Protein 2DNU (pdb70)

Nearest PDB structures (foldseek):
  2dnu-assembly1_A  TM=8.421E-01  e=3.915E-11  Homo sapiens
  2cub-assembly1_A  TM=7.670E-01  e=5.411E-06  Homo sapiens
  2dil-assembly1_A  TM=7.521E-01  e=2.516E-06  Homo sapiens
  1neg-assembly1_A  TM=8.432E-01  e=5.379E-05  Gallus gallus
  2yuo-assembly1_A  TM=7.564E-01  e=3.358E-05  Mus musculus

Solvent-accessible surface area: 5427 Å² total; per-residue (Å²): 120,107,117,36,102,88,51,164,59,84,23,33,3,48,92,89,45,110,41,135,62,190,105,38,14,26,12,95,134,57,25,85,1,15,4,65,160,114,67,172,129,43,76,48,49,0,92,47,131,66,126,91,1,76,0,20,26,98,70,14,109,136,31,187,130,114,55,140,103,110,123

InterPro domains:
  IPR001452 SH3 domain [PF00018] (276-317)
  IPR001452 SH3 domain [PF00018] (464-499)
  IPR001452 SH3 domain [PF00018] (850-891)
  IPR001452 SH3 domain [PF07653] (171-221)
  IPR001452 SH3 domain [PS50002] (166-225)
  IPR001452 SH3 domain [PS50002] (266-325)
  IPR001452 SH3 domain [PS50002] (448-507)
  IPR001452 SH3 domain [PS50002] (840-899)
  IPR001452 SH3 domain [PS50002] (1072-1133)
  IPR001452 SH3 domain [SM00326] (169-224)
  IPR001452 SH3 domain [SM00326] (269-324)
  IPR001452 SH3 domain [SM00326] (451-506)
  IPR001452 SH3 domain [SM00326] (843-898)
  IPR001452 SH3 domain [SM00326] (1075-1133)
  IPR001683 Phox homology [PF00787] (31-123)
  IPR001683 Phox homology [PS50195] (4-128)
  IPR001683 Phox homology [SM00312] (3-124)
  IPR035449 SH3PXD2A, SH3 domain 3 [cd12079] (451-504)
  IPR035450 SH3PXD2A, SH3 domain 1 [cd12074] (170-222)
  IPR035452 SH3PXD2A, SH3 domain 2 [cd12077] (269-322)

Sequence (71 aa):
GSSGSSGEEKYVTVQPYTSQSKDEIGFEKGVTVEVIRKNLEGWWYIRYLGKEGWAPASYLKKAKDSGPSSGGSSGSSGEEKYVTVQPYTSQSKDEIGFEKGVTVEVIRKNLEGWWYIRYLGKEGWAPASYLKKAKDSGPSSGGSSGSSGEEKYVTVQPYTSQSKDEIGFEKGVTVEVIRKNLEGWWYIRYLGKEGWAPASYLKKAKDSGPSSGGSSGSSGEEKYVTVQPYTSQSKDEIGFEKGVTVEVIRKNLEGWWYIRYLGKEGWAPASYLKKAKDSGPSSGGSSGSSGEEKYVTVQPYTSQSKDEIGFEKGVTVEVIRKNLEGWWYIRYLGKEGWAPASYLKKAKDSGPSSGGSSGSSGEEKYVTVQPYTSQSKDEIGFEKGVTVEVIRKNLEGWWYIRYLGKEGWAPASYLKKAKDSGPSSGGSSGSSGEEKYVTVQPYTSQSKDEIGFEKGVTVEVIRKNLEGWWYIRYLGKEGWAPASYLKKAKDSGPSSGGSSGSSGEEKYVTVQPYTSQSKDEIGFEKGVTVEVIRKNLEGWWYIRYLGKEGWAPASYLKKAKDSGPSSGGSSGSSGEEKYVTVQPYTSQSKDEIGFEKGVTVEVIRKNLEGWWYIRYLGKEGWAPASYLKKAKDSGPSSGGSSGSSGEEKYVTVQPYTSQSKDEIGFEKGVTVEVIRKNLEGWWYIRYLGKEGWAPASYLKKAKDSGPSSGGSSGSSGEEKYVTVQPYTSQSKDEIGFEKGVTVEVIRKNLEGWWYIRYLGKEGWAPASYLKKAKDSGPSSGGSSGSSGEEKYVTVQPYTSQSKDEIGFEKGVTVEVIRKNLEGWWYIRYLGKEGWAPASYLKKAKDSGPSSGGSSGSSGEEKYVTVQPYTSQSKDEIGFEKGVTVEVIRKNLEGWWYIRYLGKEGWAPASYLKKAKDSGPSSGGSSGSSGEEKYVTVQPYTSQSKDEIGFEKGVTVEVIRKNLEGWWYIRYLGKEGWAPASYLKKAKDSGPSSGGSSGSSGEEKYVTVQPYTSQSKDEIGFEKGVTVEVIRKNLEGWWYIRYLGKEGWAPASYLKKAKDSGPSSGGSSGSSGEEKYVTVQPYTSQSKDEIGFEKGVTVEVIRKNLEGWWYIRYLGKEGWAPASYLKKAKDSGPSSGGSSGSSGEEKYVTVQPYTSQSKDEIGFEKGVTVEVIRKNLEGWWYIRYLGKEGWAPASYLKKAKDSGPSSGGSSGSSGEEKYVTVQPYTSQSKDEIGFEKGVTVEVIRKNLEGWWYIRYLGKEGWAPASYLKKAKDSGPSSGGSSGSSGEEKYVTVQPYTSQSKDEIGFEKGVTVEVIRKNLEGWWYIRYLGKEGWAPASYLKKAKDSGPSSGGSSGSSGEEKYVTVQPYTSQSKDEIGFEKGVTVEVIRKNLEGWWYIRYLGKEGWAPASYLKKAKDSGPSSG

GO terms:
  GO:0005515 protein binding (F, IPI)
  GO:0072675 osteoclast fusion (P, IMP)
  GO:0005829 cytosol (C, TAS)
  GO:0002102 podosome (C, IDA)
  GO:0006801 superoxide metabolic process (P, IDA)
  GO:0006801 superoxide metabolic process (P, IMP)

CATH classification: 2.30.30.40

Structure (mmCIF, N/CA/C/O backbone):
data_2DNU
#
_entry.id   2DNU
#
loop_
_atom_site.group_PDB
_atom_site.id
_atom_site.type_symbol
_atom_site.label_atom_id
_atom_site.label_alt_id
_atom_site.label_comp_id
_atom_site.label_asym_id
_atom_site.label_entity_id
_atom_site.label_seq_id
_atom_site.pdbx_PDB_ins_code
_atom_site.Cartn_x
_atom_site.Cartn_y
_atom_site.Cartn_z
_atom_site.occupancy
_atom_site.B_iso_or_equiv
_atom_site.auth_seq_id
_atom_site.auth_comp_id
_atom_site.auth_asym_id
_atom_site.auth_atom_id
_atom_site.pdbx_PDB_model_num
ATOM 1 N N . GLY A 1 1 ? -9.808 14.768 -11.904 1.00 0.00 1 GLY A N 1
ATOM 2 C CA . GLY A 1 1 ? -9.796 13.454 -11.288 1.00 0.00 1 GLY A CA 1
ATOM 3 C C . GLY A 1 1 ? -9.057 13.441 -9.966 1.00 0.00 1 GLY A C 1
ATOM 4 O O . GLY A 1 1 ? -9.218 14.347 -9.148 1.00 0.00 1 GLY A O 1
ATOM 8 N N . SER A 1 2 ? -8.245 12.411 -9.754 1.00 0.00 2 SER A N 1
ATOM 9 C CA . SER A 1 2 ? -7.483 12.280 -8.517 1.00 0.00 2 SER A CA 1
ATOM 10 C C . SER A 1 2 ? -6.613 13.511 -8.283 1.00 0.00 2 SER A C 1
ATOM 11 O O . SER A 1 2 ? -6.750 14.198 -7.271 1.00 0.00 2 SER A O 1
ATOM 19 N N . SER A 1 3 ? -5.717 13.783 -9.226 1.00 0.00 3 SER A N 1
ATOM 20 C CA . SER A 1 3 ? -4.820 14.929 -9.123 1.00 0.00 3 SER A CA 1
ATOM 21 C C . SER A 1 3 ? -4.251 15.046 -7.713 1.00 0.00 3 SER A C 1
ATOM 22 O O . SER A 1 3 ? -4.174 16.138 -7.151 1.00 0.00 3 SER A O 1
ATOM 30 N N . GLY A 1 4 ? -3.853 13.912 -7.144 1.00 0.00 4 GLY A N 1
ATOM 31 C CA . GLY A 1 4 ? -3.295 13.909 -5.804 1.00 0.00 4 GLY A CA 1
ATOM 32 C C . GLY A 1 4 ? -1.893 13.334 -5.761 1.00 0.00 4 GLY A C 1
ATOM 33 O O . GLY A 1 4 ? -0.922 14.064 -5.565 1.00 0.00 4 GLY A O 1
ATOM 37 N N . SER A 1 5 ? -1.787 12.022 -5.945 1.00 0.00 5 SER A N 1
ATOM 38 C CA . SER A 1 5 ? -0.493 11.349 -5.920 1.00 0.00 5 SER A CA 1
ATOM 39 C C . SER A 1 5 ? 0.388 11.904 -4.805 1.00 0.00 5 SER A C 1
ATOM 40 O O . SER A 1 5 ? 1.588 12.105 -4.988 1.00 0.00 5 SER A O 1
ATOM 48 N N . SER A 1 6 ? -0.219 12.152 -3.648 1.00 0.00 6 SER A N 1
ATOM 49 C CA . SER A 1 6 ? 0.508 12.689 -2.504 1.00 0.00 6 SER A CA 1
ATOM 50 C C . SER A 1 6 ? 0.298 11.816 -1.270 1.00 0.00 6 SER A C 1
ATOM 51 O O . SER A 1 6 ? -0.790 11.290 -1.045 1.00 0.00 6 SER A O 1
ATOM 59 N N . GLY A 1 7 ? 1.351 11.667 -0.472 1.00 0.00 7 GLY A N 1
ATOM 60 C CA . GLY A 1 7 ? 1.265 10.859 0.729 1.00 0.00 7 GLY A CA 1
ATOM 61 C C . GLY A 1 7 ? 2.488 10.997 1.613 1.00 0.00 7 GLY A C 1
ATOM 62 O O . GLY A 1 7 ? 3.294 11.908 1.427 1.00 0.00 7 GLY A O 1
ATOM 66 N N . GLU A 1 8 ? 2.627 10.092 2.576 1.00 0.00 8 GLU A N 1
ATOM 67 C CA . GLU A 1 8 ? 3.761 10.120 3.492 1.00 0.00 8 GLU A CA 1
ATOM 68 C C . GLU A 1 8 ? 4.832 9.121 3.064 1.00 0.00 8 GLU A C 1
ATOM 69 O O . GLU A 1 8 ? 5.972 9.496 2.793 1.00 0.00 8 GLU A O 1
ATOM 81 N N . GLU A 1 9 ? 4.455 7.847 3.007 1.00 0.00 9 GLU A N 1
ATOM 82 C CA . GLU A 1 9 ? 5.384 6.793 2.614 1.00 0.00 9 GLU A CA 1
ATOM 83 C C . GLU A 1 9 ? 4.792 5.937 1.497 1.00 0.00 9 GLU A C 1
ATOM 84 O O . GLU A 1 9 ? 3.854 5.173 1.716 1.00 0.00 9 GLU A O 1
ATOM 96 N N . LYS A 1 10 ? 5.351 6.071 0.299 1.00 0.00 10 LYS A N 1
ATOM 97 C CA . LYS A 1 10 ? 4.882 5.310 -0.853 1.00 0.00 10 LYS A CA 1
ATOM 98 C C . LYS A 1 10 ? 5.575 3.953 -0.928 1.00 0.00 10 LYS A C 1
ATOM 99 O O . LYS A 1 10 ? 6.798 3.876 -1.044 1.00 0.00 10 LYS A O 1
ATOM 118 N N . TYR A 1 11 ? 4.786 2.886 -0.863 1.00 0.00 11 TYR A N 1
ATOM 119 C CA . TYR A 1 11 ? 5.324 1.533 -0.923 1.00 0.00 11 TYR A CA 1
ATOM 120 C C . TYR A 1 11 ? 4.974 0.865 -2.249 1.00 0.00 11 TYR A C 1
ATOM 121 O O . TYR A 1 11 ? 4.222 1.415 -3.055 1.00 0.00 11 TYR A O 1
ATOM 139 N N . VAL A 1 12 ? 5.525 -0.325 -2.469 1.00 0.00 12 VAL A N 1
ATOM 140 C CA . VAL A 1 12 ? 5.270 -1.070 -3.696 1.00 0.00 12 VAL A CA 1
ATOM 141 C C . VAL A 1 12 ? 4.907 -2.519 -3.393 1.00 0.00 12 VAL A C 1
ATOM 142 O O . VAL A 1 12 ? 5.462 -3.134 -2.482 1.00 0.00 12 VAL A O 1
ATOM 155 N N . THR A 1 13 ? 3.969 -3.062 -4.164 1.00 0.00 13 THR A N 1
ATOM 156 C CA . THR A 1 13 ? 3.530 -4.439 -3.979 1.00 0.00 13 THR A CA 1
ATOM 157 C C . THR A 1 13 ? 4.410 -5.407 -4.761 1.00 0.00 13 THR A C 1
ATOM 158 O O . THR A 1 13 ? 4.778 -5.141 -5.906 1.00 0.00 13 THR A O 1
ATOM 169 N N . VAL A 1 14 ? 4.745 -6.532 -4.138 1.00 0.00 14 VAL A N 1
ATOM 170 C CA . VAL A 1 14 ? 5.581 -7.541 -4.776 1.00 0.00 14 VAL A CA 1
ATOM 171 C C . VAL A 1 14 ? 4.766 -8.775 -5.147 1.00 0.00 14 VAL A C 1
ATOM 172 O O . VAL A 1 14 ? 5.262 -9.679 -5.820 1.00 0.00 14 VAL A O 1
ATOM 185 N N . GLN A 1 15 ? 3.513 -8.805 -4.705 1.00 0.00 15 GLN A N 1
ATOM 186 C CA . GLN A 1 15 ? 2.629 -9.930 -4.990 1.00 0.00 15 GLN A CA 1
ATOM 187 C C . GLN A 1 15 ? 1.171 -9.484 -5.009 1.00 0.00 15 GLN A C 1
ATOM 188 O O . GLN A 1 15 ? 0.759 -8.592 -4.268 1.00 0.00 15 GLN A O 1
ATOM 202 N N . PRO A 1 16 ? 0.367 -10.121 -5.875 1.00 0.00 16 PRO A N 1
ATOM 203 C CA . PRO A 1 16 ? -1.058 -9.807 -6.009 1.00 0.00 16 PRO A CA 1
ATOM 204 C C . PRO A 1 16 ? -1.865 -10.242 -4.791 1.00 0.00 16 PRO A C 1
ATOM 205 O O . PRO A 1 16 ? -1.616 -11.301 -4.215 1.00 0.00 16 PRO A O 1
ATOM 216 N N . TYR A 1 17 ? -2.833 -9.419 -4.404 1.00 0.00 17 TYR A N 1
ATOM 217 C CA . TYR A 1 17 ? -3.675 -9.718 -3.251 1.00 0.00 17 TYR A CA 1
ATOM 218 C C . TYR A 1 17 ? -5.152 -9.581 -3.607 1.00 0.00 17 TYR A C 1
ATOM 219 O O . TYR A 1 17 ? -5.576 -8.573 -4.176 1.00 0.00 17 TYR A O 1
ATOM 237 N N . THR A 1 18 ? -5.934 -10.601 -3.267 1.00 0.00 18 THR A N 1
ATOM 238 C CA . THR A 1 18 ? -7.363 -10.597 -3.550 1.00 0.00 18 THR A CA 1
ATOM 239 C C . THR A 1 18 ? -8.169 -10.262 -2.300 1.00 0.00 18 THR A C 1
ATOM 240 O O . THR A 1 18 ? -8.152 -11.007 -1.321 1.00 0.00 18 THR A O 1
ATOM 251 N N . SER A 1 19 ? -8.876 -9.138 -2.341 1.00 0.00 19 SER A N 1
ATOM 252 C CA . SER A 1 19 ? -9.688 -8.702 -1.210 1.00 0.00 19 SER A CA 1
ATOM 253 C C . SER A 1 19 ? -10.993 -9.491 -1.143 1.00 0.00 19 SER A C 1
ATOM 254 O O . SER A 1 19 ? -11.699 -9.629 -2.141 1.00 0.00 19 SER A O 1
ATOM 262 N N . GLN A 1 20 ? -11.304 -10.007 0.042 1.00 0.00 20 GLN A N 1
ATOM 263 C CA . GLN A 1 20 ? -12.523 -10.781 0.241 1.00 0.00 20 GLN A CA 1
ATOM 264 C C . GLN A 1 20 ? -13.714 -9.866 0.505 1.00 0.00 20 GLN A C 1
ATOM 265 O O . GLN A 1 20 ? -14.830 -10.141 0.065 1.00 0.00 20 GLN A O 1
ATOM 279 N N . SER A 1 21 ? -13.468 -8.777 1.225 1.00 0.00 21 SER A N 1
ATOM 280 C CA . SER A 1 21 ? -14.521 -7.822 1.551 1.00 0.00 21 SER A CA 1
ATOM 281 C C . SER A 1 21 ? -14.038 -6.389 1.345 1.00 0.00 21 SER A C 1
ATOM 282 O O . SER A 1 21 ? -12.840 -6.137 1.223 1.00 0.00 21 SER A O 1
ATOM 290 N N . LYS A 1 22 ? -14.981 -5.454 1.306 1.00 0.00 22 LYS A N 1
ATOM 291 C CA . LYS A 1 22 ? -14.656 -4.046 1.116 1.00 0.00 22 LYS A CA 1
ATOM 292 C C . LYS A 1 22 ? -13.554 -3.607 2.074 1.00 0.00 22 LYS A C 1
ATOM 293 O O . LYS A 1 22 ? -12.567 -2.997 1.663 1.00 0.00 22 LYS A O 1
ATOM 312 N N . ASP A 1 23 ? -13.727 -3.925 3.353 1.00 0.00 23 ASP A N 1
ATOM 313 C CA . ASP A 1 23 ? -12.745 -3.566 4.369 1.00 0.00 23 ASP A CA 1
ATOM 314 C C . ASP A 1 23 ? -11.326 -3.711 3.829 1.00 0.00 23 ASP A C 1
ATOM 315 O O . ASP A 1 23 ? -10.446 -2.912 4.150 1.00 0.00 23 ASP A O 1
ATOM 324 N N . GLU A 1 24 ? -11.111 -4.734 3.009 1.00 0.00 24 GLU A N 1
ATOM 325 C CA . GLU A 1 24 ? -9.798 -4.983 2.426 1.00 0.00 24 GLU A CA 1
ATOM 326 C C . GLU A 1 24 ? -9.767 -4.573 0.957 1.00 0.00 24 GLU A C 1
ATOM 327 O O . GLU A 1 24 ? -10.783 -4.634 0.264 1.00 0.00 24 GLU A O 1
ATOM 339 N N . ILE A 1 25 ? -8.596 -4.154 0.490 1.00 0.00 25 ILE A N 1
ATOM 340 C CA . ILE A 1 25 ? -8.433 -3.734 -0.896 1.00 0.00 25 ILE A CA 1
ATOM 341 C C . ILE A 1 25 ? -7.495 -4.671 -1.648 1.00 0.00 25 ILE A C 1
ATOM 342 O O . ILE A 1 25 ? -6.424 -5.022 -1.154 1.00 0.00 25 ILE A O 1
ATOM 358 N N . GLY A 1 26 ? -7.903 -5.073 -2.848 1.00 0.00 26 GLY A N 1
ATOM 359 C CA . GLY A 1 26 ? -7.086 -5.964 -3.650 1.00 0.00 26 GLY A CA 1
ATOM 360 C C . GLY A 1 26 ? -6.345 -5.236 -4.754 1.00 0.00 26 GLY A C 1
ATOM 361 O O . GLY A 1 26 ? -6.931 -4.430 -5.477 1.00 0.00 26 GLY A O 1
ATOM 365 N N . PHE A 1 27 ? -5.053 -5.519 -4.885 1.00 0.00 27 PHE A N 1
ATOM 366 C CA . PHE A 1 27 ? -4.231 -4.883 -5.907 1.00 0.00 27 PHE A CA 1
ATOM 367 C C . PHE A 1 27 ? -3.421 -5.921 -6.677 1.00 0.00 27 PHE A C 1
ATOM 368 O O . PHE A 1 27 ? -3.537 -7.121 -6.431 1.00 0.00 27 PHE A O 1
ATOM 385 N N . GLU A 1 28 ? -2.601 -5.450 -7.611 1.00 0.00 28 GLU A N 1
ATOM 386 C CA . GLU A 1 28 ? -1.772 -6.338 -8.418 1.00 0.00 28 GLU A CA 1
ATOM 387 C C . GLU A 1 28 ? -0.302 -6.212 -8.030 1.00 0.00 28 GLU A C 1
ATOM 388 O O . GLU A 1 28 ? 0.072 -5.347 -7.238 1.00 0.00 28 GLU A O 1
ATOM 400 N N . LYS A 1 29 ? 0.530 -7.081 -8.595 1.00 0.00 29 LYS A N 1
ATOM 401 C CA . LYS A 1 29 ? 1.960 -7.069 -8.311 1.00 0.00 29 LYS A CA 1
ATOM 402 C C . LYS A 1 29 ? 2.702 -6.170 -9.296 1.00 0.00 29 LYS A C 1
ATOM 403 O O . LYS A 1 29 ? 2.683 -6.407 -10.503 1.00 0.00 29 LYS A O 1
ATOM 422 N N . GLY A 1 30 ? 3.358 -5.139 -8.772 1.00 0.00 30 GLY A N 1
ATOM 423 C CA . GLY A 1 30 ? 4.098 -4.223 -9.619 1.00 0.00 30 GLY A CA 1
ATOM 424 C C . GLY A 1 30 ? 3.441 -2.860 -9.711 1.00 0.00 30 GLY A C 1
ATOM 425 O O . GLY A 1 30 ? 3.556 -2.174 -10.728 1.00 0.00 30 GLY A O 1
ATOM 429 N N . VAL A 1 31 ? 2.751 -2.464 -8.647 1.00 0.00 31 VAL A N 1
ATOM 430 C CA . VAL A 1 31 ? 2.073 -1.174 -8.612 1.00 0.00 31 VAL A CA 1
ATOM 431 C C . VAL A 1 31 ? 2.539 -0.341 -7.423 1.00 0.00 31 VAL A C 1
ATOM 432 O O . VAL A 1 31 ? 3.190 -0.849 -6.510 1.00 0.00 31 VAL A O 1
ATOM 445 N N . THR A 1 32 ? 2.200 0.945 -7.440 1.00 0.00 32 THR A N 1
ATOM 446 C CA . THR A 1 32 ? 2.584 1.851 -6.365 1.00 0.00 32 THR A CA 1
ATOM 447 C C . THR A 1 32 ? 1.421 2.097 -5.411 1.00 0.00 32 THR A C 1
ATOM 448 O O . THR A 1 32 ? 0.293 2.334 -5.841 1.00 0.00 32 THR A O 1
ATOM 459 N N . VAL A 1 33 ? 1.702 2.040 -4.114 1.00 0.00 33 VAL A N 1
ATOM 460 C CA . VAL A 1 33 ? 0.679 2.258 -3.098 1.00 0.00 33 VAL A CA 1
ATOM 461 C C . VAL A 1 33 ? 1.109 3.332 -2.106 1.00 0.00 33 VAL A C 1
ATOM 462 O O . VAL A 1 33 ? 2.299 3.611 -1.955 1.00 0.00 33 VAL A O 1
ATOM 475 N N . GLU A 1 34 ? 0.133 3.934 -1.433 1.00 0.00 34 GLU A N 1
ATOM 476 C CA . GLU A 1 34 ? 0.412 4.980 -0.456 1.00 0.00 34 GLU A CA 1
ATOM 477 C C . GLU A 1 34 ? 0.076 4.509 0.956 1.00 0.00 34 GLU A C 1
ATOM 478 O O . GLU A 1 34 ? -1.093 4.346 1.306 1.00 0.00 34 GLU A O 1
ATOM 490 N N . VAL A 1 35 ? 1.110 4.289 1.762 1.00 0.00 35 VAL A N 1
ATOM 491 C CA . VAL A 1 35 ? 0.926 3.837 3.135 1.00 0.00 35 VAL A CA 1
ATOM 492 C C . VAL A 1 35 ? 0.445 4.975 4.029 1.00 0.00 35 VAL A C 1
ATOM 493 O O . VAL A 1 35 ? 1.170 5.941 4.266 1.00 0.00 35 VAL A O 1
ATOM 506 N N . ILE A 1 36 ? -0.783 4.853 4.524 1.00 0.00 36 ILE A N 1
ATOM 507 C CA . ILE A 1 36 ? -1.360 5.871 5.393 1.00 0.00 36 ILE A CA 1
ATOM 508 C C . ILE A 1 36 ? -1.144 5.525 6.863 1.00 0.00 36 ILE A C 1
ATOM 509 O O . ILE A 1 36 ? -0.518 6.283 7.603 1.00 0.00 36 ILE A O 1
ATOM 525 N N . ARG A 1 37 ? -1.664 4.375 7.277 1.00 0.00 37 ARG A N 1
ATOM 526 C CA . ARG A 1 37 ? -1.528 3.928 8.658 1.00 0.00 37 ARG A CA 1
ATOM 527 C C . ARG A 1 37 ? -0.692 2.654 8.738 1.00 0.00 37 ARG A C 1
ATOM 528 O O . ARG A 1 37 ? -0.582 1.908 7.764 1.00 0.00 37 ARG A O 1
ATOM 549 N N . LYS A 1 38 ? -0.101 2.412 9.903 1.00 0.00 38 LYS A N 1
ATOM 550 C CA . LYS A 1 38 ? 0.725 1.230 10.111 1.00 0.00 38 LYS A CA 1
ATOM 551 C C . LYS A 1 38 ? 0.410 0.574 11.452 1.00 0.00 38 LYS A C 1
ATOM 552 O O . LYS A 1 38 ? 0.753 1.103 12.508 1.00 0.00 38 LYS A O 1
ATOM 571 N N . ASN A 1 39 ? -0.246 -0.581 11.400 1.00 0.00 39 ASN A N 1
ATOM 572 C CA . ASN A 1 39 ? -0.608 -1.310 12.610 1.00 0.00 39 ASN A CA 1
ATOM 573 C C . ASN A 1 39 ? 0.436 -2.372 12.939 1.00 0.00 39 ASN A C 1
ATOM 574 O O . ASN A 1 39 ? 1.467 -2.473 12.272 1.00 0.00 39 ASN A O 1
ATOM 585 N N . LEU A 1 40 ? 0.164 -3.164 13.970 1.00 0.00 40 LEU A N 1
ATOM 586 C CA . LEU A 1 40 ? 1.078 -4.221 14.386 1.00 0.00 40 LEU A CA 1
ATOM 587 C C . LEU A 1 40 ? 0.619 -5.577 13.862 1.00 0.00 40 LEU A C 1
ATOM 588 O O . LEU A 1 40 ? 1.436 -6.455 13.585 1.00 0.00 40 LEU A O 1
ATOM 604 N N . GLU A 1 41 ? -0.694 -5.741 13.726 1.00 0.00 41 GLU A N 1
ATOM 605 C CA . GLU A 1 41 ? -1.260 -6.989 13.233 1.00 0.00 41 GLU A CA 1
ATOM 606 C C . GLU A 1 41 ? -1.105 -7.098 11.719 1.00 0.00 41 GLU A C 1
ATOM 607 O O . GLU A 1 41 ? -2.088 -7.225 10.990 1.00 0.00 41 GLU A O 1
ATOM 619 N N . GLY A 1 42 ? 0.140 -7.047 11.253 1.00 0.00 42 GLY A N 1
ATOM 620 C CA . GLY A 1 42 ? 0.402 -7.139 9.829 1.00 0.00 42 GLY A CA 1
ATOM 621 C C . GLY A 1 42 ? -0.660 -6.448 8.997 1.00 0.00 42 GLY A C 1
ATOM 622 O O . GLY A 1 42 ? -1.071 -6.960 7.955 1.00 0.00 42 GLY A O 1
ATOM 626 N N . TRP A 1 43 ? -1.105 -5.285 9.457 1.00 0.00 43 TRP A N 1
ATOM 627 C CA . TRP A 1 43 ? -2.128 -4.524 8.748 1.00 0.00 43 TRP A CA 1
ATOM 628 C C . TRP A 1 43 ? -1.648 -3.105 8.460 1.00 0.00 43 TRP A C 1
ATOM 629 O O . TRP A 1 43 ? -1.482 -2.298 9.375 1.00 0.00 43 TRP A O 1
ATOM 650 N N . TRP A 1 44 ? -1.427 -2.808 7.184 1.00 0.00 44 TRP A N 1
ATOM 651 C CA . TRP A 1 44 ? -0.966 -1.486 6.776 1.00 0.00 44 TRP A CA 1
ATOM 652 C C . TRP A 1 44 ? -1.982 -0.815 5.858 1.00 0.00 44 TRP A C 1
ATOM 653 O O . TRP A 1 44 ? -2.118 -1.185 4.691 1.00 0.00 44 TRP A O 1
ATOM 674 N N . TYR A 1 45 ? -2.693 0.172 6.391 1.00 0.00 45 TYR A N 1
ATOM 675 C CA . TYR A 1 45 ? -3.698 0.893 5.620 1.00 0.00 45 TYR A CA 1
ATOM 676 C C . TYR A 1 45 ? -3.055 1.661 4.469 1.00 0.00 45 TYR A C 1
ATOM 677 O O . TYR A 1 45 ? -2.271 2.585 4.687 1.00 0.00 45 TYR A O 1
ATOM 695 N N . ILE A 1 46 ? -3.392 1.271 3.244 1.00 0.00 46 ILE A N 1
ATOM 696 C CA . ILE A 1 46 ? -2.849 1.924 2.059 1.00 0.00 46 ILE A CA 1
ATOM 697 C C . ILE A 1 46 ? -3.963 2.483 1.180 1.00 0.00 46 ILE A C 1
ATOM 698 O O . ILE A 1 46 ? -5.145 2.254 1.437 1.00 0.00 46 ILE A O 1
ATOM 714 N N . ARG A 1 47 ? -3.577 3.218 0.142 1.00 0.00 47 ARG A N 1
ATOM 715 C CA . ARG A 1 47 ? -4.543 3.810 -0.775 1.00 0.00 47 ARG A CA 1
ATOM 716 C C . ARG A 1 47 ? -4.218 3.443 -2.220 1.00 0.00 47 ARG A C 1
ATOM 717 O O . ARG A 1 47 ? -3.132 3.742 -2.717 1.00 0.00 47 ARG A O 1
ATOM 738 N N . TYR A 1 48 ? -5.165 2.793 -2.888 1.00 0.00 48 TYR A N 1
ATOM 739 C CA . TYR A 1 48 ? -4.977 2.383 -4.274 1.00 0.00 48 TYR A CA 1
ATOM 740 C C . TYR A 1 48 ? -6.282 2.495 -5.057 1.00 0.00 48 TYR A C 1
ATOM 741 O O . TYR A 1 48 ? -7.364 2.255 -4.520 1.00 0.00 48 TYR A O 1
ATOM 759 N N . LEU A 1 49 ? -6.171 2.861 -6.329 1.00 0.00 49 LEU A N 1
ATOM 760 C CA . LEU A 1 49 ? -7.341 3.005 -7.188 1.00 0.00 49 LEU A CA 1
ATOM 761 C C . LEU A 1 49 ? -8.360 3.955 -6.566 1.00 0.00 49 LEU A C 1
ATOM 762 O O . LEU A 1 49 ? -9.568 3.769 -6.712 1.00 0.00 49 LEU A O 1
ATOM 778 N N . GLY A 1 50 ? -7.864 4.974 -5.872 1.00 0.00 50 GLY A N 1
ATOM 779 C CA . GLY A 1 50 ? -8.745 5.940 -5.240 1.00 0.00 50 GLY A CA 1
ATOM 780 C C . GLY A 1 50 ? -9.630 5.311 -4.182 1.00 0.00 50 GLY A C 1
ATOM 781 O O . GLY A 1 50 ? -10.788 5.696 -4.022 1.00 0.00 50 GLY A O 1
ATOM 785 N N . LYS A 1 51 ? -9.084 4.341 -3.458 1.00 0.00 51 LYS A N 1
ATOM 786 C CA . LYS A 1 51 ? -9.831 3.655 -2.409 1.00 0.00 51 LYS A CA 1
ATOM 787 C C . LYS A 1 51 ? -8.908 3.239 -1.268 1.00 0.00 51 LYS A C 1
ATOM 788 O O . LYS A 1 51 ? -7.812 2.731 -1.500 1.00 0.00 51 LYS A O 1
ATOM 807 N N . GLU A 1 52 ? -9.361 3.455 -0.037 1.00 0.00 52 GLU A N 1
ATOM 808 C CA . GLU A 1 52 ? -8.575 3.100 1.139 1.00 0.00 52 GLU A CA 1
ATOM 809 C C . GLU A 1 52 ? -9.080 1.800 1.758 1.00 0.00 52 GLU A C 1
ATOM 810 O O . GLU A 1 52 ? -10.263 1.664 2.065 1.00 0.00 52 GLU A O 1
ATOM 822 N N . GLY A 1 53 ? -8.172 0.845 1.939 1.00 0.00 53 GLY A N 1
ATOM 823 C CA . GLY A 1 53 ? -8.543 -0.431 2.519 1.00 0.00 53 GLY A CA 1
ATOM 824 C C . GLY A 1 53 ? -7.426 -1.041 3.342 1.00 0.00 53 GLY A C 1
ATOM 825 O O . GLY A 1 53 ? -6.347 -0.460 3.463 1.00 0.00 53 GLY A O 1
ATOM 829 N N . TRP A 1 54 ? -7.684 -2.213 3.912 1.00 0.00 54 TRP A N 1
ATOM 830 C CA . TRP A 1 54 ? -6.692 -2.901 4.730 1.00 0.00 54 TRP A CA 1
ATOM 831 C C . TRP A 1 54 ? -5.919 -3.924 3.904 1.00 0.00 54 TRP A C 1
ATOM 832 O O . TRP A 1 54 ? -6.513 -4.784 3.254 1.00 0.00 54 TRP A O 1
ATOM 853 N N . ALA A 1 55 ? -4.595 -3.824 3.933 1.00 0.00 55 ALA A N 1
ATOM 854 C CA . ALA A 1 55 ? -3.743 -4.744 3.190 1.00 0.00 55 ALA A CA 1
ATOM 855 C C . ALA A 1 55 ? -2.605 -5.265 4.060 1.00 0.00 55 ALA A C 1
ATOM 856 O O . ALA A 1 55 ? -2.078 -4.561 4.922 1.00 0.00 55 ALA A O 1
ATOM 863 N N . PRO A 1 56 ? -2.214 -6.528 3.833 1.00 0.00 56 PRO A N 1
ATOM 864 C CA . PRO A 1 56 ? -1.134 -7.170 4.587 1.00 0.00 56 PRO A CA 1
ATOM 865 C C . PRO A 1 56 ? 0.234 -6.584 4.255 1.00 0.00 56 PRO A C 1
ATOM 866 O O . PRO A 1 56 ? 0.660 -6.595 3.101 1.00 0.00 56 PRO A O 1
ATOM 877 N N . ALA A 1 57 ? 0.916 -6.074 5.274 1.00 0.00 57 ALA A N 1
ATOM 878 C CA . ALA A 1 57 ? 2.237 -5.485 5.090 1.00 0.00 57 ALA A CA 1
ATOM 879 C C . ALA A 1 57 ? 3.176 -6.455 4.381 1.00 0.00 57 ALA A C 1
ATOM 880 O O . ALA A 1 57 ? 4.148 -6.041 3.749 1.00 0.00 57 ALA A O 1
ATOM 887 N N . SER A 1 58 ? 2.879 -7.746 4.491 1.00 0.00 58 SER A N 1
ATOM 888 C CA . SER A 1 58 ? 3.701 -8.775 3.864 1.00 0.00 58 SER A CA 1
ATOM 889 C C . SER A 1 58 ? 3.760 -8.576 2.353 1.00 0.00 58 SER A C 1
ATOM 890 O O . SER A 1 58 ? 4.805 -8.768 1.731 1.00 0.00 58 SER A O 1
ATOM 898 N N . TYR A 1 59 ? 2.632 -8.189 1.769 1.00 0.00 59 TYR A N 1
ATOM 899 C CA . TYR A 1 59 ? 2.553 -7.966 0.330 1.00 0.00 59 TYR A CA 1
ATOM 900 C C . TYR A 1 59 ? 2.906 -6.523 -0.018 1.00 0.00 59 TYR A C 1
ATOM 901 O O . TYR A 1 59 ? 2.418 -5.974 -1.006 1.00 0.00 59 TYR A O 1
ATOM 919 N N . LEU A 1 60 ? 3.755 -5.914 0.802 1.00 0.00 60 LEU A N 1
ATOM 920 C CA . LEU A 1 60 ? 4.175 -4.535 0.583 1.00 0.00 60 LEU A CA 1
ATOM 921 C C . LEU A 1 60 ? 5.634 -4.339 0.984 1.00 0.00 60 LEU A C 1
ATOM 922 O O . LEU A 1 60 ? 6.151 -5.043 1.851 1.00 0.00 60 LEU A O 1
ATOM 938 N N . LYS A 1 61 ? 6.292 -3.377 0.347 1.00 0.00 61 LYS A N 1
ATOM 939 C CA . LYS A 1 61 ? 7.691 -3.085 0.638 1.00 0.00 61 LYS A CA 1
ATOM 940 C C . LYS A 1 61 ? 8.020 -1.628 0.322 1.00 0.00 61 LYS A C 1
ATOM 941 O O . LYS A 1 61 ? 7.498 -1.057 -0.636 1.00 0.00 61 LYS A O 1
ATOM 960 N N . LYS A 1 62 ? 8.888 -1.034 1.132 1.00 0.00 62 LYS A N 1
ATOM 961 C CA . LYS A 1 62 ? 9.290 0.354 0.938 1.00 0.00 62 LYS A CA 1
ATOM 962 C C . LYS A 1 62 ? 10.005 0.532 -0.397 1.00 0.00 62 LYS A C 1
ATOM 963 O O . LYS A 1 62 ? 10.982 -0.158 -0.685 1.00 0.00 62 LYS A O 1
ATOM 982 N N . ALA A 1 63 ? 9.512 1.464 -1.208 1.00 0.00 63 ALA A N 1
ATOM 983 C CA . ALA A 1 63 ? 10.106 1.734 -2.511 1.00 0.00 63 ALA A CA 1
ATOM 984 C C . ALA A 1 63 ? 11.354 2.600 -2.375 1.00 0.00 63 ALA A C 1
ATOM 985 O O . ALA A 1 63 ? 11.506 3.342 -1.405 1.00 0.00 63 ALA A O 1
ATOM 992 N N . LYS A 1 64 ? 12.247 2.501 -3.354 1.00 0.00 64 LYS A N 1
ATOM 993 C CA . LYS A 1 64 ? 13.483 3.274 -3.346 1.00 0.00 64 LYS A CA 1
ATOM 994 C C . LYS A 1 64 ? 13.598 4.129 -4.604 1.00 0.00 64 LYS A C 1
ATOM 995 O O . LYS A 1 64 ? 13.947 3.630 -5.675 1.00 0.00 64 LYS A O 1
ATOM 1014 N N . ASP A 1 65 ? 13.305 5.417 -4.468 1.00 0.00 65 ASP A N 1
ATOM 1015 C CA . ASP A 1 65 ? 13.378 6.341 -5.594 1.00 0.00 65 ASP A CA 1
ATOM 1016 C C . ASP A 1 65 ? 14.802 6.856 -5.782 1.00 0.00 65 ASP A C 1
ATOM 1017 O O . ASP A 1 65 ? 15.475 7.221 -4.818 1.00 0.00 65 ASP A O 1
ATOM 1026 N N . SER A 1 66 ? 15.256 6.879 -7.032 1.00 0.00 66 SER A N 1
ATOM 1027 C CA . SER A 1 66 ? 16.603 7.344 -7.347 1.00 0.00 66 SER A CA 1
ATOM 1028 C C . SER A 1 66 ? 16.586 8.811 -7.767 1.00 0.00 66 SER A C 1
ATOM 1029 O O . SER A 1 66 ? 15.835 9.205 -8.658 1.00 0.00 66 SER A O 1
ATOM 1037 N N . GLY A 1 67 ? 17.421 9.615 -7.116 1.00 0.00 67 GLY A N 1
ATOM 1038 C CA . GLY A 1 67 ? 17.489 11.029 -7.434 1.00 0.00 67 GLY A CA 1
ATOM 1039 C C . GLY A 1 67 ? 18.730 11.693 -6.870 1.00 0.00 67 GLY A C 1
ATOM 1040 O O . GLY A 1 67 ? 19.367 11.184 -5.948 1.00 0.00 67 GLY A O 1
ATOM 1044 N N . PRO A 1 68 ? 19.093 12.854 -7.435 1.00 0.00 68 PRO A N 1
ATOM 1045 C CA . PRO A 1 68 ? 20.270 13.612 -6.999 1.00 0.00 68 PRO A CA 1
ATOM 1046 C C . PRO A 1 68 ? 20.084 14.227 -5.617 1.00 0.00 68 PRO A C 1
ATOM 1047 O O . PRO A 1 68 ? 21.056 14.599 -4.957 1.00 0.00 68 PRO A O 1
ATOM 1058 N N . SER A 1 69 ? 18.832 14.332 -5.183 1.00 0.00 69 SER A N 1
ATOM 1059 C CA . SER A 1 69 ? 18.520 14.906 -3.880 1.00 0.00 69 SER A CA 1
ATOM 1060 C C . SER A 1 69 ? 19.555 14.488 -2.840 1.00 0.00 69 SER A C 1
ATOM 1061 O O . SER A 1 69 ? 19.869 13.306 -2.700 1.00 0.00 69 SER A O 1
ATOM 1069 N N . SER A 1 70 ? 20.083 15.469 -2.114 1.00 0.00 70 SER A N 1
ATOM 1070 C CA . SER A 1 70 ? 21.087 15.205 -1.089 1.00 0.00 70 SER A CA 1
ATOM 1071 C C . SER A 1 70 ? 20.490 15.355 0.308 1.00 0.00 70 SER A C 1
ATOM 1072 O O . SER A 1 70 ? 20.204 16.465 0.756 1.00 0.00 70 SER A O 1
ATOM 1080 N N . GLY A 1 71 ? 20.304 14.230 0.990 1.00 0.00 71 GLY A N 1
ATOM 1081 C CA . GLY A 1 71 ? 19.743 14.258 2.328 1.00 0.00 71 GLY A CA 1
ATOM 1082 C C . GLY A 1 71 ? 18.325 14.792 2.351 1.00 0.00 71 GLY A C 1
ATOM 1083 O O . GLY A 1 71 ? 18.018 15.786 1.692 1.00 0.00 71 GLY A O 1
ATOM 1087 N N . GLY A 1 1 ? -8.671 13.163 -12.686 1.00 0.00 1 GLY A N 2
ATOM 1088 C CA . GLY A 1 1 ? -8.268 12.040 -11.861 1.00 0.00 1 GLY A CA 2
ATOM 1089 C C . GLY A 1 1 ? -8.500 12.293 -10.385 1.00 0.00 1 GLY A C 2
ATOM 1090 O O . GLY A 1 1 ? -9.216 13.223 -10.012 1.00 0.00 1 GLY A O 2
ATOM 1094 N N . SER A 1 2 ? -7.895 11.463 -9.541 1.00 0.00 2 SER A N 2
ATOM 1095 C CA . SER A 1 2 ? -8.044 11.598 -8.097 1.00 0.00 2 SER A CA 2
ATOM 1096 C C . SER A 1 2 ? -7.593 12.978 -7.630 1.00 0.00 2 SER A C 2
ATOM 1097 O O . SER A 1 2 ? -7.008 13.744 -8.397 1.00 0.00 2 SER A O 2
ATOM 1105 N N . SER A 1 3 ? -7.871 13.290 -6.369 1.00 0.00 3 SER A N 2
ATOM 1106 C CA . SER A 1 3 ? -7.498 14.580 -5.800 1.00 0.00 3 SER A CA 2
ATOM 1107 C C . SER A 1 3 ? -7.640 14.566 -4.281 1.00 0.00 3 SER A C 2
ATOM 1108 O O . SER A 1 3 ? -8.268 13.674 -3.713 1.00 0.00 3 SER A O 2
ATOM 1116 N N . GLY A 1 4 ? -7.051 15.563 -3.628 1.00 0.00 4 GLY A N 2
ATOM 1117 C CA . GLY A 1 4 ? -7.121 15.647 -2.181 1.00 0.00 4 GLY A CA 2
ATOM 1118 C C . GLY A 1 4 ? -6.415 14.493 -1.498 1.00 0.00 4 GLY A C 2
ATOM 1119 O O . GLY A 1 4 ? -7.048 13.512 -1.106 1.00 0.00 4 GLY A O 2
ATOM 1123 N N . SER A 1 5 ? -5.099 14.608 -1.355 1.00 0.00 5 SER A N 2
ATOM 1124 C CA . SER A 1 5 ? -4.304 13.564 -0.719 1.00 0.00 5 SER A CA 2
ATOM 1125 C C . SER A 1 5 ? -3.062 14.153 -0.057 1.00 0.00 5 SER A C 2
ATOM 1126 O O . SER A 1 5 ? -2.573 15.209 -0.457 1.00 0.00 5 SER A O 2
ATOM 1134 N N . SER A 1 6 ? -2.557 13.460 0.960 1.00 0.00 6 SER A N 2
ATOM 1135 C CA . SER A 1 6 ? -1.375 13.916 1.681 1.00 0.00 6 SER A CA 2
ATOM 1136 C C . SER A 1 6 ? -0.137 13.141 1.241 1.00 0.00 6 SER A C 2
ATOM 1137 O O . SER A 1 6 ? 0.888 13.728 0.898 1.00 0.00 6 SER A O 2
ATOM 1145 N N . GLY A 1 7 ? -0.242 11.815 1.254 1.00 0.00 7 GLY A N 2
ATOM 1146 C CA . GLY A 1 7 ? 0.875 10.979 0.855 1.00 0.00 7 GLY A CA 2
ATOM 1147 C C . GLY A 1 7 ? 2.088 11.167 1.746 1.00 0.00 7 GLY A C 2
ATOM 1148 O O . GLY A 1 7 ? 2.772 12.186 1.666 1.00 0.00 7 GLY A O 2
ATOM 1152 N N . GLU A 1 8 ? 2.352 10.182 2.598 1.00 0.00 8 GLU A N 2
ATOM 1153 C CA . GLU A 1 8 ? 3.489 10.244 3.510 1.00 0.00 8 GLU A CA 2
ATOM 1154 C C . GLU A 1 8 ? 4.589 9.281 3.074 1.00 0.00 8 GLU A C 2
ATOM 1155 O O . GLU A 1 8 ? 5.747 9.670 2.930 1.00 0.00 8 GLU A O 2
ATOM 1167 N N . GLU A 1 9 ? 4.217 8.021 2.866 1.00 0.00 9 GLU A N 2
ATOM 1168 C CA . GLU A 1 9 ? 5.173 7.002 2.450 1.00 0.00 9 GLU A CA 2
ATOM 1169 C C . GLU A 1 9 ? 4.617 6.176 1.293 1.00 0.00 9 GLU A C 2
ATOM 1170 O O . GLU A 1 9 ? 3.540 5.588 1.396 1.00 0.00 9 GLU A O 2
ATOM 1182 N N . LYS A 1 10 ? 5.359 6.137 0.192 1.00 0.00 10 LYS A N 2
ATOM 1183 C CA . LYS A 1 10 ? 4.944 5.382 -0.984 1.00 0.00 10 LYS A CA 2
ATOM 1184 C C . LYS A 1 10 ? 5.617 4.014 -1.020 1.00 0.00 10 LYS A C 2
ATOM 1185 O O . LYS A 1 10 ? 6.843 3.916 -1.094 1.00 0.00 10 LYS A O 2
ATOM 1204 N N . TYR A 1 11 ? 4.809 2.961 -0.969 1.00 0.00 11 TYR A N 2
ATOM 1205 C CA . TYR A 1 11 ? 5.327 1.598 -0.995 1.00 0.00 11 TYR A CA 2
ATOM 1206 C C . TYR A 1 11 ? 4.977 0.906 -2.309 1.00 0.00 11 TYR A C 2
ATOM 1207 O O . TYR A 1 11 ? 4.195 1.423 -3.107 1.00 0.00 11 TYR A O 2
ATOM 1225 N N . VAL A 1 12 ? 5.563 -0.266 -2.527 1.00 0.00 12 VAL A N 2
ATOM 1226 C CA . VAL A 1 12 ? 5.312 -1.032 -3.743 1.00 0.00 12 VAL A CA 2
ATOM 1227 C C . VAL A 1 12 ? 4.896 -2.461 -3.417 1.00 0.00 12 VAL A C 2
ATOM 1228 O O . VAL A 1 12 ? 5.336 -3.036 -2.421 1.00 0.00 12 VAL A O 2
ATOM 1241 N N . THR A 1 13 ? 4.044 -3.031 -4.264 1.00 0.00 13 THR A N 2
ATOM 1242 C CA . THR A 1 13 ? 3.566 -4.394 -4.065 1.00 0.00 13 THR A CA 2
ATOM 1243 C C . THR A 1 13 ? 4.415 -5.392 -4.844 1.00 0.00 13 THR A C 2
ATOM 1244 O O . THR A 1 13 ? 4.727 -5.178 -6.016 1.00 0.00 13 THR A O 2
ATOM 1255 N N . VAL A 1 14 ? 4.786 -6.487 -4.187 1.00 0.00 14 VAL A N 2
ATOM 1256 C CA . VAL A 1 14 ? 5.597 -7.520 -4.818 1.00 0.00 14 VAL A CA 2
ATOM 1257 C C . VAL A 1 14 ? 4.751 -8.732 -5.192 1.00 0.00 14 VAL A C 2
ATOM 1258 O O . VAL A 1 14 ? 5.181 -9.585 -5.967 1.00 0.00 14 VAL A O 2
ATOM 1271 N N . GLN A 1 15 ? 3.545 -8.799 -4.636 1.00 0.00 15 GLN A N 2
ATOM 1272 C CA . GLN A 1 15 ? 2.639 -9.907 -4.912 1.00 0.00 15 GLN A CA 2
ATOM 1273 C C . GLN A 1 15 ? 1.188 -9.437 -4.904 1.00 0.00 15 GLN A C 2
ATOM 1274 O O . GLN A 1 15 ? 0.812 -8.517 -4.178 1.00 0.00 15 GLN A O 2
ATOM 1288 N N . PRO A 1 16 ? 0.352 -10.083 -5.730 1.00 0.00 16 PRO A N 2
ATOM 1289 C CA . PRO A 1 16 ? -1.071 -9.749 -5.836 1.00 0.00 16 PRO A CA 2
ATOM 1290 C C . PRO A 1 16 ? -1.852 -10.135 -4.585 1.00 0.00 16 PRO A C 2
ATOM 1291 O O . PRO A 1 16 ? -1.489 -11.077 -3.881 1.00 0.00 16 PRO A O 2
ATOM 1302 N N . TYR A 1 17 ? -2.928 -9.403 -4.315 1.00 0.00 17 TYR A N 2
ATOM 1303 C CA . TYR A 1 17 ? -3.759 -9.668 -3.147 1.00 0.00 17 TYR A CA 2
ATOM 1304 C C . TYR A 1 17 ? -5.235 -9.717 -3.529 1.00 0.00 17 TYR A C 2
ATOM 1305 O O . TYR A 1 17 ? -5.698 -8.945 -4.370 1.00 0.00 17 TYR A O 2
ATOM 1323 N N . THR A 1 18 ? -5.972 -10.630 -2.904 1.00 0.00 18 THR A N 2
ATOM 1324 C CA . THR A 1 18 ? -7.396 -10.782 -3.177 1.00 0.00 18 THR A CA 2
ATOM 1325 C C . THR A 1 18 ? -8.236 -10.304 -1.999 1.00 0.00 18 THR A C 2
ATOM 1326 O O . THR A 1 18 ? -8.312 -10.972 -0.968 1.00 0.00 18 THR A O 2
ATOM 1337 N N . SER A 1 19 ? -8.865 -9.145 -2.159 1.00 0.00 19 SER A N 2
ATOM 1338 C CA . SER A 1 19 ? -9.699 -8.575 -1.106 1.00 0.00 19 SER A CA 2
ATOM 1339 C C . SER A 1 19 ? -11.024 -9.324 -0.998 1.00 0.00 19 SER A C 2
ATOM 1340 O O . SER A 1 19 ? -11.820 -9.333 -1.936 1.00 0.00 19 SER A O 2
ATOM 1348 N N . GLN A 1 20 ? -11.252 -9.948 0.153 1.00 0.00 20 GLN A N 2
ATOM 1349 C CA . GLN A 1 20 ? -12.481 -10.698 0.384 1.00 0.00 20 GLN A CA 2
ATOM 1350 C C . GLN A 1 20 ? -13.661 -9.758 0.606 1.00 0.00 20 GLN A C 2
ATOM 1351 O O . GLN A 1 20 ? -14.727 -9.933 0.015 1.00 0.00 20 GLN A O 2
ATOM 1365 N N . SER A 1 21 ? -13.463 -8.760 1.461 1.00 0.00 21 SER A N 2
ATOM 1366 C CA . SER A 1 21 ? -14.511 -7.794 1.765 1.00 0.00 21 SER A CA 2
ATOM 1367 C C . SER A 1 21 ? -14.025 -6.368 1.521 1.00 0.00 21 SER A C 2
ATOM 1368 O O . SER A 1 21 ? -12.827 -6.125 1.374 1.00 0.00 21 SER A O 2
ATOM 1376 N N . LYS A 1 22 ? -14.963 -5.429 1.476 1.00 0.00 22 LYS A N 2
ATOM 1377 C CA . LYS A 1 22 ? -14.633 -4.027 1.250 1.00 0.00 22 LYS A CA 2
ATOM 1378 C C . LYS A 1 22 ? -13.480 -3.589 2.148 1.00 0.00 22 LYS A C 2
ATOM 1379 O O . LYS A 1 22 ? -12.471 -3.072 1.669 1.00 0.00 22 LYS A O 2
ATOM 1398 N N . ASP A 1 23 ? -13.636 -3.799 3.449 1.00 0.00 23 ASP A N 2
ATOM 1399 C CA . ASP A 1 23 ? -12.606 -3.428 4.413 1.00 0.00 23 ASP A CA 2
ATOM 1400 C C . ASP A 1 23 ? -11.214 -3.648 3.832 1.00 0.00 23 ASP A C 2
ATOM 1401 O O . ASP A 1 23 ? -10.287 -2.888 4.113 1.00 0.00 23 ASP A O 2
ATOM 1410 N N . GLU A 1 24 ? -11.074 -4.691 3.021 1.00 0.00 24 GLU A N 2
ATOM 1411 C CA . GLU A 1 24 ? -9.792 -5.011 2.401 1.00 0.00 24 GLU A CA 2
ATOM 1412 C C . GLU A 1 24 ? -9.775 -4.584 0.937 1.00 0.00 24 GLU A C 2
ATOM 1413 O O . GLU A 1 24 ? -10.798 -4.631 0.253 1.00 0.00 24 GLU A O 2
ATOM 1425 N N . ILE A 1 25 ? -8.606 -4.168 0.462 1.00 0.00 25 ILE A N 2
ATOM 1426 C CA . ILE A 1 25 ? -8.454 -3.732 -0.920 1.00 0.00 25 ILE A CA 2
ATOM 1427 C C . ILE A 1 25 ? -7.589 -4.708 -1.712 1.00 0.00 25 ILE A C 2
ATOM 1428 O O . ILE A 1 25 ? -6.564 -5.182 -1.223 1.00 0.00 25 ILE A O 2
ATOM 1444 N N . GLY A 1 26 ? -8.008 -5.001 -2.939 1.00 0.00 26 GLY A N 2
ATOM 1445 C CA . GLY A 1 26 ? -7.259 -5.917 -3.779 1.00 0.00 26 GLY A CA 2
ATOM 1446 C C . GLY A 1 26 ? -6.439 -5.199 -4.832 1.00 0.00 26 GLY A C 2
ATOM 1447 O O . GLY A 1 26 ? -6.944 -4.316 -5.527 1.00 0.00 26 GLY A O 2
ATOM 1451 N N . PHE A 1 27 ? -5.170 -5.576 -4.951 1.00 0.00 27 PHE A N 2
ATOM 1452 C CA . PHE A 1 27 ? -4.277 -4.959 -5.925 1.00 0.00 27 PHE A CA 2
ATOM 1453 C C . PHE A 1 27 ? -3.478 -6.019 -6.677 1.00 0.00 27 PHE A C 2
ATOM 1454 O O . PHE A 1 27 ? -3.618 -7.215 -6.421 1.00 0.00 27 PHE A O 2
ATOM 1471 N N . GLU A 1 28 ? -2.639 -5.571 -7.606 1.00 0.00 28 GLU A N 2
ATOM 1472 C CA . GLU A 1 28 ? -1.818 -6.481 -8.397 1.00 0.00 28 GLU A CA 2
ATOM 1473 C C . GLU A 1 28 ? -0.342 -6.323 -8.048 1.00 0.00 28 GLU A C 2
ATOM 1474 O O . GLU A 1 28 ? 0.037 -5.434 -7.284 1.00 0.00 28 GLU A O 2
ATOM 1486 N N . LYS A 1 29 ? 0.490 -7.192 -8.613 1.00 0.00 29 LYS A N 2
ATOM 1487 C CA . LYS A 1 29 ? 1.926 -7.150 -8.365 1.00 0.00 29 LYS A CA 2
ATOM 1488 C C . LYS A 1 29 ? 2.627 -6.245 -9.374 1.00 0.00 29 LYS A C 2
ATOM 1489 O O . LYS A 1 29 ? 2.647 -6.530 -10.570 1.00 0.00 29 LYS A O 2
ATOM 1508 N N . GLY A 1 30 ? 3.202 -5.152 -8.881 1.00 0.00 30 GLY A N 2
ATOM 1509 C CA . GLY A 1 30 ? 3.897 -4.222 -9.753 1.00 0.00 30 GLY A CA 2
ATOM 1510 C C . GLY A 1 30 ? 3.215 -2.870 -9.820 1.00 0.00 30 GLY A C 2
ATOM 1511 O O . GLY A 1 30 ? 3.218 -2.217 -10.864 1.00 0.00 30 GLY A O 2
ATOM 1515 N N . VAL A 1 31 ? 2.628 -2.449 -8.706 1.00 0.00 31 VAL A N 2
ATOM 1516 C CA . VAL A 1 31 ? 1.938 -1.167 -8.642 1.00 0.00 31 VAL A CA 2
ATOM 1517 C C . VAL A 1 31 ? 2.389 -0.358 -7.431 1.00 0.00 31 VAL A C 2
ATOM 1518 O O . VAL A 1 31 ? 2.960 -0.902 -6.485 1.00 0.00 31 VAL A O 2
ATOM 1531 N N . THR A 1 32 ? 2.130 0.945 -7.466 1.00 0.00 32 THR A N 2
ATOM 1532 C CA . THR A 1 32 ? 2.510 1.830 -6.373 1.00 0.00 32 THR A CA 2
ATOM 1533 C C . THR A 1 32 ? 1.354 2.030 -5.400 1.00 0.00 32 THR A C 2
ATOM 1534 O O . THR A 1 32 ? 0.215 2.252 -5.811 1.00 0.00 32 THR A O 2
ATOM 1545 N N . VAL A 1 33 ? 1.653 1.951 -4.107 1.00 0.00 33 VAL A N 2
ATOM 1546 C CA . VAL A 1 33 ? 0.639 2.125 -3.075 1.00 0.00 33 VAL A CA 2
ATOM 1547 C C . VAL A 1 33 ? 1.058 3.187 -2.065 1.00 0.00 33 VAL A C 2
ATOM 1548 O O . VAL A 1 33 ? 2.246 3.458 -1.892 1.00 0.00 33 VAL A O 2
ATOM 1561 N N . GLU A 1 34 ? 0.075 3.787 -1.402 1.00 0.00 34 GLU A N 2
ATOM 1562 C CA . GLU A 1 34 ? 0.343 4.820 -0.408 1.00 0.00 34 GLU A CA 2
ATOM 1563 C C . GLU A 1 3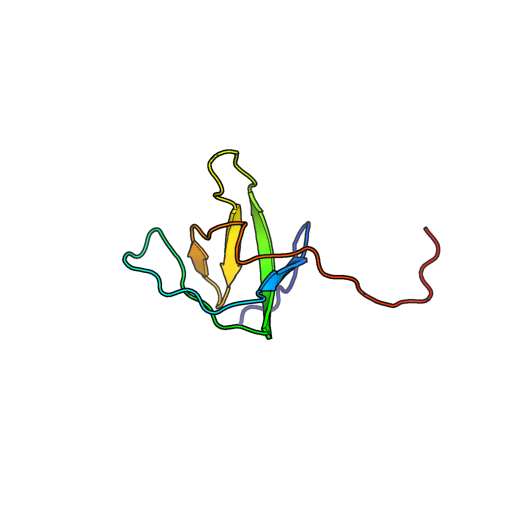4 ? -0.041 4.345 0.989 1.00 0.00 34 GLU A C 2
ATOM 1564 O O . GLU A 1 34 ? -1.224 4.242 1.320 1.00 0.00 34 GLU A O 2
ATOM 1576 N N . VAL A 1 35 ? 0.966 4.056 1.807 1.00 0.00 35 VAL A N 2
ATOM 1577 C CA . VAL A 1 35 ? 0.734 3.592 3.171 1.00 0.00 35 VAL A CA 2
ATOM 1578 C C . VAL A 1 35 ? 0.257 4.730 4.066 1.00 0.00 35 VAL A C 2
ATOM 1579 O O . VAL A 1 35 ? 1.037 5.607 4.439 1.00 0.00 35 VAL A O 2
ATOM 1592 N N . ILE A 1 36 ? -1.027 4.710 4.406 1.00 0.00 36 ILE A N 2
ATOM 1593 C CA . ILE A 1 36 ? -1.607 5.740 5.258 1.00 0.00 36 ILE A CA 2
ATOM 1594 C C . ILE A 1 36 ? -1.218 5.529 6.717 1.00 0.00 36 ILE A C 2
ATOM 1595 O O . ILE A 1 36 ? -0.562 6.377 7.324 1.00 0.00 36 ILE A O 2
ATOM 1611 N N . ARG A 1 37 ? -1.624 4.394 7.274 1.00 0.00 37 ARG A N 2
ATOM 1612 C CA . ARG A 1 37 ? -1.318 4.071 8.663 1.00 0.00 37 ARG A CA 2
ATOM 1613 C C . ARG A 1 37 ? -0.791 2.645 8.786 1.00 0.00 37 ARG A C 2
ATOM 1614 O O . ARG A 1 37 ? -0.968 1.826 7.884 1.00 0.00 37 ARG A O 2
ATOM 1635 N N . LYS A 1 38 ? -0.143 2.353 9.909 1.00 0.00 38 LYS A N 2
ATOM 1636 C CA . LYS A 1 38 ? 0.409 1.026 10.152 1.00 0.00 38 LYS A CA 2
ATOM 1637 C C . LYS A 1 38 ? -0.192 0.409 11.411 1.00 0.00 38 LYS A C 2
ATOM 1638 O O . LYS A 1 38 ? -0.458 1.106 12.389 1.00 0.00 38 LYS A O 2
ATOM 1657 N N . ASN A 1 39 ? -0.402 -0.903 11.378 1.00 0.00 39 ASN A N 2
ATOM 1658 C CA . ASN A 1 39 ? -0.970 -1.614 12.518 1.00 0.00 39 ASN A CA 2
ATOM 1659 C C . ASN A 1 39 ? -0.018 -2.699 13.014 1.00 0.00 39 ASN A C 2
ATOM 1660 O O . ASN A 1 39 ? 0.910 -3.095 12.307 1.00 0.00 39 ASN A O 2
ATOM 1671 N N . LEU A 1 40 ? -0.254 -3.175 14.230 1.00 0.00 40 LEU A N 2
ATOM 1672 C CA . LEU A 1 40 ? 0.581 -4.214 14.820 1.00 0.00 40 LEU A CA 2
ATOM 1673 C C . LEU A 1 40 ? 0.184 -5.592 14.302 1.00 0.00 40 LEU A C 2
ATOM 1674 O O . LEU A 1 40 ? 1.031 -6.467 14.122 1.00 0.00 40 LEU A O 2
ATOM 1690 N N . GLU A 1 41 ? -1.110 -5.779 14.061 1.00 0.00 41 GLU A N 2
ATOM 1691 C CA . GLU A 1 41 ? -1.619 -7.050 13.562 1.00 0.00 41 GLU A CA 2
ATOM 1692 C C . GLU A 1 41 ? -1.361 -7.189 12.064 1.00 0.00 41 GLU A C 2
ATOM 1693 O O . GLU A 1 41 ? -2.277 -7.458 11.288 1.00 0.00 41 GLU A O 2
ATOM 1705 N N . GLY A 1 42 ? -0.107 -7.001 11.665 1.00 0.00 42 GLY A N 2
ATOM 1706 C CA . GLY A 1 42 ? 0.249 -7.108 10.263 1.00 0.00 42 GLY A CA 2
ATOM 1707 C C . GLY A 1 42 ? -0.772 -6.454 9.353 1.00 0.00 42 GLY A C 2
ATOM 1708 O O . GLY A 1 42 ? -1.096 -6.983 8.290 1.00 0.00 42 GLY A O 2
ATOM 1712 N N . TRP A 1 43 ? -1.282 -5.302 9.772 1.00 0.00 43 TRP A N 2
ATOM 1713 C CA . TRP A 1 43 ? -2.276 -4.576 8.989 1.00 0.00 43 TRP A CA 2
ATOM 1714 C C . TRP A 1 43 ? -1.797 -3.161 8.678 1.00 0.00 43 TRP A C 2
ATOM 1715 O O . TRP A 1 43 ? -1.652 -2.335 9.579 1.00 0.00 43 TRP A O 2
ATOM 1736 N N . TRP A 1 44 ? -1.553 -2.891 7.401 1.00 0.00 44 TRP A N 2
ATOM 1737 C CA . TRP A 1 44 ? -1.091 -1.576 6.973 1.00 0.00 44 TRP A CA 2
ATOM 1738 C C . TRP A 1 44 ? -2.088 -0.933 6.017 1.00 0.00 44 TRP A C 2
ATOM 1739 O O . TRP A 1 44 ? -2.229 -1.362 4.872 1.00 0.00 44 TRP A O 2
ATOM 1760 N N . TYR A 1 45 ? -2.778 0.097 6.494 1.00 0.00 45 TYR A N 2
ATOM 1761 C CA . TYR A 1 45 ? -3.765 0.799 5.680 1.00 0.00 45 TYR A CA 2
ATOM 1762 C C . TYR A 1 45 ? -3.090 1.567 4.548 1.00 0.00 45 TYR A C 2
ATOM 1763 O O . TYR A 1 45 ? -2.319 2.496 4.788 1.00 0.00 45 TYR A O 2
ATOM 1781 N N . ILE A 1 46 ? -3.388 1.173 3.315 1.00 0.00 46 ILE A N 2
ATOM 1782 C CA . ILE A 1 46 ? -2.813 1.826 2.145 1.00 0.00 46 ILE A CA 2
ATOM 1783 C C . ILE A 1 46 ? -3.903 2.359 1.222 1.00 0.00 46 ILE A C 2
ATOM 1784 O O . ILE A 1 46 ? -5.088 2.088 1.421 1.00 0.00 46 ILE A O 2
ATOM 1800 N N . ARG A 1 47 ? -3.495 3.117 0.209 1.00 0.00 47 ARG A N 2
ATOM 1801 C CA . ARG A 1 47 ? -4.437 3.688 -0.747 1.00 0.00 47 ARG A CA 2
ATOM 1802 C C . ARG A 1 47 ? -4.090 3.263 -2.171 1.00 0.00 47 ARG A C 2
ATOM 1803 O O . ARG A 1 47 ? -2.959 3.436 -2.623 1.00 0.00 47 ARG A O 2
ATOM 1824 N N . TYR A 1 48 ? -5.071 2.706 -2.871 1.00 0.00 48 TYR A N 2
ATOM 1825 C CA . TYR A 1 48 ? -4.870 2.254 -4.243 1.00 0.00 48 TYR A CA 2
ATOM 1826 C C . TYR A 1 48 ? -6.145 2.420 -5.065 1.00 0.00 48 TYR A C 2
ATOM 1827 O O . TYR A 1 48 ? -7.238 2.072 -4.614 1.00 0.00 48 TYR A O 2
ATOM 1845 N N . LEU A 1 49 ? -5.997 2.954 -6.271 1.00 0.00 49 LEU A N 2
ATOM 1846 C CA . LEU A 1 49 ? -7.136 3.168 -7.159 1.00 0.00 49 LEU A CA 2
ATOM 1847 C C . LEU A 1 49 ? -8.144 4.125 -6.531 1.00 0.00 49 LEU A C 2
ATOM 1848 O O . LEU A 1 49 ? -9.353 3.933 -6.646 1.00 0.00 49 LEU A O 2
ATOM 1864 N N . GLY A 1 50 ? -7.636 5.159 -5.867 1.00 0.00 50 GLY A N 2
ATOM 1865 C CA . GLY A 1 50 ? -8.505 6.133 -5.233 1.00 0.00 50 GLY A CA 2
ATOM 1866 C C . GLY A 1 50 ? -9.403 5.511 -4.182 1.00 0.00 50 GLY A C 2
ATOM 1867 O O . GLY A 1 50 ? -10.551 5.920 -4.015 1.00 0.00 50 GLY A O 2
ATOM 1871 N N . LYS A 1 51 ? -8.880 4.517 -3.473 1.00 0.00 51 LYS A N 2
ATOM 1872 C CA . LYS A 1 51 ? -9.641 3.835 -2.432 1.00 0.00 51 LYS A CA 2
ATOM 1873 C C . LYS A 1 51 ? -8.730 3.398 -1.290 1.00 0.00 51 LYS A C 2
ATOM 1874 O O . LYS A 1 51 ? -7.648 2.859 -1.519 1.00 0.00 51 LYS A O 2
ATOM 1893 N N . GLU A 1 52 ? -9.178 3.631 -0.060 1.00 0.00 52 GLU A N 2
ATOM 1894 C CA . GLU A 1 52 ? -8.402 3.260 1.118 1.00 0.00 52 GLU A CA 2
ATOM 1895 C C . GLU A 1 52 ? -8.948 1.983 1.748 1.00 0.00 52 GLU A C 2
ATOM 1896 O O . GLU A 1 52 ? -10.125 1.905 2.098 1.00 0.00 52 GLU A O 2
ATOM 1908 N N . GLY A 1 53 ? -8.083 0.982 1.891 1.00 0.00 53 GLY A N 2
ATOM 1909 C CA . GLY A 1 53 ? -8.498 -0.279 2.478 1.00 0.00 53 GLY A CA 2
ATOM 1910 C C . GLY A 1 53 ? -7.391 -0.936 3.280 1.00 0.00 53 GLY A C 2
ATOM 1911 O O . GLY A 1 53 ? -6.291 -0.396 3.390 1.00 0.00 53 GLY A O 2
ATOM 1915 N N . TRP A 1 54 ? -7.683 -2.105 3.838 1.00 0.00 54 TRP A N 2
ATOM 1916 C CA . TRP A 1 54 ? -6.705 -2.836 4.635 1.00 0.00 54 TRP A CA 2
ATOM 1917 C C . TRP A 1 54 ? -5.907 -3.802 3.766 1.00 0.00 54 TRP A C 2
ATOM 1918 O O . TRP A 1 54 ? -6.465 -4.480 2.903 1.00 0.00 54 TRP A O 2
ATOM 1939 N N . ALA A 1 55 ? -4.600 -3.858 3.996 1.00 0.00 55 ALA A N 2
ATOM 1940 C CA . ALA A 1 55 ? -3.727 -4.742 3.235 1.00 0.00 55 ALA A CA 2
ATOM 1941 C C . ALA A 1 55 ? -2.574 -5.250 4.094 1.00 0.00 55 ALA A C 2
ATOM 1942 O O . ALA A 1 55 ? -2.045 -4.538 4.948 1.00 0.00 55 ALA A O 2
ATOM 1949 N N . PRO A 1 56 ? -2.174 -6.510 3.866 1.00 0.00 56 PRO A N 2
ATOM 1950 C CA . PRO A 1 56 ? -1.080 -7.140 4.611 1.00 0.00 56 PRO A CA 2
ATOM 1951 C C . PRO A 1 56 ? 0.278 -6.543 4.261 1.00 0.00 56 PRO A C 2
ATOM 1952 O O . PRO A 1 56 ? 0.653 -6.471 3.091 1.00 0.00 56 PRO A O 2
ATOM 1963 N N . ALA A 1 57 ? 1.012 -6.115 5.283 1.00 0.00 57 ALA A N 2
ATOM 1964 C CA . ALA A 1 57 ? 2.330 -5.526 5.084 1.00 0.00 57 ALA A CA 2
ATOM 1965 C C . ALA A 1 57 ? 3.254 -6.485 4.340 1.00 0.00 57 ALA A C 2
ATOM 1966 O O . ALA A 1 57 ? 4.244 -6.068 3.740 1.00 0.00 57 ALA A O 2
ATOM 1973 N N . SER A 1 58 ? 2.923 -7.772 4.386 1.00 0.00 58 SER A N 2
ATOM 1974 C CA . SER A 1 58 ? 3.726 -8.791 3.720 1.00 0.00 58 SER A CA 2
ATOM 1975 C C . SER A 1 58 ? 3.735 -8.574 2.210 1.00 0.00 58 SER A C 2
ATOM 1976 O O . SER A 1 58 ? 4.701 -8.919 1.528 1.00 0.00 58 SER A O 2
ATOM 1984 N N . TYR A 1 59 ? 2.654 -8.001 1.694 1.00 0.00 59 TYR A N 2
ATOM 1985 C CA . TYR A 1 59 ? 2.535 -7.740 0.264 1.00 0.00 59 TYR A CA 2
ATOM 1986 C C . TYR A 1 59 ? 2.955 -6.311 -0.066 1.00 0.00 59 TYR A C 2
ATOM 1987 O O . TYR A 1 59 ? 2.636 -5.788 -1.134 1.00 0.00 59 TYR A O 2
ATOM 2005 N N . LEU A 1 60 ? 3.672 -5.683 0.861 1.00 0.00 60 LEU A N 2
ATOM 2006 C C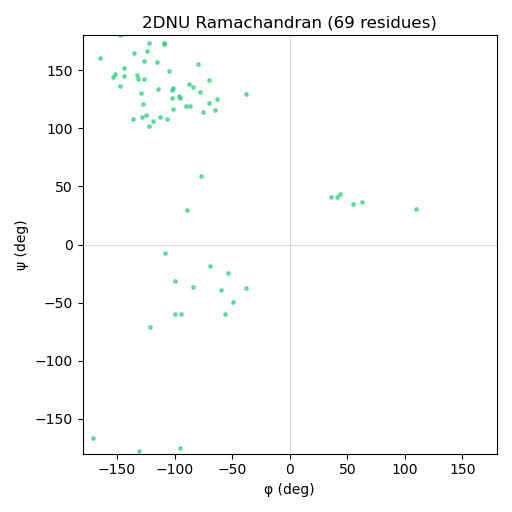A . LEU A 1 60 ? 4.137 -4.314 0.671 1.00 0.00 60 LEU A CA 2
ATOM 2007 C C . LEU A 1 60 ? 5.563 -4.147 1.184 1.00 0.00 60 LEU A C 2
ATOM 2008 O O . LEU A 1 60 ? 5.936 -4.714 2.211 1.00 0.00 60 LEU A O 2
ATOM 2024 N N . LYS A 1 61 ? 6.358 -3.363 0.462 1.00 0.00 61 LYS A N 2
ATOM 2025 C CA . LYS A 1 61 ? 7.744 -3.118 0.845 1.00 0.00 61 LYS A CA 2
ATOM 2026 C C . LYS A 1 61 ? 8.140 -1.674 0.554 1.00 0.00 61 LYS A C 2
ATOM 2027 O O . LYS A 1 61 ? 7.796 -1.123 -0.492 1.00 0.00 61 LYS A O 2
ATOM 2046 N N . LYS A 1 62 ? 8.868 -1.066 1.485 1.00 0.00 62 LYS A N 2
ATOM 2047 C CA . LYS A 1 62 ? 9.316 0.312 1.328 1.00 0.00 62 LYS A CA 2
ATOM 2048 C C . LYS A 1 62 ? 10.095 0.487 0.027 1.00 0.00 62 LYS A C 2
ATOM 2049 O O . LYS A 1 62 ? 11.073 -0.216 -0.220 1.00 0.00 62 LYS A O 2
ATOM 2068 N N . ALA A 1 63 ? 9.654 1.431 -0.798 1.00 0.00 63 ALA A N 2
ATOM 2069 C CA . ALA A 1 63 ? 10.313 1.700 -2.071 1.00 0.00 63 ALA A CA 2
ATOM 2070 C C . ALA A 1 63 ? 11.489 2.653 -1.889 1.00 0.00 63 ALA A C 2
ATOM 2071 O O . ALA A 1 63 ? 11.452 3.549 -1.045 1.00 0.00 63 ALA A O 2
ATOM 2078 N N . LYS A 1 64 ? 12.535 2.454 -2.686 1.00 0.00 64 LYS A N 2
ATOM 2079 C CA . LYS A 1 64 ? 13.724 3.295 -2.614 1.00 0.00 64 LYS A CA 2
ATOM 2080 C C . LYS A 1 64 ? 14.200 3.683 -4.010 1.00 0.00 64 LYS A C 2
ATOM 2081 O O . LYS A 1 64 ? 14.267 2.844 -4.909 1.00 0.00 64 LYS A O 2
ATOM 2100 N N . ASP A 1 65 ? 14.531 4.958 -4.184 1.00 0.00 65 ASP A N 2
ATOM 2101 C CA . ASP A 1 65 ? 15.004 5.457 -5.470 1.00 0.00 65 ASP A CA 2
ATOM 2102 C C . ASP A 1 65 ? 16.492 5.788 -5.410 1.00 0.00 65 ASP A C 2
ATOM 2103 O O . ASP A 1 65 ? 16.952 6.457 -4.485 1.00 0.00 65 ASP A O 2
ATOM 2112 N N . SER A 1 66 ? 17.238 5.315 -6.403 1.00 0.00 66 SER A N 2
ATOM 2113 C CA . SER A 1 66 ? 18.675 5.556 -6.460 1.00 0.00 66 SER A CA 2
ATOM 2114 C C . SER A 1 66 ? 18.969 7.031 -6.717 1.00 0.00 66 SER A C 2
ATOM 2115 O O . SER A 1 66 ? 19.712 7.668 -5.971 1.00 0.00 66 SER A O 2
ATOM 2123 N N . GLY A 1 67 ? 18.378 7.569 -7.779 1.00 0.00 67 GLY A N 2
ATOM 2124 C CA . GLY A 1 67 ? 18.587 8.965 -8.117 1.00 0.00 67 GLY A CA 2
ATOM 2125 C C . GLY A 1 67 ? 17.575 9.880 -7.456 1.00 0.00 67 GLY A C 2
ATOM 2126 O O . GLY A 1 67 ? 16.952 9.529 -6.454 1.00 0.00 67 GLY A O 2
ATOM 2130 N N . PRO A 1 68 ? 17.401 11.083 -8.021 1.00 0.00 68 PRO A N 2
ATOM 2131 C CA . PRO A 1 68 ? 16.460 12.076 -7.495 1.00 0.00 68 PRO A CA 2
ATOM 2132 C C . PRO A 1 68 ? 15.006 11.662 -7.699 1.00 0.00 68 PRO A C 2
ATOM 2133 O O . PRO A 1 68 ? 14.459 11.802 -8.793 1.00 0.00 68 PRO A O 2
ATOM 2144 N N . SER A 1 69 ? 14.387 11.153 -6.640 1.00 0.00 69 SER A N 2
ATOM 2145 C CA . SER A 1 69 ? 12.997 10.715 -6.704 1.00 0.00 69 SER A CA 2
ATOM 2146 C C . SER A 1 69 ? 12.091 11.851 -7.168 1.00 0.00 69 SER A C 2
ATOM 2147 O O . SER A 1 69 ? 12.462 13.023 -7.100 1.00 0.00 69 SER A O 2
ATOM 2155 N N . SER A 1 70 ? 10.900 11.495 -7.640 1.00 0.00 70 SER A N 2
ATOM 2156 C CA . SER A 1 70 ? 9.941 12.484 -8.119 1.00 0.00 70 SER A CA 2
ATOM 2157 C C . SER A 1 70 ? 8.933 12.835 -7.029 1.00 0.00 70 SER A C 2
ATOM 2158 O O . SER A 1 70 ? 8.365 11.953 -6.386 1.00 0.00 70 SER A O 2
ATOM 2166 N N . GLY A 1 71 ? 8.715 14.131 -6.829 1.00 0.00 71 GLY A N 2
ATOM 2167 C CA . GLY A 1 71 ? 7.776 14.577 -5.816 1.00 0.00 71 GLY A CA 2
ATOM 2168 C C . GLY A 1 71 ? 7.322 16.007 -6.036 1.00 0.00 71 GLY A C 2
ATOM 2169 O O . GLY A 1 71 ? 6.134 16.267 -6.223 1.00 0.00 71 GLY A O 2
ATOM 2173 N N . GLY A 1 1 ? 7.860 21.186 -7.595 1.00 0.00 1 GLY A N 3
ATOM 2174 C CA . GLY A 1 1 ? 8.461 20.003 -7.009 1.00 0.00 1 GLY A CA 3
ATOM 2175 C C . GLY A 1 1 ? 7.428 19.016 -6.504 1.00 0.00 1 GLY A C 3
ATOM 2176 O O . GLY A 1 1 ? 7.421 17.852 -6.906 1.00 0.00 1 GLY A O 3
ATOM 2180 N N . SER A 1 2 ? 6.551 19.480 -5.619 1.00 0.00 2 SER A N 3
ATOM 2181 C CA . SER A 1 2 ? 5.512 18.628 -5.053 1.00 0.00 2 SER A CA 3
ATOM 2182 C C . SER A 1 2 ? 4.125 19.162 -5.401 1.00 0.00 2 SER A C 3
ATOM 2183 O O . SER A 1 2 ? 3.980 20.299 -5.848 1.00 0.00 2 SER A O 3
ATOM 2191 N N . SER A 1 3 ? 3.109 18.331 -5.190 1.00 0.00 3 SER A N 3
ATOM 2192 C CA . SER A 1 3 ? 1.733 18.716 -5.483 1.00 0.00 3 SER A CA 3
ATOM 2193 C C . SER A 1 3 ? 1.003 19.135 -4.211 1.00 0.00 3 SER A C 3
ATOM 2194 O O . SER A 1 3 ? 0.410 20.210 -4.148 1.00 0.00 3 SER A O 3
ATOM 2202 N N . GLY A 1 4 ? 1.053 18.276 -3.197 1.00 0.00 4 GLY A N 3
ATOM 2203 C CA . GLY A 1 4 ? 0.392 18.573 -1.940 1.00 0.00 4 GLY A CA 3
ATOM 2204 C C . GLY A 1 4 ? 0.523 17.445 -0.936 1.00 0.00 4 GLY A C 3
ATOM 2205 O O . GLY A 1 4 ? 0.683 16.284 -1.313 1.00 0.00 4 GLY A O 3
ATOM 2209 N N . SER A 1 5 ? 0.456 17.786 0.347 1.00 0.00 5 SER A N 3
ATOM 2210 C CA . SER A 1 5 ? 0.573 16.794 1.410 1.00 0.00 5 SER A CA 3
ATOM 2211 C C . SER A 1 5 ? -0.331 15.595 1.135 1.00 0.00 5 SER A C 3
ATOM 2212 O O . SER A 1 5 ? -1.527 15.627 1.425 1.00 0.00 5 SER A O 3
ATOM 2220 N N . SER A 1 6 ? 0.250 14.540 0.574 1.00 0.00 6 SER A N 3
ATOM 2221 C CA . SER A 1 6 ? -0.502 13.332 0.255 1.00 0.00 6 SER A CA 3
ATOM 2222 C C . SER A 1 6 ? 0.421 12.120 0.185 1.00 0.00 6 SER A C 3
ATOM 2223 O O . SER A 1 6 ? 1.317 12.056 -0.656 1.00 0.00 6 SER A O 3
ATOM 2231 N N . GLY A 1 7 ? 0.195 11.159 1.075 1.00 0.00 7 GLY A N 3
ATOM 2232 C CA . GLY A 1 7 ? 1.014 9.961 1.097 1.00 0.00 7 GLY A CA 3
ATOM 2233 C C . GLY A 1 7 ? 2.390 10.210 1.683 1.00 0.00 7 GLY A C 3
ATOM 2234 O O . GLY A 1 7 ? 3.309 10.616 0.972 1.00 0.00 7 GLY A O 3
ATOM 2238 N N . GLU A 1 8 ? 2.532 9.968 2.982 1.00 0.00 8 GLU A N 3
ATOM 2239 C CA . GLU A 1 8 ? 3.805 10.172 3.662 1.00 0.00 8 GLU A CA 3
ATOM 2240 C C . GLU A 1 8 ? 4.858 9.192 3.151 1.00 0.00 8 GLU A C 3
ATOM 2241 O O . GLU A 1 8 ? 5.990 9.576 2.865 1.00 0.00 8 GLU A O 3
ATOM 2253 N N . GLU A 1 9 ? 4.473 7.924 3.042 1.00 0.00 9 GLU A N 3
ATOM 2254 C CA . GLU A 1 9 ? 5.384 6.889 2.567 1.00 0.00 9 GLU A CA 3
ATOM 2255 C C . GLU A 1 9 ? 4.750 6.083 1.437 1.00 0.00 9 GLU A C 3
ATOM 2256 O O . GLU A 1 9 ? 3.603 5.647 1.537 1.00 0.00 9 GLU A O 3
ATOM 2268 N N . LYS A 1 10 ? 5.505 5.887 0.362 1.00 0.00 10 LYS A N 3
ATOM 2269 C CA . LYS A 1 10 ? 5.020 5.134 -0.788 1.00 0.00 10 LYS A CA 3
ATOM 2270 C C . LYS A 1 10 ? 5.712 3.777 -0.881 1.00 0.00 10 LYS A C 3
ATOM 2271 O O . LYS A 1 10 ? 6.935 3.701 -1.004 1.00 0.00 10 LYS A O 3
ATOM 2290 N N . TYR A 1 11 ? 4.923 2.710 -0.824 1.00 0.00 11 TYR A N 3
ATOM 2291 C CA . TYR A 1 11 ? 5.461 1.357 -0.900 1.00 0.00 11 TYR A CA 3
ATOM 2292 C C . TYR A 1 11 ? 5.165 0.730 -2.260 1.00 0.00 11 TYR A C 3
ATOM 2293 O O . TYR A 1 11 ? 4.582 1.368 -3.137 1.00 0.00 11 TYR A O 3
ATOM 2311 N N . VAL A 1 12 ? 5.572 -0.525 -2.426 1.00 0.00 12 VAL A N 3
ATOM 2312 C CA . VAL A 1 12 ? 5.350 -1.240 -3.676 1.00 0.00 12 VAL A CA 3
ATOM 2313 C C . VAL A 1 12 ? 4.768 -2.626 -3.421 1.00 0.00 12 VAL A C 3
ATOM 2314 O O . VAL A 1 12 ? 5.075 -3.265 -2.413 1.00 0.00 12 VAL A O 3
ATOM 2327 N N . THR A 1 13 ? 3.925 -3.087 -4.340 1.00 0.00 13 THR A N 3
ATOM 2328 C CA . THR A 1 13 ? 3.299 -4.397 -4.214 1.00 0.00 13 THR A CA 3
ATOM 2329 C C . THR A 1 13 ? 4.091 -5.459 -4.968 1.00 0.00 13 THR A C 3
ATOM 2330 O O . THR A 1 13 ? 4.231 -5.393 -6.190 1.00 0.00 13 THR A O 3
ATOM 2341 N N . VAL A 1 14 ? 4.607 -6.439 -4.233 1.00 0.00 14 VAL A N 3
ATOM 2342 C CA . VAL A 1 14 ? 5.383 -7.517 -4.833 1.00 0.00 14 VAL A CA 3
ATOM 2343 C C . VAL A 1 14 ? 4.492 -8.700 -5.198 1.00 0.00 14 VAL A C 3
ATOM 2344 O O . VAL A 1 14 ? 4.945 -9.663 -5.817 1.00 0.00 14 VAL A O 3
ATOM 2357 N N . GLN A 1 15 ? 3.223 -8.619 -4.811 1.00 0.00 15 GLN A N 3
ATOM 2358 C CA . GLN A 1 15 ? 2.268 -9.683 -5.097 1.00 0.00 15 GLN A CA 3
ATOM 2359 C C . GLN A 1 15 ? 0.839 -9.152 -5.074 1.00 0.00 15 GLN A C 3
ATOM 2360 O O . GLN A 1 15 ? 0.487 -8.278 -4.281 1.00 0.00 15 GLN A O 3
ATOM 2374 N N . PRO A 1 16 ? -0.006 -9.690 -5.966 1.00 0.00 16 PRO A N 3
ATOM 2375 C CA . PRO A 1 16 ? -1.411 -9.286 -6.069 1.00 0.00 16 PRO A CA 3
ATOM 2376 C C . PRO A 1 16 ? -2.235 -9.738 -4.868 1.00 0.00 16 PRO A C 3
ATOM 2377 O O . PRO A 1 16 ? -1.969 -10.788 -4.281 1.00 0.00 16 PRO A O 3
ATOM 2388 N N . TYR A 1 17 ? -3.234 -8.942 -4.507 1.00 0.00 17 TYR A N 3
ATOM 2389 C CA . TYR A 1 17 ? -4.095 -9.260 -3.374 1.00 0.00 17 TYR A CA 3
ATOM 2390 C C . TYR A 1 17 ? -5.566 -9.210 -3.776 1.00 0.00 17 TYR A C 3
ATOM 2391 O O . TYR A 1 17 ? -6.000 -8.295 -4.477 1.00 0.00 17 TYR A O 3
ATOM 2409 N N . THR A 1 18 ? -6.330 -10.201 -3.328 1.00 0.00 18 THR A N 3
ATOM 2410 C CA . THR A 1 18 ? -7.751 -10.273 -3.640 1.00 0.00 18 THR A CA 3
ATOM 2411 C C . THR A 1 18 ? -8.601 -9.970 -2.411 1.00 0.00 18 THR A C 3
ATOM 2412 O O . THR A 1 18 ? -8.764 -10.818 -1.534 1.00 0.00 18 THR A O 3
ATOM 2423 N N . SER A 1 19 ? -9.140 -8.757 -2.353 1.00 0.00 19 SER A N 3
ATOM 2424 C CA . SER A 1 19 ? -9.970 -8.342 -1.229 1.00 0.00 19 SER A CA 3
ATOM 2425 C C . SER A 1 19 ? -11.353 -8.981 -1.310 1.00 0.00 19 SER A C 3
ATOM 2426 O O . SER A 1 19 ? -12.048 -8.855 -2.317 1.00 0.00 19 SER A O 3
ATOM 2434 N N . GLN A 1 20 ? -11.744 -9.668 -0.241 1.00 0.00 20 GLN A N 3
ATOM 2435 C CA . GLN A 1 20 ? -13.044 -10.329 -0.191 1.00 0.00 20 GLN A CA 3
ATOM 2436 C C . GLN A 1 20 ? -14.099 -9.408 0.413 1.00 0.00 20 GLN A C 3
ATOM 2437 O O . GLN A 1 20 ? -15.291 -9.550 0.138 1.00 0.00 20 GLN A O 3
ATOM 2451 N N . SER A 1 21 ? -13.653 -8.465 1.236 1.00 0.00 21 SER A N 3
ATOM 2452 C CA . SER A 1 21 ? -14.560 -7.523 1.882 1.00 0.00 21 SER A CA 3
ATOM 2453 C C . SER A 1 21 ? -14.223 -6.088 1.488 1.00 0.00 21 SER A C 3
ATOM 2454 O O . SER A 1 21 ? -13.124 -5.802 1.015 1.00 0.00 21 SER A O 3
ATOM 2462 N N . LYS A 1 22 ? -15.181 -5.188 1.686 1.00 0.00 22 LYS A N 3
ATOM 2463 C CA . LYS A 1 22 ? -14.988 -3.782 1.353 1.00 0.00 22 LYS A CA 3
ATOM 2464 C C . LYS A 1 22 ? -13.888 -3.164 2.211 1.00 0.00 22 LYS A C 3
ATOM 2465 O O . LYS A 1 22 ? -13.076 -2.378 1.724 1.00 0.00 22 LYS A O 3
ATOM 2484 N N . ASP A 1 23 ? -13.867 -3.527 3.489 1.00 0.00 23 ASP A N 3
ATOM 2485 C CA . ASP A 1 23 ? -12.864 -3.012 4.414 1.00 0.00 23 ASP A CA 3
ATOM 2486 C C . ASP A 1 23 ? -11.456 -3.238 3.870 1.00 0.00 23 ASP A C 3
ATOM 2487 O O . ASP A 1 23 ? -10.520 -2.526 4.232 1.00 0.00 23 ASP A O 3
ATOM 2496 N N . GLU A 1 24 ? -11.316 -4.234 3.001 1.00 0.00 24 GLU A N 3
ATOM 2497 C CA . GLU A 1 24 ? -10.022 -4.554 2.410 1.00 0.00 24 GLU A CA 3
ATOM 2498 C C . GLU A 1 24 ? -9.971 -4.125 0.946 1.00 0.00 24 GLU A C 3
ATOM 2499 O O . GLU A 1 24 ? -11.003 -4.024 0.282 1.00 0.00 24 GLU A O 3
ATOM 2511 N N . ILE A 1 25 ? -8.764 -3.872 0.452 1.00 0.00 25 ILE A N 3
ATOM 2512 C CA . ILE A 1 25 ? -8.578 -3.454 -0.932 1.00 0.00 25 ILE A CA 3
ATOM 2513 C C . ILE A 1 25 ? -7.666 -4.421 -1.681 1.00 0.00 25 ILE A C 3
ATOM 2514 O O . ILE A 1 25 ? -6.688 -4.922 -1.128 1.00 0.00 25 ILE A O 3
ATOM 2530 N N . GLY A 1 26 ? -7.993 -4.677 -2.944 1.00 0.00 26 GLY A N 3
ATOM 2531 C CA . GLY A 1 26 ? -7.192 -5.581 -3.748 1.00 0.00 26 GLY A CA 3
ATOM 2532 C C . GLY A 1 26 ? -6.376 -4.854 -4.799 1.00 0.00 26 GLY A C 3
ATOM 2533 O O . GLY A 1 26 ? -6.908 -4.037 -5.552 1.00 0.00 26 GLY A O 3
ATOM 2537 N N . PHE A 1 27 ? -5.083 -5.150 -4.852 1.00 0.00 27 PHE A N 3
ATOM 2538 C CA . PHE A 1 27 ? -4.191 -4.517 -5.817 1.00 0.00 27 PHE A CA 3
ATOM 2539 C C . PHE A 1 27 ? -3.403 -5.564 -6.598 1.00 0.00 27 PHE A C 3
ATOM 2540 O O . PHE A 1 27 ? -3.377 -6.738 -6.230 1.00 0.00 27 PHE A O 3
ATOM 2557 N N . GLU A 1 28 ? -2.763 -5.129 -7.679 1.00 0.00 28 GLU A N 3
ATOM 2558 C CA . GLU A 1 28 ? -1.975 -6.030 -8.513 1.00 0.00 28 GLU A CA 3
ATOM 2559 C C . GLU A 1 28 ? -0.492 -5.932 -8.169 1.00 0.00 28 GLU A C 3
ATOM 2560 O O . GLU A 1 28 ? -0.084 -5.101 -7.357 1.00 0.00 28 GLU A O 3
ATOM 2572 N N . LYS A 1 29 ? 0.312 -6.787 -8.793 1.00 0.00 29 LYS A N 3
ATOM 2573 C CA . LYS A 1 29 ? 1.750 -6.797 -8.555 1.00 0.00 29 LYS A CA 3
ATOM 2574 C C . LYS A 1 29 ? 2.478 -5.937 -9.584 1.00 0.00 29 LYS A C 3
ATOM 2575 O O . LYS A 1 29 ? 2.391 -6.182 -10.786 1.00 0.00 29 LYS A O 3
ATOM 2594 N N . GLY A 1 30 ? 3.199 -4.929 -9.101 1.00 0.00 30 GLY A N 3
ATOM 2595 C CA . GLY A 1 30 ? 3.932 -4.049 -9.992 1.00 0.00 30 GLY A CA 3
ATOM 2596 C C . GLY A 1 30 ? 3.350 -2.650 -10.035 1.00 0.00 30 GLY A C 3
ATOM 2597 O O . GLY A 1 30 ? 3.402 -1.979 -11.066 1.00 0.00 30 GLY A O 3
ATOM 2601 N N . VAL A 1 31 ? 2.792 -2.209 -8.913 1.00 0.00 31 VAL A N 3
ATOM 2602 C CA . VAL A 1 31 ? 2.196 -0.881 -8.826 1.00 0.00 31 VAL A CA 3
ATOM 2603 C C . VAL A 1 31 ? 2.704 -0.130 -7.600 1.00 0.00 31 VAL A C 3
ATOM 2604 O O . VAL A 1 31 ? 3.554 -0.628 -6.860 1.00 0.00 31 VAL A O 3
ATOM 2617 N N . THR A 1 32 ? 2.178 1.073 -7.389 1.00 0.00 32 THR A N 3
ATOM 2618 C CA . THR A 1 32 ? 2.578 1.894 -6.254 1.00 0.00 32 THR A CA 3
ATOM 2619 C C . THR A 1 32 ? 1.397 2.173 -5.333 1.00 0.00 32 THR A C 3
ATOM 2620 O O . THR A 1 32 ? 0.293 2.466 -5.794 1.00 0.00 32 THR A O 3
ATOM 2631 N N . VAL A 1 33 ? 1.634 2.080 -4.028 1.00 0.00 33 VAL A N 3
ATOM 2632 C CA . VAL A 1 33 ? 0.588 2.325 -3.042 1.00 0.00 33 VAL A CA 3
ATOM 2633 C C . VAL A 1 33 ? 1.026 3.374 -2.025 1.00 0.00 33 VAL A C 3
ATOM 2634 O O . VAL A 1 33 ? 2.216 3.532 -1.757 1.00 0.00 33 VAL A O 3
ATOM 2647 N N . GLU A 1 34 ? 0.055 4.086 -1.463 1.00 0.00 34 GLU A N 3
ATOM 2648 C CA . GLU A 1 34 ? 0.341 5.119 -0.474 1.00 0.00 34 GLU A CA 3
ATOM 2649 C C . GLU A 1 34 ? -0.070 4.665 0.923 1.00 0.00 34 GLU A C 3
ATOM 2650 O O . GLU A 1 34 ? -1.258 4.559 1.229 1.00 0.00 34 GLU A O 3
ATOM 2662 N N . VAL A 1 35 ? 0.921 4.398 1.768 1.00 0.00 35 VAL A N 3
ATOM 2663 C CA . VAL A 1 35 ? 0.664 3.956 3.133 1.00 0.00 35 VAL A CA 3
ATOM 2664 C C . VAL A 1 35 ? 0.142 5.101 3.993 1.00 0.00 35 VAL A C 3
ATOM 2665 O O . VAL A 1 35 ? 0.854 6.074 4.246 1.00 0.00 35 VAL A O 3
ATOM 2678 N N . ILE A 1 36 ? -1.103 4.980 4.439 1.00 0.00 36 ILE A N 3
ATOM 2679 C CA . ILE A 1 36 ? -1.719 6.006 5.272 1.00 0.00 36 ILE A CA 3
ATOM 2680 C C . ILE A 1 36 ? -1.429 5.761 6.749 1.00 0.00 36 ILE A C 3
ATOM 2681 O O . ILE A 1 36 ? -0.831 6.601 7.422 1.00 0.00 36 ILE A O 3
ATOM 2697 N N . ARG A 1 37 ? -1.854 4.605 7.247 1.00 0.00 37 ARG A N 3
ATOM 2698 C CA . ARG A 1 37 ? -1.640 4.250 8.644 1.00 0.00 37 ARG A CA 3
ATOM 2699 C C . ARG A 1 37 ? -0.813 2.972 8.759 1.00 0.00 37 ARG A C 3
ATOM 2700 O O . ARG A 1 37 ? -0.665 2.227 7.791 1.00 0.00 37 ARG A O 3
ATOM 2721 N N . LYS A 1 38 ? -0.278 2.726 9.950 1.00 0.00 38 LYS A N 3
ATOM 2722 C CA . LYS A 1 38 ? 0.533 1.538 10.193 1.00 0.00 38 LYS A CA 3
ATOM 2723 C C . LYS A 1 38 ? 0.202 0.922 11.549 1.00 0.00 38 LYS A C 3
ATOM 2724 O O . LYS A 1 38 ? 0.279 1.589 12.579 1.00 0.00 38 LYS A O 3
ATOM 2743 N N . ASN A 1 39 ? -0.166 -0.356 11.539 1.00 0.00 39 ASN A N 3
ATOM 2744 C CA . ASN A 1 39 ? -0.508 -1.062 12.769 1.00 0.00 39 ASN A CA 3
ATOM 2745 C C . ASN A 1 39 ? 0.530 -2.135 13.086 1.00 0.00 39 ASN A C 3
ATOM 2746 O O . ASN A 1 39 ? 1.533 -2.271 12.384 1.00 0.00 39 ASN A O 3
ATOM 2757 N N . LEU A 1 40 ? 0.281 -2.894 14.147 1.00 0.00 40 LEU A N 3
ATOM 2758 C CA . LEU A 1 40 ? 1.193 -3.956 14.558 1.00 0.00 40 LEU A CA 3
ATOM 2759 C C . LEU A 1 40 ? 0.689 -5.317 14.089 1.00 0.00 40 LEU A C 3
ATOM 2760 O O . LEU A 1 40 ? 1.478 -6.233 13.853 1.00 0.00 40 LEU A O 3
ATOM 2776 N N . GLU A 1 41 ? -0.627 -5.442 13.954 1.00 0.00 41 GLU A N 3
ATOM 2777 C CA . GLU A 1 41 ? -1.235 -6.691 13.511 1.00 0.00 41 GLU A CA 3
ATOM 2778 C C . GLU A 1 41 ? -1.086 -6.864 12.003 1.00 0.00 41 GLU A C 3
ATOM 2779 O O . GLU A 1 41 ? -2.070 -7.043 11.286 1.00 0.00 41 GLU A O 3
ATOM 2791 N N . GLY A 1 42 ? 0.155 -6.808 11.525 1.00 0.00 42 GLY A N 3
ATOM 2792 C CA . GLY A 1 42 ? 0.411 -6.959 10.106 1.00 0.00 42 GLY A CA 3
ATOM 2793 C C . GLY A 1 42 ? -0.657 -6.306 9.251 1.00 0.00 42 GLY A C 3
ATOM 2794 O O . GLY A 1 42 ? -1.106 -6.881 8.259 1.00 0.00 42 GLY A O 3
ATOM 2798 N N . TRP A 1 43 ? -1.068 -5.104 9.636 1.00 0.00 43 TRP A N 3
ATOM 2799 C CA . TRP A 1 43 ? -2.092 -4.372 8.899 1.00 0.00 43 TRP A CA 3
ATOM 2800 C C . TRP A 1 43 ? -1.624 -2.959 8.573 1.00 0.00 43 TRP A C 3
ATOM 2801 O O . TRP A 1 43 ? -1.387 -2.151 9.471 1.00 0.00 43 TRP A O 3
ATOM 2822 N N . TRP A 1 44 ? -1.492 -2.667 7.284 1.00 0.00 44 TRP A N 3
ATOM 2823 C CA . TRP A 1 44 ? -1.051 -1.349 6.841 1.00 0.00 44 TRP A CA 3
ATOM 2824 C C . TRP A 1 44 ? -2.091 -0.706 5.929 1.00 0.00 44 TRP A C 3
ATOM 2825 O O . TRP A 1 44 ? -2.230 -1.086 4.766 1.00 0.00 44 TRP A O 3
ATOM 2846 N N . TYR A 1 45 ? -2.818 0.269 6.463 1.00 0.00 45 TYR A N 3
ATOM 2847 C CA . TYR A 1 45 ? -3.846 0.963 5.698 1.00 0.00 45 TYR A CA 3
ATOM 2848 C C . TYR A 1 45 ? -3.235 1.705 4.513 1.00 0.00 45 TYR A C 3
ATOM 2849 O O . TYR A 1 45 ? -2.610 2.754 4.678 1.00 0.00 45 TYR A O 3
ATOM 2867 N N . ILE A 1 46 ? -3.421 1.154 3.318 1.00 0.00 46 ILE A N 3
ATOM 2868 C CA . ILE A 1 46 ? -2.891 1.763 2.105 1.00 0.00 46 ILE A CA 3
ATOM 2869 C C . ILE A 1 46 ? -4.016 2.223 1.183 1.00 0.00 46 ILE A C 3
ATOM 2870 O O . ILE A 1 46 ? -5.159 1.784 1.315 1.00 0.00 46 ILE A O 3
ATOM 2886 N N . ARG A 1 47 ? -3.684 3.108 0.249 1.00 0.00 47 ARG A N 3
ATOM 2887 C CA . ARG A 1 47 ? -4.667 3.626 -0.695 1.00 0.00 47 ARG A CA 3
ATOM 2888 C C . ARG A 1 47 ? -4.254 3.321 -2.132 1.00 0.00 47 ARG A C 3
ATOM 2889 O O . ARG A 1 47 ? -3.147 3.658 -2.555 1.00 0.00 47 ARG A O 3
ATOM 2910 N N . TYR A 1 48 ? -5.148 2.681 -2.876 1.00 0.00 48 TYR A N 3
ATOM 2911 C CA . TYR A 1 48 ? -4.876 2.328 -4.264 1.00 0.00 48 TYR A CA 3
ATOM 2912 C C . TYR A 1 48 ? -6.107 2.553 -5.135 1.00 0.00 48 TYR A C 3
ATOM 2913 O O . TYR A 1 48 ? -7.211 2.129 -4.793 1.00 0.00 48 TYR A O 3
ATOM 2931 N N . LEU A 1 49 ? -5.910 3.224 -6.265 1.00 0.00 49 LEU A N 3
ATOM 2932 C CA . LEU A 1 49 ? -7.004 3.507 -7.188 1.00 0.00 49 LEU A CA 3
ATOM 2933 C C . LEU A 1 49 ? -8.082 4.348 -6.513 1.00 0.00 49 LEU A C 3
ATOM 2934 O O . LEU A 1 49 ? -9.275 4.118 -6.706 1.00 0.00 49 LEU A O 3
ATOM 2950 N N . GLY A 1 50 ? -7.654 5.328 -5.722 1.00 0.00 50 GLY A N 3
ATOM 2951 C CA . GLY A 1 50 ? -8.595 6.190 -5.032 1.00 0.00 50 GLY A CA 3
ATOM 2952 C C . GLY A 1 50 ? -9.487 5.425 -4.074 1.00 0.00 50 GLY A C 3
ATOM 2953 O O . GLY A 1 50 ? -10.667 5.743 -3.924 1.00 0.00 50 GLY A O 3
ATOM 2957 N N . LYS A 1 51 ? -8.923 4.413 -3.424 1.00 0.00 51 LYS A N 3
ATOM 2958 C CA . LYS A 1 51 ? -9.674 3.600 -2.475 1.00 0.00 51 LYS A CA 3
ATOM 2959 C C . LYS A 1 51 ? -8.803 3.206 -1.287 1.00 0.00 51 LYS A C 3
ATOM 2960 O O . LYS A 1 51 ? -7.685 2.721 -1.459 1.00 0.00 51 LYS A O 3
ATOM 2979 N N . GLU A 1 52 ? -9.323 3.418 -0.081 1.00 0.00 52 GLU A N 3
ATOM 2980 C CA . GLU A 1 52 ? -8.591 3.085 1.135 1.00 0.00 52 GLU A CA 3
ATOM 2981 C C . GLU A 1 52 ? -9.063 1.751 1.706 1.00 0.00 52 GLU A C 3
ATOM 2982 O O . GLU A 1 52 ? -10.254 1.550 1.939 1.00 0.00 52 GLU A O 3
ATOM 2994 N N . GLY A 1 53 ? -8.119 0.841 1.929 1.00 0.00 53 GLY A N 3
ATOM 2995 C CA . GLY A 1 53 ? -8.458 -0.463 2.470 1.00 0.00 53 GLY A CA 3
ATOM 2996 C C . GLY A 1 53 ? -7.323 -1.072 3.267 1.00 0.00 53 GLY A C 3
ATOM 2997 O O . GLY A 1 53 ? -6.205 -0.557 3.261 1.00 0.00 53 GLY A O 3
ATOM 3001 N N . TRP A 1 54 ? -7.609 -2.171 3.956 1.00 0.00 54 TRP A N 3
ATOM 3002 C CA . TRP A 1 54 ? -6.603 -2.851 4.764 1.00 0.00 54 TRP A CA 3
ATOM 3003 C C . TRP A 1 54 ? -5.845 -3.881 3.935 1.00 0.00 54 TRP A C 3
ATOM 3004 O O . TRP A 1 54 ? -6.447 -4.750 3.305 1.00 0.00 54 TRP A O 3
ATOM 3025 N N . ALA A 1 55 ? -4.520 -3.779 3.939 1.00 0.00 55 ALA A N 3
ATOM 3026 C CA . ALA A 1 55 ? -3.679 -4.705 3.189 1.00 0.00 55 ALA A CA 3
ATOM 3027 C C . ALA A 1 55 ? -2.528 -5.219 4.046 1.00 0.00 55 ALA A C 3
ATOM 3028 O O . ALA A 1 55 ? -1.973 -4.501 4.878 1.00 0.00 55 ALA A O 3
ATOM 3035 N N . PRO A 1 56 ? -2.160 -6.492 3.842 1.00 0.00 56 PRO A N 3
ATOM 3036 C CA . PRO A 1 56 ? -1.071 -7.131 4.587 1.00 0.00 56 PRO A CA 3
ATOM 3037 C C . PRO A 1 56 ? 0.297 -6.571 4.209 1.00 0.00 56 PRO A C 3
ATOM 3038 O O . PRO A 1 56 ? 0.675 -6.569 3.038 1.00 0.00 56 PRO A O 3
ATOM 3049 N N . ALA A 1 57 ? 1.033 -6.099 5.208 1.00 0.00 57 ALA A N 3
ATOM 3050 C CA . ALA A 1 57 ? 2.360 -5.539 4.980 1.00 0.00 57 ALA A CA 3
ATOM 3051 C C . ALA A 1 57 ? 3.245 -6.517 4.214 1.00 0.00 57 ALA A C 3
ATOM 3052 O O . ALA A 1 57 ? 4.224 -6.119 3.584 1.00 0.00 57 ALA A O 3
ATOM 3059 N N . SER A 1 58 ? 2.893 -7.797 4.273 1.00 0.00 58 SER A N 3
ATOM 3060 C CA . SER A 1 58 ? 3.657 -8.833 3.588 1.00 0.00 58 SER A CA 3
ATOM 3061 C C . SER A 1 58 ? 3.619 -8.626 2.077 1.00 0.00 58 SER A C 3
ATOM 3062 O O . SER A 1 58 ? 4.554 -8.992 1.365 1.00 0.00 58 SER A O 3
ATOM 3070 N N . TYR A 1 59 ? 2.531 -8.037 1.594 1.00 0.00 59 TYR A N 3
ATOM 3071 C CA . TYR A 1 59 ? 2.368 -7.783 0.167 1.00 0.00 59 TYR A CA 3
ATOM 3072 C C . TYR A 1 59 ? 2.802 -6.364 -0.187 1.00 0.00 59 TYR A C 3
ATOM 3073 O O . TYR A 1 59 ? 2.484 -5.856 -1.263 1.00 0.00 59 TYR A O 3
ATOM 3091 N N . LEU A 1 60 ? 3.531 -5.731 0.725 1.00 0.00 60 LEU A N 3
ATOM 3092 C CA . LEU A 1 60 ? 4.011 -4.371 0.511 1.00 0.00 60 LEU A CA 3
ATOM 3093 C C . LEU A 1 60 ? 5.484 -4.247 0.888 1.00 0.00 60 LEU A C 3
ATOM 3094 O O . LEU A 1 60 ? 5.918 -4.765 1.916 1.00 0.00 60 LEU A O 3
ATOM 3110 N N . LYS A 1 61 ? 6.248 -3.555 0.048 1.00 0.00 61 LYS A N 3
ATOM 3111 C CA . LYS A 1 61 ? 7.671 -3.360 0.294 1.00 0.00 61 LYS A CA 3
ATOM 3112 C C . LYS A 1 61 ? 8.026 -1.877 0.289 1.00 0.00 61 LYS A C 3
ATOM 3113 O O . LYS A 1 61 ? 7.459 -1.094 -0.475 1.00 0.00 61 LYS A O 3
ATOM 3132 N N . LYS A 1 62 ? 8.968 -1.494 1.144 1.00 0.00 62 LYS A N 3
ATOM 3133 C CA . LYS A 1 62 ? 9.401 -0.104 1.237 1.00 0.00 62 LYS A CA 3
ATOM 3134 C C . LYS A 1 62 ? 10.167 0.311 -0.014 1.00 0.00 62 LYS A C 3
ATOM 3135 O O . LYS A 1 62 ? 11.312 -0.096 -0.216 1.00 0.00 62 LYS A O 3
ATOM 3154 N N . ALA A 1 63 ? 9.530 1.123 -0.851 1.00 0.00 63 ALA A N 3
ATOM 3155 C CA . ALA A 1 63 ? 10.155 1.597 -2.080 1.00 0.00 63 ALA A CA 3
ATOM 3156 C C . ALA A 1 63 ? 11.395 2.432 -1.780 1.00 0.00 63 ALA A C 3
ATOM 3157 O O . ALA A 1 63 ? 11.445 3.150 -0.780 1.00 0.00 63 ALA A O 3
ATOM 3164 N N . LYS A 1 64 ? 12.393 2.334 -2.650 1.00 0.00 64 LYS A N 3
ATOM 3165 C CA . LYS A 1 64 ? 13.633 3.082 -2.480 1.00 0.00 64 LYS A CA 3
ATOM 3166 C C . LYS A 1 64 ? 14.344 2.670 -1.194 1.00 0.00 64 LYS A C 3
ATOM 3167 O O . LYS A 1 64 ? 14.937 3.503 -0.508 1.00 0.00 64 LYS A O 3
ATOM 3186 N N . ASP A 1 65 ? 14.281 1.382 -0.875 1.00 0.00 65 ASP A N 3
ATOM 3187 C CA . ASP A 1 65 ? 14.921 0.861 0.327 1.00 0.00 65 ASP A CA 3
ATOM 3188 C C . ASP A 1 65 ? 16.262 1.546 0.571 1.00 0.00 65 ASP A C 3
ATOM 3189 O O . ASP A 1 65 ? 16.907 2.020 -0.364 1.00 0.00 65 ASP A O 3
ATOM 3198 N N . SER A 1 66 ? 16.674 1.596 1.833 1.00 0.00 66 SER A N 3
ATOM 3199 C CA . SER A 1 66 ? 17.936 2.228 2.201 1.00 0.00 66 SER A CA 3
ATOM 3200 C C . SER A 1 66 ? 18.731 1.341 3.154 1.00 0.00 66 SER A C 3
ATOM 3201 O O . SER A 1 66 ? 18.286 1.046 4.262 1.00 0.00 66 SER A O 3
ATOM 3209 N N . GLY A 1 67 ? 19.913 0.918 2.713 1.00 0.00 67 GLY A N 3
ATOM 3210 C CA . GLY A 1 67 ? 20.751 0.068 3.537 1.00 0.00 67 GLY A CA 3
ATOM 3211 C C . GLY A 1 67 ? 20.083 -1.247 3.882 1.00 0.00 67 GLY A C 3
ATOM 3212 O O . GLY A 1 67 ? 19.510 -1.415 4.960 1.00 0.00 67 GLY A O 3
ATOM 3216 N N . PRO A 1 68 ? 20.150 -2.211 2.952 1.00 0.00 68 PRO A N 3
ATOM 3217 C CA . PRO A 1 68 ? 19.550 -3.536 3.139 1.00 0.00 68 PRO A CA 3
ATOM 3218 C C . PRO A 1 68 ? 20.287 -4.362 4.188 1.00 0.00 68 PRO A C 3
ATOM 3219 O O . PRO A 1 68 ? 19.708 -5.255 4.807 1.00 0.00 68 PRO A O 3
ATOM 3230 N N . SER A 1 69 ? 21.565 -4.057 4.384 1.00 0.00 69 SER A N 3
ATOM 3231 C CA . SER A 1 69 ? 22.383 -4.775 5.355 1.00 0.00 69 SER A CA 3
ATOM 3232 C C . SER A 1 69 ? 22.577 -3.944 6.620 1.00 0.00 69 SER A C 3
ATOM 3233 O O . SER A 1 69 ? 23.043 -2.806 6.563 1.00 0.00 69 SER A O 3
ATOM 3241 N N . SER A 1 70 ? 22.217 -4.521 7.761 1.00 0.00 70 SER A N 3
ATOM 3242 C CA . SER A 1 70 ? 22.347 -3.834 9.041 1.00 0.00 70 SER A CA 3
ATOM 3243 C C . SER A 1 70 ? 23.635 -4.244 9.749 1.00 0.00 70 SER A C 3
ATOM 3244 O O . SER A 1 70 ? 23.627 -5.107 10.625 1.00 0.00 70 SER A O 3
ATOM 3252 N N . GLY A 1 71 ? 24.742 -3.617 9.362 1.00 0.00 71 GLY A N 3
ATOM 3253 C CA . GLY A 1 71 ? 26.023 -3.930 9.969 1.00 0.00 71 GLY A CA 3
ATOM 3254 C C . GLY A 1 71 ? 26.612 -2.752 10.717 1.00 0.00 71 GLY A C 3
ATOM 3255 O O . GLY A 1 71 ? 26.602 -2.722 11.948 1.00 0.00 71 GLY A O 3
ATOM 3259 N N . GLY A 1 1 ? -11.710 16.089 -3.578 1.00 0.00 1 GLY A N 4
ATOM 3260 C CA . GLY A 1 1 ? -10.768 16.786 -4.436 1.00 0.00 1 GLY A CA 4
ATOM 3261 C C . GLY A 1 1 ? -9.497 17.172 -3.707 1.00 0.00 1 GLY A C 4
ATOM 3262 O O . GLY A 1 1 ? -9.074 18.326 -3.750 1.00 0.00 1 GLY A O 4
ATOM 3266 N N . SER A 1 2 ? -8.885 16.203 -3.034 1.00 0.00 2 SER A N 4
ATOM 3267 C CA . SER A 1 2 ? -7.656 16.447 -2.288 1.00 0.00 2 SER A CA 4
ATOM 3268 C C . SER A 1 2 ? -6.489 15.674 -2.894 1.00 0.00 2 SER A C 4
ATOM 3269 O O . SER A 1 2 ? -6.121 14.604 -2.410 1.00 0.00 2 SER A O 4
ATOM 3277 N N . SER A 1 3 ? -5.911 16.226 -3.957 1.00 0.00 3 SER A N 4
ATOM 3278 C CA . SER A 1 3 ? -4.788 15.587 -4.633 1.00 0.00 3 SER A CA 4
ATOM 3279 C C . SER A 1 3 ? -3.596 15.445 -3.690 1.00 0.00 3 SER A C 4
ATOM 3280 O O . SER A 1 3 ? -2.851 16.397 -3.465 1.00 0.00 3 SER A O 4
ATOM 3288 N N . GLY A 1 4 ? -3.424 14.246 -3.141 1.00 0.00 4 GLY A N 4
ATOM 3289 C CA . GLY A 1 4 ? -2.322 13.999 -2.230 1.00 0.00 4 GLY A CA 4
ATOM 3290 C C . GLY A 1 4 ? -2.635 14.431 -0.811 1.00 0.00 4 GLY A C 4
ATOM 3291 O O . GLY A 1 4 ? -2.405 15.581 -0.439 1.00 0.00 4 GLY A O 4
ATOM 3295 N N . SER A 1 5 ? -3.165 13.506 -0.016 1.00 0.00 5 SER A N 4
ATOM 3296 C CA . SER A 1 5 ? -3.517 13.798 1.368 1.00 0.00 5 SER A CA 4
ATOM 3297 C C . SER A 1 5 ? -2.463 13.249 2.325 1.00 0.00 5 SER A C 4
ATOM 3298 O O . SER A 1 5 ? -1.868 13.993 3.104 1.00 0.00 5 SER A O 4
ATOM 3306 N N . SER A 1 6 ? -2.238 11.941 2.258 1.00 0.00 6 SER A N 4
ATOM 3307 C CA . SER A 1 6 ? -1.259 11.288 3.120 1.00 0.00 6 SER A CA 4
ATOM 3308 C C . SER A 1 6 ? -0.287 10.447 2.298 1.00 0.00 6 SER A C 4
ATOM 3309 O O . SER A 1 6 ? -0.457 9.236 2.166 1.00 0.00 6 SER A O 4
ATOM 3317 N N . GLY A 1 7 ? 0.732 11.099 1.748 1.00 0.00 7 GLY A N 4
ATOM 3318 C CA . GLY A 1 7 ? 1.717 10.397 0.946 1.00 0.00 7 GLY A CA 4
ATOM 3319 C C . GLY A 1 7 ? 3.128 10.581 1.467 1.00 0.00 7 GLY A C 4
ATOM 3320 O O . GLY A 1 7 ? 4.026 10.969 0.720 1.00 0.00 7 GLY A O 4
ATOM 3324 N N . GLU A 1 8 ? 3.324 10.305 2.752 1.00 0.00 8 GLU A N 4
ATOM 3325 C CA . GLU A 1 8 ? 4.636 10.445 3.372 1.00 0.00 8 GLU A CA 4
ATOM 3326 C C . GLU A 1 8 ? 5.552 9.291 2.975 1.00 0.00 8 GLU A C 4
ATOM 3327 O O . GLU A 1 8 ? 6.740 9.487 2.723 1.00 0.00 8 GLU A O 4
ATOM 3339 N N . GLU A 1 9 ? 4.990 8.087 2.923 1.00 0.00 9 GLU A N 4
ATOM 3340 C CA . GLU A 1 9 ? 5.755 6.902 2.558 1.00 0.00 9 GLU A CA 4
ATOM 3341 C C . GLU A 1 9 ? 5.059 6.126 1.445 1.00 0.00 9 GLU A C 4
ATOM 3342 O O . GLU A 1 9 ? 3.906 5.716 1.584 1.00 0.00 9 GLU A O 4
ATOM 3354 N N . LYS A 1 10 ? 5.767 5.926 0.339 1.00 0.00 10 LYS A N 4
ATOM 3355 C CA . LYS A 1 10 ? 5.220 5.198 -0.800 1.00 0.00 10 LYS A CA 4
ATOM 3356 C C . LYS A 1 10 ? 5.799 3.789 -0.874 1.00 0.00 10 LYS A C 4
ATOM 3357 O O . LYS A 1 10 ? 7.016 3.609 -0.926 1.00 0.00 10 LYS A O 4
ATOM 3376 N N . TYR A 1 11 ? 4.921 2.793 -0.883 1.00 0.00 11 TYR A N 4
ATOM 3377 C CA . TYR A 1 11 ? 5.345 1.400 -0.949 1.00 0.00 11 TYR A CA 4
ATOM 3378 C C . TYR A 1 11 ? 4.977 0.783 -2.296 1.00 0.00 11 TYR A C 4
ATOM 3379 O O . TYR A 1 11 ? 4.184 1.342 -3.053 1.00 0.00 11 TYR A O 4
ATOM 3397 N N . VAL A 1 12 ? 5.560 -0.375 -2.588 1.00 0.00 12 VAL A N 4
ATOM 3398 C CA . VAL A 1 12 ? 5.295 -1.071 -3.841 1.00 0.00 12 VAL A CA 4
ATOM 3399 C C . VAL A 1 12 ? 4.893 -2.521 -3.591 1.00 0.00 12 VAL A C 4
ATOM 3400 O O . VAL A 1 12 ? 5.395 -3.166 -2.669 1.00 0.00 12 VAL A O 4
ATOM 3413 N N . THR A 1 13 ? 3.985 -3.029 -4.417 1.00 0.00 13 THR A N 4
ATOM 3414 C CA . THR A 1 13 ? 3.516 -4.403 -4.285 1.00 0.00 13 THR A CA 4
ATOM 3415 C C . THR A 1 13 ? 4.433 -5.370 -5.025 1.00 0.00 13 THR A C 4
ATOM 3416 O O . THR A 1 13 ? 4.853 -5.104 -6.151 1.00 0.00 13 THR A O 4
ATOM 3427 N N . VAL A 1 14 ? 4.737 -6.495 -4.386 1.00 0.00 14 VAL A N 4
ATOM 3428 C CA . VAL A 1 14 ? 5.603 -7.504 -4.983 1.00 0.00 14 VAL A CA 4
ATOM 3429 C C . VAL A 1 14 ? 4.804 -8.729 -5.413 1.00 0.00 14 VAL A C 4
ATOM 3430 O O . VAL A 1 14 ? 5.289 -9.561 -6.180 1.00 0.00 14 VAL A O 4
ATOM 3443 N N . GLN A 1 15 ? 3.577 -8.833 -4.914 1.00 0.00 15 GLN A N 4
ATOM 3444 C CA . GLN A 1 15 ? 2.710 -9.958 -5.246 1.00 0.00 15 GLN A CA 4
ATOM 3445 C C . GLN A 1 15 ? 1.243 -9.538 -5.232 1.00 0.00 15 GLN A C 4
ATOM 3446 O O . GLN A 1 15 ? 0.828 -8.670 -4.465 1.00 0.00 15 GLN A O 4
ATOM 3460 N N . PRO A 1 16 ? 0.440 -10.168 -6.102 1.00 0.00 16 PRO A N 4
ATOM 3461 C CA . PRO A 1 16 ? -0.993 -9.876 -6.210 1.00 0.00 16 PRO A CA 4
ATOM 3462 C C . PRO A 1 16 ? -1.775 -10.353 -4.991 1.00 0.00 16 PRO A C 4
ATOM 3463 O O . PRO A 1 16 ? -1.500 -11.421 -4.445 1.00 0.00 16 PRO A O 4
ATOM 3474 N N . TYR A 1 17 ? -2.750 -9.555 -4.570 1.00 0.00 17 TYR A N 4
ATOM 3475 C CA . TYR A 1 17 ? -3.571 -9.896 -3.414 1.00 0.00 17 TYR A CA 4
ATOM 3476 C C . TYR A 1 17 ? -5.055 -9.761 -3.741 1.00 0.00 17 TYR A C 4
ATOM 3477 O O . TYR A 1 17 ? -5.455 -8.902 -4.527 1.00 0.00 17 TYR A O 4
ATOM 3495 N N . THR A 1 18 ? -5.869 -10.618 -3.131 1.00 0.00 18 THR A N 4
ATOM 3496 C CA . THR A 1 18 ? -7.309 -10.596 -3.356 1.00 0.00 18 THR A CA 4
ATOM 3497 C C . THR A 1 18 ? -8.066 -10.405 -2.047 1.00 0.00 18 THR A C 4
ATOM 3498 O O . THR A 1 18 ? -8.176 -11.330 -1.241 1.00 0.00 18 THR A O 4
ATOM 3509 N N . SER A 1 19 ? -8.590 -9.201 -1.842 1.00 0.00 19 SER A N 4
ATOM 3510 C CA . SER A 1 19 ? -9.336 -8.888 -0.629 1.00 0.00 19 SER A CA 4
ATOM 3511 C C . SER A 1 19 ? -10.599 -9.738 -0.533 1.00 0.00 19 SER A C 4
ATOM 3512 O O . SER A 1 19 ? -11.356 -9.853 -1.496 1.00 0.00 19 SER A O 4
ATOM 3520 N N . GLN A 1 20 ? -10.818 -10.333 0.635 1.00 0.00 20 GLN A N 4
ATOM 3521 C CA . GLN A 1 20 ? -11.990 -11.173 0.857 1.00 0.00 20 GLN A CA 4
ATOM 3522 C C . GLN A 1 20 ? -13.233 -10.323 1.094 1.00 0.00 20 GLN A C 4
ATOM 3523 O O . GLN A 1 20 ? -14.321 -10.653 0.625 1.00 0.00 20 GLN A O 4
ATOM 3537 N N . SER A 1 21 ? -13.063 -9.227 1.827 1.00 0.00 21 SER A N 4
ATOM 3538 C CA . SER A 1 21 ? -14.173 -8.332 2.132 1.00 0.00 21 SER A CA 4
ATOM 3539 C C . SER A 1 21 ? -13.801 -6.883 1.828 1.00 0.00 21 SER A C 4
ATOM 3540 O O . SER A 1 21 ? -12.673 -6.590 1.432 1.00 0.00 21 SER A O 4
ATOM 3548 N N . LYS A 1 22 ? -14.758 -5.981 2.017 1.00 0.00 22 LYS A N 4
ATOM 3549 C CA . LYS A 1 22 ? -14.533 -4.562 1.765 1.00 0.00 22 LYS A CA 4
ATOM 3550 C C . LYS A 1 22 ? -13.435 -4.016 2.670 1.00 0.00 22 LYS A C 4
ATOM 3551 O O . LYS A 1 22 ? -12.636 -3.176 2.256 1.00 0.00 22 LYS A O 4
ATOM 3570 N N . ASP A 1 23 ? -13.398 -4.500 3.907 1.00 0.00 23 ASP A N 4
ATOM 3571 C CA . ASP A 1 23 ? -12.395 -4.063 4.870 1.00 0.00 23 ASP A CA 4
ATOM 3572 C C . ASP A 1 23 ? -10.996 -4.127 4.265 1.00 0.00 23 ASP A C 4
ATOM 3573 O O . ASP A 1 23 ? -10.135 -3.307 4.582 1.00 0.00 23 ASP A O 4
ATOM 3582 N N . GLU A 1 24 ? -10.778 -5.108 3.394 1.00 0.00 24 GLU A N 4
ATOM 3583 C CA . GLU A 1 24 ? -9.483 -5.280 2.747 1.00 0.00 24 GLU A CA 4
ATOM 3584 C C . GLU A 1 24 ? -9.547 -4.860 1.281 1.00 0.00 24 GLU A C 4
ATOM 3585 O O . GLU A 1 24 ? -10.610 -4.892 0.662 1.00 0.00 24 GLU A O 4
ATOM 3597 N N . ILE A 1 25 ? -8.402 -4.466 0.735 1.00 0.00 25 ILE A N 4
ATOM 3598 C CA . ILE A 1 25 ? -8.328 -4.041 -0.658 1.00 0.00 25 ILE A CA 4
ATOM 3599 C C . ILE A 1 25 ? -7.407 -4.952 -1.462 1.00 0.00 25 ILE A C 4
ATOM 3600 O O . ILE A 1 25 ? -6.297 -5.265 -1.033 1.00 0.00 25 ILE A O 4
ATOM 3616 N N . GLY A 1 26 ? -7.874 -5.372 -2.634 1.00 0.00 26 GLY A N 4
ATOM 3617 C CA . GLY A 1 26 ? -7.079 -6.241 -3.482 1.00 0.00 26 GLY A CA 4
ATOM 3618 C C . GLY A 1 26 ? -6.444 -5.498 -4.640 1.00 0.00 26 GLY A C 4
ATOM 3619 O O . GLY A 1 26 ? -7.109 -4.728 -5.333 1.00 0.00 26 GLY A O 4
ATOM 3623 N N . PHE A 1 27 ? -5.152 -5.728 -4.851 1.00 0.00 27 PHE A N 4
ATOM 3624 C CA . PHE A 1 27 ? -4.425 -5.072 -5.932 1.00 0.00 27 PHE A CA 4
ATOM 3625 C C . PHE A 1 27 ? -3.575 -6.078 -6.704 1.00 0.00 27 PHE A C 4
ATOM 3626 O O . PHE A 1 27 ? -3.565 -7.267 -6.390 1.00 0.00 27 PHE A O 4
ATOM 3643 N N . GLU A 1 28 ? -2.865 -5.589 -7.716 1.00 0.00 28 GLU A N 4
ATOM 3644 C CA . GLU A 1 28 ? -2.013 -6.445 -8.534 1.00 0.00 28 GLU A CA 4
ATOM 3645 C C . GLU A 1 28 ? -0.549 -6.303 -8.127 1.00 0.00 28 GLU A C 4
ATOM 3646 O O . GLU A 1 28 ? -0.209 -5.503 -7.256 1.00 0.00 28 GLU A O 4
ATOM 3658 N N . LYS A 1 29 ? 0.314 -7.088 -8.763 1.00 0.00 29 LYS A N 4
ATOM 3659 C CA . LYS A 1 29 ? 1.742 -7.052 -8.470 1.00 0.00 29 LYS A CA 4
ATOM 3660 C C . LYS A 1 29 ? 2.477 -6.155 -9.460 1.00 0.00 29 LYS A C 4
ATOM 3661 O O . LYS A 1 29 ? 2.487 -6.416 -10.661 1.00 0.00 29 LYS A O 4
ATOM 3680 N N . GLY A 1 30 ? 3.096 -5.095 -8.946 1.00 0.00 30 GLY A N 4
ATOM 3681 C CA . GLY A 1 30 ? 3.827 -4.177 -9.798 1.00 0.00 30 GLY A CA 4
ATOM 3682 C C . GLY A 1 30 ? 3.208 -2.794 -9.826 1.00 0.00 30 GLY A C 4
ATOM 3683 O O . GLY A 1 30 ? 3.356 -2.059 -10.802 1.00 0.00 30 GLY A O 4
ATOM 3687 N N . VAL A 1 31 ? 2.511 -2.438 -8.752 1.00 0.00 31 VAL A N 4
ATOM 3688 C CA . VAL A 1 31 ? 1.865 -1.134 -8.657 1.00 0.00 31 VAL A CA 4
ATOM 3689 C C . VAL A 1 31 ? 2.341 -0.374 -7.425 1.00 0.00 31 VAL A C 4
ATOM 3690 O O . VAL A 1 31 ? 2.899 -0.960 -6.495 1.00 0.00 31 VAL A O 4
ATOM 3703 N N . THR A 1 32 ? 2.120 0.937 -7.421 1.00 0.00 32 THR A N 4
ATOM 3704 C CA . THR A 1 32 ? 2.526 1.779 -6.303 1.00 0.00 32 THR A CA 4
ATOM 3705 C C . THR A 1 32 ? 1.368 2.010 -5.339 1.00 0.00 32 THR A C 4
ATOM 3706 O O . THR A 1 32 ? 0.239 2.263 -5.757 1.00 0.00 32 THR A O 4
ATOM 3717 N N . VAL A 1 33 ? 1.656 1.918 -4.044 1.00 0.00 33 VAL A N 4
ATOM 3718 C CA . VAL A 1 33 ? 0.638 2.118 -3.019 1.00 0.00 33 VAL A CA 4
ATOM 3719 C C . VAL A 1 33 ? 1.112 3.110 -1.962 1.00 0.00 33 VAL A C 4
ATOM 3720 O O . VAL A 1 33 ? 2.311 3.291 -1.759 1.00 0.00 33 VAL A O 4
ATOM 3733 N N . GLU A 1 34 ? 0.159 3.749 -1.290 1.00 0.00 34 GLU A N 4
ATOM 3734 C CA . GLU A 1 34 ? 0.478 4.723 -0.253 1.00 0.00 34 GLU A CA 4
ATOM 3735 C C . GLU A 1 34 ? 0.068 4.207 1.123 1.00 0.00 34 GLU A C 4
ATOM 3736 O O . GLU A 1 34 ? -1.080 3.819 1.336 1.00 0.00 34 GLU A O 4
ATOM 3748 N N . VAL A 1 35 ? 1.017 4.205 2.055 1.00 0.00 35 VAL A N 4
ATOM 3749 C CA . VAL A 1 35 ? 0.754 3.736 3.411 1.00 0.00 35 VAL A CA 4
ATOM 3750 C C . VAL A 1 35 ? 0.270 4.875 4.301 1.00 0.00 35 VAL A C 4
ATOM 3751 O O . VAL A 1 35 ? 1.043 5.759 4.673 1.00 0.00 35 VAL A O 4
ATOM 3764 N N . ILE A 1 36 ? -1.015 4.848 4.640 1.00 0.00 36 ILE A N 4
ATOM 3765 C CA . ILE A 1 36 ? -1.603 5.877 5.488 1.00 0.00 36 ILE A CA 4
ATOM 3766 C C . ILE A 1 36 ? -1.233 5.662 6.952 1.00 0.00 36 ILE A C 4
ATOM 3767 O O . ILE A 1 36 ? -0.527 6.474 7.551 1.00 0.00 36 ILE A O 4
ATOM 3783 N N . ARG A 1 37 ? -1.713 4.561 7.522 1.00 0.00 37 ARG A N 4
ATOM 3784 C CA . ARG A 1 37 ? -1.432 4.238 8.916 1.00 0.00 37 ARG A CA 4
ATOM 3785 C C . ARG A 1 37 ? -0.892 2.816 9.045 1.00 0.00 37 ARG A C 4
ATOM 3786 O O . ARG A 1 37 ? -1.085 1.983 8.159 1.00 0.00 37 ARG A O 4
ATOM 3807 N N . LYS A 1 38 ? -0.214 2.546 10.155 1.00 0.00 38 LYS A N 4
ATOM 3808 C CA . LYS A 1 38 ? 0.354 1.226 10.403 1.00 0.00 38 LYS A CA 4
ATOM 3809 C C . LYS A 1 38 ? -0.097 0.684 11.755 1.00 0.00 38 LYS A C 4
ATOM 3810 O O . LYS A 1 38 ? -0.459 1.448 12.650 1.00 0.00 38 LYS A O 4
ATOM 3829 N N . ASN A 1 39 ? -0.069 -0.636 11.898 1.00 0.00 39 ASN A N 4
ATOM 3830 C CA . ASN A 1 39 ? -0.475 -1.280 13.142 1.00 0.00 39 ASN A CA 4
ATOM 3831 C C . ASN A 1 39 ? -0.037 -2.741 13.168 1.00 0.00 39 ASN A C 4
ATOM 3832 O O . ASN A 1 39 ? 0.121 -3.371 12.121 1.00 0.00 39 ASN A O 4
ATOM 3843 N N . LEU A 1 40 ? 0.156 -3.275 14.369 1.00 0.00 40 LEU A N 4
ATOM 3844 C CA . LEU A 1 40 ? 0.574 -4.662 14.532 1.00 0.00 40 LEU A CA 4
ATOM 3845 C C . LEU A 1 40 ? 1.659 -5.026 13.523 1.00 0.00 40 LEU A C 4
ATOM 3846 O O . LEU A 1 40 ? 1.814 -6.190 13.156 1.00 0.00 40 LEU A O 4
ATOM 3862 N N . GLU A 1 41 ? 2.409 -4.021 13.080 1.00 0.00 41 GLU A N 4
ATOM 3863 C CA . GLU A 1 41 ? 3.481 -4.236 12.116 1.00 0.00 41 GLU A CA 4
ATOM 3864 C C . GLU A 1 41 ? 3.059 -5.243 11.049 1.00 0.00 41 GLU A C 4
ATOM 3865 O O . GLU A 1 41 ? 3.884 -5.986 10.520 1.00 0.00 41 GLU A O 4
ATOM 3877 N N . GLY A 1 42 ? 1.765 -5.261 10.739 1.00 0.00 42 GLY A N 4
ATOM 3878 C CA . GLY A 1 42 ? 1.256 -6.180 9.739 1.00 0.00 42 GLY A CA 4
ATOM 3879 C C . GLY A 1 42 ? 0.153 -5.568 8.898 1.00 0.00 42 GLY A C 4
ATOM 3880 O O . GLY A 1 42 ? 0.133 -5.727 7.677 1.00 0.00 42 GLY A O 4
ATOM 3884 N N . TRP A 1 43 ? -0.768 -4.867 9.551 1.00 0.00 43 TRP A N 4
ATOM 3885 C CA . TRP A 1 43 ? -1.880 -4.230 8.854 1.00 0.00 43 TRP A CA 4
ATOM 3886 C C . TRP A 1 43 ? -1.651 -2.729 8.724 1.00 0.00 43 TRP A C 4
ATOM 3887 O O . TRP A 1 43 ? -1.787 -1.984 9.695 1.00 0.00 43 TRP A O 4
ATOM 3908 N N . TRP A 1 44 ? -1.306 -2.289 7.519 1.00 0.00 44 TRP A N 4
ATOM 3909 C CA . TRP A 1 44 ? -1.060 -0.875 7.263 1.00 0.00 44 TRP A CA 4
ATOM 3910 C C . TRP A 1 44 ? -2.072 -0.318 6.267 1.00 0.00 44 TRP A C 4
ATOM 3911 O O . TRP A 1 44 ? -1.981 -0.574 5.066 1.00 0.00 44 TRP A O 4
ATOM 3932 N N . TYR A 1 45 ? -3.035 0.445 6.772 1.00 0.00 45 TYR A N 4
ATOM 3933 C CA . TYR A 1 45 ? -4.065 1.036 5.926 1.00 0.00 45 TYR A CA 4
ATOM 3934 C C . TYR A 1 45 ? -3.442 1.782 4.750 1.00 0.00 45 TYR A C 4
ATOM 3935 O O . TYR A 1 45 ? -2.816 2.828 4.925 1.00 0.00 45 TYR A O 4
ATOM 3953 N N . ILE A 1 46 ? -3.619 1.237 3.551 1.00 0.00 46 ILE A N 4
ATOM 3954 C CA . ILE A 1 46 ? -3.076 1.850 2.346 1.00 0.00 46 ILE A CA 4
ATOM 3955 C C . ILE A 1 46 ? -4.191 2.282 1.400 1.00 0.00 46 ILE A C 4
ATOM 3956 O O . ILE A 1 46 ? -5.360 1.953 1.609 1.00 0.00 46 ILE A O 4
ATOM 3972 N N . ARG A 1 47 ? -3.823 3.022 0.359 1.00 0.00 47 ARG A N 4
ATOM 3973 C CA . ARG A 1 47 ? -4.792 3.501 -0.620 1.00 0.00 47 ARG A CA 4
ATOM 3974 C C . ARG A 1 47 ? -4.316 3.211 -2.041 1.00 0.00 47 ARG A C 4
ATOM 3975 O O . ARG A 1 47 ? -3.194 3.555 -2.413 1.00 0.00 47 ARG A O 4
ATOM 3996 N N . TYR A 1 48 ? -5.178 2.578 -2.829 1.00 0.00 48 TYR A N 4
ATOM 3997 C CA . TYR A 1 48 ? -4.845 2.240 -4.208 1.00 0.00 48 TYR A CA 4
ATOM 3998 C C . TYR A 1 48 ? -6.050 2.439 -5.123 1.00 0.00 48 TYR A C 4
ATOM 3999 O O . TYR A 1 48 ? -7.170 2.050 -4.789 1.00 0.00 48 TYR A O 4
ATOM 4017 N N . LEU A 1 49 ? -5.812 3.046 -6.281 1.00 0.00 49 LEU A N 4
ATOM 4018 C CA . LEU A 1 49 ? -6.876 3.297 -7.246 1.00 0.00 49 LEU A CA 4
ATOM 4019 C C . LEU A 1 49 ? -7.957 4.190 -6.647 1.00 0.00 49 LEU A C 4
ATOM 4020 O O . LEU A 1 49 ? -9.133 4.068 -6.982 1.00 0.00 49 LEU A O 4
ATOM 4036 N N . GLY A 1 50 ? -7.547 5.090 -5.758 1.00 0.00 50 GLY A N 4
ATOM 4037 C CA . GLY A 1 50 ? -8.492 5.993 -5.127 1.00 0.00 50 GLY A CA 4
ATOM 4038 C C . GLY A 1 50 ? -9.379 5.290 -4.117 1.00 0.00 50 GLY A C 4
ATOM 4039 O O . GLY A 1 50 ? -10.458 5.779 -3.782 1.00 0.00 50 GLY A O 4
ATOM 4043 N N . LYS A 1 51 ? -8.924 4.141 -3.632 1.00 0.00 51 LYS A N 4
ATOM 4044 C CA . LYS A 1 51 ? -9.683 3.369 -2.655 1.00 0.00 51 LYS A CA 4
ATOM 4045 C C . LYS A 1 51 ? -8.811 2.994 -1.461 1.00 0.00 51 LYS A C 4
ATOM 4046 O O . LYS A 1 51 ? -7.744 2.403 -1.622 1.00 0.00 51 LYS A O 4
ATOM 4065 N N . GLU A 1 52 ? -9.273 3.343 -0.264 1.00 0.00 52 GLU A N 4
ATOM 4066 C CA . GLU A 1 52 ? -8.535 3.042 0.956 1.00 0.00 52 GLU A CA 4
ATOM 4067 C C . GLU A 1 52 ? -9.069 1.776 1.618 1.00 0.00 52 GLU A C 4
ATOM 4068 O O . GLU A 1 52 ? -10.265 1.656 1.878 1.00 0.00 52 GLU A O 4
ATOM 4080 N N . GLY A 1 53 ? -8.172 0.832 1.889 1.00 0.00 53 GLY A N 4
ATOM 4081 C CA . GLY A 1 53 ? -8.571 -0.414 2.517 1.00 0.00 53 GLY A CA 4
ATOM 4082 C C . GLY A 1 53 ? -7.435 -1.071 3.274 1.00 0.00 53 GLY A C 4
ATOM 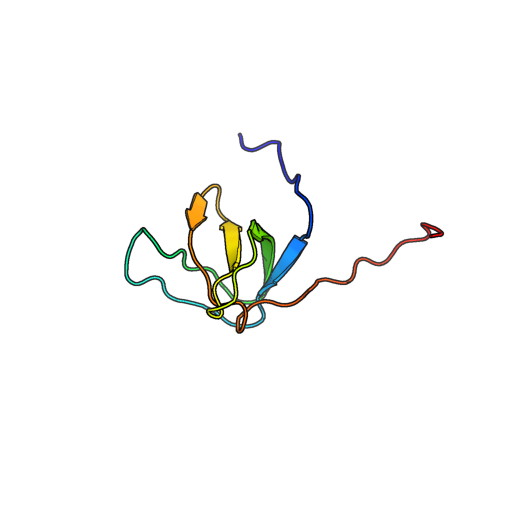4083 O O . GLY A 1 53 ? -6.303 -0.588 3.250 1.00 0.00 53 GLY A O 4
ATOM 4087 N N . TRP A 1 54 ? -7.737 -2.175 3.948 1.00 0.00 54 TRP A N 4
ATOM 4088 C CA . TRP A 1 54 ? -6.732 -2.898 4.718 1.00 0.00 54 TRP A CA 4
ATOM 4089 C C . TRP A 1 54 ? -5.964 -3.872 3.831 1.00 0.00 54 TRP A C 4
ATOM 4090 O O . TRP A 1 54 ? -6.558 -4.722 3.167 1.00 0.00 54 TRP A O 4
ATOM 4111 N N . ALA A 1 55 ? -4.641 -3.745 3.825 1.00 0.00 55 ALA A N 4
ATOM 4112 C CA . ALA A 1 55 ? -3.793 -4.615 3.021 1.00 0.00 55 ALA A CA 4
ATOM 4113 C C . ALA A 1 55 ? -2.651 -5.189 3.852 1.00 0.00 55 ALA A C 4
ATOM 4114 O O . ALA A 1 55 ? -2.135 -4.548 4.769 1.00 0.00 55 ALA A O 4
ATOM 4121 N N . PRO A 1 56 ? -2.245 -6.425 3.529 1.00 0.00 56 PRO A N 4
ATOM 4122 C CA . PRO A 1 56 ? -1.159 -7.112 4.234 1.00 0.00 56 PRO A CA 4
ATOM 4123 C C . PRO A 1 56 ? 0.202 -6.486 3.952 1.00 0.00 56 PRO A C 4
ATOM 4124 O O . PRO A 1 56 ? 0.615 -6.366 2.800 1.00 0.00 56 PRO A O 4
ATOM 4135 N N . ALA A 1 57 ? 0.896 -6.090 5.014 1.00 0.00 57 ALA A N 4
ATOM 4136 C CA . ALA A 1 57 ? 2.213 -5.478 4.882 1.00 0.00 57 ALA A CA 4
ATOM 4137 C C . ALA A 1 57 ? 3.171 -6.396 4.131 1.00 0.00 57 ALA A C 4
ATOM 4138 O O . ALA A 1 57 ? 4.144 -5.938 3.532 1.00 0.00 57 ALA A O 4
ATOM 4145 N N . SER A 1 58 ? 2.892 -7.695 4.169 1.00 0.00 58 SER A N 4
ATOM 4146 C CA . SER A 1 58 ? 3.732 -8.678 3.495 1.00 0.00 58 SER A CA 4
ATOM 4147 C C . SER A 1 58 ? 3.757 -8.432 1.990 1.00 0.00 58 SER A C 4
ATOM 4148 O O . SER A 1 58 ? 4.784 -8.615 1.337 1.00 0.00 58 SER A O 4
ATOM 4156 N N . TYR A 1 59 ? 2.618 -8.017 1.447 1.00 0.00 59 TYR A N 4
ATOM 4157 C CA . TYR A 1 59 ? 2.507 -7.747 0.018 1.00 0.00 59 TYR A CA 4
ATOM 4158 C C . TYR A 1 59 ? 2.859 -6.295 -0.292 1.00 0.00 59 TYR A C 4
ATOM 4159 O O . TYR A 1 59 ? 2.395 -5.729 -1.283 1.00 0.00 59 TYR A O 4
ATOM 4177 N N . LEU A 1 60 ? 3.680 -5.698 0.564 1.00 0.00 60 LEU A N 4
ATOM 4178 C CA . LEU A 1 60 ? 4.096 -4.312 0.382 1.00 0.00 60 LEU A CA 4
ATOM 4179 C C . LEU A 1 60 ? 5.525 -4.102 0.876 1.00 0.00 60 LEU A C 4
ATOM 4180 O O . LEU A 1 60 ? 5.917 -4.629 1.917 1.00 0.00 60 LEU A O 4
ATOM 4196 N N . LYS A 1 61 ? 6.298 -3.329 0.121 1.00 0.00 61 LYS A N 4
ATOM 4197 C CA . LYS A 1 61 ? 7.682 -3.047 0.481 1.00 0.00 61 LYS A CA 4
ATOM 4198 C C . LYS A 1 61 ? 8.035 -1.592 0.189 1.00 0.00 61 LYS A C 4
ATOM 4199 O O . LYS A 1 61 ? 7.659 -1.048 -0.850 1.00 0.00 61 LYS A O 4
ATOM 4218 N N . LYS A 1 62 ? 8.761 -0.967 1.110 1.00 0.00 62 LYS A N 4
ATOM 4219 C CA . LYS A 1 62 ? 9.166 0.425 0.950 1.00 0.00 62 LYS A CA 4
ATOM 4220 C C . LYS A 1 62 ? 9.892 0.630 -0.376 1.00 0.00 62 LYS A C 4
ATOM 4221 O O . LYS A 1 62 ? 11.007 0.149 -0.566 1.00 0.00 62 LYS A O 4
ATOM 4240 N N . ALA A 1 63 ? 9.249 1.351 -1.290 1.00 0.00 63 ALA A N 4
ATOM 4241 C CA . ALA A 1 63 ? 9.834 1.623 -2.597 1.00 0.00 63 ALA A CA 4
ATOM 4242 C C . ALA A 1 63 ? 10.725 2.860 -2.552 1.00 0.00 63 ALA A C 4
ATOM 4243 O O . ALA A 1 63 ? 10.429 3.827 -1.851 1.00 0.00 63 ALA A O 4
ATOM 4250 N N . LYS A 1 64 ? 11.820 2.823 -3.305 1.00 0.00 64 LYS A N 4
ATOM 4251 C CA . LYS A 1 64 ? 12.755 3.941 -3.352 1.00 0.00 64 LYS A CA 4
ATOM 4252 C C . LYS A 1 64 ? 12.303 4.985 -4.368 1.00 0.00 64 LYS A C 4
ATOM 4253 O O . LYS A 1 64 ? 11.381 4.747 -5.149 1.00 0.00 64 LYS A O 4
ATOM 4272 N N . ASP A 1 65 ? 12.957 6.141 -4.352 1.00 0.00 65 ASP A N 4
ATOM 4273 C CA . ASP A 1 65 ? 12.625 7.221 -5.274 1.00 0.00 65 ASP A CA 4
ATOM 4274 C C . ASP A 1 65 ? 13.849 8.084 -5.565 1.00 0.00 65 ASP A C 4
ATOM 4275 O O . ASP A 1 65 ? 14.818 8.081 -4.806 1.00 0.00 65 ASP A O 4
ATOM 4284 N N . SER A 1 66 ? 13.798 8.820 -6.670 1.00 0.00 66 SER A N 4
ATOM 4285 C CA . SER A 1 66 ? 14.904 9.684 -7.065 1.00 0.00 66 SER A CA 4
ATOM 4286 C C . SER A 1 66 ? 15.234 10.684 -5.960 1.00 0.00 66 SER A C 4
ATOM 4287 O O . SER A 1 66 ? 14.339 11.265 -5.348 1.00 0.00 66 SER A O 4
ATOM 4295 N N . GLY A 1 67 ? 16.525 10.879 -5.713 1.00 0.00 67 GLY A N 4
ATOM 4296 C CA . GLY A 1 67 ? 16.951 11.809 -4.683 1.00 0.00 67 GLY A CA 4
ATOM 4297 C C . GLY A 1 67 ? 18.106 11.274 -3.861 1.00 0.00 67 GLY A C 4
ATOM 4298 O O . GLY A 1 67 ? 18.219 10.072 -3.617 1.00 0.00 67 GLY A O 4
ATOM 4302 N N . PRO A 1 68 ? 18.991 12.178 -3.418 1.00 0.00 68 PRO A N 4
ATOM 4303 C CA . PRO A 1 68 ? 20.160 11.814 -2.612 1.00 0.00 68 PRO A CA 4
ATOM 4304 C C . PRO A 1 68 ? 19.777 11.358 -1.208 1.00 0.00 68 PRO A C 4
ATOM 4305 O O . PRO A 1 68 ? 20.376 10.432 -0.660 1.00 0.00 68 PRO A O 4
ATOM 4316 N N . SER A 1 69 ? 18.775 12.013 -0.631 1.00 0.00 69 SER A N 4
ATOM 4317 C CA . SER A 1 69 ? 18.314 11.676 0.711 1.00 0.00 69 SER A CA 4
ATOM 4318 C C . SER A 1 69 ? 18.421 10.176 0.962 1.00 0.00 69 SER A C 4
ATOM 4319 O O . SER A 1 69 ? 17.764 9.375 0.296 1.00 0.00 69 SER A O 4
ATOM 4327 N N . SER A 1 70 ? 19.254 9.802 1.927 1.00 0.00 70 SER A N 4
ATOM 4328 C CA . SER A 1 70 ? 19.451 8.396 2.265 1.00 0.00 70 SER A CA 4
ATOM 4329 C C . SER A 1 70 ? 19.126 8.139 3.734 1.00 0.00 70 SER A C 4
ATOM 4330 O O . SER A 1 70 ? 19.987 8.270 4.603 1.00 0.00 70 SER A O 4
ATOM 4338 N N . GLY A 1 71 ? 17.877 7.773 4.002 1.00 0.00 71 GLY A N 4
ATOM 4339 C CA . GLY A 1 71 ? 17.459 7.503 5.365 1.00 0.00 71 GLY A CA 4
ATOM 4340 C C . GLY A 1 71 ? 17.056 8.762 6.108 1.00 0.00 71 GLY A C 4
ATOM 4341 O O . GLY A 1 71 ? 17.854 9.334 6.851 1.00 0.00 71 GLY A O 4
ATOM 4345 N N . GLY A 1 1 ? -13.187 16.484 -4.170 1.00 0.00 1 GLY A N 5
ATOM 4346 C CA . GLY A 1 1 ? -12.679 17.044 -2.932 1.00 0.00 1 GLY A CA 5
ATOM 4347 C C . GLY A 1 1 ? -11.343 16.450 -2.531 1.00 0.00 1 GLY A C 5
ATOM 4348 O O . GLY A 1 1 ? -11.236 15.786 -1.501 1.00 0.00 1 GLY A O 5
ATOM 4352 N N . SER A 1 2 ? -10.323 16.688 -3.349 1.00 0.00 2 SER A N 5
ATOM 4353 C CA . SER A 1 2 ? -8.988 16.166 -3.077 1.00 0.00 2 SER A CA 5
ATOM 4354 C C . SER A 1 2 ? -8.381 16.840 -1.851 1.00 0.00 2 SER A C 5
ATOM 4355 O O . SER A 1 2 ? -8.195 18.056 -1.825 1.00 0.00 2 SER A O 5
ATOM 4363 N N . SER A 1 3 ? -8.075 16.040 -0.834 1.00 0.00 3 SER A N 5
ATOM 4364 C CA . SER A 1 3 ? -7.493 16.558 0.398 1.00 0.00 3 SER A CA 5
ATOM 4365 C C . SER A 1 3 ? -6.480 17.659 0.100 1.00 0.00 3 SER A C 5
ATOM 4366 O O . SER A 1 3 ? -6.604 18.782 0.588 1.00 0.00 3 SER A O 5
ATOM 4374 N N . GLY A 1 4 ? -5.476 17.329 -0.707 1.00 0.00 4 GLY A N 5
ATOM 4375 C CA . GLY A 1 4 ? -4.456 18.300 -1.058 1.00 0.00 4 GLY A CA 5
ATOM 4376 C C . GLY A 1 4 ? -3.058 17.817 -0.727 1.00 0.00 4 GLY A C 5
ATOM 4377 O O . GLY A 1 4 ? -2.175 17.816 -1.584 1.00 0.00 4 GLY A O 5
ATOM 4381 N N . SER A 1 5 ? -2.855 17.408 0.522 1.00 0.00 5 SER A N 5
ATOM 4382 C CA . SER A 1 5 ? -1.552 16.927 0.966 1.00 0.00 5 SER A CA 5
ATOM 4383 C C . SER A 1 5 ? -1.186 15.625 0.260 1.00 0.00 5 SER A C 5
ATOM 4384 O O . SER A 1 5 ? -2.050 14.930 -0.274 1.00 0.00 5 SER A O 5
ATOM 4392 N N . SER A 1 6 ? 0.104 15.300 0.263 1.00 0.00 6 SER A N 5
ATOM 4393 C CA . SER A 1 6 ? 0.587 14.084 -0.381 1.00 0.00 6 SER A CA 5
ATOM 4394 C C . SER A 1 6 ? 0.634 12.927 0.613 1.00 0.00 6 SER A C 5
ATOM 4395 O O . SER A 1 6 ? 0.490 13.123 1.818 1.00 0.00 6 SER A O 5
ATOM 4403 N N . GLY A 1 7 ? 0.838 11.719 0.094 1.00 0.00 7 GLY A N 5
ATOM 4404 C CA . GLY A 1 7 ? 0.900 10.548 0.948 1.00 0.00 7 GLY A CA 5
ATOM 4405 C C . GLY A 1 7 ? 2.025 10.626 1.961 1.00 0.00 7 GLY A C 5
ATOM 4406 O O . GLY A 1 7 ? 2.629 11.683 2.145 1.00 0.00 7 GLY A O 5
ATOM 4410 N N . GLU A 1 8 ? 2.306 9.507 2.620 1.00 0.00 8 GLU A N 5
ATOM 4411 C CA . GLU A 1 8 ? 3.365 9.455 3.621 1.00 0.00 8 GLU A CA 5
ATOM 4412 C C . GLU A 1 8 ? 4.548 8.631 3.122 1.00 0.00 8 GLU A C 5
ATOM 4413 O O . GLU A 1 8 ? 5.661 9.138 2.996 1.00 0.00 8 GLU A O 5
ATOM 4425 N N . GLU A 1 9 ? 4.295 7.356 2.838 1.00 0.00 9 GLU A N 5
ATOM 4426 C CA . GLU A 1 9 ? 5.339 6.461 2.354 1.00 0.00 9 GLU A CA 5
ATOM 4427 C C . GLU A 1 9 ? 4.814 5.568 1.234 1.00 0.00 9 GLU A C 5
ATOM 4428 O O . GLU A 1 9 ? 4.049 4.634 1.476 1.00 0.00 9 GLU A O 5
ATOM 4440 N N . LYS A 1 10 ? 5.228 5.864 0.006 1.00 0.00 10 LYS A N 5
ATOM 4441 C CA . LYS A 1 10 ? 4.801 5.089 -1.153 1.00 0.00 10 LYS A CA 5
ATOM 4442 C C . LYS A 1 10 ? 5.550 3.763 -1.227 1.00 0.00 10 LYS A C 5
ATOM 4443 O O . LYS A 1 10 ? 6.759 3.733 -1.456 1.00 0.00 10 LYS A O 5
ATOM 4462 N N . TYR A 1 11 ? 4.824 2.667 -1.033 1.00 0.00 11 TYR A N 5
ATOM 4463 C CA . TYR A 1 11 ? 5.420 1.337 -1.077 1.00 0.00 11 TYR A CA 5
ATOM 4464 C C . TYR A 1 11 ? 5.144 0.661 -2.417 1.00 0.00 11 TYR A C 5
ATOM 4465 O O . TYR A 1 11 ? 4.397 1.181 -3.246 1.00 0.00 11 TYR A O 5
ATOM 4483 N N . VAL A 1 12 ? 5.752 -0.504 -2.619 1.00 0.00 12 VAL A N 5
ATOM 4484 C CA . VAL A 1 12 ? 5.570 -1.255 -3.856 1.00 0.00 12 VAL A CA 5
ATOM 4485 C C . VAL A 1 12 ? 5.069 -2.666 -3.574 1.00 0.00 12 VAL A C 5
ATOM 4486 O O . VAL A 1 12 ? 5.547 -3.337 -2.659 1.00 0.00 12 VAL A O 5
ATOM 4499 N N . THR A 1 13 ? 4.099 -3.114 -4.366 1.00 0.00 13 THR A N 5
ATOM 4500 C CA . THR A 1 13 ? 3.531 -4.446 -4.201 1.00 0.00 13 THR A CA 5
ATOM 4501 C C . THR A 1 13 ? 4.287 -5.473 -5.036 1.00 0.00 13 THR A C 5
ATOM 4502 O O . THR A 1 13 ? 4.315 -5.393 -6.263 1.00 0.00 13 THR A O 5
ATOM 4513 N N . VAL A 1 14 ? 4.901 -6.440 -4.360 1.00 0.00 14 VAL A N 5
ATOM 4514 C CA . VAL A 1 14 ? 5.657 -7.486 -5.040 1.00 0.00 14 VAL A CA 5
ATOM 4515 C C . VAL A 1 14 ? 4.755 -8.651 -5.430 1.00 0.00 14 VAL A C 5
ATOM 4516 O O . VAL A 1 14 ? 5.170 -9.554 -6.156 1.00 0.00 14 VAL A O 5
ATOM 4529 N N . GLN A 1 15 ? 3.518 -8.623 -4.944 1.00 0.00 15 GLN A N 5
ATOM 4530 C CA . GLN A 1 15 ? 2.556 -9.678 -5.243 1.00 0.00 15 GLN A CA 5
ATOM 4531 C C . GLN A 1 15 ? 1.132 -9.134 -5.236 1.00 0.00 15 GLN A C 5
ATOM 4532 O O . GLN A 1 15 ? 0.780 -8.258 -4.444 1.00 0.00 15 GLN A O 5
ATOM 4546 N N . PRO A 1 16 ? 0.292 -9.663 -6.137 1.00 0.00 16 PRO A N 5
ATOM 4547 C CA . PRO A 1 16 ? -1.109 -9.245 -6.254 1.00 0.00 16 PRO A CA 5
ATOM 4548 C C . PRO A 1 16 ? -1.949 -9.693 -5.063 1.00 0.00 16 PRO A C 5
ATOM 4549 O O . PRO A 1 16 ? -1.660 -10.712 -4.436 1.00 0.00 16 PRO A O 5
ATOM 4560 N N . TYR A 1 17 ? -2.989 -8.926 -4.758 1.00 0.00 17 TYR A N 5
ATOM 4561 C CA . TYR A 1 17 ? -3.871 -9.243 -3.640 1.00 0.00 17 TYR A CA 5
ATOM 4562 C C . TYR A 1 17 ? -5.336 -9.139 -4.055 1.00 0.00 17 TYR A C 5
ATOM 4563 O O . TYR A 1 17 ? -5.728 -8.217 -4.771 1.00 0.00 17 TYR A O 5
ATOM 4581 N N . THR A 1 18 ? -6.142 -10.094 -3.601 1.00 0.00 18 THR A N 5
ATOM 4582 C CA . THR A 1 18 ? -7.563 -10.113 -3.924 1.00 0.00 18 THR A CA 5
ATOM 4583 C C . THR A 1 18 ? -8.405 -9.693 -2.724 1.00 0.00 18 THR A C 5
ATOM 4584 O O . THR A 1 18 ? -8.415 -10.370 -1.695 1.00 0.00 18 THR A O 5
ATOM 4595 N N . SER A 1 19 ? -9.110 -8.577 -2.863 1.00 0.00 19 SER A N 5
ATOM 4596 C CA . SER A 1 19 ? -9.953 -8.066 -1.788 1.00 0.00 19 SER A CA 5
ATOM 4597 C C . SER A 1 19 ? -11.247 -8.868 -1.686 1.00 0.00 19 SER A C 5
ATOM 4598 O O . SER A 1 19 ? -12.034 -8.919 -2.630 1.00 0.00 19 SER A O 5
ATOM 4606 N N . GLN A 1 20 ? -11.459 -9.492 -0.531 1.00 0.00 20 GLN A N 5
ATOM 4607 C CA . GLN A 1 20 ? -12.656 -10.293 -0.304 1.00 0.00 20 GLN A CA 5
ATOM 4608 C C . GLN A 1 20 ? -13.823 -9.414 0.135 1.00 0.00 20 GLN A C 5
ATOM 4609 O O . GLN A 1 20 ? -14.982 -9.712 -0.155 1.00 0.00 20 GLN A O 5
ATOM 4623 N N . SER A 1 21 ? -13.510 -8.330 0.836 1.00 0.00 21 SER A N 5
ATOM 4624 C CA . SER A 1 21 ? -14.533 -7.410 1.320 1.00 0.00 21 SER A CA 5
ATOM 4625 C C . SER A 1 21 ? -14.040 -5.966 1.255 1.00 0.00 21 SER A C 5
ATOM 4626 O O . SER A 1 21 ? -12.838 -5.711 1.192 1.00 0.00 21 SER A O 5
ATOM 4634 N N . LYS A 1 22 ? -14.979 -5.026 1.270 1.00 0.00 22 LYS A N 5
ATOM 4635 C CA . LYS A 1 22 ? -14.644 -3.609 1.214 1.00 0.00 22 LYS A CA 5
ATOM 4636 C C . LYS A 1 22 ? -13.521 -3.277 2.191 1.00 0.00 22 LYS A C 5
ATOM 4637 O O . LYS A 1 22 ? -12.609 -2.514 1.868 1.00 0.00 22 LYS A O 5
ATOM 4656 N N . ASP A 1 23 ? -13.592 -3.854 3.385 1.00 0.00 23 ASP A N 5
ATOM 4657 C CA . ASP A 1 23 ? -12.579 -3.620 4.408 1.00 0.00 23 ASP A CA 5
ATOM 4658 C C . ASP A 1 23 ? -11.177 -3.794 3.835 1.00 0.00 23 ASP A C 5
ATOM 4659 O O . ASP A 1 23 ? -10.247 -3.085 4.217 1.00 0.00 23 ASP A O 5
ATOM 4668 N N . GLU A 1 24 ? -11.032 -4.745 2.917 1.00 0.00 24 GLU A N 5
ATOM 4669 C CA . GLU A 1 24 ? -9.742 -5.013 2.292 1.00 0.00 24 GLU A CA 5
ATOM 4670 C C . GLU A 1 24 ? -9.720 -4.510 0.851 1.00 0.00 24 GLU A C 5
ATOM 4671 O O . GLU A 1 24 ? -10.731 -4.557 0.151 1.00 0.00 24 GLU A O 5
ATOM 4683 N N . ILE A 1 25 ? -8.560 -4.028 0.418 1.00 0.00 25 ILE A N 5
ATOM 4684 C CA . ILE A 1 25 ? -8.405 -3.515 -0.938 1.00 0.00 25 ILE A CA 5
ATOM 4685 C C . ILE A 1 25 ? -7.586 -4.473 -1.797 1.00 0.00 25 ILE A C 5
ATOM 4686 O O . ILE A 1 25 ? -6.652 -5.112 -1.315 1.00 0.00 25 ILE A O 5
ATOM 4702 N N . GLY A 1 26 ? -7.942 -4.565 -3.075 1.00 0.00 26 GLY A N 5
ATOM 4703 C CA . GLY A 1 26 ? -7.227 -5.446 -3.981 1.00 0.00 26 GLY A CA 5
ATOM 4704 C C . GLY A 1 26 ? -6.368 -4.684 -4.971 1.00 0.00 26 GLY A C 5
ATOM 4705 O O . GLY A 1 26 ? -6.830 -3.739 -5.609 1.00 0.00 26 GLY A O 5
ATOM 4709 N N . PHE A 1 27 ? -5.109 -5.096 -5.099 1.00 0.00 27 PHE A N 5
ATOM 4710 C CA . PHE A 1 27 ? -4.181 -4.444 -6.015 1.00 0.00 27 PHE A CA 5
ATOM 4711 C C . PHE A 1 27 ? -3.403 -5.477 -6.826 1.00 0.00 27 PHE A C 5
ATOM 4712 O O . PHE A 1 27 ? -3.468 -6.674 -6.549 1.00 0.00 27 PHE A O 5
ATOM 4729 N N . GLU A 1 28 ? -2.669 -5.003 -7.827 1.00 0.00 28 GLU A N 5
ATOM 4730 C CA . GLU A 1 28 ? -1.880 -5.885 -8.679 1.00 0.00 28 GLU A CA 5
ATOM 4731 C C . GLU A 1 28 ? -0.400 -5.809 -8.316 1.00 0.00 28 GLU A C 5
ATOM 4732 O O . GLU A 1 28 ? -0.003 -5.055 -7.427 1.00 0.00 28 GLU A O 5
ATOM 4744 N N . LYS A 1 29 ? 0.415 -6.597 -9.011 1.00 0.00 29 LYS A N 5
ATOM 4745 C CA . LYS A 1 29 ? 1.852 -6.620 -8.765 1.00 0.00 29 LYS A CA 5
ATOM 4746 C C . LYS A 1 29 ? 2.582 -5.677 -9.715 1.00 0.00 29 LYS A C 5
ATOM 4747 O O . LYS A 1 29 ? 2.473 -5.800 -10.934 1.00 0.00 29 LYS A O 5
ATOM 4766 N N . GLY A 1 30 ? 3.328 -4.734 -9.148 1.00 0.00 30 GLY A N 5
ATOM 4767 C CA . GLY A 1 30 ? 4.067 -3.784 -9.960 1.00 0.00 30 GLY A CA 5
ATOM 4768 C C . GLY A 1 30 ? 3.442 -2.403 -9.949 1.00 0.00 30 GLY A C 5
ATOM 4769 O O . GLY A 1 30 ? 3.458 -1.698 -10.958 1.00 0.00 30 GLY A O 5
ATOM 4773 N N . VAL A 1 31 ? 2.887 -2.015 -8.805 1.00 0.00 31 VAL A N 5
ATOM 4774 C CA . VAL A 1 31 ? 2.252 -0.709 -8.668 1.00 0.00 31 VAL A CA 5
ATOM 4775 C C . VAL A 1 31 ? 2.716 -0.004 -7.398 1.00 0.00 31 VAL A C 5
ATOM 4776 O O . VAL A 1 31 ? 3.437 -0.579 -6.583 1.00 0.00 31 VAL A O 5
ATOM 4789 N N . THR A 1 32 ? 2.297 1.248 -7.236 1.00 0.00 32 THR A N 5
ATOM 4790 C CA . THR A 1 32 ? 2.670 2.032 -6.066 1.00 0.00 32 THR A CA 5
ATOM 4791 C C . THR A 1 32 ? 1.474 2.252 -5.147 1.00 0.00 32 THR A C 5
ATOM 4792 O O . THR A 1 32 ? 0.384 2.602 -5.601 1.00 0.00 32 THR A O 5
ATOM 4803 N N . VAL A 1 33 ? 1.683 2.044 -3.851 1.00 0.00 33 VAL A N 5
ATOM 4804 C CA . VAL A 1 33 ? 0.622 2.220 -2.867 1.00 0.00 33 VAL A CA 5
ATOM 4805 C C . VAL A 1 33 ? 1.034 3.215 -1.788 1.00 0.00 33 VAL A C 5
ATOM 4806 O O . VAL A 1 33 ? 2.187 3.240 -1.361 1.00 0.00 33 VAL A O 5
ATOM 4819 N N . GLU A 1 34 ? 0.081 4.033 -1.351 1.00 0.00 34 GLU A N 5
ATOM 4820 C CA . GLU A 1 34 ? 0.345 5.031 -0.321 1.00 0.00 34 GLU A CA 5
ATOM 4821 C C . GLU A 1 34 ? -0.123 4.540 1.046 1.00 0.00 34 GLU A C 5
ATOM 4822 O O . GLU A 1 34 ? -1.320 4.369 1.279 1.00 0.00 34 GLU A O 5
ATOM 4834 N N . VAL A 1 35 ? 0.829 4.315 1.945 1.00 0.00 35 VAL A N 5
ATOM 4835 C CA . VAL A 1 35 ? 0.514 3.844 3.290 1.00 0.00 35 VAL A CA 5
ATOM 4836 C C . VAL A 1 35 ? 0.051 4.991 4.180 1.00 0.00 35 VAL A C 5
ATOM 4837 O O . VAL A 1 35 ? 0.820 5.904 4.484 1.00 0.00 35 VAL A O 5
ATOM 4850 N N . ILE A 1 36 ? -1.210 4.940 4.594 1.00 0.00 36 ILE A N 5
ATOM 4851 C CA . ILE A 1 36 ? -1.775 5.974 5.452 1.00 0.00 36 ILE A CA 5
ATOM 4852 C C . ILE A 1 36 ? -1.450 5.712 6.917 1.00 0.00 36 ILE A C 5
ATOM 4853 O O . ILE A 1 36 ? -0.793 6.521 7.573 1.00 0.00 36 ILE A O 5
ATOM 4869 N N . ARG A 1 37 ? -1.912 4.574 7.427 1.00 0.00 37 ARG A N 5
ATOM 4870 C CA . ARG A 1 37 ? -1.670 4.205 8.815 1.00 0.00 37 ARG A CA 5
ATOM 4871 C C . ARG A 1 37 ? -0.796 2.957 8.901 1.00 0.00 37 ARG A C 5
ATOM 4872 O O . ARG A 1 37 ? -0.561 2.280 7.901 1.00 0.00 37 ARG A O 5
ATOM 4893 N N . LYS A 1 38 ? -0.317 2.658 10.104 1.00 0.00 38 LYS A N 5
ATOM 4894 C CA . LYS A 1 38 ? 0.531 1.492 10.322 1.00 0.00 38 LYS A CA 5
ATOM 4895 C C . LYS A 1 38 ? 0.109 0.741 11.581 1.00 0.00 38 LYS A C 5
ATOM 4896 O O . LYS A 1 38 ? -0.436 1.331 12.514 1.00 0.00 38 LYS A O 5
ATOM 4915 N N . ASN A 1 39 ? 0.367 -0.563 11.602 1.00 0.00 39 ASN A N 5
ATOM 4916 C CA . ASN A 1 39 ? 0.014 -1.393 12.748 1.00 0.00 39 ASN A CA 5
ATOM 4917 C C . ASN A 1 39 ? 1.016 -2.530 12.924 1.00 0.00 39 ASN A C 5
ATOM 4918 O O . ASN A 1 39 ? 1.513 -3.092 11.947 1.00 0.00 39 ASN A O 5
ATOM 4929 N N . LEU A 1 40 ? 1.310 -2.864 14.176 1.00 0.00 40 LEU A N 5
ATOM 4930 C CA . LEU A 1 40 ? 2.253 -3.934 14.482 1.00 0.00 40 LEU A CA 5
ATOM 4931 C C . LEU A 1 40 ? 1.624 -5.302 14.234 1.00 0.00 40 LEU A C 5
ATOM 4932 O O . LEU A 1 40 ? 2.229 -6.167 13.603 1.00 0.00 40 LEU A O 5
ATOM 4948 N N . GLU A 1 41 ? 0.406 -5.486 14.733 1.00 0.00 41 GLU A N 5
ATOM 4949 C CA . GLU A 1 41 ? -0.305 -6.748 14.564 1.00 0.00 41 GLU A CA 5
ATOM 4950 C C . GLU A 1 41 ? -0.042 -7.339 13.182 1.00 0.00 41 GLU A C 5
ATOM 4951 O O . GLU A 1 41 ? 0.247 -8.527 13.048 1.00 0.00 41 GLU A O 5
ATOM 4963 N N . GLY A 1 42 ? -0.146 -6.500 12.155 1.00 0.00 42 GLY A N 5
ATOM 4964 C CA . GLY A 1 42 ? 0.084 -6.957 10.797 1.00 0.00 42 GLY A CA 5
ATOM 4965 C C . GLY A 1 42 ? -0.923 -6.389 9.817 1.00 0.00 42 GLY A C 5
ATOM 4966 O O . GLY A 1 42 ? -1.427 -7.103 8.950 1.00 0.00 42 GLY A O 5
ATOM 4970 N N . TRP A 1 43 ? -1.219 -5.102 9.954 1.00 0.00 43 TRP A N 5
ATOM 4971 C CA . TRP A 1 43 ? -2.173 -4.438 9.074 1.00 0.00 43 TRP A CA 5
ATOM 4972 C C . TRP A 1 43 ? -1.714 -3.023 8.740 1.00 0.00 43 TRP A C 5
ATOM 4973 O O . TRP A 1 43 ? -1.521 -2.197 9.631 1.00 0.00 43 TRP A O 5
ATOM 4994 N N . TRP A 1 44 ? -1.541 -2.751 7.452 1.00 0.00 44 TRP A N 5
ATOM 4995 C CA . TRP A 1 44 ? -1.105 -1.434 7.001 1.00 0.00 44 TRP A CA 5
ATOM 4996 C C . TRP A 1 44 ? -2.125 -0.818 6.050 1.00 0.00 44 TRP A C 5
ATOM 4997 O O . TRP A 1 44 ? -2.258 -1.247 4.903 1.00 0.00 44 TRP A O 5
ATOM 5018 N N . TYR A 1 45 ? -2.845 0.189 6.533 1.00 0.00 45 TYR A N 5
ATOM 5019 C CA . TYR A 1 45 ? -3.855 0.862 5.726 1.00 0.00 45 TYR A CA 5
ATOM 5020 C C . TYR A 1 45 ? -3.210 1.649 4.589 1.00 0.00 45 TYR A C 5
ATOM 5021 O O . TYR A 1 45 ? -2.471 2.606 4.824 1.00 0.00 45 TYR A O 5
ATOM 5039 N N . ILE A 1 46 ? -3.494 1.237 3.358 1.00 0.00 46 ILE A N 5
ATOM 5040 C CA . ILE A 1 46 ? -2.943 1.903 2.184 1.00 0.00 46 ILE A CA 5
ATOM 5041 C C . ILE A 1 46 ? -4.051 2.382 1.253 1.00 0.00 46 ILE A C 5
ATOM 5042 O O . ILE A 1 46 ? -5.213 2.009 1.412 1.00 0.00 46 ILE A O 5
ATOM 5058 N N . ARG A 1 47 ? -3.683 3.209 0.281 1.00 0.00 47 ARG A N 5
ATOM 5059 C CA . ARG A 1 47 ? -4.646 3.739 -0.677 1.00 0.00 47 ARG A CA 5
ATOM 5060 C C . ARG A 1 47 ? -4.224 3.416 -2.108 1.00 0.00 47 ARG A C 5
ATOM 5061 O O . ARG A 1 47 ? -3.120 3.757 -2.532 1.00 0.00 47 ARG A O 5
ATOM 5082 N N . TYR A 1 48 ? -5.110 2.757 -2.845 1.00 0.00 48 TYR A N 5
ATOM 5083 C CA . TYR A 1 48 ? -4.828 2.384 -4.227 1.00 0.00 48 TYR A CA 5
ATOM 5084 C C . TYR A 1 48 ? -6.044 2.630 -5.116 1.00 0.00 48 TYR A C 5
ATOM 5085 O O . TYR A 1 48 ? -7.157 2.209 -4.797 1.00 0.00 48 TYR A O 5
ATOM 5103 N N . LEU A 1 49 ? -5.823 3.314 -6.233 1.00 0.00 49 LEU A N 5
ATOM 5104 C CA . LEU A 1 49 ? -6.899 3.617 -7.170 1.00 0.00 49 LEU A CA 5
ATOM 5105 C C . LEU A 1 49 ? -7.987 4.449 -6.500 1.00 0.00 49 LEU A C 5
ATOM 5106 O O . LEU A 1 49 ? -9.177 4.212 -6.701 1.00 0.00 49 LEU A O 5
ATOM 5122 N N . GLY A 1 50 ? -7.568 5.428 -5.703 1.00 0.00 50 GLY A N 5
ATOM 5123 C CA . GLY A 1 50 ? -8.520 6.283 -5.018 1.00 0.00 50 GLY A CA 5
ATOM 5124 C C . GLY A 1 50 ? -9.384 5.518 -4.035 1.00 0.00 50 GLY A C 5
ATOM 5125 O O . GLY A 1 50 ? -10.519 5.908 -3.759 1.00 0.00 50 GLY A O 5
ATOM 5129 N N . LYS A 1 51 ? -8.848 4.424 -3.506 1.00 0.00 51 LYS A N 5
ATOM 5130 C CA . LYS A 1 51 ? -9.577 3.600 -2.548 1.00 0.00 51 LYS A CA 5
ATOM 5131 C C . LYS A 1 51 ? -8.700 3.254 -1.350 1.00 0.00 51 LYS A C 5
ATOM 5132 O O . LYS A 1 51 ? -7.564 2.808 -1.509 1.00 0.00 51 LYS A O 5
ATOM 5151 N N . GLU A 1 52 ? -9.236 3.461 -0.150 1.00 0.00 52 GLU A N 5
ATOM 5152 C CA . GLU A 1 52 ? -8.500 3.169 1.075 1.00 0.00 52 GLU A CA 5
ATOM 5153 C C . GLU A 1 52 ? -9.036 1.906 1.743 1.00 0.00 52 GLU A C 5
ATOM 5154 O O . GLU A 1 52 ? -10.210 1.832 2.105 1.00 0.00 52 GLU A O 5
ATOM 5166 N N . GLY A 1 53 ? -8.166 0.914 1.905 1.00 0.00 53 GLY A N 5
ATOM 5167 C CA . GLY A 1 53 ? -8.570 -0.333 2.529 1.00 0.00 53 GLY A CA 5
ATOM 5168 C C . GLY A 1 53 ? -7.457 -0.959 3.345 1.00 0.00 53 GLY A C 5
ATOM 5169 O O . GLY A 1 53 ? -6.386 -0.373 3.498 1.00 0.00 53 GLY A O 5
ATOM 5173 N N . TRP A 1 54 ? -7.712 -2.151 3.872 1.00 0.00 54 TRP A N 5
ATOM 5174 C CA . TRP A 1 54 ? -6.723 -2.857 4.679 1.00 0.00 54 TRP A CA 5
ATOM 5175 C C . TRP A 1 54 ? -5.963 -3.878 3.841 1.00 0.00 54 TRP A C 5
ATOM 5176 O O . TRP A 1 54 ? -6.563 -4.648 3.092 1.00 0.00 54 TRP A O 5
ATOM 5197 N N . ALA A 1 55 ? -4.641 -3.879 3.972 1.00 0.00 55 ALA A N 5
ATOM 5198 C CA . ALA A 1 55 ? -3.800 -4.809 3.226 1.00 0.00 55 ALA A CA 5
ATOM 5199 C C . ALA A 1 55 ? -2.606 -5.258 4.061 1.00 0.00 55 ALA A C 5
ATOM 5200 O O . ALA A 1 55 ? -2.073 -4.509 4.880 1.00 0.00 55 ALA A O 5
ATOM 5207 N N . PRO A 1 56 ? -2.174 -6.510 3.851 1.00 0.00 56 PRO A N 5
ATOM 5208 C CA . PRO A 1 56 ? -1.038 -7.088 4.574 1.00 0.00 56 PRO A CA 5
ATOM 5209 C C . PRO A 1 56 ? 0.290 -6.457 4.167 1.00 0.00 56 PRO A C 5
ATOM 5210 O O . PRO A 1 56 ? 0.627 -6.407 2.985 1.00 0.00 56 PRO A O 5
ATOM 5221 N N . ALA A 1 57 ? 1.040 -5.978 5.154 1.00 0.00 57 ALA A N 5
ATOM 5222 C CA . ALA A 1 57 ? 2.331 -5.353 4.899 1.00 0.00 57 ALA A CA 5
ATOM 5223 C C . ALA A 1 57 ? 3.292 -6.331 4.230 1.00 0.00 57 ALA A C 5
ATOM 5224 O O . ALA A 1 57 ? 4.343 -5.937 3.727 1.00 0.00 57 ALA A O 5
ATOM 5231 N N . SER A 1 58 ? 2.922 -7.608 4.228 1.00 0.00 58 SER A N 5
ATOM 5232 C CA . SER A 1 58 ? 3.753 -8.643 3.624 1.00 0.00 58 SER A CA 5
ATOM 5233 C C . SER A 1 58 ? 3.797 -8.488 2.107 1.00 0.00 58 SER A C 5
ATOM 5234 O O . SER A 1 58 ? 4.761 -8.896 1.459 1.00 0.00 58 SER A O 5
ATOM 5242 N N . TYR A 1 59 ? 2.748 -7.896 1.549 1.00 0.00 59 TYR A N 5
ATOM 5243 C CA . TYR A 1 59 ? 2.665 -7.689 0.108 1.00 0.00 59 TYR A CA 5
ATOM 5244 C C . TYR A 1 59 ? 3.106 -6.277 -0.266 1.00 0.00 59 TYR A C 5
ATOM 5245 O O . TYR A 1 59 ? 2.769 -5.772 -1.337 1.00 0.00 59 TYR A O 5
ATOM 5263 N N . LEU A 1 60 ? 3.862 -5.645 0.625 1.00 0.00 60 LEU A N 5
ATOM 5264 C CA . LEU A 1 60 ? 4.351 -4.291 0.391 1.00 0.00 60 LEU A CA 5
ATOM 5265 C C . LEU A 1 60 ? 5.818 -4.165 0.791 1.00 0.00 60 LEU A C 5
ATOM 5266 O O . LEU A 1 60 ? 6.240 -4.697 1.818 1.00 0.00 60 LEU A O 5
ATOM 5282 N N . LYS A 1 61 ? 6.590 -3.456 -0.026 1.00 0.00 61 LYS A N 5
ATOM 5283 C CA . LYS A 1 61 ? 8.009 -3.256 0.245 1.00 0.00 61 LYS A CA 5
ATOM 5284 C C . LYS A 1 61 ? 8.386 -1.784 0.108 1.00 0.00 61 LYS A C 5
ATOM 5285 O O . LYS A 1 61 ? 7.977 -1.113 -0.840 1.00 0.00 61 LYS A O 5
ATOM 5304 N N . LYS A 1 62 ? 9.170 -1.289 1.059 1.00 0.00 62 LYS A N 5
ATOM 5305 C CA . LYS A 1 62 ? 9.606 0.102 1.044 1.00 0.00 62 LYS A CA 5
ATOM 5306 C C . LYS A 1 62 ? 10.435 0.400 -0.201 1.00 0.00 62 LYS A C 5
ATOM 5307 O O . LYS A 1 62 ? 11.531 -0.134 -0.371 1.00 0.00 62 LYS A O 5
ATOM 5326 N N . ALA A 1 63 ? 9.905 1.256 -1.069 1.00 0.00 63 ALA A N 5
ATOM 5327 C CA . ALA A 1 63 ? 10.598 1.627 -2.296 1.00 0.00 63 ALA A CA 5
ATOM 5328 C C . ALA A 1 63 ? 11.994 2.165 -1.998 1.00 0.00 63 ALA A C 5
ATOM 5329 O O . ALA A 1 63 ? 12.995 1.601 -2.440 1.00 0.00 63 ALA A O 5
ATOM 5336 N N . LYS A 1 64 ? 12.053 3.258 -1.246 1.00 0.00 64 LYS A N 5
ATOM 5337 C CA . LYS A 1 64 ? 13.326 3.873 -0.887 1.00 0.00 64 LYS A CA 5
ATOM 5338 C C . LYS A 1 64 ? 13.947 3.174 0.319 1.00 0.00 64 LYS A C 5
ATOM 5339 O O . LYS A 1 64 ? 14.450 3.826 1.234 1.00 0.00 64 LYS A O 5
ATOM 5358 N N . ASP A 1 65 ? 13.908 1.847 0.311 1.00 0.00 65 ASP A N 5
ATOM 5359 C CA . ASP A 1 65 ? 14.470 1.060 1.404 1.00 0.00 65 ASP A CA 5
ATOM 5360 C C . ASP A 1 65 ? 15.824 1.616 1.833 1.00 0.00 65 ASP A C 5
ATOM 5361 O O . ASP A 1 65 ? 16.505 2.288 1.058 1.00 0.00 65 ASP A O 5
ATOM 5370 N N . SER A 1 66 ? 16.209 1.331 3.073 1.00 0.00 66 SER A N 5
ATOM 5371 C CA . SER A 1 66 ? 17.480 1.806 3.608 1.00 0.00 66 SER A CA 5
ATOM 5372 C C . SER A 1 66 ? 18.131 0.742 4.486 1.00 0.00 66 SER A C 5
ATOM 5373 O O . SER A 1 66 ? 17.451 -0.112 5.052 1.00 0.00 66 SER A O 5
ATOM 5381 N N . GLY A 1 67 ? 19.455 0.803 4.595 1.00 0.00 67 GLY A N 5
ATOM 5382 C CA . GLY A 1 67 ? 20.177 -0.159 5.405 1.00 0.00 67 GLY A CA 5
ATOM 5383 C C . GLY A 1 67 ? 20.864 0.483 6.594 1.00 0.00 67 GLY A C 5
ATOM 5384 O O . GLY A 1 67 ? 21.029 1.701 6.659 1.00 0.00 67 GLY A O 5
ATOM 5388 N N . PRO A 1 68 ? 21.277 -0.347 7.564 1.00 0.00 68 PRO A N 5
ATOM 5389 C CA . PRO A 1 68 ? 21.954 0.125 8.775 1.00 0.00 68 PRO A CA 5
ATOM 5390 C C . PRO A 1 68 ? 23.359 0.644 8.487 1.00 0.00 68 PRO A C 5
ATOM 5391 O O . PRO A 1 68 ? 23.991 1.261 9.345 1.00 0.00 68 PRO A O 5
ATOM 5402 N N . SER A 1 69 ? 23.841 0.392 7.274 1.00 0.00 69 SER A N 5
ATOM 5403 C CA . SER A 1 69 ? 25.174 0.832 6.875 1.00 0.00 69 SER A CA 5
ATOM 5404 C C . SER A 1 69 ? 25.355 2.324 7.140 1.00 0.00 69 SER A C 5
ATOM 5405 O O . SER A 1 69 ? 24.534 3.143 6.731 1.00 0.00 69 SER A O 5
ATOM 5413 N N . SER A 1 70 ? 26.439 2.668 7.828 1.00 0.00 70 SER A N 5
ATOM 5414 C CA . SER A 1 70 ? 26.730 4.059 8.153 1.00 0.00 70 SER A CA 5
ATOM 5415 C C . SER A 1 70 ? 27.941 4.558 7.370 1.00 0.00 70 SER A C 5
ATOM 5416 O O . SER A 1 70 ? 28.956 3.871 7.270 1.00 0.00 70 SER A O 5
ATOM 5424 N N . GLY A 1 71 ? 27.825 5.762 6.817 1.00 0.00 71 GLY A N 5
ATOM 5425 C CA . GLY A 1 71 ? 28.918 6.334 6.050 1.00 0.00 71 GLY A CA 5
ATOM 5426 C C . GLY A 1 71 ? 29.252 5.515 4.819 1.00 0.00 71 GLY A C 5
ATOM 5427 O O . GLY A 1 71 ? 29.894 6.011 3.892 1.00 0.00 71 GLY A O 5
ATOM 5431 N N . GLY A 1 1 ? -7.108 12.651 12.871 1.00 0.00 1 GLY A N 6
ATOM 5432 C CA . GLY A 1 1 ? -6.715 14.003 13.223 1.00 0.00 1 GLY A CA 6
ATOM 5433 C C . GLY A 1 1 ? -5.213 14.203 13.167 1.00 0.00 1 GLY A C 6
ATOM 5434 O O . GLY A 1 1 ? -4.622 14.774 14.083 1.00 0.00 1 GLY A O 6
ATOM 5438 N N . SER A 1 2 ? -4.595 13.733 12.088 1.00 0.00 2 SER A N 6
ATOM 5439 C CA . SER A 1 2 ? -3.151 13.858 11.920 1.00 0.00 2 SER A CA 6
ATOM 5440 C C . SER A 1 2 ? -2.780 13.892 10.440 1.00 0.00 2 SER A C 6
ATOM 5441 O O . SER A 1 2 ? -3.612 13.626 9.573 1.00 0.00 2 SER A O 6
ATOM 5449 N N . SER A 1 3 ? -1.523 14.223 10.160 1.00 0.00 3 SER A N 6
ATOM 5450 C CA . SER A 1 3 ? -1.039 14.297 8.786 1.00 0.00 3 SER A CA 6
ATOM 5451 C C . SER A 1 3 ? -1.578 13.133 7.958 1.00 0.00 3 SER A C 6
ATOM 5452 O O . SER A 1 3 ? -1.394 11.969 8.310 1.00 0.00 3 SER A O 6
ATOM 5460 N N . GLY A 1 4 ? -2.245 13.459 6.855 1.00 0.00 4 GLY A N 6
ATOM 5461 C CA . GLY A 1 4 ? -2.801 12.432 5.993 1.00 0.00 4 GLY A CA 6
ATOM 5462 C C . GLY A 1 4 ? -3.663 13.007 4.887 1.00 0.00 4 GLY A C 6
ATOM 5463 O O . GLY A 1 4 ? -4.890 12.964 4.962 1.00 0.00 4 GLY A O 6
ATOM 5467 N N . SER A 1 5 ? -3.020 13.548 3.858 1.00 0.00 5 SER A N 6
ATOM 5468 C CA . SER A 1 5 ? -3.736 14.139 2.734 1.00 0.00 5 SER A CA 6
ATOM 5469 C C . SER A 1 5 ? -3.413 13.404 1.437 1.00 0.00 5 SER A C 6
ATOM 5470 O O . SER A 1 5 ? -4.311 12.937 0.736 1.00 0.00 5 SER A O 6
ATOM 5478 N N . SER A 1 6 ? -2.125 13.305 1.124 1.00 0.00 6 SER A N 6
ATOM 5479 C CA . SER A 1 6 ? -1.683 12.630 -0.090 1.00 0.00 6 SER A CA 6
ATOM 5480 C C . SER A 1 6 ? -0.772 11.452 0.244 1.00 0.00 6 SER A C 6
ATOM 5481 O O . SER A 1 6 ? 0.227 11.215 -0.432 1.00 0.00 6 SER A O 6
ATOM 5489 N N . GLY A 1 7 ? -1.127 10.717 1.294 1.00 0.00 7 GLY A N 6
ATOM 5490 C CA . GLY A 1 7 ? -0.331 9.574 1.701 1.00 0.00 7 GLY A CA 6
ATOM 5491 C C . GLY A 1 7 ? 0.899 9.974 2.491 1.00 0.00 7 GLY A C 6
ATOM 5492 O O . GLY A 1 7 ? 1.284 11.142 2.502 1.00 0.00 7 GLY A O 6
ATOM 5496 N N . GLU A 1 8 ? 1.516 9.002 3.156 1.00 0.00 8 GLU A N 6
ATOM 5497 C CA . GLU A 1 8 ? 2.707 9.261 3.954 1.00 0.00 8 GLU A CA 6
ATOM 5498 C C . GLU A 1 8 ? 3.930 8.581 3.343 1.00 0.00 8 GLU A C 6
ATOM 5499 O O . GLU A 1 8 ? 4.890 9.244 2.951 1.00 0.00 8 GLU A O 6
ATOM 5511 N N . GLU A 1 9 ? 3.886 7.254 3.266 1.00 0.00 9 GLU A N 6
ATOM 5512 C CA . GLU A 1 9 ? 4.991 6.486 2.705 1.00 0.00 9 GLU A CA 6
ATOM 5513 C C . GLU A 1 9 ? 4.529 5.670 1.501 1.00 0.00 9 GLU A C 6
ATOM 5514 O O . GLU A 1 9 ? 3.578 4.892 1.592 1.00 0.00 9 GLU A O 6
ATOM 5526 N N . LYS A 1 10 ? 5.207 5.853 0.373 1.00 0.00 10 LYS A N 6
ATOM 5527 C CA . LYS A 1 10 ? 4.869 5.135 -0.849 1.00 0.00 10 LYS A CA 6
ATOM 5528 C C . LYS A 1 10 ? 5.556 3.774 -0.889 1.00 0.00 10 LYS A C 6
ATOM 5529 O O . LYS A 1 10 ? 6.781 3.689 -0.977 1.00 0.00 10 LYS A O 6
ATOM 5548 N N . TYR A 1 11 ? 4.761 2.712 -0.824 1.00 0.00 11 TYR A N 6
ATOM 5549 C CA . TYR A 1 11 ? 5.293 1.355 -0.853 1.00 0.00 11 TYR A CA 6
ATOM 5550 C C . TYR A 1 11 ? 4.988 0.677 -2.185 1.00 0.00 11 TYR A C 6
ATOM 5551 O O . TYR A 1 11 ? 4.134 1.132 -2.945 1.00 0.00 11 TYR A O 6
ATOM 5569 N N . VAL A 1 12 ? 5.694 -0.415 -2.461 1.00 0.00 12 VAL A N 6
ATOM 5570 C CA . VAL A 1 12 ? 5.499 -1.158 -3.700 1.00 0.00 12 VAL A CA 6
ATOM 5571 C C . VAL A 1 12 ? 5.061 -2.591 -3.418 1.00 0.00 12 VAL A C 6
ATOM 5572 O O . VAL A 1 12 ? 5.522 -3.217 -2.463 1.00 0.00 12 VAL A O 6
ATOM 5585 N N . THR A 1 13 ? 4.167 -3.107 -4.257 1.00 0.00 13 THR A N 6
ATOM 5586 C CA . THR A 1 13 ? 3.665 -4.465 -4.098 1.00 0.00 13 THR A CA 6
ATOM 5587 C C . THR A 1 13 ? 4.517 -5.461 -4.877 1.00 0.00 13 THR A C 6
ATOM 5588 O O . THR A 1 13 ? 5.027 -5.148 -5.954 1.00 0.00 13 THR A O 6
ATOM 5599 N N . VAL A 1 14 ? 4.668 -6.661 -4.328 1.00 0.00 14 VAL A N 6
ATOM 5600 C CA . VAL A 1 14 ? 5.458 -7.703 -4.972 1.00 0.00 14 VAL A CA 6
ATOM 5601 C C . VAL A 1 14 ? 4.589 -8.900 -5.345 1.00 0.00 14 VAL A C 6
ATOM 5602 O O . VAL A 1 14 ? 5.058 -9.845 -5.977 1.00 0.00 14 VAL A O 6
ATOM 5615 N N . GLN A 1 15 ? 3.322 -8.851 -4.947 1.00 0.00 15 GLN A N 6
ATOM 5616 C CA . GLN A 1 15 ? 2.387 -9.931 -5.240 1.00 0.00 15 GLN A CA 6
ATOM 5617 C C . GLN A 1 15 ? 0.950 -9.422 -5.244 1.00 0.00 15 GLN A C 6
ATOM 5618 O O . GLN A 1 15 ? 0.572 -8.547 -4.464 1.00 0.00 15 GLN A O 6
ATOM 5632 N N . PRO A 1 16 ? 0.127 -9.979 -6.145 1.00 0.00 16 PRO A N 6
ATOM 5633 C CA . PRO A 1 16 ? -1.282 -9.596 -6.274 1.00 0.00 16 PRO A CA 6
ATOM 5634 C C . PRO A 1 16 ? -2.117 -10.053 -5.082 1.00 0.00 16 PRO A C 6
ATOM 5635 O O . PRO A 1 16 ? -2.005 -11.194 -4.632 1.00 0.00 16 PRO A O 6
ATOM 5646 N N . TYR A 1 17 ? -2.956 -9.155 -4.575 1.00 0.00 17 TYR A N 6
ATOM 5647 C CA . TYR A 1 17 ? -3.809 -9.465 -3.434 1.00 0.00 17 TYR A CA 6
ATOM 5648 C C . TYR A 1 17 ? -5.283 -9.372 -3.815 1.00 0.00 17 TYR A C 6
ATOM 5649 O O . TYR A 1 17 ? -5.727 -8.378 -4.391 1.00 0.00 17 TYR A O 6
ATOM 5667 N N . THR A 1 18 ? -6.039 -10.416 -3.488 1.00 0.00 18 THR A N 6
ATOM 5668 C CA . THR A 1 18 ? -7.463 -10.454 -3.795 1.00 0.00 18 THR A CA 6
ATOM 5669 C C . THR A 1 18 ? -8.300 -10.101 -2.571 1.00 0.00 18 THR A C 6
ATOM 5670 O O . THR A 1 18 ? -8.472 -10.920 -1.668 1.00 0.00 18 THR A O 6
ATOM 5681 N N . SER A 1 19 ? -8.817 -8.877 -2.546 1.00 0.00 19 SER A N 6
ATOM 5682 C CA . SER A 1 19 ? -9.633 -8.414 -1.430 1.00 0.00 19 SER A CA 6
ATOM 5683 C C . SER A 1 19 ? -10.881 -9.279 -1.275 1.00 0.00 19 SER A C 6
ATOM 5684 O O . SER A 1 19 ? -11.498 -9.678 -2.262 1.00 0.00 19 SER A O 6
ATOM 5692 N N . GLN A 1 20 ? -11.246 -9.562 -0.028 1.00 0.00 20 GLN A N 6
ATOM 5693 C CA . GLN A 1 20 ? -12.419 -10.379 0.256 1.00 0.00 20 GLN A CA 6
ATOM 5694 C C . GLN A 1 20 ? -13.600 -9.509 0.675 1.00 0.00 20 GLN A C 6
ATOM 5695 O O . GLN A 1 20 ? -14.754 -9.842 0.408 1.00 0.00 20 GLN A O 6
ATOM 5709 N N . SER A 1 21 ? -13.303 -8.394 1.332 1.00 0.00 21 SER A N 6
ATOM 5710 C CA . SER A 1 21 ? -14.340 -7.477 1.792 1.00 0.00 21 SER A CA 6
ATOM 5711 C C . SER A 1 21 ? -13.915 -6.027 1.582 1.00 0.00 21 SER A C 6
ATOM 5712 O O . SER A 1 21 ? -12.730 -5.727 1.445 1.00 0.00 21 SER A O 6
ATOM 5720 N N . LYS A 1 22 ? -14.894 -5.129 1.559 1.00 0.00 22 LYS A N 6
ATOM 5721 C CA . LYS A 1 22 ? -14.625 -3.708 1.368 1.00 0.00 22 LYS A CA 6
ATOM 5722 C C . LYS A 1 22 ? -13.513 -3.235 2.298 1.00 0.00 22 LYS A C 6
ATOM 5723 O O . LYS A 1 22 ? -12.653 -2.447 1.903 1.00 0.00 22 LYS A O 6
ATOM 5742 N N . ASP A 1 23 ? -13.534 -3.721 3.534 1.00 0.00 23 ASP A N 6
ATOM 5743 C CA . ASP A 1 23 ? -12.526 -3.350 4.519 1.00 0.00 23 ASP A CA 6
ATOM 5744 C C . ASP A 1 23 ? -11.121 -3.499 3.942 1.00 0.00 23 ASP A C 6
ATOM 5745 O O . ASP A 1 23 ? -10.263 -2.641 4.147 1.00 0.00 23 ASP A O 6
ATOM 5754 N N . GLU A 1 24 ? -10.896 -4.594 3.222 1.00 0.00 24 GLU A N 6
ATOM 5755 C CA . GLU A 1 24 ? -9.595 -4.856 2.618 1.00 0.00 24 GLU A CA 6
ATOM 5756 C C . GLU A 1 24 ? -9.595 -4.474 1.141 1.00 0.00 24 GLU A C 6
ATOM 5757 O O . GLU A 1 24 ? -10.617 -4.577 0.462 1.00 0.00 24 GLU A O 6
ATOM 5769 N N . ILE A 1 25 ? -8.442 -4.033 0.649 1.00 0.00 25 ILE A N 6
ATOM 5770 C CA . ILE A 1 25 ? -8.309 -3.637 -0.747 1.00 0.00 25 ILE A CA 6
ATOM 5771 C C . ILE A 1 25 ? -7.386 -4.589 -1.503 1.00 0.00 25 ILE A C 6
ATOM 5772 O O . ILE A 1 25 ? -6.361 -5.023 -0.980 1.00 0.00 25 ILE A O 6
ATOM 5788 N N . GLY A 1 26 ? -7.758 -4.907 -2.739 1.00 0.00 26 GLY A N 6
ATOM 5789 C CA . GLY A 1 26 ? -6.952 -5.803 -3.548 1.00 0.00 26 GLY A CA 6
ATOM 5790 C C . GLY A 1 26 ? -6.182 -5.073 -4.630 1.00 0.00 26 GLY A C 6
ATOM 5791 O O . GLY A 1 26 ? -6.752 -4.289 -5.388 1.00 0.00 26 GLY A O 6
ATOM 5795 N N . PHE A 1 27 ? -4.880 -5.330 -4.702 1.00 0.00 27 PHE A N 6
ATOM 5796 C CA . PHE A 1 27 ? -4.027 -4.688 -5.698 1.00 0.00 27 PHE A CA 6
ATOM 5797 C C . PHE A 1 27 ? -3.244 -5.728 -6.494 1.00 0.00 27 PHE A C 6
ATOM 5798 O O . PHE A 1 27 ? -3.223 -6.907 -6.142 1.00 0.00 27 PHE A O 6
ATOM 5815 N N . GLU A 1 28 ? -2.602 -5.281 -7.569 1.00 0.00 28 GLU A N 6
ATOM 5816 C CA . GLU A 1 28 ? -1.818 -6.173 -8.415 1.00 0.00 28 GLU A CA 6
ATOM 5817 C C . GLU A 1 28 ? -0.343 -6.134 -8.027 1.00 0.00 28 GLU A C 6
ATOM 5818 O O . GLU A 1 28 ? 0.053 -5.403 -7.118 1.00 0.00 28 GLU A O 6
ATOM 5830 N N . LYS A 1 29 ? 0.466 -6.927 -8.721 1.00 0.00 29 LYS A N 6
ATOM 5831 C CA . LYS A 1 29 ? 1.898 -6.984 -8.452 1.00 0.00 29 LYS A CA 6
ATOM 5832 C C . LYS A 1 29 ? 2.672 -6.107 -9.432 1.00 0.00 29 LYS A C 6
ATOM 5833 O O . LYS A 1 29 ? 2.602 -6.304 -10.644 1.00 0.00 29 LYS A O 6
ATOM 5852 N N . GLY A 1 30 ? 3.410 -5.140 -8.898 1.00 0.00 30 GLY A N 6
ATOM 5853 C CA . GLY A 1 30 ? 4.188 -4.249 -9.739 1.00 0.00 30 GLY A CA 6
ATOM 5854 C C . GLY A 1 30 ? 3.573 -2.867 -9.845 1.00 0.00 30 GLY A C 6
ATOM 5855 O O . GLY A 1 30 ? 3.775 -2.164 -10.835 1.00 0.00 30 GLY A O 6
ATOM 5859 N N . VAL A 1 31 ? 2.817 -2.478 -8.823 1.00 0.00 31 VAL A N 6
ATOM 5860 C CA . VAL A 1 31 ? 2.169 -1.172 -8.804 1.00 0.00 31 VAL A CA 6
ATOM 5861 C C . VAL A 1 31 ? 2.608 -0.357 -7.592 1.00 0.00 31 VAL A C 6
ATOM 5862 O O . VAL A 1 31 ? 3.352 -0.844 -6.739 1.00 0.00 31 VAL A O 6
ATOM 5875 N N . THR A 1 32 ? 2.143 0.886 -7.522 1.00 0.00 32 THR A N 6
ATOM 5876 C CA . THR A 1 32 ? 2.488 1.769 -6.415 1.00 0.00 32 THR A CA 6
ATOM 5877 C C . THR A 1 32 ? 1.298 1.971 -5.482 1.00 0.00 32 THR A C 6
ATOM 5878 O O . THR A 1 32 ? 0.162 2.118 -5.931 1.00 0.00 32 THR A O 6
ATOM 5889 N N . VAL A 1 33 ? 1.569 1.977 -4.181 1.00 0.00 33 VAL A N 6
ATOM 5890 C CA . VAL A 1 33 ? 0.521 2.162 -3.184 1.00 0.00 33 VAL A CA 6
ATOM 5891 C C . VAL A 1 33 ? 0.921 3.212 -2.153 1.00 0.00 33 VAL A C 6
ATOM 5892 O O . VAL A 1 33 ? 2.106 3.415 -1.889 1.00 0.00 33 VAL A O 6
ATOM 5905 N N . GLU A 1 34 ? -0.075 3.878 -1.576 1.00 0.00 34 GLU A N 6
ATOM 5906 C CA . GLU A 1 34 ? 0.175 4.907 -0.575 1.00 0.00 34 GLU A CA 6
ATOM 5907 C C . GLU A 1 34 ? -0.217 4.420 0.817 1.00 0.00 34 GLU A C 6
ATOM 5908 O O . GLU A 1 34 ? -1.386 4.139 1.082 1.00 0.00 34 GLU A O 6
ATOM 5920 N N . VAL A 1 35 ? 0.770 4.321 1.703 1.00 0.00 35 VAL A N 6
ATOM 5921 C CA . VAL A 1 35 ? 0.529 3.868 3.067 1.00 0.00 35 VAL A CA 6
ATOM 5922 C C . VAL A 1 35 ? 0.134 5.031 3.971 1.00 0.00 35 VAL A C 6
ATOM 5923 O O . VAL A 1 35 ? 0.912 5.963 4.176 1.00 0.00 35 VAL A O 6
ATOM 5936 N N . ILE A 1 36 ? -1.080 4.969 4.509 1.00 0.00 36 ILE A N 6
ATOM 5937 C CA . ILE A 1 36 ? -1.577 6.017 5.392 1.00 0.00 36 ILE A CA 6
ATOM 5938 C C . ILE A 1 36 ? -1.291 5.687 6.852 1.00 0.00 36 ILE A C 6
ATOM 5939 O O . ILE A 1 36 ? -0.683 6.481 7.571 1.00 0.00 36 ILE A O 6
ATOM 5955 N N . ARG A 1 37 ? -1.730 4.509 7.285 1.00 0.00 37 ARG A N 6
ATOM 5956 C CA . ARG A 1 37 ? -1.520 4.073 8.660 1.00 0.00 37 ARG A CA 6
ATOM 5957 C C . ARG A 1 37 ? -0.663 2.812 8.706 1.00 0.00 37 ARG A C 6
ATOM 5958 O O . ARG A 1 37 ? -0.546 2.091 7.714 1.00 0.00 37 ARG A O 6
ATOM 5979 N N . LYS A 1 38 ? -0.064 2.551 9.862 1.00 0.00 38 LYS A N 6
ATOM 5980 C CA . LYS A 1 38 ? 0.782 1.377 10.039 1.00 0.00 38 LYS A CA 6
ATOM 5981 C C . LYS A 1 38 ? 0.574 0.758 11.418 1.00 0.00 38 LYS A C 6
ATOM 5982 O O . LYS A 1 38 ? 0.641 1.449 12.434 1.00 0.00 38 LYS A O 6
ATOM 6001 N N . ASN A 1 39 ? 0.324 -0.546 11.445 1.00 0.00 39 ASN A N 6
ATOM 6002 C CA . ASN A 1 39 ? 0.108 -1.258 12.699 1.00 0.00 39 ASN A CA 6
ATOM 6003 C C . ASN A 1 39 ? 1.221 -2.270 12.949 1.00 0.00 39 ASN A C 6
ATOM 6004 O O . ASN A 1 39 ? 2.141 -2.410 12.143 1.00 0.00 39 ASN A O 6
ATOM 6015 N N . LEU A 1 40 ? 1.132 -2.974 14.073 1.00 0.00 40 LEU A N 6
ATOM 6016 C CA . LEU A 1 40 ? 2.130 -3.974 14.430 1.00 0.00 40 LEU A CA 6
ATOM 6017 C C . LEU A 1 40 ? 1.643 -5.378 14.086 1.00 0.00 40 LEU A C 6
ATOM 6018 O O . LEU A 1 40 ? 2.321 -6.125 13.381 1.00 0.00 40 LEU A O 6
ATOM 6034 N N . GLU A 1 41 ? 0.463 -5.729 14.586 1.00 0.00 41 GLU A N 6
ATOM 6035 C CA . GLU A 1 41 ? -0.116 -7.043 14.329 1.00 0.00 41 GLU A CA 6
ATOM 6036 C C . GLU A 1 41 ? 0.232 -7.524 12.924 1.00 0.00 41 GLU A C 6
ATOM 6037 O O . GLU A 1 41 ? 0.818 -8.592 12.748 1.00 0.00 41 GLU A O 6
ATOM 6049 N N . GLY A 1 42 ? -0.136 -6.728 11.925 1.00 0.00 42 GLY A N 6
ATOM 6050 C CA . GLY A 1 42 ? 0.144 -7.090 10.547 1.00 0.00 42 GLY A CA 6
ATOM 6051 C C . GLY A 1 42 ? -0.835 -6.464 9.574 1.00 0.00 42 GLY A C 6
ATOM 6052 O O . GLY A 1 42 ? -1.223 -7.088 8.586 1.00 0.00 42 GLY A O 6
ATOM 6056 N N . TRP A 1 43 ? -1.236 -5.229 9.852 1.00 0.00 43 TRP A N 6
ATOM 6057 C CA . TRP A 1 43 ? -2.178 -4.519 8.994 1.00 0.00 43 TRP A CA 6
ATOM 6058 C C . TRP A 1 43 ? -1.684 -3.109 8.694 1.00 0.00 43 TRP A C 6
ATOM 6059 O O . TRP A 1 43 ? -1.431 -2.323 9.606 1.00 0.00 43 TRP A O 6
ATOM 6080 N N . TRP A 1 44 ? -1.549 -2.795 7.410 1.00 0.00 44 TRP A N 6
ATOM 6081 C CA . TRP A 1 44 ? -1.085 -1.477 6.990 1.00 0.00 44 TRP A CA 6
ATOM 6082 C C . TRP A 1 44 ? -2.105 -0.806 6.078 1.00 0.00 44 TRP A C 6
ATOM 6083 O O . TRP A 1 44 ? -2.294 -1.218 4.933 1.00 0.00 44 TRP A O 6
ATOM 6104 N N . TYR A 1 45 ? -2.760 0.230 6.591 1.00 0.00 45 TYR A N 6
ATOM 6105 C CA . TYR A 1 45 ? -3.762 0.957 5.821 1.00 0.00 45 TYR A CA 6
ATOM 6106 C C . TYR A 1 45 ? -3.121 1.699 4.652 1.00 0.00 45 TYR A C 6
ATOM 6107 O O . TYR A 1 45 ? -2.322 2.615 4.848 1.00 0.00 45 TYR A O 6
ATOM 6125 N N . ILE A 1 46 ? -3.477 1.295 3.437 1.00 0.00 46 ILE A N 6
ATOM 6126 C CA . ILE A 1 46 ? -2.938 1.922 2.237 1.00 0.00 46 ILE A CA 6
ATOM 6127 C C . ILE A 1 46 ? -4.056 2.373 1.304 1.00 0.00 46 ILE A C 6
ATOM 6128 O O . ILE A 1 46 ? -5.221 2.029 1.502 1.00 0.00 46 ILE A O 6
ATOM 6144 N N . ARG A 1 47 ? -3.693 3.144 0.284 1.00 0.00 47 ARG A N 6
ATOM 6145 C CA . ARG A 1 47 ? -4.665 3.644 -0.681 1.00 0.00 47 ARG A CA 6
ATOM 6146 C C . ARG A 1 47 ? -4.224 3.330 -2.107 1.00 0.00 47 ARG A C 6
ATOM 6147 O O . ARG A 1 47 ? -3.114 3.672 -2.515 1.00 0.00 47 ARG A O 6
ATOM 6168 N N . TYR A 1 48 ? -5.102 2.679 -2.862 1.00 0.00 48 TYR A N 6
ATOM 6169 C CA . TYR A 1 48 ? -4.803 2.318 -4.243 1.00 0.00 48 TYR A CA 6
ATOM 6170 C C . TYR A 1 48 ? -5.993 2.609 -5.152 1.00 0.00 48 TYR A C 6
ATOM 6171 O O . TYR A 1 48 ? -7.128 2.245 -4.845 1.00 0.00 48 TYR A O 6
ATOM 6189 N N . LEU A 1 49 ? -5.724 3.266 -6.276 1.00 0.00 49 LEU A N 6
ATOM 6190 C CA . LEU A 1 49 ? -6.770 3.606 -7.233 1.00 0.00 49 LEU A CA 6
ATOM 6191 C C . LEU A 1 49 ? -7.827 4.498 -6.588 1.00 0.00 49 LEU A C 6
ATOM 6192 O O . LEU A 1 49 ? -9.014 4.393 -6.897 1.00 0.00 49 LEU A O 6
ATOM 6208 N N . GLY A 1 50 ? -7.388 5.377 -5.693 1.00 0.00 50 GLY A N 6
ATOM 6209 C CA . GLY A 1 50 ? -8.308 6.275 -5.022 1.00 0.00 50 GLY A CA 6
ATOM 6210 C C . GLY A 1 50 ? -9.225 5.551 -4.055 1.00 0.00 50 GLY A C 6
ATOM 6211 O O . GLY A 1 50 ? -10.388 5.922 -3.895 1.00 0.00 50 GLY A O 6
ATOM 6215 N N . LYS A 1 51 ? -8.701 4.513 -3.411 1.00 0.00 51 LYS A N 6
ATOM 6216 C CA . LYS A 1 51 ? -9.479 3.733 -2.456 1.00 0.00 51 LYS A CA 6
ATOM 6217 C C . LYS A 1 51 ? -8.620 3.317 -1.266 1.00 0.00 51 LYS A C 6
ATOM 6218 O O . LYS A 1 51 ? -7.572 2.696 -1.435 1.00 0.00 51 LYS A O 6
ATOM 6237 N N . GLU A 1 52 ? -9.073 3.662 -0.065 1.00 0.00 52 GLU A N 6
ATOM 6238 C CA . GLU A 1 52 ? -8.345 3.321 1.151 1.00 0.00 52 GLU A CA 6
ATOM 6239 C C . GLU A 1 52 ? -8.889 2.036 1.770 1.00 0.00 52 GLU A C 6
ATOM 6240 O O . GLU A 1 52 ? -10.070 1.945 2.100 1.00 0.00 52 GLU A O 6
ATOM 6252 N N . GLY A 1 53 ? -8.017 1.045 1.923 1.00 0.00 53 GLY A N 6
ATOM 6253 C CA . GLY A 1 53 ? -8.427 -0.223 2.500 1.00 0.00 53 GLY A CA 6
ATOM 6254 C C . GLY A 1 53 ? -7.320 -0.881 3.299 1.00 0.00 53 GLY A C 6
ATOM 6255 O O . GLY A 1 53 ? -6.230 -0.327 3.435 1.00 0.00 53 GLY A O 6
ATOM 6259 N N . TRP A 1 54 ? -7.601 -2.066 3.830 1.00 0.00 54 TRP A N 6
ATOM 6260 C CA . TRP A 1 54 ? -6.620 -2.800 4.621 1.00 0.00 54 TRP A CA 6
ATOM 6261 C C . TRP A 1 54 ? -5.824 -3.761 3.745 1.00 0.00 54 TRP A C 6
ATOM 6262 O O . TRP A 1 54 ? -6.391 -4.485 2.928 1.00 0.00 54 TRP A O 6
ATOM 6283 N N . ALA A 1 55 ? -4.506 -3.763 3.924 1.00 0.00 55 ALA A N 6
ATOM 6284 C CA . ALA A 1 55 ? -3.633 -4.638 3.151 1.00 0.00 55 ALA A CA 6
ATOM 6285 C C . ALA A 1 55 ? -2.479 -5.154 4.004 1.00 0.00 55 ALA A C 6
ATOM 6286 O O . ALA A 1 55 ? -1.950 -4.451 4.866 1.00 0.00 55 ALA A O 6
ATOM 6293 N N . PRO A 1 56 ? -2.078 -6.410 3.761 1.00 0.00 56 PRO A N 6
ATOM 6294 C CA . PRO A 1 56 ? -0.983 -7.048 4.497 1.00 0.00 56 PRO A CA 6
ATOM 6295 C C . PRO A 1 56 ? 0.374 -6.445 4.154 1.00 0.00 56 PRO A C 6
ATOM 6296 O O . PRO A 1 56 ? 0.750 -6.362 2.985 1.00 0.00 56 PRO A O 6
ATOM 6307 N N . ALA A 1 57 ? 1.107 -6.026 5.181 1.00 0.00 57 ALA A N 6
ATOM 6308 C CA . ALA A 1 57 ? 2.424 -5.433 4.989 1.00 0.00 57 ALA A CA 6
ATOM 6309 C C . ALA A 1 57 ? 3.382 -6.423 4.335 1.00 0.00 57 ALA A C 6
ATOM 6310 O O . ALA A 1 57 ? 4.484 -6.057 3.924 1.00 0.00 57 ALA A O 6
ATOM 6317 N N . SER A 1 58 ? 2.955 -7.678 4.241 1.00 0.00 58 SER A N 6
ATOM 6318 C CA . SER A 1 58 ? 3.778 -8.722 3.640 1.00 0.00 58 SER A CA 6
ATOM 6319 C C . SER A 1 58 ? 3.777 -8.608 2.119 1.00 0.00 58 SER A C 6
ATOM 6320 O O . SER A 1 58 ? 4.687 -9.093 1.448 1.00 0.00 58 SER A O 6
ATOM 6328 N N . TYR A 1 59 ? 2.747 -7.962 1.582 1.00 0.00 59 TYR A N 6
ATOM 6329 C CA . TYR A 1 59 ? 2.625 -7.784 0.140 1.00 0.00 59 TYR A CA 6
ATOM 6330 C C . TYR A 1 59 ? 3.104 -6.398 -0.281 1.00 0.00 59 TYR A C 6
ATOM 6331 O O . TYR A 1 59 ? 2.833 -5.947 -1.394 1.00 0.00 59 TYR A O 6
ATOM 6349 N N . LEU A 1 60 ? 3.819 -5.729 0.617 1.00 0.00 60 LEU A N 6
ATOM 6350 C CA . LEU A 1 60 ? 4.338 -4.394 0.340 1.00 0.00 60 LEU A CA 6
ATOM 6351 C C . LEU A 1 60 ? 5.803 -4.283 0.750 1.00 0.00 60 LEU A C 6
ATOM 6352 O O . LEU A 1 60 ? 6.234 -4.900 1.725 1.00 0.00 60 LEU A O 6
ATOM 6368 N N . LYS A 1 61 ? 6.563 -3.493 0.001 1.00 0.00 61 LYS A N 6
ATOM 6369 C CA . LYS A 1 61 ? 7.980 -3.298 0.287 1.00 0.00 61 LYS A CA 6
ATOM 6370 C C . LYS A 1 61 ? 8.351 -1.819 0.219 1.00 0.00 61 LYS A C 6
ATOM 6371 O O . LYS A 1 61 ? 7.960 -1.114 -0.712 1.00 0.00 61 LYS A O 6
ATOM 6390 N N . LYS A 1 62 ? 9.108 -1.357 1.208 1.00 0.00 62 LYS A N 6
ATOM 6391 C CA . LYS A 1 62 ? 9.534 0.036 1.258 1.00 0.00 62 LYS A CA 6
ATOM 6392 C C . LYS A 1 62 ? 10.359 0.398 0.027 1.00 0.00 62 LYS A C 6
ATOM 6393 O O . LYS A 1 62 ? 11.397 -0.208 -0.237 1.00 0.00 62 LYS A O 6
ATOM 6412 N N . ALA A 1 63 ? 9.890 1.391 -0.723 1.00 0.00 63 ALA A N 6
ATOM 6413 C CA . ALA A 1 63 ? 10.586 1.836 -1.923 1.00 0.00 63 ALA A CA 6
ATOM 6414 C C . ALA A 1 63 ? 11.858 2.598 -1.570 1.00 0.00 63 ALA A C 6
ATOM 6415 O O . ALA A 1 63 ? 11.818 3.588 -0.839 1.00 0.00 63 ALA A O 6
ATOM 6422 N N . LYS A 1 64 ? 12.987 2.132 -2.093 1.00 0.00 64 LYS A N 6
ATOM 6423 C CA . LYS A 1 64 ? 14.271 2.770 -1.833 1.00 0.00 64 LYS A CA 6
ATOM 6424 C C . LYS A 1 64 ? 14.501 3.938 -2.787 1.00 0.00 64 LYS A C 6
ATOM 6425 O O . LYS A 1 64 ? 14.119 3.882 -3.955 1.00 0.00 64 LYS A O 6
ATOM 6444 N N . ASP A 1 65 ? 15.127 4.995 -2.280 1.00 0.00 65 ASP A N 6
ATOM 6445 C CA . ASP A 1 65 ? 15.410 6.176 -3.087 1.00 0.00 65 ASP A CA 6
ATOM 6446 C C . ASP A 1 65 ? 16.537 6.999 -2.470 1.00 0.00 65 ASP A C 6
ATOM 6447 O O . ASP A 1 65 ? 16.954 6.749 -1.339 1.00 0.00 65 ASP A O 6
ATOM 6456 N N . SER A 1 66 ? 17.024 7.981 -3.221 1.00 0.00 66 SER A N 6
ATOM 6457 C CA . SER A 1 66 ? 18.106 8.838 -2.750 1.00 0.00 66 SER A CA 6
ATOM 6458 C C . SER A 1 66 ? 17.656 10.295 -2.685 1.00 0.00 66 SER A C 6
ATOM 6459 O O . SER A 1 66 ? 18.405 11.204 -3.038 1.00 0.00 66 SER A O 6
ATOM 6467 N N . GLY A 1 67 ? 16.425 10.507 -2.230 1.00 0.00 67 GLY A N 6
ATOM 6468 C CA . GLY A 1 67 ? 15.894 11.854 -2.127 1.00 0.00 67 GLY A CA 6
ATOM 6469 C C . GLY A 1 67 ? 15.816 12.339 -0.692 1.00 0.00 67 GLY A C 6
ATOM 6470 O O . GLY A 1 67 ? 16.510 11.838 0.193 1.00 0.00 67 GLY A O 6
ATOM 6474 N N . PRO A 1 68 ? 14.955 13.337 -0.446 1.00 0.00 68 PRO A N 6
ATOM 6475 C CA . PRO A 1 68 ? 14.770 13.911 0.889 1.00 0.00 68 PRO A CA 6
ATOM 6476 C C . PRO A 1 68 ? 14.076 12.946 1.844 1.00 0.00 68 PRO A C 6
ATOM 6477 O O . PRO A 1 68 ? 12.890 12.653 1.693 1.00 0.00 68 PRO A O 6
ATOM 6488 N N . SER A 1 69 ? 14.822 12.454 2.828 1.00 0.00 69 SER A N 6
ATOM 6489 C CA . SER A 1 69 ? 14.279 11.519 3.805 1.00 0.00 69 SER A CA 6
ATOM 6490 C C . SER A 1 69 ? 13.989 12.222 5.128 1.00 0.00 69 SER A C 6
ATOM 6491 O O . SER A 1 69 ? 12.860 12.207 5.618 1.00 0.00 69 SER A O 6
ATOM 6499 N N . SER A 1 70 ? 15.019 12.839 5.701 1.00 0.00 70 SER A N 6
ATOM 6500 C CA . SER A 1 70 ? 14.877 13.545 6.968 1.00 0.00 70 SER A CA 6
ATOM 6501 C C . SER A 1 70 ? 14.696 15.043 6.739 1.00 0.00 70 SER A C 6
ATOM 6502 O O . SER A 1 70 ? 15.637 15.744 6.368 1.00 0.00 70 SER A O 6
ATOM 6510 N N . GLY A 1 71 ? 13.477 15.526 6.961 1.00 0.00 71 GLY A N 6
ATOM 6511 C CA . GLY A 1 71 ? 13.194 16.937 6.774 1.00 0.00 71 GLY A CA 6
ATOM 6512 C C . GLY A 1 71 ? 13.762 17.796 7.886 1.00 0.00 71 GLY A C 6
ATOM 6513 O O . GLY A 1 71 ? 13.916 19.007 7.727 1.00 0.00 71 GLY A O 6
ATOM 6517 N N . GLY A 1 1 ? -9.644 22.537 -7.885 1.00 0.00 1 GLY A N 7
ATOM 6518 C CA . GLY A 1 1 ? -8.710 22.845 -6.818 1.00 0.00 1 GLY A CA 7
ATOM 6519 C C . GLY A 1 1 ? -7.703 21.735 -6.591 1.00 0.00 1 GLY A C 7
ATOM 6520 O O . GLY A 1 1 ? -7.099 21.233 -7.538 1.00 0.00 1 GLY A O 7
ATOM 6524 N N . SER A 1 2 ? -7.520 21.353 -5.331 1.00 0.00 2 SER A N 7
ATOM 6525 C CA . SER A 1 2 ? -6.575 20.299 -4.982 1.00 0.00 2 SER A CA 7
ATOM 6526 C C . SER A 1 2 ? -7.283 18.954 -4.853 1.00 0.00 2 SER A C 7
ATOM 6527 O O . SER A 1 2 ? -8.464 18.893 -4.510 1.00 0.00 2 SER A O 7
ATOM 6535 N N . SER A 1 3 ? -6.553 17.879 -5.131 1.00 0.00 3 SER A N 7
ATOM 6536 C CA . SER A 1 3 ? -7.112 16.534 -5.051 1.00 0.00 3 SER A CA 7
ATOM 6537 C C . SER A 1 3 ? -7.073 16.014 -3.617 1.00 0.00 3 SER A C 7
ATOM 6538 O O . SER A 1 3 ? -8.038 15.427 -3.131 1.00 0.00 3 SER A O 7
ATOM 6546 N N . GLY A 1 4 ? -5.946 16.235 -2.945 1.00 0.00 4 GLY A N 7
ATOM 6547 C CA . GLY A 1 4 ? -5.801 15.784 -1.573 1.00 0.00 4 GLY A CA 7
ATOM 6548 C C . GLY A 1 4 ? -5.139 14.423 -1.478 1.00 0.00 4 GLY A C 7
ATOM 6549 O O . GLY A 1 4 ? -5.720 13.413 -1.871 1.00 0.00 4 GLY A O 7
ATOM 6553 N N . SER A 1 5 ? -3.916 14.397 -0.956 1.00 0.00 5 SER A N 7
ATOM 6554 C CA . SER A 1 5 ? -3.171 13.152 -0.816 1.00 0.00 5 SER A CA 7
ATOM 6555 C C . SER A 1 5 ? -2.676 12.974 0.616 1.00 0.00 5 SER A C 7
ATOM 6556 O O . SER A 1 5 ? -1.908 13.789 1.126 1.00 0.00 5 SER A O 7
ATOM 6564 N N . SER A 1 6 ? -3.122 11.900 1.260 1.00 0.00 6 SER A N 7
ATOM 6565 C CA . SER A 1 6 ? -2.728 11.614 2.635 1.00 0.00 6 SER A CA 7
ATOM 6566 C C . SER A 1 6 ? -1.711 10.479 2.684 1.00 0.00 6 SER A C 7
ATOM 6567 O O . SER A 1 6 ? -1.773 9.612 3.555 1.00 0.00 6 SER A O 7
ATOM 6575 N N . GLY A 1 7 ? -0.774 10.489 1.741 1.00 0.00 7 GLY A N 7
ATOM 6576 C CA . GLY A 1 7 ? 0.243 9.456 1.693 1.00 0.00 7 GLY A CA 7
ATOM 6577 C C . GLY A 1 7 ? 1.558 9.907 2.298 1.00 0.00 7 GLY A C 7
ATOM 6578 O O . GLY A 1 7 ? 2.092 10.951 1.926 1.00 0.00 7 GLY A O 7
ATOM 6582 N N . GLU A 1 8 ? 2.078 9.119 3.234 1.00 0.00 8 GLU A N 7
ATOM 6583 C CA . GLU A 1 8 ? 3.338 9.447 3.893 1.00 0.00 8 GLU A CA 7
ATOM 6584 C C . GLU A 1 8 ? 4.498 8.689 3.256 1.00 0.00 8 GLU A C 7
ATOM 6585 O O . GLU A 1 8 ? 5.487 9.289 2.834 1.00 0.00 8 GLU A O 7
ATOM 6597 N N . GLU A 1 9 ? 4.369 7.368 3.190 1.00 0.00 9 GLU A N 7
ATOM 6598 C CA . GLU A 1 9 ? 5.408 6.528 2.606 1.00 0.00 9 GLU A CA 7
ATOM 6599 C C . GLU A 1 9 ? 4.847 5.681 1.466 1.00 0.00 9 GLU A C 7
ATOM 6600 O O . GLU A 1 9 ? 3.990 4.822 1.679 1.00 0.00 9 GLU A O 7
ATOM 6612 N N . LYS A 1 10 ? 5.335 5.930 0.255 1.00 0.00 10 LYS A N 7
ATOM 6613 C CA . LYS A 1 10 ? 4.885 5.192 -0.918 1.00 0.00 10 LYS A CA 7
ATOM 6614 C C . LYS A 1 10 ? 5.559 3.825 -0.993 1.00 0.00 10 LYS A C 7
ATOM 6615 O O . LYS A 1 10 ? 6.777 3.731 -1.149 1.00 0.00 10 LYS A O 7
ATOM 6634 N N . TYR A 1 11 ? 4.760 2.770 -0.885 1.00 0.00 11 TYR A N 7
ATOM 6635 C CA . TYR A 1 11 ? 5.281 1.409 -0.939 1.00 0.00 11 TYR A CA 7
ATOM 6636 C C . TYR A 1 11 ? 4.968 0.760 -2.285 1.00 0.00 11 TYR A C 7
ATOM 6637 O O . TYR A 1 11 ? 4.375 1.384 -3.165 1.00 0.00 11 TYR A O 7
ATOM 6655 N N . VAL A 1 12 ? 5.369 -0.498 -2.436 1.00 0.00 12 VAL A N 7
ATOM 6656 C CA . VAL A 1 12 ? 5.132 -1.233 -3.671 1.00 0.00 12 VAL A CA 7
ATOM 6657 C C . VAL A 1 12 ? 4.647 -2.650 -3.383 1.00 0.00 12 VAL A C 7
ATOM 6658 O O . VAL A 1 12 ? 5.142 -3.316 -2.473 1.00 0.00 12 VAL A O 7
ATOM 6671 N N . THR A 1 13 ? 3.674 -3.108 -4.165 1.00 0.00 13 THR A N 7
ATOM 6672 C CA . THR A 1 13 ? 3.120 -4.445 -3.994 1.00 0.00 13 THR A CA 7
ATOM 6673 C C . THR A 1 13 ? 3.888 -5.467 -4.823 1.00 0.00 13 THR A C 7
ATOM 6674 O O . THR A 1 13 ? 3.978 -5.351 -6.046 1.00 0.00 13 THR A O 7
ATOM 6685 N N . VAL A 1 14 ? 4.441 -6.472 -4.151 1.00 0.00 14 VAL A N 7
ATOM 6686 C CA . VAL A 1 14 ? 5.201 -7.517 -4.825 1.00 0.00 14 VAL A CA 7
ATOM 6687 C C . VAL A 1 14 ? 4.308 -8.698 -5.188 1.00 0.00 14 VAL A C 7
ATOM 6688 O O . VAL A 1 14 ? 4.714 -9.589 -5.934 1.00 0.00 14 VAL A O 7
ATOM 6701 N N . GLN A 1 15 ? 3.091 -8.698 -4.656 1.00 0.00 15 GLN A N 7
ATOM 6702 C CA . GLN A 1 15 ? 2.140 -9.771 -4.923 1.00 0.00 15 GLN A CA 7
ATOM 6703 C C . GLN A 1 15 ? 0.716 -9.229 -5.002 1.00 0.00 15 GLN A C 7
ATOM 6704 O O . GLN A 1 15 ? 0.349 -8.278 -4.311 1.00 0.00 15 GLN A O 7
ATOM 6718 N N . PRO A 1 16 ? -0.105 -9.846 -5.865 1.00 0.00 16 PRO A N 7
ATOM 6719 C CA . PRO A 1 16 ? -1.502 -9.442 -6.054 1.00 0.00 16 PRO A CA 7
ATOM 6720 C C . PRO A 1 16 ? -2.369 -9.768 -4.843 1.00 0.00 16 PRO A C 7
ATOM 6721 O O . PRO A 1 16 ? -2.068 -10.688 -4.081 1.00 0.00 16 PRO A O 7
ATOM 6732 N N . TYR A 1 17 ? -3.446 -9.009 -4.671 1.00 0.00 17 TYR A N 7
ATOM 6733 C CA . TYR A 1 17 ? -4.356 -9.217 -3.551 1.00 0.00 17 TYR A CA 7
ATOM 6734 C C . TYR A 1 17 ? -5.808 -9.201 -4.018 1.00 0.00 17 TYR A C 7
ATOM 6735 O O . TYR A 1 17 ? -6.262 -8.242 -4.644 1.00 0.00 17 TYR A O 7
ATOM 6753 N N . THR A 1 18 ? -6.534 -10.270 -3.710 1.00 0.00 18 THR A N 7
ATOM 6754 C CA . THR A 1 18 ? -7.934 -10.382 -4.097 1.00 0.00 18 THR A CA 7
ATOM 6755 C C . THR A 1 18 ? -8.853 -9.882 -2.988 1.00 0.00 18 THR A C 7
ATOM 6756 O O . THR A 1 18 ? -8.967 -10.507 -1.934 1.00 0.00 18 THR A O 7
ATOM 6767 N N . SER A 1 19 ? -9.508 -8.752 -3.233 1.00 0.00 19 SER A N 7
ATOM 6768 C CA . SER A 1 19 ? -10.415 -8.166 -2.254 1.00 0.00 19 SER A CA 7
ATOM 6769 C C . SER A 1 19 ? -11.805 -8.784 -2.363 1.00 0.00 19 SER A C 7
ATOM 6770 O O . SER A 1 19 ? -12.193 -9.282 -3.420 1.00 0.00 19 SER A O 7
ATOM 6778 N N . GLN A 1 20 ? -12.551 -8.748 -1.263 1.00 0.00 20 GLN A N 7
ATOM 6779 C CA . GLN A 1 20 ? -13.897 -9.305 -1.235 1.00 0.00 20 GLN A CA 7
ATOM 6780 C C . GLN A 1 20 ? -14.890 -8.301 -0.658 1.00 0.00 20 GLN A C 7
ATOM 6781 O O . GLN A 1 20 ? -16.052 -8.260 -1.063 1.00 0.00 20 GLN A O 7
ATOM 6795 N N . SER A 1 21 ? -14.424 -7.492 0.288 1.00 0.00 21 SER A N 7
ATOM 6796 C CA . SER A 1 21 ? -15.273 -6.490 0.922 1.00 0.00 21 SER A CA 7
ATOM 6797 C C . SER A 1 21 ? -14.588 -5.127 0.932 1.00 0.00 21 SER A C 7
ATOM 6798 O O . SER A 1 21 ? -13.362 -5.033 0.984 1.00 0.00 21 SER A O 7
ATOM 6806 N N . LYS A 1 22 ? -15.391 -4.068 0.880 1.00 0.00 22 LYS A N 7
ATOM 6807 C CA . LYS A 1 22 ? -14.866 -2.709 0.885 1.00 0.00 22 LYS A CA 7
ATOM 6808 C C . LYS A 1 22 ? -13.714 -2.573 1.875 1.00 0.00 22 LYS A C 7
ATOM 6809 O O . LYS A 1 22 ? -12.680 -1.984 1.561 1.00 0.00 22 LYS A O 7
ATOM 6828 N N . ASP A 1 23 ? -13.899 -3.122 3.070 1.00 0.00 23 ASP A N 7
ATOM 6829 C CA . ASP A 1 23 ? -12.874 -3.064 4.106 1.00 0.00 23 ASP A CA 7
ATOM 6830 C C . ASP A 1 23 ? -11.501 -3.397 3.530 1.00 0.00 23 ASP A C 7
ATOM 6831 O O . ASP A 1 23 ? -10.513 -2.728 3.830 1.00 0.00 23 ASP A O 7
ATOM 6840 N N . GLU A 1 24 ? -11.448 -4.435 2.702 1.00 0.00 24 GLU A N 7
ATOM 6841 C CA . GLU A 1 24 ? -10.196 -4.858 2.087 1.00 0.00 24 GLU A CA 7
ATOM 6842 C C . GLU A 1 24 ? -10.085 -4.329 0.660 1.00 0.00 24 GLU A C 7
ATOM 6843 O O . GLU A 1 24 ? -11.093 -4.131 -0.020 1.00 0.00 24 GLU A O 7
ATOM 6855 N N . ILE A 1 25 ? -8.855 -4.101 0.214 1.00 0.00 25 ILE A N 7
ATOM 6856 C CA . ILE A 1 25 ? -8.612 -3.596 -1.132 1.00 0.00 25 ILE A CA 7
ATOM 6857 C C . ILE A 1 25 ? -7.741 -4.559 -1.933 1.00 0.00 25 ILE A C 7
ATOM 6858 O O . ILE A 1 25 ? -6.801 -5.149 -1.404 1.00 0.00 25 ILE A O 7
ATOM 6874 N N . GLY A 1 26 ? -8.063 -4.712 -3.214 1.00 0.00 26 GLY A N 7
ATOM 6875 C CA . GLY A 1 26 ? -7.300 -5.603 -4.068 1.00 0.00 26 GLY A CA 7
ATOM 6876 C C . GLY A 1 26 ? -6.448 -4.854 -5.074 1.00 0.00 26 GLY A C 7
ATOM 6877 O O . GLY A 1 26 ? -6.938 -3.974 -5.781 1.00 0.00 26 GLY A O 7
ATOM 6881 N N . PHE A 1 27 ? -5.167 -5.202 -5.136 1.00 0.00 27 PHE A N 7
ATOM 6882 C CA . PHE A 1 27 ? -4.243 -4.555 -6.060 1.00 0.00 27 PHE A CA 7
ATOM 6883 C C . PHE A 1 27 ? -3.389 -5.588 -6.790 1.00 0.00 27 PHE A C 7
ATOM 6884 O O . PHE A 1 27 ? -3.219 -6.711 -6.318 1.00 0.00 27 PHE A O 7
ATOM 6901 N N . GLU A 1 28 ? -2.855 -5.198 -7.943 1.00 0.00 28 GLU A N 7
ATOM 6902 C CA . GLU A 1 28 ? -2.021 -6.090 -8.739 1.00 0.00 28 GLU A CA 7
ATOM 6903 C C . GLU A 1 28 ? -0.563 -6.011 -8.296 1.00 0.00 28 GLU A C 7
ATOM 6904 O O . GLU A 1 28 ? -0.183 -5.130 -7.524 1.00 0.00 28 GLU A O 7
ATOM 6916 N N . LYS A 1 29 ? 0.251 -6.939 -8.788 1.00 0.00 29 LYS A N 7
ATOM 6917 C CA . LYS A 1 29 ? 1.668 -6.975 -8.445 1.00 0.00 29 LYS A CA 7
ATOM 6918 C C . LYS A 1 29 ? 2.480 -6.103 -9.398 1.00 0.00 29 LYS A C 7
ATOM 6919 O O . LYS A 1 29 ? 2.515 -6.350 -10.603 1.00 0.00 29 LYS A O 7
ATOM 6938 N N . GLY A 1 30 ? 3.135 -5.085 -8.849 1.00 0.00 30 GLY A N 7
ATOM 6939 C CA . GLY A 1 30 ? 3.939 -4.194 -9.664 1.00 0.00 30 GLY A CA 7
ATOM 6940 C C . GLY A 1 30 ? 3.348 -2.802 -9.759 1.00 0.00 30 GLY A C 7
ATOM 6941 O O . GLY A 1 30 ? 3.538 -2.104 -10.756 1.00 0.00 30 GLY A O 7
ATOM 6945 N N . VAL A 1 31 ? 2.627 -2.395 -8.718 1.00 0.00 31 VAL A N 7
ATOM 6946 C CA . VAL A 1 31 ? 2.005 -1.077 -8.688 1.00 0.00 31 VAL A CA 7
ATOM 6947 C C . VAL A 1 31 ? 2.483 -0.271 -7.486 1.00 0.00 31 VAL A C 7
ATOM 6948 O O . VAL A 1 31 ? 3.199 -0.784 -6.625 1.00 0.00 31 VAL A O 7
ATOM 6961 N N . THR A 1 32 ? 2.083 0.996 -7.430 1.00 0.00 32 THR A N 7
ATOM 6962 C CA . THR A 1 32 ? 2.470 1.873 -6.334 1.00 0.00 32 THR A CA 7
ATOM 6963 C C . THR A 1 32 ? 1.299 2.126 -5.391 1.00 0.00 32 THR A C 7
ATOM 6964 O O . THR A 1 32 ? 0.166 2.324 -5.830 1.00 0.00 32 THR A O 7
ATOM 6975 N N . VAL A 1 33 ? 1.578 2.118 -4.091 1.00 0.00 33 VAL A N 7
ATOM 6976 C CA . VAL A 1 33 ? 0.548 2.347 -3.086 1.00 0.00 33 VAL A CA 7
ATOM 6977 C C . VAL A 1 33 ? 1.039 3.302 -2.003 1.00 0.00 33 VAL A C 7
ATOM 6978 O O . VAL A 1 33 ? 2.231 3.356 -1.706 1.00 0.00 33 VAL A O 7
ATOM 6991 N N . GLU A 1 34 ? 0.111 4.052 -1.418 1.00 0.00 34 GLU A N 7
ATOM 6992 C CA . GLU A 1 34 ? 0.451 5.005 -0.368 1.00 0.00 34 GLU A CA 7
ATOM 6993 C C . GLU A 1 34 ? 0.050 4.470 1.004 1.00 0.00 34 GLU A C 7
ATOM 6994 O O . GLU A 1 34 ? -1.132 4.271 1.283 1.00 0.00 34 GLU A O 7
ATOM 7006 N N . VAL A 1 35 ? 1.044 4.236 1.855 1.00 0.00 35 VAL A N 7
ATOM 7007 C CA . VAL A 1 35 ? 0.797 3.724 3.197 1.00 0.00 35 VAL A CA 7
ATOM 7008 C C . VAL A 1 35 ? 0.339 4.836 4.134 1.00 0.00 35 VAL A C 7
ATOM 7009 O O . VAL A 1 35 ? 1.150 5.619 4.628 1.00 0.00 35 VAL A O 7
ATOM 7022 N N . ILE A 1 36 ? -0.966 4.899 4.375 1.00 0.00 36 ILE A N 7
ATOM 7023 C CA . ILE A 1 36 ? -1.532 5.914 5.254 1.00 0.00 36 ILE A CA 7
ATOM 7024 C C . ILE A 1 36 ? -1.199 5.625 6.713 1.00 0.00 36 ILE A C 7
ATOM 7025 O O . ILE A 1 36 ? -0.688 6.488 7.427 1.00 0.00 36 ILE A O 7
ATOM 7041 N N . ARG A 1 37 ? -1.493 4.404 7.151 1.00 0.00 37 ARG A N 7
ATOM 7042 C CA . ARG A 1 37 ? -1.224 4.000 8.525 1.00 0.00 37 ARG A CA 7
ATOM 7043 C C . ARG A 1 37 ? -0.566 2.624 8.570 1.00 0.00 37 ARG A C 7
ATOM 7044 O O . ARG A 1 37 ? -0.756 1.805 7.670 1.00 0.00 37 ARG A O 7
ATOM 7065 N N . LYS A 1 38 ? 0.206 2.376 9.620 1.00 0.00 38 LYS A N 7
ATOM 7066 C CA . LYS A 1 38 ? 0.892 1.099 9.783 1.00 0.00 38 LYS A CA 7
ATOM 7067 C C . LYS A 1 38 ? 0.750 0.584 11.212 1.00 0.00 38 LYS A C 7
ATOM 7068 O O . LYS A 1 38 ? 1.117 1.266 12.167 1.00 0.00 38 LYS A O 7
ATOM 7087 N N . ASN A 1 39 ? 0.216 -0.625 11.350 1.00 0.00 39 ASN A N 7
ATOM 7088 C CA . ASN A 1 39 ? 0.027 -1.233 12.662 1.00 0.00 39 ASN A CA 7
ATOM 7089 C C . ASN A 1 39 ? 1.135 -2.237 12.962 1.00 0.00 39 ASN A C 7
ATOM 7090 O O . ASN A 1 39 ? 2.028 -2.456 12.142 1.00 0.00 39 ASN A O 7
ATOM 7101 N N . LEU A 1 40 ? 1.072 -2.846 14.141 1.00 0.00 40 LEU A N 7
ATOM 7102 C CA . LEU A 1 40 ? 2.069 -3.829 14.550 1.00 0.00 40 LEU A CA 7
ATOM 7103 C C . LEU A 1 40 ? 1.570 -5.248 14.301 1.00 0.00 40 LEU A C 7
ATOM 7104 O O . LEU A 1 40 ? 2.287 -6.080 13.747 1.00 0.00 40 LEU A O 7
ATOM 7120 N N . GLU A 1 41 ? 0.334 -5.515 14.711 1.00 0.00 41 GLU A N 7
ATOM 7121 C CA . GLU A 1 41 ? -0.262 -6.834 14.530 1.00 0.00 41 GLU A CA 7
ATOM 7122 C C . GLU A 1 41 ? 0.046 -7.385 13.140 1.00 0.00 41 GLU A C 7
ATOM 7123 O O . GLU A 1 41 ? 0.627 -8.461 13.003 1.00 0.00 41 GLU A O 7
ATOM 7135 N N . GLY A 1 42 ? -0.347 -6.638 12.113 1.00 0.00 42 GLY A N 7
ATOM 7136 C CA . GLY A 1 42 ? -0.105 -7.068 10.748 1.00 0.00 42 GLY A CA 7
ATOM 7137 C C . GLY A 1 42 ? -1.075 -6.446 9.764 1.00 0.00 42 GLY A C 7
ATOM 7138 O O . GLY A 1 42 ? -1.596 -7.128 8.881 1.00 0.00 42 GLY A O 7
ATOM 7142 N N . TRP A 1 43 ? -1.320 -5.150 9.915 1.00 0.00 43 TRP A N 7
ATOM 7143 C CA . TRP A 1 43 ? -2.237 -4.437 9.034 1.00 0.00 43 TRP A CA 7
ATOM 7144 C C . TRP A 1 43 ? -1.695 -3.054 8.689 1.00 0.00 43 TRP A C 7
ATOM 7145 O O . TRP A 1 43 ? -1.418 -2.247 9.576 1.00 0.00 43 TRP A O 7
ATOM 7166 N N . TRP A 1 44 ? -1.547 -2.786 7.396 1.00 0.00 44 TRP A N 7
ATOM 7167 C CA . TRP A 1 44 ? -1.038 -1.499 6.936 1.00 0.00 44 TRP A CA 7
ATOM 7168 C C . TRP A 1 44 ? -2.036 -0.822 6.003 1.00 0.00 44 TRP A C 7
ATOM 7169 O O . TRP A 1 44 ? -2.153 -1.188 4.833 1.00 0.00 44 TRP A O 7
ATOM 7190 N N . TYR A 1 45 ? -2.753 0.167 6.527 1.00 0.00 45 TYR A N 7
ATOM 7191 C CA . TYR A 1 45 ? -3.742 0.893 5.740 1.00 0.00 45 TYR A CA 7
ATOM 7192 C C . TYR A 1 45 ? -3.085 1.608 4.563 1.00 0.00 45 TYR A C 7
ATOM 7193 O O . TYR A 1 45 ? -2.232 2.476 4.748 1.00 0.00 45 TYR A O 7
ATOM 7211 N N . ILE A 1 46 ? -3.489 1.236 3.353 1.00 0.00 46 ILE A N 7
ATOM 7212 C CA . ILE A 1 46 ? -2.942 1.842 2.146 1.00 0.00 46 ILE A CA 7
ATOM 7213 C C . ILE A 1 46 ? -4.053 2.345 1.231 1.00 0.00 46 ILE A C 7
ATOM 7214 O O . ILE A 1 46 ? -5.228 2.040 1.438 1.00 0.00 46 ILE A O 7
ATOM 7230 N N . ARG A 1 47 ? -3.673 3.116 0.216 1.00 0.00 47 ARG A N 7
ATOM 7231 C CA . ARG A 1 47 ? -4.637 3.661 -0.732 1.00 0.00 47 ARG A CA 7
ATOM 7232 C C . ARG A 1 47 ? -4.214 3.366 -2.167 1.00 0.00 47 ARG A C 7
ATOM 7233 O O . ARG A 1 47 ? -3.142 3.782 -2.607 1.00 0.00 47 ARG A O 7
ATOM 7254 N N . TYR A 1 48 ? -5.063 2.647 -2.893 1.00 0.00 48 TYR A N 7
ATOM 7255 C CA . TYR A 1 48 ? -4.775 2.294 -4.278 1.00 0.00 48 TYR A CA 7
ATOM 7256 C C . TYR A 1 48 ? -5.982 2.566 -5.171 1.00 0.00 48 TYR A C 7
ATOM 7257 O O . TYR A 1 48 ? -7.108 2.190 -4.844 1.00 0.00 48 TYR A O 7
ATOM 7275 N N . LEU A 1 49 ? -5.737 3.223 -6.299 1.00 0.00 49 LEU A N 7
ATOM 7276 C CA . LEU A 1 49 ? -6.803 3.546 -7.242 1.00 0.00 49 LEU A CA 7
ATOM 7277 C C . LEU A 1 49 ? -7.877 4.402 -6.578 1.00 0.00 49 LEU A C 7
ATOM 7278 O O . LEU A 1 49 ? -9.071 4.192 -6.788 1.00 0.00 49 LEU A O 7
ATOM 7294 N N . GLY A 1 50 ? -7.442 5.370 -5.777 1.00 0.00 50 GLY A N 7
ATOM 7295 C CA . GLY A 1 50 ? -8.380 6.245 -5.095 1.00 0.00 50 GLY A CA 7
ATOM 7296 C C . GLY A 1 50 ? -9.299 5.491 -4.156 1.00 0.00 50 GLY A C 7
ATOM 7297 O O . GLY A 1 50 ? -10.486 5.802 -4.053 1.00 0.00 50 GLY A O 7
ATOM 7301 N N . LYS A 1 51 ? -8.752 4.494 -3.469 1.00 0.00 51 LYS A N 7
ATOM 7302 C CA . LYS A 1 51 ? -9.530 3.692 -2.532 1.00 0.00 51 LYS A CA 7
ATOM 7303 C C . LYS A 1 51 ? -8.669 3.237 -1.359 1.00 0.00 51 LYS A C 7
ATOM 7304 O O . LYS A 1 51 ? -7.586 2.683 -1.550 1.00 0.00 51 LYS A O 7
ATOM 7323 N N . GLU A 1 52 ? -9.158 3.473 -0.145 1.00 0.00 52 GLU A N 7
ATOM 7324 C CA . GLU A 1 52 ? -8.431 3.088 1.058 1.00 0.00 52 GLU A CA 7
ATOM 7325 C C . GLU A 1 52 ? -8.961 1.769 1.615 1.00 0.00 52 GLU A C 7
ATOM 7326 O O . GLU A 1 52 ? -10.164 1.608 1.819 1.00 0.00 52 GLU A O 7
ATOM 7338 N N . GLY A 1 53 ? -8.055 0.828 1.858 1.00 0.00 53 GLY A N 7
ATOM 7339 C CA . GLY A 1 53 ? -8.450 -0.465 2.387 1.00 0.00 53 GLY A CA 7
ATOM 7340 C C . GLY A 1 53 ? -7.362 -1.104 3.227 1.00 0.00 53 GLY A C 7
ATOM 7341 O O . GLY A 1 53 ? -6.254 -0.576 3.326 1.00 0.00 53 GLY A O 7
ATOM 7345 N N . TRP A 1 54 ? -7.679 -2.242 3.835 1.00 0.00 54 TRP A N 7
ATOM 7346 C CA . TRP A 1 54 ? -6.720 -2.953 4.672 1.00 0.00 54 TRP A CA 7
ATOM 7347 C C . TRP A 1 54 ? -5.918 -3.956 3.851 1.00 0.00 54 TRP A C 7
ATOM 7348 O O . TRP A 1 54 ? -6.486 -4.795 3.151 1.00 0.00 54 TRP A O 7
ATOM 7369 N N . ALA A 1 55 ? -4.595 -3.865 3.939 1.00 0.00 55 ALA A N 7
ATOM 7370 C CA . ALA A 1 55 ? -3.716 -4.765 3.205 1.00 0.00 55 ALA A CA 7
ATOM 7371 C C . ALA A 1 55 ? -2.544 -5.215 4.070 1.00 0.00 55 ALA A C 7
ATOM 7372 O O . ALA A 1 55 ? -2.024 -4.461 4.893 1.00 0.00 55 ALA A O 7
ATOM 7379 N N . PRO A 1 56 ? -2.117 -6.473 3.883 1.00 0.00 56 PRO A N 7
ATOM 7380 C CA . PRO A 1 56 ? -1.001 -7.050 4.638 1.00 0.00 56 PRO A CA 7
ATOM 7381 C C . PRO A 1 56 ? 0.340 -6.434 4.254 1.00 0.00 56 PRO A C 7
ATOM 7382 O O . PRO A 1 56 ? 0.709 -6.410 3.080 1.00 0.00 56 PRO A O 7
ATOM 7393 N N . ALA A 1 57 ? 1.064 -5.938 5.251 1.00 0.00 57 ALA A N 7
ATOM 7394 C CA . ALA A 1 57 ? 2.366 -5.323 5.017 1.00 0.00 57 ALA A CA 7
ATOM 7395 C C . ALA A 1 57 ? 3.265 -6.239 4.195 1.00 0.00 57 ALA A C 7
ATOM 7396 O O . ALA A 1 57 ? 4.157 -5.775 3.485 1.00 0.00 57 ALA A O 7
ATOM 7403 N N . SER A 1 58 ? 3.026 -7.543 4.296 1.00 0.00 58 SER A N 7
ATOM 7404 C CA . SER A 1 58 ? 3.819 -8.525 3.565 1.00 0.00 58 SER A CA 7
ATOM 7405 C C . SER A 1 58 ? 3.714 -8.295 2.060 1.00 0.00 58 SER A C 7
ATOM 7406 O O . SER A 1 58 ? 4.651 -8.572 1.312 1.00 0.00 58 SER A O 7
ATOM 7414 N N . TYR A 1 59 ? 2.567 -7.787 1.625 1.00 0.00 59 TYR A N 7
ATOM 7415 C CA . TYR A 1 59 ? 2.337 -7.522 0.209 1.00 0.00 59 TYR A CA 7
ATOM 7416 C C . TYR A 1 59 ? 2.681 -6.076 -0.138 1.00 0.00 59 TYR A C 7
ATOM 7417 O O . TYR A 1 59 ? 2.158 -5.514 -1.100 1.00 0.00 59 TYR A O 7
ATOM 7435 N N . LEU A 1 60 ? 3.565 -5.479 0.655 1.00 0.00 60 LEU A N 7
ATOM 7436 C CA . LEU A 1 60 ? 3.981 -4.099 0.434 1.00 0.00 60 LEU A CA 7
ATOM 7437 C C . LEU A 1 60 ? 5.431 -3.892 0.860 1.00 0.00 60 LEU A C 7
ATOM 7438 O O . LEU A 1 60 ? 5.876 -4.436 1.871 1.00 0.00 60 LEU A O 7
ATOM 7454 N N . LYS A 1 61 ? 6.164 -3.100 0.084 1.00 0.00 61 LYS A N 7
ATOM 7455 C CA . LYS A 1 61 ? 7.563 -2.817 0.382 1.00 0.00 61 LYS A CA 7
ATOM 7456 C C . LYS A 1 61 ? 7.906 -1.367 0.058 1.00 0.00 61 LYS A C 7
ATOM 7457 O O . LYS A 1 61 ? 7.603 -0.875 -1.030 1.00 0.00 61 LYS A O 7
ATOM 7476 N N . LYS A 1 62 ? 8.540 -0.688 1.007 1.00 0.00 62 LYS A N 7
ATOM 7477 C CA . LYS A 1 62 ? 8.927 0.706 0.823 1.00 0.00 62 LYS A CA 7
ATOM 7478 C C . LYS A 1 62 ? 9.697 0.889 -0.482 1.00 0.00 62 LYS A C 7
ATOM 7479 O O . LYS A 1 62 ? 10.810 0.387 -0.632 1.00 0.00 62 LYS A O 7
ATOM 7498 N N . ALA A 1 63 ? 9.096 1.612 -1.421 1.00 0.00 63 ALA A N 7
ATOM 7499 C CA . ALA A 1 63 ? 9.728 1.863 -2.711 1.00 0.00 63 ALA A CA 7
ATOM 7500 C C . ALA A 1 63 ? 11.185 2.274 -2.538 1.00 0.00 63 ALA A C 7
ATOM 7501 O O . ALA A 1 63 ? 12.098 1.521 -2.880 1.00 0.00 63 ALA A O 7
ATOM 7508 N N . LYS A 1 64 ? 11.398 3.473 -2.006 1.00 0.00 64 LYS A N 7
ATOM 7509 C CA . LYS A 1 64 ? 12.746 3.985 -1.787 1.00 0.00 64 LYS A CA 7
ATOM 7510 C C . LYS A 1 64 ? 13.360 3.378 -0.529 1.00 0.00 64 LYS A C 7
ATOM 7511 O O . LYS A 1 64 ? 12.672 2.730 0.260 1.00 0.00 64 LYS A O 7
ATOM 7530 N N . ASP A 1 65 ? 14.658 3.595 -0.346 1.00 0.00 65 ASP A N 7
ATOM 7531 C CA . ASP A 1 65 ? 15.364 3.072 0.817 1.00 0.00 65 ASP A CA 7
ATOM 7532 C C . ASP A 1 65 ? 15.892 4.208 1.688 1.00 0.00 65 ASP A C 7
ATOM 7533 O O . ASP A 1 65 ? 16.528 5.138 1.194 1.00 0.00 65 ASP A O 7
ATOM 7542 N N . SER A 1 66 ? 15.622 4.125 2.987 1.00 0.00 66 SER A N 7
ATOM 7543 C CA . SER A 1 66 ? 16.065 5.148 3.926 1.00 0.00 66 SER A CA 7
ATOM 7544 C C . SER A 1 66 ? 15.881 4.680 5.367 1.00 0.00 66 SER A C 7
ATOM 7545 O O . SER A 1 66 ? 14.878 4.053 5.704 1.00 0.00 66 SER A O 7
ATOM 7553 N N . GLY A 1 67 ? 16.859 4.989 6.213 1.00 0.00 67 GLY A N 7
ATOM 7554 C CA . GLY A 1 67 ? 16.786 4.593 7.607 1.00 0.00 67 GLY A CA 7
ATOM 7555 C C . GLY A 1 67 ? 16.485 3.118 7.775 1.00 0.00 67 GLY A C 7
ATOM 7556 O O . GLY A 1 67 ? 15.431 2.730 8.279 1.00 0.00 67 GLY A O 7
ATOM 7560 N N . PRO A 1 68 ? 17.427 2.265 7.345 1.00 0.00 68 PRO A N 7
ATOM 7561 C CA . PRO A 1 68 ? 17.279 0.809 7.439 1.00 0.00 68 PRO A CA 7
ATOM 7562 C C . PRO A 1 68 ? 17.347 0.311 8.878 1.00 0.00 68 PRO A C 7
ATOM 7563 O O . PRO A 1 68 ? 16.513 -0.484 9.310 1.00 0.00 68 PRO A O 7
ATOM 7574 N N . SER A 1 69 ? 18.346 0.785 9.617 1.00 0.00 69 SER A N 7
ATOM 7575 C CA . SER A 1 69 ? 18.524 0.385 11.008 1.00 0.00 69 SER A CA 7
ATOM 7576 C C . SER A 1 69 ? 17.330 0.815 11.854 1.00 0.00 69 SER A C 7
ATOM 7577 O O . SER A 1 69 ? 17.017 2.002 11.949 1.00 0.00 69 SER A O 7
ATOM 7585 N N . SER A 1 70 ? 16.667 -0.160 12.468 1.00 0.00 70 SER A N 7
ATOM 7586 C CA . SER A 1 70 ? 15.505 0.116 13.305 1.00 0.00 70 SER A CA 7
ATOM 7587 C C . SER A 1 70 ? 15.831 -0.105 14.779 1.00 0.00 70 SER A C 7
ATOM 7588 O O . SER A 1 70 ? 15.794 -1.231 15.272 1.00 0.00 70 SER A O 7
ATOM 7596 N N . GLY A 1 71 ? 16.152 0.981 15.476 1.00 0.00 71 GLY A N 7
ATOM 7597 C CA . GLY A 1 71 ? 16.481 0.886 16.886 1.00 0.00 71 GLY A CA 7
ATOM 7598 C C . GLY A 1 71 ? 17.976 0.911 17.137 1.00 0.00 71 GLY A C 7
ATOM 7599 O O . GLY A 1 71 ? 18.572 1.982 17.260 1.00 0.00 71 GLY A O 7
ATOM 7603 N N . GLY A 1 1 ? -5.961 25.597 -2.947 1.00 0.00 1 GLY A N 8
ATOM 7604 C CA . GLY A 1 1 ? -4.706 26.272 -3.226 1.00 0.00 1 GLY A CA 8
ATOM 7605 C C . GLY A 1 1 ? -3.505 25.485 -2.739 1.00 0.00 1 GLY A C 8
ATOM 7606 O O . GLY A 1 1 ? -2.656 26.015 -2.025 1.00 0.00 1 GLY A O 8
ATOM 7610 N N . SER A 1 2 ? -3.435 24.215 -3.126 1.00 0.00 2 SER A N 8
ATOM 7611 C CA . SER A 1 2 ? -2.333 23.351 -2.720 1.00 0.00 2 SER A CA 8
ATOM 7612 C C . SER A 1 2 ? -1.964 22.380 -3.837 1.00 0.00 2 SER A C 8
ATOM 7613 O O . SER A 1 2 ? -2.818 21.664 -4.359 1.00 0.00 2 SER A O 8
ATOM 7621 N N . SER A 1 3 ? -0.685 22.363 -4.199 1.00 0.00 3 SER A N 8
ATOM 7622 C CA . SER A 1 3 ? -0.202 21.483 -5.257 1.00 0.00 3 SER A CA 8
ATOM 7623 C C . SER A 1 3 ? 1.055 20.739 -4.813 1.00 0.00 3 SER A C 8
ATOM 7624 O O . SER A 1 3 ? 2.006 20.592 -5.580 1.00 0.00 3 SER A O 8
ATOM 7632 N N . GLY A 1 4 ? 1.051 20.272 -3.568 1.00 0.00 4 GLY A N 8
ATOM 7633 C CA . GLY A 1 4 ? 2.195 19.550 -3.043 1.00 0.00 4 GLY A CA 8
ATOM 7634 C C . GLY A 1 4 ? 2.123 18.063 -3.329 1.00 0.00 4 GLY A C 8
ATOM 7635 O O . GLY A 1 4 ? 1.665 17.650 -4.395 1.00 0.00 4 GLY A O 8
ATOM 7639 N N . SER A 1 5 ? 2.578 17.256 -2.376 1.00 0.00 5 SER A N 8
ATOM 7640 C CA . SER A 1 5 ? 2.569 15.806 -2.533 1.00 0.00 5 SER A CA 8
ATOM 7641 C C . SER A 1 5 ? 1.792 15.143 -1.401 1.00 0.00 5 SER A C 8
ATOM 7642 O O . SER A 1 5 ? 1.961 15.488 -0.231 1.00 0.00 5 SER A O 8
ATOM 7650 N N . SER A 1 6 ? 0.940 14.186 -1.757 1.00 0.00 6 SER A N 8
ATOM 7651 C CA . SER A 1 6 ? 0.133 13.475 -0.772 1.00 0.00 6 SER A CA 8
ATOM 7652 C C . SER A 1 6 ? 0.564 12.015 -0.670 1.00 0.00 6 SER A C 8
ATOM 7653 O O . SER A 1 6 ? 0.484 11.264 -1.640 1.00 0.00 6 SER A O 8
ATOM 7661 N N . GLY A 1 7 ? 1.020 11.620 0.515 1.00 0.00 7 GLY A N 8
ATOM 7662 C CA . GLY A 1 7 ? 1.456 10.252 0.724 1.00 0.00 7 GLY A CA 8
ATOM 7663 C C . GLY A 1 7 ? 2.659 10.162 1.642 1.00 0.00 7 GLY A C 8
ATOM 7664 O O . GLY A 1 7 ? 3.800 10.136 1.180 1.00 0.00 7 GLY A O 8
ATOM 7668 N N . GLU A 1 8 ? 2.404 10.112 2.946 1.00 0.00 8 GLU A N 8
ATOM 7669 C CA . GLU A 1 8 ? 3.476 10.026 3.931 1.00 0.00 8 GLU A CA 8
ATOM 7670 C C . GLU A 1 8 ? 4.595 9.114 3.438 1.00 0.00 8 GLU A C 8
ATOM 7671 O O . GLU A 1 8 ? 5.774 9.445 3.552 1.00 0.00 8 GLU A O 8
ATOM 7683 N N . GLU A 1 9 ? 4.215 7.963 2.891 1.00 0.00 9 GLU A N 8
ATOM 7684 C CA . GLU A 1 9 ? 5.186 7.002 2.383 1.00 0.00 9 GLU A CA 8
ATOM 7685 C C . GLU A 1 9 ? 4.574 6.140 1.283 1.00 0.00 9 GLU A C 8
ATOM 7686 O O . GLU A 1 9 ? 3.449 5.657 1.411 1.00 0.00 9 GLU A O 8
ATOM 7698 N N . LYS A 1 10 ? 5.322 5.951 0.202 1.00 0.00 10 LYS A N 8
ATOM 7699 C CA . LYS A 1 10 ? 4.857 5.147 -0.922 1.00 0.00 10 LYS A CA 8
ATOM 7700 C C . LYS A 1 10 ? 5.594 3.813 -0.980 1.00 0.00 10 LYS A C 8
ATOM 7701 O O . LYS A 1 10 ? 6.818 3.774 -1.104 1.00 0.00 10 LYS A O 8
ATOM 7720 N N . TYR A 1 11 ? 4.840 2.722 -0.889 1.00 0.00 11 TYR A N 8
ATOM 7721 C CA . TYR A 1 11 ? 5.423 1.386 -0.931 1.00 0.00 11 TYR A CA 8
ATOM 7722 C C . TYR A 1 11 ? 5.152 0.715 -2.273 1.00 0.00 11 TYR A C 8
ATOM 7723 O O . TYR A 1 11 ? 4.550 1.309 -3.168 1.00 0.00 11 TYR A O 8
ATOM 7741 N N . VAL A 1 12 ? 5.601 -0.530 -2.406 1.00 0.00 12 VAL A N 8
ATOM 7742 C CA . VAL A 1 12 ? 5.406 -1.285 -3.639 1.00 0.00 12 VAL A CA 8
ATOM 7743 C C . VAL A 1 12 ? 4.874 -2.684 -3.348 1.00 0.00 12 VAL A C 8
ATOM 7744 O O . VAL A 1 12 ? 5.261 -3.316 -2.364 1.00 0.00 12 VAL A O 8
ATOM 7757 N N . THR A 1 13 ? 3.984 -3.164 -4.210 1.00 0.00 13 THR A N 8
ATOM 7758 C CA . THR A 1 13 ? 3.398 -4.488 -4.046 1.00 0.00 13 THR A CA 8
ATOM 7759 C C . THR A 1 13 ? 4.161 -5.531 -4.856 1.00 0.00 13 THR A C 8
ATOM 7760 O O . THR A 1 13 ? 4.262 -5.431 -6.078 1.00 0.00 13 THR A O 8
ATOM 7771 N N . VAL A 1 14 ? 4.697 -6.533 -4.166 1.00 0.00 14 VAL A N 8
ATOM 7772 C CA . VAL A 1 14 ? 5.449 -7.596 -4.821 1.00 0.00 14 VAL A CA 8
ATOM 7773 C C . VAL A 1 14 ? 4.529 -8.729 -5.262 1.00 0.00 14 VAL A C 8
ATOM 7774 O O . VAL A 1 14 ? 4.916 -9.579 -6.064 1.00 0.00 14 VAL A O 8
ATOM 7787 N N . GLN A 1 15 ? 3.311 -8.735 -4.731 1.00 0.00 15 GLN A N 8
ATOM 7788 C CA . GLN A 1 15 ? 2.336 -9.765 -5.069 1.00 0.00 15 GLN A CA 8
ATOM 7789 C C . GLN A 1 15 ? 0.917 -9.209 -5.016 1.00 0.00 15 GLN A C 8
ATOM 7790 O O . GLN A 1 15 ? 0.596 -8.335 -4.211 1.00 0.00 15 GLN A O 8
ATOM 7804 N N . PRO A 1 16 ? 0.044 -9.728 -5.893 1.00 0.00 16 PRO A N 8
ATOM 7805 C CA . PRO A 1 16 ? -1.355 -9.299 -5.964 1.00 0.00 16 PRO A CA 8
ATOM 7806 C C . PRO A 1 16 ? -2.162 -9.744 -4.750 1.00 0.00 16 PRO A C 8
ATOM 7807 O O . PRO A 1 16 ? -1.845 -10.753 -4.117 1.00 0.00 16 PRO A O 8
ATOM 7818 N N . TYR A 1 17 ? -3.206 -8.989 -4.428 1.00 0.00 17 TYR A N 8
ATOM 7819 C CA . TYR A 1 17 ? -4.057 -9.306 -3.287 1.00 0.00 17 TYR A CA 8
ATOM 7820 C C . TYR A 1 17 ? -5.527 -9.325 -3.693 1.00 0.00 17 TYR A C 8
ATOM 7821 O O . TYR A 1 17 ? -5.944 -8.604 -4.600 1.00 0.00 17 TYR A O 8
ATOM 7839 N N . THR A 1 18 ? -6.311 -10.158 -3.014 1.00 0.00 18 THR A N 8
ATOM 7840 C CA . THR A 1 18 ? -7.735 -10.273 -3.302 1.00 0.00 18 THR A CA 8
ATOM 7841 C C . THR A 1 18 ? -8.574 -9.867 -2.096 1.00 0.00 18 THR A C 8
ATOM 7842 O O . THR A 1 18 ? -8.689 -10.617 -1.126 1.00 0.00 18 THR A O 8
ATOM 7853 N N . SER A 1 19 ? -9.162 -8.677 -2.163 1.00 0.00 19 SER A N 8
ATOM 7854 C CA . SER A 1 19 ? -9.989 -8.170 -1.074 1.00 0.00 19 SER A CA 8
ATOM 7855 C C . SER A 1 19 ? -11.359 -8.841 -1.076 1.00 0.00 19 SER A C 8
ATOM 7856 O O . SER A 1 19 ? -12.127 -8.705 -2.028 1.00 0.00 19 SER A O 8
ATOM 7864 N N . GLN A 1 20 ? -11.657 -9.566 -0.003 1.00 0.00 20 GLN A N 8
ATOM 7865 C CA . GLN A 1 20 ? -12.934 -10.259 0.120 1.00 0.00 20 GLN A CA 8
ATOM 7866 C C . GLN A 1 20 ? -14.060 -9.277 0.427 1.00 0.00 20 GLN A C 8
ATOM 7867 O O . GLN A 1 20 ? -15.155 -9.380 -0.125 1.00 0.00 20 GLN A O 8
ATOM 7881 N N . SER A 1 21 ? -13.782 -8.325 1.312 1.00 0.00 21 SER A N 8
ATOM 7882 C CA . SER A 1 21 ? -14.773 -7.325 1.695 1.00 0.00 21 SER A CA 8
ATOM 7883 C C . SER A 1 21 ? -14.269 -5.917 1.395 1.00 0.00 21 SER A C 8
ATOM 7884 O O . SER A 1 21 ? -13.081 -5.709 1.150 1.00 0.00 21 SER A O 8
ATOM 7892 N N . LYS A 1 22 ? -15.182 -4.952 1.417 1.00 0.00 22 LYS A N 8
ATOM 7893 C CA . LYS A 1 22 ? -14.833 -3.562 1.148 1.00 0.00 22 LYS A CA 8
ATOM 7894 C C . LYS A 1 22 ? -13.748 -3.079 2.106 1.00 0.00 22 LYS A C 8
ATOM 7895 O O . LYS A 1 22 ? -12.954 -2.201 1.766 1.00 0.00 22 LYS A O 8
ATOM 7914 N N . ASP A 1 23 ? -13.718 -3.659 3.300 1.00 0.00 23 ASP A N 8
ATOM 7915 C CA . ASP A 1 23 ? -12.728 -3.289 4.305 1.00 0.00 23 ASP A CA 8
ATOM 7916 C C . ASP A 1 23 ? -11.314 -3.421 3.749 1.00 0.00 23 ASP A C 8
ATOM 7917 O O . ASP A 1 23 ? -10.446 -2.595 4.031 1.00 0.00 23 ASP A O 8
ATOM 7926 N N . GLU A 1 24 ? -11.089 -4.468 2.960 1.00 0.00 24 GLU A N 8
ATOM 7927 C CA . GLU A 1 24 ? -9.779 -4.708 2.367 1.00 0.00 24 GLU A CA 8
ATOM 7928 C C . GLU A 1 24 ? -9.741 -4.228 0.918 1.00 0.00 24 GLU A C 8
ATOM 7929 O O . GLU A 1 24 ? -10.782 -3.990 0.305 1.00 0.00 24 GLU A O 8
ATOM 7941 N N . ILE A 1 25 ? -8.535 -4.089 0.379 1.00 0.00 25 ILE A N 8
ATOM 7942 C CA . ILE A 1 25 ? -8.361 -3.639 -0.996 1.00 0.00 25 ILE A CA 8
ATOM 7943 C C . ILE A 1 25 ? -7.525 -4.632 -1.798 1.00 0.00 25 ILE A C 8
ATOM 7944 O O . ILE A 1 25 ? -6.550 -5.187 -1.295 1.00 0.00 25 ILE A O 8
ATOM 7960 N N . GLY A 1 26 ? -7.913 -4.847 -3.052 1.00 0.00 26 GLY A N 8
ATOM 7961 C CA . GLY A 1 26 ? -7.188 -5.771 -3.904 1.00 0.00 26 GLY A CA 8
ATOM 7962 C C . GLY A 1 26 ? -6.384 -5.061 -4.976 1.00 0.00 26 GLY A C 8
ATOM 7963 O O . GLY A 1 26 ? -6.941 -4.340 -5.805 1.00 0.00 26 GLY A O 8
ATOM 7967 N N . PHE A 1 27 ? -5.071 -5.263 -4.959 1.00 0.00 27 PHE A N 8
ATOM 7968 C CA . PHE A 1 27 ? -4.189 -4.635 -5.936 1.00 0.00 27 PHE A CA 8
ATOM 7969 C C . PHE A 1 27 ? -3.366 -5.683 -6.680 1.00 0.00 27 PHE A C 8
ATOM 7970 O O . PHE A 1 27 ? -3.328 -6.849 -6.288 1.00 0.00 27 PHE A O 8
ATOM 7987 N N . GLU A 1 28 ? -2.710 -5.258 -7.754 1.00 0.00 28 GLU A N 8
ATOM 7988 C CA . GLU A 1 28 ? -1.889 -6.161 -8.554 1.00 0.00 28 GLU A CA 8
ATOM 7989 C C . GLU A 1 28 ? -0.412 -6.005 -8.207 1.00 0.00 28 GLU A C 8
ATOM 7990 O O . GLU A 1 28 ? -0.032 -5.117 -7.442 1.00 0.00 28 GLU A O 8
ATOM 8002 N N . LYS A 1 29 ? 0.418 -6.872 -8.775 1.00 0.00 29 LYS A N 8
ATOM 8003 C CA . LYS A 1 29 ? 1.854 -6.832 -8.528 1.00 0.00 29 LYS A CA 8
ATOM 8004 C C . LYS A 1 29 ? 2.554 -5.918 -9.529 1.00 0.00 29 LYS A C 8
ATOM 8005 O O . LYS A 1 29 ? 2.430 -6.099 -10.740 1.00 0.00 29 LYS A O 8
ATOM 8024 N N . GLY A 1 30 ? 3.290 -4.937 -9.015 1.00 0.00 30 GLY A N 8
ATOM 8025 C CA . GLY A 1 30 ? 3.998 -4.011 -9.879 1.00 0.00 30 GLY A CA 8
ATOM 8026 C C . GLY A 1 30 ? 3.339 -2.648 -9.931 1.00 0.00 30 GLY A C 8
ATOM 8027 O O . GLY A 1 30 ? 3.307 -2.005 -10.982 1.00 0.00 30 GLY A O 8
ATOM 8031 N N . VAL A 1 31 ? 2.810 -2.203 -8.796 1.00 0.00 31 VAL A N 8
ATOM 8032 C CA . VAL A 1 31 ? 2.148 -0.907 -8.717 1.00 0.00 31 VAL A CA 8
ATOM 8033 C C . VAL A 1 31 ? 2.611 -0.126 -7.492 1.00 0.00 31 VAL A C 8
ATOM 8034 O O . VAL A 1 31 ? 3.370 -0.636 -6.667 1.00 0.00 31 VAL A O 8
ATOM 8047 N N . THR A 1 32 ? 2.150 1.115 -7.378 1.00 0.00 32 THR A N 8
ATOM 8048 C CA . THR A 1 32 ? 2.518 1.968 -6.255 1.00 0.00 32 THR A CA 8
ATOM 8049 C C . THR A 1 32 ? 1.335 2.182 -5.317 1.00 0.00 32 THR A C 8
ATOM 8050 O O . THR A 1 32 ? 0.223 2.472 -5.760 1.00 0.00 32 THR A O 8
ATOM 8061 N N . VAL A 1 33 ? 1.582 2.036 -4.019 1.00 0.00 33 VAL A N 8
ATOM 8062 C CA . VAL A 1 33 ? 0.536 2.215 -3.017 1.00 0.00 33 VAL A CA 8
ATOM 8063 C C . VAL A 1 33 ? 0.973 3.197 -1.936 1.00 0.00 33 VAL A C 8
ATOM 8064 O O . VAL A 1 33 ? 2.134 3.207 -1.526 1.00 0.00 33 VAL A O 8
ATOM 8077 N N . GLU A 1 34 ? 0.036 4.022 -1.479 1.00 0.00 34 GLU A N 8
ATOM 8078 C CA . GLU A 1 34 ? 0.326 5.008 -0.445 1.00 0.00 34 GLU A CA 8
ATOM 8079 C C . GLU A 1 34 ? -0.098 4.497 0.928 1.00 0.00 34 GLU A C 8
ATOM 8080 O O . GLU A 1 34 ? -1.288 4.339 1.204 1.00 0.00 34 GLU A O 8
ATOM 8092 N N . VAL A 1 35 ? 0.884 4.240 1.787 1.00 0.00 35 VAL A N 8
ATOM 8093 C CA . VAL A 1 35 ? 0.613 3.747 3.132 1.00 0.00 35 VAL A CA 8
ATOM 8094 C C . VAL A 1 35 ? 0.164 4.877 4.051 1.00 0.00 35 VAL A C 8
ATOM 8095 O O . VAL A 1 35 ? 0.961 5.733 4.435 1.00 0.00 35 VAL A O 8
ATOM 8108 N N . ILE A 1 36 ? -1.117 4.872 4.402 1.00 0.00 36 ILE A N 8
ATOM 8109 C CA . ILE A 1 36 ? -1.673 5.897 5.278 1.00 0.00 36 ILE A CA 8
ATOM 8110 C C . ILE A 1 36 ? -1.268 5.658 6.728 1.00 0.00 36 ILE A C 8
ATOM 8111 O O . ILE A 1 36 ? -0.578 6.477 7.334 1.00 0.00 36 ILE A O 8
ATOM 8127 N N . ARG A 1 37 ? -1.702 4.529 7.279 1.00 0.00 37 ARG A N 8
ATOM 8128 C CA . ARG A 1 37 ? -1.384 4.180 8.659 1.00 0.00 37 ARG A CA 8
ATOM 8129 C C . ARG A 1 37 ? -0.566 2.894 8.721 1.00 0.00 37 ARG A C 8
ATOM 8130 O O . ARG A 1 37 ? -0.375 2.218 7.710 1.00 0.00 37 ARG A O 8
ATOM 8151 N N . LYS A 1 38 ? -0.086 2.562 9.914 1.00 0.00 38 LYS A N 8
ATOM 8152 C CA . LYS A 1 38 ? 0.711 1.357 10.110 1.00 0.00 38 LYS A CA 8
ATOM 8153 C C . LYS A 1 38 ? 0.386 0.700 11.448 1.00 0.00 38 LYS A C 8
ATOM 8154 O O . LYS A 1 38 ? 0.231 1.380 12.462 1.00 0.00 38 LYS A O 8
ATOM 8173 N N . ASN A 1 39 ? 0.285 -0.625 11.443 1.00 0.00 39 ASN A N 8
ATOM 8174 C CA . ASN A 1 39 ? -0.021 -1.373 12.657 1.00 0.00 39 ASN A CA 8
ATOM 8175 C C . ASN A 1 39 ? 1.070 -2.395 12.956 1.00 0.00 39 ASN A C 8
ATOM 8176 O O . ASN A 1 39 ? 1.912 -2.688 12.105 1.00 0.00 39 ASN A O 8
ATOM 8187 N N . LEU A 1 40 ? 1.051 -2.935 14.170 1.00 0.00 40 LEU A N 8
ATOM 8188 C CA . LEU A 1 40 ? 2.040 -3.926 14.582 1.00 0.00 40 LEU A CA 8
ATOM 8189 C C . LEU A 1 40 ? 1.505 -5.342 14.389 1.00 0.00 40 LEU A C 8
ATOM 8190 O O . LEU A 1 40 ? 2.198 -6.210 13.863 1.00 0.00 40 LEU A O 8
ATOM 8206 N N . GLU A 1 41 ? 0.266 -5.564 14.818 1.00 0.00 41 GLU A N 8
ATOM 8207 C CA . GLU A 1 41 ? -0.362 -6.874 14.691 1.00 0.00 41 GLU A CA 8
ATOM 8208 C C . GLU A 1 41 ? -0.083 -7.479 13.318 1.00 0.00 41 GLU A C 8
ATOM 8209 O O . GLU A 1 41 ? 0.290 -8.647 13.207 1.00 0.00 41 GLU A O 8
ATOM 8221 N N . GLY A 1 42 ? -0.268 -6.677 12.275 1.00 0.00 42 GLY A N 8
ATOM 8222 C CA . GLY A 1 42 ? -0.032 -7.151 10.923 1.00 0.00 42 GLY A CA 8
ATOM 8223 C C . GLY A 1 42 ? -1.002 -6.554 9.923 1.00 0.00 42 GLY A C 8
ATOM 8224 O O . GLY A 1 42 ? -1.542 -7.263 9.073 1.00 0.00 42 GLY A O 8
ATOM 8228 N N . TRP A 1 43 ? -1.224 -5.249 10.022 1.00 0.00 43 TRP A N 8
ATOM 8229 C CA . TRP A 1 43 ? -2.137 -4.557 9.119 1.00 0.00 43 TRP A CA 8
ATOM 8230 C C . TRP A 1 43 ? -1.605 -3.174 8.763 1.00 0.00 43 TRP A C 8
ATOM 8231 O O . TRP A 1 43 ? -1.283 -2.376 9.643 1.00 0.00 43 TRP A O 8
ATOM 8252 N N . TRP A 1 44 ? -1.516 -2.895 7.467 1.00 0.00 44 TRP A N 8
ATOM 8253 C CA . TRP A 1 44 ? -1.024 -1.606 6.994 1.00 0.00 44 TRP A CA 8
ATOM 8254 C C . TRP A 1 44 ? -2.027 -0.953 6.051 1.00 0.00 44 TRP A C 8
ATOM 8255 O O . TRP A 1 44 ? -2.228 -1.414 4.927 1.00 0.00 44 TRP A O 8
ATOM 8276 N N . TYR A 1 45 ? -2.653 0.124 6.513 1.00 0.00 45 TYR A N 8
ATOM 8277 C CA . TYR A 1 45 ? -3.638 0.839 5.711 1.00 0.00 45 TYR A CA 8
ATOM 8278 C C . TYR A 1 45 ? -2.969 1.557 4.541 1.00 0.00 45 TYR A C 8
ATOM 8279 O O . TYR A 1 45 ? -2.083 2.389 4.735 1.00 0.00 45 TYR A O 8
ATOM 8297 N N . ILE A 1 46 ? -3.402 1.228 3.329 1.00 0.00 46 ILE A N 8
ATOM 8298 C CA . ILE A 1 46 ? -2.848 1.842 2.129 1.00 0.00 46 ILE A CA 8
ATOM 8299 C C . ILE A 1 46 ? -3.954 2.314 1.192 1.00 0.00 46 ILE A C 8
ATOM 8300 O O . ILE A 1 46 ? -5.101 1.878 1.299 1.00 0.00 46 ILE A O 8
ATOM 8316 N N . ARG A 1 47 ? -3.603 3.207 0.272 1.00 0.00 47 ARG A N 8
ATOM 8317 C CA . ARG A 1 47 ? -4.566 3.738 -0.685 1.00 0.00 47 ARG A CA 8
ATOM 8318 C C . ARG A 1 47 ? -4.162 3.388 -2.114 1.00 0.00 47 ARG A C 8
ATOM 8319 O O . ARG A 1 47 ? -3.066 3.727 -2.561 1.00 0.00 47 ARG A O 8
ATOM 8340 N N . TYR A 1 48 ? -5.053 2.707 -2.826 1.00 0.00 48 TYR A N 8
ATOM 8341 C CA . TYR A 1 48 ? -4.789 2.309 -4.203 1.00 0.00 48 TYR A CA 8
ATOM 8342 C C . TYR A 1 48 ? -6.007 2.561 -5.086 1.00 0.00 48 TYR A C 8
ATOM 8343 O O . TYR A 1 48 ? -7.129 2.194 -4.736 1.00 0.00 48 TYR A O 8
ATOM 8361 N N . LEU A 1 49 ? -5.776 3.187 -6.235 1.00 0.00 49 LEU A N 8
ATOM 8362 C CA . LEU A 1 49 ? -6.854 3.489 -7.171 1.00 0.00 49 LEU A CA 8
ATOM 8363 C C . LEU A 1 49 ? -7.904 4.384 -6.522 1.00 0.00 49 LEU A C 8
ATOM 8364 O O . LEU A 1 49 ? -9.103 4.212 -6.743 1.00 0.00 49 LEU A O 8
ATOM 8380 N N . GLY A 1 50 ? -7.447 5.341 -5.721 1.00 0.00 50 GLY A N 8
ATOM 8381 C CA . GLY A 1 50 ? -8.361 6.251 -5.054 1.00 0.00 50 GLY A CA 8
ATOM 8382 C C . GLY A 1 50 ? -9.296 5.536 -4.099 1.00 0.00 50 GLY A C 8
ATOM 8383 O O . GLY A 1 50 ? -10.444 5.942 -3.923 1.00 0.00 50 GLY A O 8
ATOM 8387 N N . LYS A 1 51 ? -8.804 4.467 -3.481 1.00 0.00 51 LYS A N 8
ATOM 8388 C CA . LYS A 1 51 ? -9.602 3.692 -2.539 1.00 0.00 51 LYS A CA 8
ATOM 8389 C C . LYS A 1 51 ? -8.767 3.274 -1.334 1.00 0.00 51 LYS A C 8
ATOM 8390 O O . LYS A 1 51 ? -7.659 2.762 -1.484 1.00 0.00 51 LYS A O 8
ATOM 8409 N N . GLU A 1 52 ? -9.307 3.495 -0.139 1.00 0.00 52 GLU A N 8
ATOM 8410 C CA . GLU A 1 52 ? -8.610 3.139 1.092 1.00 0.00 52 GLU A CA 8
ATOM 8411 C C . GLU A 1 52 ? -9.076 1.781 1.608 1.00 0.00 52 GLU A C 8
ATOM 8412 O O . GLU A 1 52 ? -10.274 1.520 1.709 1.00 0.00 52 GLU A O 8
ATOM 8424 N N . GLY A 1 53 ? -8.119 0.917 1.933 1.00 0.00 53 GLY A N 8
ATOM 8425 C CA . GLY A 1 53 ? -8.450 -0.404 2.433 1.00 0.00 53 GLY A CA 8
ATOM 8426 C C . GLY A 1 53 ? -7.319 -1.022 3.231 1.00 0.00 53 GLY A C 8
ATOM 8427 O O . GLY A 1 53 ? -6.201 -0.506 3.237 1.00 0.00 53 GLY A O 8
ATOM 8431 N N . TRP A 1 54 ? -7.609 -2.128 3.907 1.00 0.00 54 TRP A N 8
ATOM 8432 C CA . TRP A 1 54 ? -6.608 -2.815 4.713 1.00 0.00 54 TRP A CA 8
ATOM 8433 C C . TRP A 1 54 ? -5.800 -3.791 3.864 1.00 0.00 54 TRP A C 8
ATOM 8434 O O . TRP A 1 54 ? -6.357 -4.692 3.238 1.00 0.00 54 TRP A O 8
ATOM 8455 N N . ALA A 1 55 ? -4.484 -3.603 3.845 1.00 0.00 55 ALA A N 8
ATOM 8456 C CA . ALA A 1 55 ? -3.600 -4.468 3.073 1.00 0.00 55 ALA A CA 8
ATOM 8457 C C . ALA A 1 55 ? -2.511 -5.067 3.956 1.00 0.00 55 ALA A C 8
ATOM 8458 O O . ALA A 1 55 ? -2.005 -4.428 4.878 1.00 0.00 55 ALA A O 8
ATOM 8465 N N . PRO A 1 56 ? -2.139 -6.324 3.668 1.00 0.00 56 PRO A N 8
ATOM 8466 C CA . PRO A 1 56 ? -1.106 -7.037 4.425 1.00 0.00 56 PRO A CA 8
ATOM 8467 C C . PRO A 1 56 ? 0.287 -6.466 4.183 1.00 0.00 56 PRO A C 8
ATOM 8468 O O . PRO A 1 56 ? 0.731 -6.351 3.040 1.00 0.00 56 PRO A O 8
ATOM 8479 N N . ALA A 1 57 ? 0.973 -6.111 5.264 1.00 0.00 57 ALA A N 8
ATOM 8480 C CA . ALA A 1 57 ? 2.316 -5.554 5.168 1.00 0.00 57 ALA A CA 8
ATOM 8481 C C . ALA A 1 57 ? 3.249 -6.498 4.417 1.00 0.00 57 ALA A C 8
ATOM 8482 O O . ALA A 1 57 ? 4.304 -6.088 3.934 1.00 0.00 57 ALA A O 8
ATOM 8489 N N . SER A 1 58 ? 2.852 -7.763 4.321 1.00 0.00 58 SER A N 8
ATOM 8490 C CA . SER A 1 58 ? 3.656 -8.767 3.632 1.00 0.00 58 SER A CA 8
ATOM 8491 C C . SER A 1 58 ? 3.664 -8.515 2.127 1.00 0.00 58 SER A C 8
ATOM 8492 O O . SER A 1 58 ? 4.670 -8.742 1.454 1.00 0.00 58 SER A O 8
ATOM 8500 N N . TYR A 1 59 ? 2.536 -8.045 1.607 1.00 0.00 59 TYR A N 8
ATOM 8501 C CA . TYR A 1 59 ? 2.411 -7.764 0.181 1.00 0.00 59 TYR A CA 8
ATOM 8502 C C . TYR A 1 59 ? 2.815 -6.325 -0.128 1.00 0.00 59 TYR A C 8
ATOM 8503 O O . TYR A 1 59 ? 2.428 -5.766 -1.156 1.00 0.00 59 TYR A O 8
ATOM 8521 N N . LEU A 1 60 ? 3.597 -5.732 0.766 1.00 0.00 60 LEU A N 8
ATOM 8522 C CA . LEU A 1 60 ? 4.056 -4.359 0.591 1.00 0.00 60 LEU A CA 8
ATOM 8523 C C . LEU A 1 60 ? 5.515 -4.214 1.010 1.00 0.00 60 LEU A C 8
ATOM 8524 O O . LEU A 1 60 ? 5.930 -4.734 2.046 1.00 0.00 60 LEU A O 8
ATOM 8540 N N . LYS A 1 61 ? 6.292 -3.503 0.199 1.00 0.00 61 LYS A N 8
ATOM 8541 C CA . LYS A 1 61 ? 7.704 -3.286 0.486 1.00 0.00 61 LYS A CA 8
ATOM 8542 C C . LYS A 1 61 ? 8.081 -1.822 0.287 1.00 0.00 61 LYS A C 8
ATOM 8543 O O . LYS A 1 61 ? 7.717 -1.207 -0.715 1.00 0.00 61 LYS A O 8
ATOM 8562 N N . LYS A 1 62 ? 8.814 -1.268 1.248 1.00 0.00 62 LYS A N 8
ATOM 8563 C CA . LYS A 1 62 ? 9.243 0.123 1.178 1.00 0.00 62 LYS A CA 8
ATOM 8564 C C . LYS A 1 62 ? 9.912 0.420 -0.161 1.00 0.00 62 LYS A C 8
ATOM 8565 O O . LYS A 1 62 ? 10.868 -0.249 -0.549 1.00 0.00 62 LYS A O 8
ATOM 8584 N N . ALA A 1 63 ? 9.403 1.428 -0.860 1.00 0.00 63 ALA A N 8
ATOM 8585 C CA . ALA A 1 63 ? 9.953 1.815 -2.153 1.00 0.00 63 ALA A CA 8
ATOM 8586 C C . ALA A 1 63 ? 11.237 2.620 -1.984 1.00 0.00 63 ALA A C 8
ATOM 8587 O O . ALA A 1 63 ? 11.284 3.581 -1.217 1.00 0.00 63 ALA A O 8
ATOM 8594 N N . LYS A 1 64 ? 12.279 2.222 -2.707 1.00 0.00 64 LYS A N 8
ATOM 8595 C CA . LYS A 1 64 ? 13.565 2.905 -2.638 1.00 0.00 64 LYS A CA 8
ATOM 8596 C C . LYS A 1 64 ? 13.801 3.748 -3.887 1.00 0.00 64 LYS A C 8
ATOM 8597 O O . LYS A 1 64 ? 14.378 3.276 -4.867 1.00 0.00 64 LYS A O 8
ATOM 8616 N N . ASP A 1 65 ? 13.350 4.998 -3.846 1.00 0.00 65 ASP A N 8
ATOM 8617 C CA . ASP A 1 65 ? 13.515 5.908 -4.973 1.00 0.00 65 ASP A CA 8
ATOM 8618 C C . ASP A 1 65 ? 14.177 7.208 -4.530 1.00 0.00 65 ASP A C 8
ATOM 8619 O O . ASP A 1 65 ? 13.588 7.997 -3.793 1.00 0.00 65 ASP A O 8
ATOM 8628 N N . SER A 1 66 ? 15.407 7.424 -4.985 1.00 0.00 66 SER A N 8
ATOM 8629 C CA . SER A 1 66 ? 16.153 8.626 -4.632 1.00 0.00 66 SER A CA 8
ATOM 8630 C C . SER A 1 66 ? 16.345 8.723 -3.121 1.00 0.00 66 SER A C 8
ATOM 8631 O O . SER A 1 66 ? 16.472 9.815 -2.569 1.00 0.00 66 SER A O 8
ATOM 8639 N N . GLY A 1 67 ? 16.363 7.570 -2.459 1.00 0.00 67 GLY A N 8
ATOM 8640 C CA . GLY A 1 67 ? 16.539 7.545 -1.018 1.00 0.00 67 GLY A CA 8
ATOM 8641 C C . GLY A 1 67 ? 17.987 7.729 -0.608 1.00 0.00 67 GLY A C 8
ATOM 8642 O O . GLY A 1 67 ? 18.440 8.840 -0.334 1.00 0.00 67 GLY A O 8
ATOM 8646 N N . PRO A 1 68 ? 18.738 6.619 -0.561 1.00 0.00 68 PRO A N 8
ATOM 8647 C CA . PRO A 1 68 ? 20.153 6.636 -0.180 1.00 0.00 68 PRO A CA 8
ATOM 8648 C C . PRO A 1 68 ? 21.029 7.301 -1.237 1.00 0.00 68 PRO A C 8
ATOM 8649 O O . PRO A 1 68 ? 22.249 7.374 -1.089 1.00 0.00 68 PRO A O 8
ATOM 8660 N N . SER A 1 69 ? 20.399 7.785 -2.302 1.00 0.00 69 SER A N 8
ATOM 8661 C CA . SER A 1 69 ? 21.122 8.442 -3.385 1.00 0.00 69 SER A CA 8
ATOM 8662 C C . SER A 1 69 ? 21.716 9.766 -2.917 1.00 0.00 69 SER A C 8
ATOM 8663 O O . SER A 1 69 ? 21.240 10.839 -3.287 1.00 0.00 69 SER A O 8
ATOM 8671 N N . SER A 1 70 ? 22.763 9.682 -2.100 1.00 0.00 70 SER A N 8
ATOM 8672 C CA . SER A 1 70 ? 23.421 10.874 -1.577 1.00 0.00 70 SER A CA 8
ATOM 8673 C C . SER A 1 70 ? 24.442 11.413 -2.575 1.00 0.00 70 SER A C 8
ATOM 8674 O O . SER A 1 70 ? 25.333 10.690 -3.020 1.00 0.00 70 SER A O 8
ATOM 8682 N N . GLY A 1 71 ? 24.304 12.689 -2.922 1.00 0.00 71 GLY A N 8
ATOM 8683 C CA . GLY A 1 71 ? 25.219 13.304 -3.865 1.00 0.00 71 GLY A CA 8
ATOM 8684 C C . GLY A 1 71 ? 26.665 13.199 -3.423 1.00 0.00 71 GLY A C 8
ATOM 8685 O O . GLY A 1 71 ? 26.945 13.001 -2.240 1.00 0.00 71 GLY A O 8
ATOM 8689 N N . GLY A 1 1 ? -7.422 13.700 -6.319 1.00 0.00 1 GLY A N 9
ATOM 8690 C CA . GLY A 1 1 ? -6.604 13.573 -7.511 1.00 0.00 1 GLY A CA 9
ATOM 8691 C C . GLY A 1 1 ? -5.450 14.555 -7.530 1.00 0.00 1 GLY A C 9
ATOM 8692 O O . GLY A 1 1 ? -5.189 15.199 -8.547 1.00 0.00 1 GLY A O 9
ATOM 8696 N N . SER A 1 2 ? -4.756 14.673 -6.402 1.00 0.00 2 SER A N 9
ATOM 8697 C CA . SER A 1 2 ? -3.626 15.588 -6.291 1.00 0.00 2 SER A CA 9
ATOM 8698 C C . SER A 1 2 ? -2.666 15.135 -5.195 1.00 0.00 2 SER A C 9
ATOM 8699 O O . SER A 1 2 ? -3.066 14.472 -4.238 1.00 0.00 2 SER A O 9
ATOM 8707 N N . SER A 1 3 ? -1.396 15.499 -5.343 1.00 0.00 3 SER A N 9
ATOM 8708 C CA . SER A 1 3 ? -0.376 15.128 -4.368 1.00 0.00 3 SER A CA 9
ATOM 8709 C C . SER A 1 3 ? -0.351 16.115 -3.205 1.00 0.00 3 SER A C 9
ATOM 8710 O O . SER A 1 3 ? -0.634 17.300 -3.376 1.00 0.00 3 SER A O 9
ATOM 8718 N N . GLY A 1 4 ? -0.010 15.617 -2.021 1.00 0.00 4 GLY A N 9
ATOM 8719 C CA . GLY A 1 4 ? 0.046 16.468 -0.846 1.00 0.00 4 GLY A CA 9
ATOM 8720 C C . GLY A 1 4 ? -0.199 15.701 0.437 1.00 0.00 4 GLY A C 9
ATOM 8721 O O . GLY A 1 4 ? 0.574 14.811 0.794 1.00 0.00 4 GLY A O 9
ATOM 8725 N N . SER A 1 5 ? -1.277 16.046 1.134 1.00 0.00 5 SER A N 9
ATOM 8726 C CA . SER A 1 5 ? -1.619 15.387 2.389 1.00 0.00 5 SER A CA 9
ATOM 8727 C C . SER A 1 5 ? -2.460 14.139 2.137 1.00 0.00 5 SER A C 9
ATOM 8728 O O . SER A 1 5 ? -3.474 13.916 2.797 1.00 0.00 5 SER A O 9
ATOM 8736 N N . SER A 1 6 ? -2.029 13.328 1.174 1.00 0.00 6 SER A N 9
ATOM 8737 C CA . SER A 1 6 ? -2.743 12.104 0.830 1.00 0.00 6 SER A CA 9
ATOM 8738 C C . SER A 1 6 ? -1.896 10.875 1.142 1.00 0.00 6 SER A C 9
ATOM 8739 O O . SER A 1 6 ? -2.386 9.892 1.696 1.00 0.00 6 SER A O 9
ATOM 8747 N N . GLY A 1 7 ? -0.617 10.938 0.781 1.00 0.00 7 GLY A N 9
ATOM 8748 C CA . GLY A 1 7 ? 0.279 9.825 1.029 1.00 0.00 7 GLY A CA 9
ATOM 8749 C C . GLY A 1 7 ? 1.636 10.273 1.535 1.00 0.00 7 GLY A C 9
ATOM 8750 O O . GLY A 1 7 ? 2.220 11.219 1.007 1.00 0.00 7 GLY A O 9
ATOM 8754 N N . GLU A 1 8 ? 2.137 9.596 2.563 1.00 0.00 8 GLU A N 9
ATOM 8755 C CA . GLU A 1 8 ? 3.431 9.932 3.142 1.00 0.00 8 GLU A CA 9
ATOM 8756 C C . GLU A 1 8 ? 4.514 8.975 2.650 1.00 0.00 8 GLU A C 9
ATOM 8757 O O . GLU A 1 8 ? 5.475 9.390 2.003 1.00 0.00 8 GLU A O 9
ATOM 8769 N N . GLU A 1 9 ? 4.349 7.694 2.963 1.00 0.00 9 GLU A N 9
ATOM 8770 C CA . GLU A 1 9 ? 5.312 6.679 2.554 1.00 0.00 9 GLU A CA 9
ATOM 8771 C C . GLU A 1 9 ? 4.787 5.878 1.366 1.00 0.00 9 GLU A C 9
ATOM 8772 O O . GLU A 1 9 ? 3.838 5.104 1.494 1.00 0.00 9 GLU A O 9
ATOM 8784 N N . LYS A 1 10 ? 5.412 6.069 0.209 1.00 0.00 10 LYS A N 9
ATOM 8785 C CA . LYS A 1 10 ? 5.009 5.366 -1.004 1.00 0.00 10 LYS A CA 9
ATOM 8786 C C . LYS A 1 10 ? 5.618 3.967 -1.048 1.00 0.00 10 LYS A C 9
ATOM 8787 O O . LYS A 1 10 ? 6.832 3.813 -1.180 1.00 0.00 10 LYS A O 9
ATOM 8806 N N . TYR A 1 11 ? 4.767 2.954 -0.939 1.00 0.00 11 TYR A N 9
ATOM 8807 C CA . TYR A 1 11 ? 5.220 1.569 -0.966 1.00 0.00 11 TYR A CA 9
ATOM 8808 C C . TYR A 1 11 ? 4.841 0.896 -2.282 1.00 0.00 11 TYR A C 9
ATOM 8809 O O . TYR A 1 11 ? 4.144 1.480 -3.112 1.00 0.00 11 TYR A O 9
ATOM 8827 N N . VAL A 1 12 ? 5.305 -0.336 -2.464 1.00 0.00 12 VAL A N 9
ATOM 8828 C CA . VAL A 1 12 ? 5.012 -1.090 -3.678 1.00 0.00 12 VAL A CA 9
ATOM 8829 C C . VAL A 1 12 ? 4.573 -2.512 -3.348 1.00 0.00 12 VAL A C 9
ATOM 8830 O O . VAL A 1 12 ? 4.954 -3.070 -2.318 1.00 0.00 12 VAL A O 9
ATOM 8843 N N . THR A 1 13 ? 3.770 -3.097 -4.231 1.00 0.00 13 THR A N 9
ATOM 8844 C CA . THR A 1 13 ? 3.276 -4.454 -4.034 1.00 0.00 13 THR A CA 9
ATOM 8845 C C . THR A 1 13 ? 4.108 -5.461 -4.822 1.00 0.00 13 THR A C 9
ATOM 8846 O O . THR A 1 13 ? 4.125 -5.438 -6.052 1.00 0.00 13 THR A O 9
ATOM 8857 N N . VAL A 1 14 ? 4.797 -6.343 -4.104 1.00 0.00 14 VAL A N 9
ATOM 8858 C CA . VAL A 1 14 ? 5.629 -7.359 -4.737 1.00 0.00 14 VAL A CA 9
ATOM 8859 C C . VAL A 1 14 ? 4.817 -8.605 -5.071 1.00 0.00 14 VAL A C 9
ATOM 8860 O O . VAL A 1 14 ? 5.310 -9.519 -5.731 1.00 0.00 14 VAL A O 9
ATOM 8873 N N . GLN A 1 15 ? 3.571 -8.634 -4.609 1.00 0.00 15 GLN A N 9
ATOM 8874 C CA . GLN A 1 15 ? 2.690 -9.769 -4.860 1.00 0.00 15 GLN A CA 9
ATOM 8875 C C . GLN A 1 15 ? 1.229 -9.331 -4.874 1.00 0.00 15 GLN A C 9
ATOM 8876 O O . GLN A 1 15 ? 0.819 -8.429 -4.143 1.00 0.00 15 GLN A O 9
ATOM 8890 N N . PRO A 1 16 ? 0.424 -9.985 -5.724 1.00 0.00 16 PRO A N 9
ATOM 8891 C CA . PRO A 1 16 ? -1.005 -9.680 -5.853 1.00 0.00 16 PRO A CA 9
ATOM 8892 C C . PRO A 1 16 ? -1.801 -10.101 -4.623 1.00 0.00 16 PRO A C 9
ATOM 8893 O O . PRO A 1 16 ? -1.436 -11.051 -3.930 1.00 0.00 16 PRO A O 9
ATOM 8904 N N . TYR A 1 17 ? -2.890 -9.387 -4.357 1.00 0.00 17 TYR A N 9
ATOM 8905 C CA . TYR A 1 17 ? -3.736 -9.686 -3.208 1.00 0.00 17 TYR A CA 9
ATOM 8906 C C . TYR A 1 17 ? -5.209 -9.703 -3.606 1.00 0.00 17 TYR A C 9
ATOM 8907 O O . TYR A 1 17 ? -5.628 -8.986 -4.516 1.00 0.00 17 TYR A O 9
ATOM 8925 N N . THR A 1 18 ? -5.992 -10.528 -2.918 1.00 0.00 18 THR A N 9
ATOM 8926 C CA . THR A 1 18 ? -7.418 -10.640 -3.199 1.00 0.00 18 THR A CA 9
ATOM 8927 C C . THR A 1 18 ? -8.250 -10.141 -2.024 1.00 0.00 18 THR A C 9
ATOM 8928 O O . THR A 1 18 ? -8.203 -10.708 -0.932 1.00 0.00 18 THR A O 9
ATOM 8939 N N . SER A 1 19 ? -9.014 -9.077 -2.254 1.00 0.00 19 SER A N 9
ATOM 8940 C CA . SER A 1 19 ? -9.856 -8.500 -1.213 1.00 0.00 19 SER A CA 9
ATOM 8941 C C . SER A 1 19 ? -11.135 -9.313 -1.036 1.00 0.00 19 SER A C 9
ATOM 8942 O O . SER A 1 19 ? -11.875 -9.540 -1.992 1.00 0.00 19 SER A O 9
ATOM 8950 N N . GLN A 1 20 ? -11.387 -9.747 0.195 1.00 0.00 20 GLN A N 9
ATOM 8951 C CA . GLN A 1 20 ? -12.577 -10.535 0.497 1.00 0.00 20 GLN A CA 9
ATOM 8952 C C . GLN A 1 20 ? -13.784 -9.632 0.726 1.00 0.00 20 GLN A C 9
ATOM 8953 O O . GLN A 1 20 ? -14.887 -9.927 0.267 1.00 0.00 20 GLN A O 9
ATOM 8967 N N . SER A 1 21 ? -13.567 -8.529 1.436 1.00 0.00 21 SER A N 9
ATOM 8968 C CA . SER A 1 21 ? -14.639 -7.585 1.729 1.00 0.00 21 SER A CA 9
ATOM 8969 C C . SER A 1 21 ? -14.173 -6.150 1.510 1.00 0.00 21 SER A C 9
ATOM 8970 O O . SER A 1 21 ? -12.980 -5.888 1.353 1.00 0.00 21 SER A O 9
ATOM 8978 N N . LYS A 1 22 ? -15.123 -5.221 1.499 1.00 0.00 22 LYS A N 9
ATOM 8979 C CA . LYS A 1 22 ? -14.812 -3.810 1.301 1.00 0.00 22 LYS A CA 9
ATOM 8980 C C . LYS A 1 22 ? -13.672 -3.370 2.214 1.00 0.00 22 LYS A C 9
ATOM 8981 O O . LYS A 1 22 ? -12.782 -2.628 1.798 1.00 0.00 22 LYS A O 9
ATOM 9000 N N . ASP A 1 23 ? -13.706 -3.832 3.459 1.00 0.00 23 ASP A N 9
ATOM 9001 C CA . ASP A 1 23 ? -12.674 -3.487 4.430 1.00 0.00 23 ASP A CA 9
ATOM 9002 C C . ASP A 1 23 ? -11.285 -3.607 3.813 1.00 0.00 23 ASP A C 9
ATOM 9003 O O . ASP A 1 23 ? -10.429 -2.747 4.018 1.00 0.00 23 ASP A O 9
ATOM 9012 N N . GLU A 1 24 ? -11.070 -4.679 3.056 1.00 0.00 24 GLU A N 9
ATOM 9013 C CA . GLU A 1 24 ? -9.783 -4.911 2.411 1.00 0.00 24 GLU A CA 9
ATOM 9014 C C . GLU A 1 24 ? -9.829 -4.499 0.942 1.00 0.00 24 GLU A C 9
ATOM 9015 O O . GLU A 1 24 ? -10.900 -4.431 0.338 1.00 0.00 24 GLU A O 9
ATOM 9027 N N . ILE A 1 25 ? -8.659 -4.224 0.374 1.00 0.00 25 ILE A N 9
ATOM 9028 C CA . ILE A 1 25 ? -8.566 -3.819 -1.024 1.00 0.00 25 ILE A CA 9
ATOM 9029 C C . ILE A 1 25 ? -7.645 -4.750 -1.805 1.00 0.00 25 ILE A C 9
ATOM 9030 O O . ILE A 1 25 ? -6.558 -5.095 -1.344 1.00 0.00 25 ILE A O 9
ATOM 9046 N N . GLY A 1 26 ? -8.088 -5.153 -2.992 1.00 0.00 26 GLY A N 9
ATOM 9047 C CA . GLY A 1 26 ? -7.290 -6.038 -3.820 1.00 0.00 26 GLY A CA 9
ATOM 9048 C C . GLY A 1 26 ? -6.517 -5.293 -4.889 1.00 0.00 26 GLY A C 9
ATOM 9049 O O . GLY A 1 26 ? -7.079 -4.472 -5.614 1.00 0.00 26 GLY A O 9
ATOM 9053 N N . PHE A 1 27 ? -5.222 -5.577 -4.986 1.00 0.00 27 PHE A N 9
ATOM 9054 C CA . PHE A 1 27 ? -4.368 -4.925 -5.972 1.00 0.00 27 PHE A CA 9
ATOM 9055 C C . PHE A 1 27 ? -3.552 -5.953 -6.750 1.00 0.00 27 PHE A C 9
ATOM 9056 O O . PHE A 1 27 ? -3.641 -7.153 -6.493 1.00 0.00 27 PHE A O 9
ATOM 9073 N N . GLU A 1 28 ? -2.757 -5.472 -7.700 1.00 0.00 28 GLU A N 9
ATOM 9074 C CA . GLU A 1 28 ? -1.926 -6.350 -8.516 1.00 0.00 28 GLU A CA 9
ATOM 9075 C C . GLU A 1 28 ? -0.449 -6.173 -8.174 1.00 0.00 28 GLU A C 9
ATOM 9076 O O . GLU A 1 28 ? -0.074 -5.256 -7.443 1.00 0.00 28 GLU A O 9
ATOM 9088 N N . LYS A 1 29 ? 0.386 -7.059 -8.709 1.00 0.00 29 LYS A N 9
ATOM 9089 C CA . LYS A 1 29 ? 1.821 -7.002 -8.463 1.00 0.00 29 LYS A CA 9
ATOM 9090 C C . LYS A 1 29 ? 2.510 -6.081 -9.465 1.00 0.00 29 LYS A C 9
ATOM 9091 O O . LYS A 1 29 ? 2.396 -6.269 -10.676 1.00 0.00 29 LYS A O 9
ATOM 9110 N N . GLY A 1 30 ? 3.224 -5.084 -8.951 1.00 0.00 30 GLY A N 9
ATOM 9111 C CA . GLY A 1 30 ? 3.921 -4.150 -9.816 1.00 0.00 30 GLY A CA 9
ATOM 9112 C C . GLY A 1 30 ? 3.228 -2.804 -9.893 1.00 0.00 30 GLY A C 9
ATOM 9113 O O . GLY A 1 30 ? 3.218 -2.162 -10.943 1.00 0.00 30 GLY A O 9
ATOM 9117 N N . VAL A 1 31 ? 2.646 -2.375 -8.777 1.00 0.00 31 VAL A N 9
ATOM 9118 C CA . VAL A 1 31 ? 1.946 -1.097 -8.723 1.00 0.00 31 VAL A CA 9
ATOM 9119 C C . VAL A 1 31 ? 2.369 -0.290 -7.501 1.00 0.00 31 VAL A C 9
ATOM 9120 O O . VAL A 1 31 ? 2.909 -0.838 -6.538 1.00 0.00 31 VAL A O 9
ATOM 9133 N N . THR A 1 32 ? 2.121 1.015 -7.544 1.00 0.00 32 THR A N 9
ATOM 9134 C CA . THR A 1 32 ? 2.476 1.897 -6.440 1.00 0.00 32 THR A CA 9
ATOM 9135 C C . THR A 1 32 ? 1.320 2.041 -5.457 1.00 0.00 32 THR A C 9
ATOM 9136 O O . THR A 1 32 ? 0.155 2.075 -5.854 1.00 0.00 32 THR A O 9
ATOM 9147 N N . VAL A 1 33 ? 1.650 2.127 -4.172 1.00 0.00 33 VAL A N 9
ATOM 9148 C CA . VAL A 1 33 ? 0.639 2.270 -3.131 1.00 0.00 33 VAL A CA 9
ATOM 9149 C C . VAL A 1 33 ? 1.043 3.328 -2.112 1.00 0.00 33 VAL A C 9
ATOM 9150 O O . VAL A 1 33 ? 2.230 3.581 -1.904 1.00 0.00 33 VAL A O 9
ATOM 9163 N N . GLU A 1 34 ? 0.050 3.944 -1.479 1.00 0.00 34 GLU A N 9
ATOM 9164 C CA . GLU A 1 34 ? 0.305 4.976 -0.481 1.00 0.00 34 GLU A CA 9
ATOM 9165 C C . GLU A 1 34 ? -0.039 4.475 0.919 1.00 0.00 34 GLU A C 9
ATOM 9166 O O . GLU A 1 34 ? -1.210 4.311 1.262 1.00 0.00 34 GLU A O 9
ATOM 9178 N N . VAL A 1 35 ? 0.992 4.234 1.724 1.00 0.00 35 VAL A N 9
ATOM 9179 C CA . VAL A 1 35 ? 0.800 3.752 3.087 1.00 0.00 35 VAL A CA 9
ATOM 9180 C C . VAL A 1 35 ? 0.321 4.872 4.003 1.00 0.00 35 VAL A C 9
ATOM 9181 O O . VAL A 1 35 ? 1.105 5.726 4.419 1.00 0.00 35 VAL A O 9
ATOM 9194 N N . ILE A 1 36 ? -0.971 4.864 4.314 1.00 0.00 36 ILE A N 9
ATOM 9195 C CA . ILE A 1 36 ? -1.554 5.878 5.183 1.00 0.00 36 ILE A CA 9
ATOM 9196 C C . ILE A 1 36 ? -1.158 5.650 6.638 1.00 0.00 36 ILE A C 9
ATOM 9197 O O . ILE A 1 36 ? -0.475 6.478 7.243 1.00 0.00 36 ILE A O 9
ATOM 9213 N N . ARG A 1 37 ? -1.589 4.523 7.193 1.00 0.00 37 ARG A N 9
ATOM 9214 C CA . ARG A 1 37 ? -1.278 4.186 8.577 1.00 0.00 37 ARG A CA 9
ATOM 9215 C C . ARG A 1 37 ? -0.500 2.875 8.656 1.00 0.00 37 ARG A C 9
ATOM 9216 O O . ARG A 1 37 ? -0.477 2.096 7.703 1.00 0.00 37 ARG A O 9
ATOM 9237 N N . LYS A 1 38 ? 0.137 2.639 9.798 1.00 0.00 38 LYS A N 9
ATOM 9238 C CA . LYS A 1 38 ? 0.916 1.423 10.003 1.00 0.00 38 LYS A CA 9
ATOM 9239 C C . LYS A 1 38 ? 0.576 0.780 11.343 1.00 0.00 38 LYS A C 9
ATOM 9240 O O . LYS A 1 38 ? 0.523 1.454 12.371 1.00 0.00 38 LYS A O 9
ATOM 9259 N N . ASN A 1 39 ? 0.348 -0.530 11.325 1.00 0.00 39 ASN A N 9
ATOM 9260 C CA . ASN A 1 39 ? 0.015 -1.265 12.539 1.00 0.00 39 ASN A CA 9
ATOM 9261 C C . ASN A 1 39 ? 1.086 -2.306 12.857 1.00 0.00 39 ASN A C 9
ATOM 9262 O O . ASN A 1 39 ? 1.858 -2.704 11.983 1.00 0.00 39 ASN A O 9
ATOM 9273 N N . LEU A 1 40 ? 1.126 -2.741 14.111 1.00 0.00 40 LEU A N 9
ATOM 9274 C CA . LEU A 1 40 ? 2.101 -3.736 14.544 1.00 0.00 40 LEU A CA 9
ATOM 9275 C C . LEU A 1 40 ? 1.589 -5.149 14.287 1.00 0.00 40 LEU A C 9
ATOM 9276 O O . LEU A 1 40 ? 2.295 -5.981 13.717 1.00 0.00 40 LEU A O 9
ATOM 9292 N N . GLU A 1 41 ? 0.355 -5.412 14.707 1.00 0.00 41 GLU A N 9
ATOM 9293 C CA . GLU A 1 41 ? -0.252 -6.724 14.519 1.00 0.00 41 GLU A CA 9
ATOM 9294 C C . GLU A 1 41 ? 0.074 -7.282 13.137 1.00 0.00 41 GLU A C 9
ATOM 9295 O O . GLU A 1 41 ? 0.557 -8.406 13.006 1.00 0.00 41 GLU A O 9
ATOM 9307 N N . GLY A 1 42 ? -0.197 -6.486 12.106 1.00 0.00 42 GLY A N 9
ATOM 9308 C CA . GLY A 1 42 ? 0.072 -6.917 10.747 1.00 0.00 42 GLY A CA 9
ATOM 9309 C C . GLY A 1 42 ? -0.910 -6.337 9.750 1.00 0.00 42 GLY A C 9
ATOM 9310 O O . GLY A 1 42 ? -1.291 -7.000 8.785 1.00 0.00 42 GLY A O 9
ATOM 9314 N N . TRP A 1 43 ? -1.323 -5.095 9.982 1.00 0.00 43 TRP A N 9
ATOM 9315 C CA . TRP A 1 43 ? -2.269 -4.427 9.097 1.00 0.00 43 TRP A CA 9
ATOM 9316 C C . TRP A 1 43 ? -1.784 -3.026 8.740 1.00 0.00 43 TRP A C 9
ATOM 9317 O O . TRP A 1 43 ? -1.646 -2.167 9.611 1.00 0.00 43 TRP A O 9
ATOM 9338 N N . TRP A 1 44 ? -1.529 -2.802 7.456 1.00 0.00 44 TRP A N 9
ATOM 9339 C CA . TRP A 1 44 ? -1.060 -1.504 6.986 1.00 0.00 44 TRP A CA 9
ATOM 9340 C C . TRP A 1 44 ? -2.075 -0.866 6.042 1.00 0.00 44 TRP A C 9
ATOM 9341 O O . TRP A 1 44 ? -2.242 -1.308 4.906 1.00 0.00 44 TRP A O 9
ATOM 9362 N N . TYR A 1 45 ? -2.749 0.173 6.522 1.00 0.00 45 TYR A N 9
ATOM 9363 C CA . TYR A 1 45 ? -3.749 0.869 5.721 1.00 0.00 45 TYR A CA 9
ATOM 9364 C C . TYR A 1 45 ? -3.099 1.599 4.550 1.00 0.00 45 TYR A C 9
ATOM 9365 O O . TYR A 1 45 ? -2.332 2.543 4.742 1.00 0.00 45 TYR A O 9
ATOM 9383 N N . ILE A 1 46 ? -3.411 1.156 3.337 1.00 0.00 46 ILE A N 9
ATOM 9384 C CA . ILE A 1 46 ? -2.859 1.768 2.135 1.00 0.00 46 ILE A CA 9
ATOM 9385 C C . ILE A 1 46 ? -3.967 2.299 1.231 1.00 0.00 46 ILE A C 9
ATOM 9386 O O . ILE A 1 46 ? -5.133 1.937 1.382 1.00 0.00 46 ILE A O 9
ATOM 9402 N N . ARG A 1 47 ? -3.592 3.159 0.290 1.00 0.00 47 ARG A N 9
ATOM 9403 C CA . ARG A 1 47 ? -4.553 3.741 -0.640 1.00 0.00 47 ARG A CA 9
ATOM 9404 C C . ARG A 1 47 ? -4.149 3.461 -2.085 1.00 0.00 47 ARG A C 9
ATOM 9405 O O . ARG A 1 47 ? -3.071 3.858 -2.527 1.00 0.00 47 ARG A O 9
ATOM 9426 N N . TYR A 1 48 ? -5.021 2.774 -2.814 1.00 0.00 48 TYR A N 9
ATOM 9427 C CA . TYR A 1 48 ? -4.755 2.437 -4.207 1.00 0.00 48 TYR A CA 9
ATOM 9428 C C . TYR A 1 48 ? -5.954 2.777 -5.088 1.00 0.00 48 TYR A C 9
ATOM 9429 O O . TYR A 1 48 ? -7.084 2.387 -4.796 1.00 0.00 48 TYR A O 9
ATOM 9447 N N . LEU A 1 49 ? -5.697 3.504 -6.170 1.00 0.00 49 LEU A N 9
ATOM 9448 C CA . LEU A 1 49 ? -6.754 3.897 -7.096 1.00 0.00 49 LEU A CA 9
ATOM 9449 C C . LEU A 1 49 ? -7.796 4.765 -6.398 1.00 0.00 49 LEU A C 9
ATOM 9450 O O . LEU A 1 49 ? -8.991 4.655 -6.665 1.00 0.00 49 LEU A O 9
ATOM 9466 N N . GLY A 1 50 ? -7.331 5.632 -5.503 1.00 0.00 50 GLY A N 9
ATOM 9467 C CA . GLY A 1 50 ? -8.236 6.509 -4.782 1.00 0.00 50 GLY A CA 9
ATOM 9468 C C . GLY A 1 50 ? -9.133 5.754 -3.821 1.00 0.00 50 GLY A C 9
ATOM 9469 O O . GLY A 1 50 ? -10.203 6.236 -3.449 1.00 0.00 50 GLY A O 9
ATOM 9473 N N . LYS A 1 51 ? -8.698 4.565 -3.419 1.00 0.00 51 LYS A N 9
ATOM 9474 C CA . LYS A 1 51 ? -9.469 3.740 -2.496 1.00 0.00 51 LYS A CA 9
ATOM 9475 C C . LYS A 1 51 ? -8.618 3.319 -1.303 1.00 0.00 51 LYS A C 9
ATOM 9476 O O . LYS A 1 51 ? -7.473 2.898 -1.463 1.00 0.00 51 LYS A O 9
ATOM 9495 N N . GLU A 1 52 ? -9.187 3.435 -0.106 1.00 0.00 52 GLU A N 9
ATOM 9496 C CA . GLU A 1 52 ? -8.479 3.066 1.114 1.00 0.00 52 GLU A CA 9
ATOM 9497 C C . GLU A 1 52 ? -8.979 1.726 1.649 1.00 0.00 52 GLU A C 9
ATOM 9498 O O . GLU A 1 52 ? -10.179 1.522 1.818 1.00 0.00 52 GLU A O 9
ATOM 9510 N N . GLY A 1 53 ? -8.046 0.816 1.912 1.00 0.00 53 GLY A N 9
ATOM 9511 C CA . GLY A 1 53 ? -8.410 -0.493 2.423 1.00 0.00 53 GLY A CA 9
ATOM 9512 C C . GLY A 1 53 ? -7.313 -1.112 3.265 1.00 0.00 53 GLY A C 9
ATOM 9513 O O . GLY A 1 53 ? -6.219 -0.559 3.375 1.00 0.00 53 GLY A O 9
ATOM 9517 N N . TRP A 1 54 ? -7.605 -2.261 3.862 1.00 0.00 54 TRP A N 9
ATOM 9518 C CA . TRP A 1 54 ? -6.635 -2.955 4.701 1.00 0.00 54 TRP A CA 9
ATOM 9519 C C . TRP A 1 54 ? -5.842 -3.974 3.889 1.00 0.00 54 TRP A C 9
ATOM 9520 O O . TRP A 1 54 ? -6.411 -4.903 3.317 1.00 0.00 54 TRP A O 9
ATOM 9541 N N . ALA A 1 55 ? -4.526 -3.792 3.844 1.00 0.00 55 ALA A N 9
ATOM 9542 C CA . ALA A 1 55 ? -3.656 -4.697 3.103 1.00 0.00 55 ALA A CA 9
ATOM 9543 C C . ALA A 1 55 ? -2.544 -5.241 3.994 1.00 0.00 55 ALA A C 9
ATOM 9544 O O . ALA A 1 55 ? -2.028 -4.553 4.874 1.00 0.00 55 ALA A O 9
ATOM 9551 N N . PRO A 1 56 ? -2.167 -6.507 3.762 1.00 0.00 56 PRO A N 9
ATOM 9552 C CA . PRO A 1 56 ? -1.112 -7.172 4.534 1.00 0.00 56 PRO A CA 9
ATOM 9553 C C . PRO A 1 56 ? 0.270 -6.602 4.237 1.00 0.00 56 PRO A C 9
ATOM 9554 O O . PRO A 1 56 ? 0.751 -6.671 3.106 1.00 0.00 56 PRO A O 9
ATOM 9565 N N . ALA A 1 57 ? 0.905 -6.039 5.260 1.00 0.00 57 ALA A N 9
ATOM 9566 C CA . ALA A 1 57 ? 2.234 -5.460 5.110 1.00 0.00 57 ALA A CA 9
ATOM 9567 C C . ALA A 1 57 ? 3.177 -6.426 4.400 1.00 0.00 57 ALA A C 9
ATOM 9568 O O . ALA A 1 57 ? 4.196 -6.017 3.844 1.00 0.00 57 ALA A O 9
ATOM 9575 N N . SER A 1 58 ? 2.831 -7.709 4.425 1.00 0.00 58 SER A N 9
ATOM 9576 C CA . SER A 1 58 ? 3.650 -8.733 3.788 1.00 0.00 58 SER A CA 9
ATOM 9577 C C . SER A 1 58 ? 3.762 -8.484 2.287 1.00 0.00 58 SER A C 9
ATOM 9578 O O . SER A 1 58 ? 4.830 -8.644 1.698 1.00 0.00 58 SER A O 9
ATOM 9586 N N . TYR A 1 59 ? 2.650 -8.092 1.675 1.00 0.00 59 TYR A N 9
ATOM 9587 C CA . TYR A 1 59 ? 2.621 -7.822 0.242 1.00 0.00 59 TYR A CA 9
ATOM 9588 C C . TYR A 1 59 ? 2.929 -6.355 -0.043 1.00 0.00 59 TYR A C 9
ATOM 9589 O O . TYR A 1 59 ? 2.501 -5.804 -1.058 1.00 0.00 59 TYR A O 9
ATOM 9607 N N . LEU A 1 60 ? 3.674 -5.727 0.861 1.00 0.00 60 LEU A N 9
ATOM 9608 C CA . LEU A 1 60 ? 4.041 -4.323 0.708 1.00 0.00 60 LEU A CA 9
ATOM 9609 C C . LEU A 1 60 ? 5.485 -4.089 1.140 1.00 0.00 60 LEU A C 9
ATOM 9610 O O . LEU A 1 60 ? 5.973 -4.715 2.081 1.00 0.00 60 LEU A O 9
ATOM 9626 N N . LYS A 1 61 ? 6.164 -3.180 0.448 1.00 0.00 61 LYS A N 9
ATOM 9627 C CA . LYS A 1 61 ? 7.551 -2.858 0.762 1.00 0.00 61 LYS A CA 9
ATOM 9628 C C . LYS A 1 61 ? 7.885 -1.429 0.345 1.00 0.00 61 LYS A C 9
ATOM 9629 O O . LYS A 1 61 ? 7.523 -0.989 -0.747 1.00 0.00 61 LYS A O 9
ATOM 9648 N N . LYS A 1 62 ? 8.578 -0.709 1.221 1.00 0.00 62 LYS A N 9
ATOM 9649 C CA . LYS A 1 62 ? 8.963 0.669 0.943 1.00 0.00 62 LYS A CA 9
ATOM 9650 C C . LYS A 1 62 ? 9.689 0.772 -0.395 1.00 0.00 62 LYS A C 9
ATOM 9651 O O . LYS A 1 62 ? 10.737 0.159 -0.592 1.00 0.00 62 LYS A O 9
ATOM 9670 N N . ALA A 1 63 ? 9.124 1.552 -1.309 1.00 0.00 63 ALA A N 9
ATOM 9671 C CA . ALA A 1 63 ? 9.719 1.739 -2.627 1.00 0.00 63 ALA A CA 9
ATOM 9672 C C . ALA A 1 63 ? 10.631 2.961 -2.650 1.00 0.00 63 ALA A C 9
ATOM 9673 O O . ALA A 1 63 ? 10.764 3.669 -1.651 1.00 0.00 63 ALA A O 9
ATOM 9680 N N . LYS A 1 64 ? 11.258 3.204 -3.796 1.00 0.00 64 LYS A N 9
ATOM 9681 C CA . LYS A 1 64 ? 12.157 4.342 -3.951 1.00 0.00 64 LYS A CA 9
ATOM 9682 C C . LYS A 1 64 ? 11.825 5.132 -5.212 1.00 0.00 64 LYS A C 9
ATOM 9683 O O . LYS A 1 64 ? 11.964 4.628 -6.326 1.00 0.00 64 LYS A O 9
ATOM 9702 N N . ASP A 1 65 ? 11.384 6.372 -5.029 1.00 0.00 65 ASP A N 9
ATOM 9703 C CA . ASP A 1 65 ? 11.033 7.233 -6.152 1.00 0.00 65 ASP A CA 9
ATOM 9704 C C . ASP A 1 65 ? 12.286 7.758 -6.846 1.00 0.00 65 ASP A C 9
ATOM 9705 O O . ASP A 1 65 ? 13.366 7.795 -6.255 1.00 0.00 65 ASP A O 9
ATOM 9714 N N . SER A 1 66 ? 12.135 8.164 -8.103 1.00 0.00 66 SER A N 9
ATOM 9715 C CA . SER A 1 66 ? 13.256 8.683 -8.879 1.00 0.00 66 SER A CA 9
ATOM 9716 C C . SER A 1 66 ? 13.612 10.099 -8.438 1.00 0.00 66 SER A C 9
ATOM 9717 O O . SER A 1 66 ? 14.754 10.380 -8.079 1.00 0.00 66 SER A O 9
ATOM 9725 N N . GLY A 1 67 ? 12.623 10.988 -8.467 1.00 0.00 67 GLY A N 9
ATOM 9726 C CA . GLY A 1 67 ? 12.852 12.364 -8.067 1.00 0.00 67 GLY A CA 9
ATOM 9727 C C . GLY A 1 67 ? 13.776 13.098 -9.020 1.00 0.00 67 GLY A C 9
ATOM 9728 O O . GLY A 1 67 ? 13.939 12.715 -10.179 1.00 0.00 67 GLY A O 9
ATOM 9732 N N . PRO A 1 68 ? 14.398 14.180 -8.529 1.00 0.00 68 PRO A N 9
ATOM 9733 C CA . PRO A 1 68 ? 15.320 14.993 -9.329 1.00 0.00 68 PRO A CA 9
ATOM 9734 C C . PRO A 1 68 ? 16.622 14.261 -9.634 1.00 0.00 68 PRO A C 9
ATOM 9735 O O . PRO A 1 68 ? 17.408 13.971 -8.732 1.00 0.00 68 PRO A O 9
ATOM 9746 N N . SER A 1 69 ? 16.844 13.965 -10.910 1.00 0.00 69 SER A N 9
ATOM 9747 C CA . SER A 1 69 ? 18.051 13.264 -11.334 1.00 0.00 69 SER A CA 9
ATOM 9748 C C . SER A 1 69 ? 19.263 14.189 -11.284 1.00 0.00 69 SER A C 9
ATOM 9749 O O . SER A 1 69 ? 20.314 13.825 -10.757 1.00 0.00 69 SER A O 9
ATOM 9757 N N . SER A 1 70 ? 19.107 15.387 -11.839 1.00 0.00 70 SER A N 9
ATOM 9758 C CA . SER A 1 70 ? 20.189 16.365 -11.861 1.00 0.00 70 SER A CA 9
ATOM 9759 C C . SER A 1 70 ? 20.040 17.369 -10.722 1.00 0.00 70 SER A C 9
ATOM 9760 O O . SER A 1 70 ? 18.986 17.982 -10.555 1.00 0.00 70 SER A O 9
ATOM 9768 N N . GLY A 1 71 ? 21.103 17.529 -9.941 1.00 0.00 71 GLY A N 9
ATOM 9769 C CA . GLY A 1 71 ? 21.070 18.460 -8.827 1.00 0.00 71 GLY A CA 9
ATOM 9770 C C . GLY A 1 71 ? 22.039 19.611 -9.004 1.00 0.00 71 GLY A C 9
ATOM 9771 O O . GLY A 1 71 ? 23.034 19.490 -9.718 1.00 0.00 71 GLY A O 9
ATOM 9775 N N . GLY A 1 1 ? -7.356 13.838 -8.767 1.00 0.00 1 GLY A N 10
ATOM 9776 C CA . GLY A 1 1 ? -7.663 15.001 -7.955 1.00 0.00 1 GLY A CA 10
ATOM 9777 C C . GLY A 1 1 ? -6.695 15.176 -6.802 1.00 0.00 1 GLY A C 10
ATOM 9778 O O . GLY A 1 1 ? -6.890 14.610 -5.727 1.00 0.00 1 GLY A O 10
ATOM 9782 N N . SER A 1 2 ? -5.645 15.960 -7.027 1.00 0.00 2 SER A N 10
ATOM 9783 C CA . SER A 1 2 ? -4.639 16.203 -5.999 1.00 0.00 2 SER A CA 10
ATOM 9784 C C . SER A 1 2 ? -5.029 17.394 -5.128 1.00 0.00 2 SER A C 10
ATOM 9785 O O . SER A 1 2 ? -4.799 18.546 -5.493 1.00 0.00 2 SER A O 10
ATOM 9793 N N . SER A 1 3 ? -5.622 17.104 -3.974 1.00 0.00 3 SER A N 10
ATOM 9794 C CA . SER A 1 3 ? -6.049 18.149 -3.051 1.00 0.00 3 SER A CA 10
ATOM 9795 C C . SER A 1 3 ? -5.050 18.307 -1.909 1.00 0.00 3 SER A C 10
ATOM 9796 O O . SER A 1 3 ? -5.237 17.755 -0.825 1.00 0.00 3 SER A O 10
ATOM 9804 N N . GLY A 1 4 ? -3.986 19.064 -2.161 1.00 0.00 4 GLY A N 10
ATOM 9805 C CA . GLY A 1 4 ? -2.973 19.280 -1.145 1.00 0.00 4 GLY A CA 10
ATOM 9806 C C . GLY A 1 4 ? -2.019 18.109 -1.019 1.00 0.00 4 GLY A C 10
ATOM 9807 O O . GLY A 1 4 ? -1.565 17.558 -2.022 1.00 0.00 4 GLY A O 10
ATOM 9811 N N . SER A 1 5 ? -1.712 17.728 0.217 1.00 0.00 5 SER A N 10
ATOM 9812 C CA . SER A 1 5 ? -0.801 16.618 0.471 1.00 0.00 5 SER A CA 10
ATOM 9813 C C . SER A 1 5 ? -1.570 15.311 0.634 1.00 0.00 5 SER A C 10
ATOM 9814 O O . SER A 1 5 ? -2.695 15.297 1.131 1.00 0.00 5 SER A O 10
ATOM 9822 N N . SER A 1 6 ? -0.954 14.212 0.209 1.00 0.00 6 SER A N 10
ATOM 9823 C CA . SER A 1 6 ? -1.580 12.899 0.303 1.00 0.00 6 SER A CA 10
ATOM 9824 C C . SER A 1 6 ? -0.527 11.800 0.407 1.00 0.00 6 SER A C 10
ATOM 9825 O O . SER A 1 6 ? 0.414 11.749 -0.385 1.00 0.00 6 SER A O 10
ATOM 9833 N N . GLY A 1 7 ? -0.692 10.920 1.391 1.00 0.00 7 GLY A N 10
ATOM 9834 C CA . GLY A 1 7 ? 0.251 9.834 1.581 1.00 0.00 7 GLY A CA 10
ATOM 9835 C C . GLY A 1 7 ? 1.558 10.301 2.190 1.00 0.00 7 GLY A C 10
ATOM 9836 O O . GLY A 1 7 ? 2.017 11.409 1.915 1.00 0.00 7 GLY A O 10
ATOM 9840 N N . GLU A 1 8 ? 2.157 9.455 3.022 1.00 0.00 8 GLU A N 10
ATOM 9841 C CA . GLU A 1 8 ? 3.417 9.790 3.675 1.00 0.00 8 GLU A CA 10
ATOM 9842 C C . GLU A 1 8 ? 4.564 8.964 3.099 1.00 0.00 8 GLU A C 10
ATOM 9843 O O . GLU A 1 8 ? 5.592 9.506 2.695 1.00 0.00 8 GLU A O 10
ATOM 9855 N N . GLU A 1 9 ? 4.378 7.648 3.066 1.00 0.00 9 GLU A N 10
ATOM 9856 C CA . GLU A 1 9 ? 5.398 6.746 2.542 1.00 0.00 9 GLU A CA 10
ATOM 9857 C C . GLU A 1 9 ? 4.835 5.886 1.414 1.00 0.00 9 GLU A C 10
ATOM 9858 O O . GLU A 1 9 ? 3.830 5.197 1.586 1.00 0.00 9 GLU A O 10
ATOM 9870 N N . LYS A 1 10 ? 5.489 5.932 0.259 1.00 0.00 10 LYS A N 10
ATOM 9871 C CA . LYS A 1 10 ? 5.057 5.157 -0.898 1.00 0.00 10 LYS A CA 10
ATOM 9872 C C . LYS A 1 10 ? 5.697 3.772 -0.895 1.00 0.00 10 LYS A C 10
ATOM 9873 O O . LYS A 1 10 ? 6.921 3.643 -0.906 1.00 0.00 10 LYS A O 10
ATOM 9892 N N . TYR A 1 11 ? 4.860 2.740 -0.881 1.00 0.00 11 TYR A N 10
ATOM 9893 C CA . TYR A 1 11 ? 5.344 1.365 -0.875 1.00 0.00 11 TYR A CA 10
ATOM 9894 C C . TYR A 1 11 ? 5.124 0.704 -2.234 1.00 0.00 11 TYR A C 10
ATOM 9895 O O . TYR A 1 11 ? 4.393 1.223 -3.078 1.00 0.00 11 TYR A O 10
ATOM 9913 N N . VAL A 1 12 ? 5.762 -0.444 -2.436 1.00 0.00 12 VAL A N 10
ATOM 9914 C CA . VAL A 1 12 ? 5.637 -1.177 -3.690 1.00 0.00 12 VAL A CA 10
ATOM 9915 C C . VAL A 1 12 ? 5.174 -2.609 -3.445 1.00 0.00 12 VAL A C 10
ATOM 9916 O O . VAL A 1 12 ? 5.625 -3.268 -2.508 1.00 0.00 12 VAL A O 10
ATOM 9929 N N . THR A 1 13 ? 4.269 -3.086 -4.294 1.00 0.00 13 THR A N 10
ATOM 9930 C CA . THR A 1 13 ? 3.743 -4.440 -4.170 1.00 0.00 13 THR A CA 10
ATOM 9931 C C . THR A 1 13 ? 4.620 -5.440 -4.913 1.00 0.00 13 THR A C 10
ATOM 9932 O O . THR A 1 13 ? 5.144 -5.145 -5.988 1.00 0.00 13 THR A O 10
ATOM 9943 N N . VAL A 1 14 ? 4.776 -6.628 -4.336 1.00 0.00 14 VAL A N 10
ATOM 9944 C CA . VAL A 1 14 ? 5.590 -7.673 -4.945 1.00 0.00 14 VAL A CA 10
ATOM 9945 C C . VAL A 1 14 ? 4.734 -8.869 -5.349 1.00 0.00 14 VAL A C 10
ATOM 9946 O O . VAL A 1 14 ? 5.220 -9.808 -5.979 1.00 0.00 14 VAL A O 10
ATOM 9959 N N . GLN A 1 15 ? 3.458 -8.828 -4.981 1.00 0.00 15 GLN A N 10
ATOM 9960 C CA . GLN A 1 15 ? 2.534 -9.908 -5.304 1.00 0.00 15 GLN A CA 10
ATOM 9961 C C . GLN A 1 15 ? 1.095 -9.405 -5.334 1.00 0.00 15 GLN A C 10
ATOM 9962 O O . GLN A 1 15 ? 0.698 -8.541 -4.552 1.00 0.00 15 GLN A O 10
ATOM 9976 N N . PRO A 1 16 ? 0.293 -9.956 -6.258 1.00 0.00 16 PRO A N 10
ATOM 9977 C CA . PRO A 1 16 ? -1.115 -9.578 -6.412 1.00 0.00 16 PRO A CA 10
ATOM 9978 C C . PRO A 1 16 ? -1.972 -10.050 -5.244 1.00 0.00 16 PRO A C 10
ATOM 9979 O O . PRO A 1 16 ? -1.940 -11.223 -4.871 1.00 0.00 16 PRO A O 10
ATOM 9990 N N . TYR A 1 17 ? -2.741 -9.131 -4.670 1.00 0.00 17 TYR A N 10
ATOM 9991 C CA . TYR A 1 17 ? -3.606 -9.453 -3.543 1.00 0.00 17 TYR A CA 10
ATOM 9992 C C . TYR A 1 17 ? -5.075 -9.423 -3.956 1.00 0.00 17 TYR A C 10
ATOM 9993 O O . TYR A 1 17 ? -5.528 -8.486 -4.615 1.00 0.00 17 TYR A O 10
ATOM 10011 N N . THR A 1 18 ? -5.815 -10.455 -3.566 1.00 0.00 18 THR A N 10
ATOM 10012 C CA . THR A 1 18 ? -7.232 -10.549 -3.895 1.00 0.00 18 THR A CA 10
ATOM 10013 C C . THR A 1 18 ? -8.100 -10.252 -2.679 1.00 0.00 18 THR A C 10
ATOM 10014 O O . THR A 1 18 ? -8.317 -11.119 -1.832 1.00 0.00 18 THR A O 10
ATOM 10025 N N . SER A 1 19 ? -8.595 -9.021 -2.597 1.00 0.00 19 SER A N 10
ATOM 10026 C CA . SER A 1 19 ? -9.438 -8.608 -1.481 1.00 0.00 19 SER A CA 10
ATOM 10027 C C . SER A 1 19 ? -10.880 -9.061 -1.692 1.00 0.00 19 SER A C 10
ATOM 10028 O O . SER A 1 19 ? -11.495 -8.751 -2.713 1.00 0.00 19 SER A O 10
ATOM 10036 N N . GLN A 1 20 ? -11.411 -9.796 -0.722 1.00 0.00 20 GLN A N 10
ATOM 10037 C CA . GLN A 1 20 ? -12.780 -10.293 -0.802 1.00 0.00 20 GLN A CA 10
ATOM 10038 C C . GLN A 1 20 ? -13.663 -9.623 0.244 1.00 0.00 20 GLN A C 10
ATOM 10039 O O . GLN A 1 20 ? -14.657 -10.196 0.691 1.00 0.00 20 GLN A O 10
ATOM 10053 N N . SER A 1 21 ? -13.296 -8.406 0.631 1.00 0.00 21 SER A N 10
ATOM 10054 C CA . SER A 1 21 ? -14.054 -7.658 1.627 1.00 0.00 21 SER A CA 10
ATOM 10055 C C . SER A 1 21 ? -13.930 -6.156 1.390 1.00 0.00 21 SER A C 10
ATOM 10056 O O . SER A 1 21 ? -12.835 -5.638 1.171 1.00 0.00 21 SER A O 10
ATOM 10064 N N . LYS A 1 22 ? -15.062 -5.461 1.436 1.00 0.00 22 LYS A N 10
ATOM 10065 C CA . LYS A 1 22 ? -15.083 -4.019 1.228 1.00 0.00 22 LYS A CA 10
ATOM 10066 C C . LYS A 1 22 ? -14.052 -3.326 2.112 1.00 0.00 22 LYS A C 10
ATOM 10067 O O . LYS A 1 22 ? -13.393 -2.377 1.687 1.00 0.00 22 LYS A O 10
ATOM 10086 N N . ASP A 1 23 ? -13.917 -3.806 3.343 1.00 0.00 23 ASP A N 10
ATOM 10087 C CA . ASP A 1 23 ? -12.964 -3.234 4.287 1.00 0.00 23 ASP A CA 10
ATOM 10088 C C . ASP A 1 23 ? -11.537 -3.361 3.763 1.00 0.00 23 ASP A C 10
ATOM 10089 O O . ASP A 1 23 ? -10.674 -2.544 4.078 1.00 0.00 23 ASP A O 10
ATOM 10098 N N . GLU A 1 24 ? -11.296 -4.395 2.961 1.00 0.00 24 GLU A N 10
ATOM 10099 C CA . GLU A 1 24 ? -9.973 -4.630 2.395 1.00 0.00 24 GLU A CA 10
ATOM 10100 C C . GLU A 1 24 ? -9.917 -4.178 0.939 1.00 0.00 24 GLU A C 10
ATOM 10101 O O . GLU A 1 24 ? -10.950 -3.956 0.305 1.00 0.00 24 GLU A O 10
ATOM 10113 N N . ILE A 1 25 ? -8.703 -4.044 0.414 1.00 0.00 25 ILE A N 10
ATOM 10114 C CA . ILE A 1 25 ? -8.512 -3.619 -0.968 1.00 0.00 25 ILE A CA 10
ATOM 10115 C C . ILE A 1 25 ? -7.550 -4.549 -1.700 1.00 0.00 25 ILE A C 10
ATOM 10116 O O . ILE A 1 25 ? -6.589 -5.049 -1.118 1.00 0.00 25 ILE A O 10
ATOM 10132 N N . GLY A 1 26 ? -7.815 -4.774 -2.983 1.00 0.00 26 GLY A N 10
ATOM 10133 C CA . GLY A 1 26 ? -6.962 -5.642 -3.775 1.00 0.00 26 GLY A CA 10
ATOM 10134 C C . GLY A 1 26 ? -6.185 -4.883 -4.833 1.00 0.00 26 GLY A C 10
ATOM 10135 O O . GLY A 1 26 ? -6.734 -4.017 -5.515 1.00 0.00 26 GLY A O 10
ATOM 10139 N N . PHE A 1 27 ? -4.904 -5.206 -4.969 1.00 0.00 27 PHE A N 10
ATOM 10140 C CA . PHE A 1 27 ? -4.050 -4.547 -5.950 1.00 0.00 27 PHE A CA 10
ATOM 10141 C C . PHE A 1 27 ? -3.275 -5.572 -6.774 1.00 0.00 27 PHE A C 10
ATOM 10142 O O . PHE A 1 27 ? -3.381 -6.775 -6.543 1.00 0.00 27 PHE A O 10
ATOM 10159 N N . GLU A 1 28 ? -2.497 -5.084 -7.735 1.00 0.00 28 GLU A N 10
ATOM 10160 C CA . GLU A 1 28 ? -1.706 -5.958 -8.594 1.00 0.00 28 GLU A CA 10
ATOM 10161 C C . GLU A 1 28 ? -0.221 -5.839 -8.270 1.00 0.00 28 GLU A C 10
ATOM 10162 O O . GLU A 1 28 ? 0.206 -4.907 -7.588 1.00 0.00 28 GLU A O 10
ATOM 10174 N N . LYS A 1 29 ? 0.565 -6.789 -8.764 1.00 0.00 29 LYS A N 10
ATOM 10175 C CA . LYS A 1 29 ? 2.004 -6.793 -8.529 1.00 0.00 29 LYS A CA 10
ATOM 10176 C C . LYS A 1 29 ? 2.720 -5.886 -9.524 1.00 0.00 29 LYS A C 10
ATOM 10177 O O . LYS A 1 29 ? 2.511 -5.985 -10.732 1.00 0.00 29 LYS A O 10
ATOM 10196 N N . GLY A 1 30 ? 3.567 -4.999 -9.007 1.00 0.00 30 GLY A N 10
ATOM 10197 C CA . GLY A 1 30 ? 4.301 -4.088 -9.864 1.00 0.00 30 GLY A CA 10
ATOM 10198 C C . GLY A 1 30 ? 3.669 -2.712 -9.924 1.00 0.00 30 GLY A C 10
ATOM 10199 O O . GLY A 1 30 ? 3.837 -1.986 -10.903 1.00 0.00 30 GLY A O 10
ATOM 10203 N N . VAL A 1 31 ? 2.937 -2.352 -8.874 1.00 0.00 31 VAL A N 10
ATOM 10204 C CA . VAL A 1 31 ? 2.276 -1.054 -8.811 1.00 0.00 31 VAL A CA 10
ATOM 10205 C C . VAL A 1 31 ? 2.753 -0.253 -7.606 1.00 0.00 31 VAL A C 10
ATOM 10206 O O . VAL A 1 31 ? 3.622 -0.696 -6.854 1.00 0.00 31 VAL A O 10
ATOM 10219 N N . THR A 1 32 ? 2.179 0.933 -7.425 1.00 0.00 32 THR A N 10
ATOM 10220 C CA . THR A 1 32 ? 2.545 1.798 -6.311 1.00 0.00 32 THR A CA 10
ATOM 10221 C C . THR A 1 32 ? 1.375 1.983 -5.350 1.00 0.00 32 THR A C 10
ATOM 10222 O O . THR A 1 32 ? 0.223 2.086 -5.773 1.00 0.00 32 THR A O 10
ATOM 10233 N N . VAL A 1 33 ? 1.679 2.025 -4.057 1.00 0.00 33 VAL A N 10
ATOM 10234 C CA . VAL A 1 33 ? 0.652 2.199 -3.037 1.00 0.00 33 VAL A CA 10
ATOM 10235 C C . VAL A 1 33 ? 1.068 3.247 -2.011 1.00 0.00 33 VAL A C 10
ATOM 10236 O O . VAL A 1 33 ? 2.250 3.568 -1.883 1.00 0.00 33 VAL A O 10
ATOM 10249 N N . GLU A 1 34 ? 0.091 3.777 -1.282 1.00 0.00 34 GLU A N 10
ATOM 10250 C CA . GLU A 1 34 ? 0.357 4.789 -0.268 1.00 0.00 34 GLU A CA 10
ATOM 10251 C C . GLU A 1 34 ? -0.076 4.304 1.112 1.00 0.00 34 GLU A C 10
ATOM 10252 O O . GLU A 1 34 ? -1.261 4.075 1.359 1.00 0.00 34 GLU A O 10
ATOM 10264 N N . VAL A 1 35 ? 0.892 4.147 2.009 1.00 0.00 35 VAL A N 10
ATOM 10265 C CA . VAL A 1 35 ? 0.612 3.689 3.365 1.00 0.00 35 VAL A CA 10
ATOM 10266 C C . VAL A 1 35 ? 0.136 4.840 4.246 1.00 0.00 35 VAL A C 10
ATOM 10267 O O . VAL A 1 35 ? 0.919 5.712 4.621 1.00 0.00 35 VAL A O 10
ATOM 10280 N N . ILE A 1 36 ? -1.152 4.834 4.572 1.00 0.00 36 ILE A N 10
ATOM 10281 C CA . ILE A 1 36 ? -1.732 5.876 5.410 1.00 0.00 36 ILE A CA 10
ATOM 10282 C C . ILE A 1 36 ? -1.367 5.668 6.877 1.00 0.00 36 ILE A C 10
ATOM 10283 O O . ILE A 1 36 ? -0.618 6.453 7.458 1.00 0.00 36 ILE A O 10
ATOM 10299 N N . ARG A 1 37 ? -1.901 4.603 7.468 1.00 0.00 37 ARG A N 10
ATOM 10300 C CA . ARG A 1 37 ? -1.631 4.292 8.867 1.00 0.00 37 ARG A CA 10
ATOM 10301 C C . ARG A 1 37 ? -0.962 2.927 9.000 1.00 0.00 37 ARG A C 10
ATOM 10302 O O . ARG A 1 37 ? -0.967 2.127 8.065 1.00 0.00 37 ARG A O 10
ATOM 10323 N N . LYS A 1 38 ? -0.384 2.669 10.169 1.00 0.00 38 LYS A N 10
ATOM 10324 C CA . LYS A 1 38 ? 0.291 1.402 10.426 1.00 0.00 38 LYS A CA 10
ATOM 10325 C C . LYS A 1 38 ? -0.109 0.840 11.787 1.00 0.00 38 LYS A C 10
ATOM 10326 O O . LYS A 1 38 ? -0.449 1.589 12.702 1.00 0.00 38 LYS A O 10
ATOM 10345 N N . ASN A 1 39 ? -0.064 -0.482 11.912 1.00 0.00 39 ASN A N 10
ATOM 10346 C CA . ASN A 1 39 ? -0.421 -1.144 13.161 1.00 0.00 39 ASN A CA 10
ATOM 10347 C C . ASN A 1 39 ? -0.021 -2.617 13.131 1.00 0.00 39 ASN A C 10
ATOM 10348 O O . ASN A 1 39 ? 0.360 -3.145 12.085 1.00 0.00 39 ASN A O 10
ATOM 10359 N N . LEU A 1 40 ? -0.110 -3.272 14.282 1.00 0.00 40 LEU A N 10
ATOM 10360 C CA . LEU A 1 40 ? 0.242 -4.683 14.388 1.00 0.00 40 LEU A CA 10
ATOM 10361 C C . LEU A 1 40 ? 1.441 -5.013 13.505 1.00 0.00 40 LEU A C 10
ATOM 10362 O O . LEU A 1 40 ? 1.573 -6.134 13.014 1.00 0.00 40 LEU A O 10
ATOM 10378 N N . GLU A 1 41 ? 2.313 -4.030 13.310 1.00 0.00 41 GLU A N 10
ATOM 10379 C CA . GLU A 1 41 ? 3.503 -4.217 12.487 1.00 0.00 41 GLU A CA 10
ATOM 10380 C C . GLU A 1 41 ? 3.213 -5.152 11.315 1.00 0.00 41 GLU A C 10
ATOM 10381 O O . GLU A 1 41 ? 4.078 -5.913 10.885 1.00 0.00 41 GLU A O 10
ATOM 10393 N N . GLY A 1 42 ? 1.986 -5.088 10.805 1.00 0.00 42 GLY A N 10
ATOM 10394 C CA . GLY A 1 42 ? 1.603 -5.933 9.689 1.00 0.00 42 GLY A CA 10
ATOM 10395 C C . GLY A 1 42 ? 0.478 -5.335 8.868 1.00 0.00 42 GLY A C 10
ATOM 10396 O O . GLY A 1 42 ? 0.546 -5.302 7.640 1.00 0.00 42 GLY A O 10
ATOM 10400 N N . TRP A 1 43 ? -0.560 -4.860 9.548 1.00 0.00 43 TRP A N 10
ATOM 10401 C CA . TRP A 1 43 ? -1.706 -4.261 8.872 1.00 0.00 43 TRP A CA 10
ATOM 10402 C C . TRP A 1 43 ? -1.527 -2.752 8.732 1.00 0.00 43 TRP A C 10
ATOM 10403 O O . TRP A 1 43 ? -1.664 -2.010 9.704 1.00 0.00 43 TRP A O 10
ATOM 10424 N N . TRP A 1 44 ? -1.221 -2.308 7.519 1.00 0.00 44 TRP A N 10
ATOM 10425 C CA . TRP A 1 44 ? -1.025 -0.887 7.253 1.00 0.00 44 TRP A CA 10
ATOM 10426 C C . TRP A 1 44 ? -2.053 -0.374 6.250 1.00 0.00 44 TRP A C 10
ATOM 10427 O O . TRP A 1 44 ? -1.983 -0.685 5.061 1.00 0.00 44 TRP A O 10
ATOM 10448 N N . TYR A 1 45 ? -3.005 0.414 6.737 1.00 0.00 45 TYR A N 10
ATOM 10449 C CA . TYR A 1 45 ? -4.049 0.968 5.883 1.00 0.00 45 TYR A CA 10
ATOM 10450 C C . TYR A 1 45 ? -3.443 1.741 4.716 1.00 0.00 45 TYR A C 10
ATOM 10451 O O . TYR A 1 45 ? -2.934 2.849 4.888 1.00 0.00 45 TYR A O 10
ATOM 10469 N N . ILE A 1 46 ? -3.503 1.149 3.528 1.00 0.00 46 ILE A N 10
ATOM 10470 C CA . ILE A 1 46 ? -2.963 1.782 2.331 1.00 0.00 46 ILE A CA 10
ATOM 10471 C C . ILE A 1 46 ? -4.080 2.279 1.419 1.00 0.00 46 ILE A C 10
ATOM 10472 O O . ILE A 1 46 ? -5.261 2.054 1.689 1.00 0.00 46 ILE A O 10
ATOM 10488 N N . ARG A 1 47 ? -3.701 2.954 0.340 1.00 0.00 47 ARG A N 10
ATOM 10489 C CA . ARG A 1 47 ? -4.670 3.482 -0.612 1.00 0.00 47 ARG A CA 10
ATOM 10490 C C . ARG A 1 47 ? -4.258 3.157 -2.045 1.00 0.00 47 ARG A C 10
ATOM 10491 O O . ARG A 1 47 ? -3.109 3.370 -2.435 1.00 0.00 47 ARG A O 10
ATOM 10512 N N . TYR A 1 48 ? -5.202 2.641 -2.824 1.00 0.00 48 TYR A N 10
ATOM 10513 C CA . TYR A 1 48 ? -4.937 2.285 -4.213 1.00 0.00 48 TYR A CA 10
ATOM 10514 C C . TYR A 1 48 ? -6.196 2.423 -5.061 1.00 0.00 48 TYR A C 10
ATOM 10515 O O . TYR A 1 48 ? -7.310 2.208 -4.580 1.00 0.00 48 TYR A O 10
ATOM 10533 N N . LEU A 1 49 ? -6.013 2.785 -6.326 1.00 0.00 49 LEU A N 10
ATOM 10534 C CA . LEU A 1 49 ? -7.134 2.953 -7.244 1.00 0.00 49 LEU A CA 10
ATOM 10535 C C . LEU A 1 49 ? -8.173 3.908 -6.666 1.00 0.00 49 LEU A C 10
ATOM 10536 O O . LEU A 1 49 ? -9.377 3.684 -6.795 1.00 0.00 49 LEU A O 10
ATOM 10552 N N . GLY A 1 50 ? -7.700 4.975 -6.031 1.00 0.00 50 GLY A N 10
ATOM 10553 C CA . GLY A 1 50 ? -8.601 5.951 -5.445 1.00 0.00 50 GLY A CA 10
ATOM 10554 C C . GLY A 1 50 ? -9.505 5.343 -4.389 1.00 0.00 50 GLY A C 10
ATOM 10555 O O . GLY A 1 50 ? -10.650 5.765 -4.225 1.00 0.00 50 GLY A O 10
ATOM 10559 N N . LYS A 1 51 ? -8.990 4.349 -3.673 1.00 0.00 51 LYS A N 10
ATOM 10560 C CA . LYS A 1 51 ? -9.758 3.682 -2.628 1.00 0.00 51 LYS A CA 10
ATOM 10561 C C . LYS A 1 51 ? -8.842 3.180 -1.517 1.00 0.00 51 LYS A C 10
ATOM 10562 O O . LYS A 1 51 ? -7.848 2.502 -1.778 1.00 0.00 51 LYS A O 10
ATOM 10581 N N . GLU A 1 52 ? -9.185 3.516 -0.277 1.00 0.00 52 GLU A N 10
ATOM 10582 C CA . GLU A 1 52 ? -8.392 3.098 0.873 1.00 0.00 52 GLU A CA 10
ATOM 10583 C C . GLU A 1 52 ? -8.969 1.833 1.501 1.00 0.00 52 GLU A C 10
ATOM 10584 O O . GLU A 1 52 ? -10.186 1.675 1.599 1.00 0.00 52 GLU A O 10
ATOM 10596 N N . GLY A 1 53 ? -8.087 0.933 1.926 1.00 0.00 53 GLY A N 10
ATOM 10597 C CA . GLY A 1 53 ? -8.528 -0.306 2.537 1.00 0.00 53 GLY A CA 10
ATOM 10598 C C . GLY A 1 53 ? -7.418 -1.004 3.299 1.00 0.00 53 GLY A C 10
ATOM 10599 O O . GLY A 1 53 ? -6.282 -0.530 3.326 1.00 0.00 53 GLY A O 10
ATOM 10603 N N . TRP A 1 54 ? -7.746 -2.130 3.920 1.00 0.00 54 TRP A N 10
ATOM 10604 C CA . TRP A 1 54 ? -6.767 -2.894 4.687 1.00 0.00 54 TRP A CA 10
ATOM 10605 C C . TRP A 1 54 ? -6.010 -3.866 3.789 1.00 0.00 54 TRP A C 10
ATOM 10606 O O . TRP A 1 54 ? -6.607 -4.555 2.964 1.00 0.00 54 TRP A O 10
ATOM 10627 N N . ALA A 1 55 ? -4.692 -3.915 3.957 1.00 0.00 55 ALA A N 10
ATOM 10628 C CA . ALA A 1 55 ? -3.854 -4.804 3.163 1.00 0.00 55 ALA A CA 10
ATOM 10629 C C . ALA A 1 55 ? -2.650 -5.286 3.965 1.00 0.00 55 ALA A C 10
ATOM 10630 O O . ALA A 1 55 ? -2.081 -4.555 4.776 1.00 0.00 55 ALA A O 10
ATOM 10637 N N . PRO A 1 56 ? -2.252 -6.547 3.738 1.00 0.00 56 PRO A N 10
ATOM 10638 C CA . PRO A 1 56 ? -1.112 -7.153 4.430 1.00 0.00 56 PRO A CA 10
ATOM 10639 C C . PRO A 1 56 ? 0.220 -6.550 3.996 1.00 0.00 56 PRO A C 10
ATOM 10640 O O . PRO A 1 56 ? 0.601 -6.641 2.828 1.00 0.00 56 PRO A O 10
ATOM 10651 N N . ALA A 1 57 ? 0.923 -5.935 4.941 1.00 0.00 57 ALA A N 10
ATOM 10652 C CA . ALA A 1 57 ? 2.211 -5.319 4.655 1.00 0.00 57 ALA A CA 10
ATOM 10653 C C . ALA A 1 57 ? 3.161 -6.3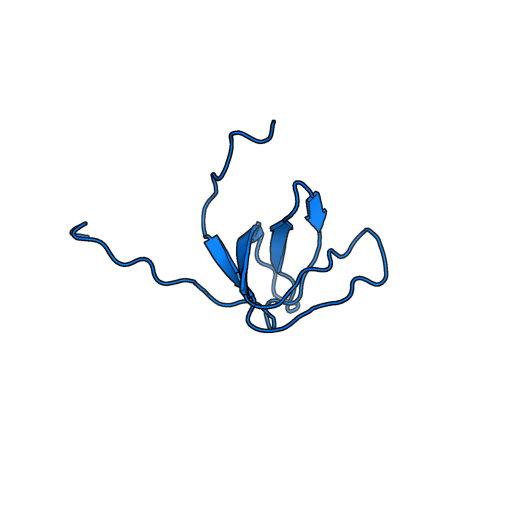13 3.994 1.00 0.00 57 ALA A C 10
ATOM 10654 O O . ALA A 1 57 ? 4.168 -5.925 3.402 1.00 0.00 57 ALA A O 10
ATOM 10661 N N . SER A 1 58 ? 2.834 -7.597 4.101 1.00 0.00 58 SER A N 10
ATOM 10662 C CA . SER A 1 58 ? 3.660 -8.647 3.517 1.00 0.00 58 SER A CA 10
ATOM 10663 C C . SER A 1 58 ? 3.712 -8.517 1.998 1.00 0.00 58 SER A C 10
ATOM 10664 O O . SER A 1 58 ? 4.702 -8.883 1.366 1.00 0.00 58 SER A O 10
ATOM 10672 N N . TYR A 1 59 ? 2.637 -7.993 1.419 1.00 0.00 59 TYR A N 10
ATOM 10673 C CA . TYR A 1 59 ? 2.557 -7.816 -0.027 1.00 0.00 59 TYR A CA 10
ATOM 10674 C C . TYR A 1 59 ? 3.042 -6.428 -0.433 1.00 0.00 59 TYR A C 10
ATOM 10675 O O . TYR A 1 59 ? 2.850 -5.999 -1.571 1.00 0.00 59 TYR A O 10
ATOM 10693 N N . LEU A 1 60 ? 3.673 -5.731 0.505 1.00 0.00 60 LEU A N 10
ATOM 10694 C CA . LEU A 1 60 ? 4.187 -4.391 0.247 1.00 0.00 60 LEU A CA 10
ATOM 10695 C C . LEU A 1 60 ? 5.619 -4.249 0.756 1.00 0.00 60 LEU A C 10
ATOM 10696 O O . LEU A 1 60 ? 5.992 -4.847 1.765 1.00 0.00 60 LEU A O 10
ATOM 10712 N N . LYS A 1 61 ? 6.416 -3.454 0.051 1.00 0.00 61 LYS A N 10
ATOM 10713 C CA . LYS A 1 61 ? 7.805 -3.230 0.432 1.00 0.00 61 LYS A CA 10
ATOM 10714 C C . LYS A 1 61 ? 8.168 -1.753 0.322 1.00 0.00 61 LYS A C 10
ATOM 10715 O O . LYS A 1 61 ? 7.896 -1.109 -0.691 1.00 0.00 61 LYS A O 10
ATOM 10734 N N . LYS A 1 62 ? 8.787 -1.220 1.371 1.00 0.00 62 LYS A N 10
ATOM 10735 C CA . LYS A 1 62 ? 9.191 0.181 1.391 1.00 0.00 62 LYS A CA 10
ATOM 10736 C C . LYS A 1 62 ? 10.118 0.497 0.222 1.00 0.00 62 LYS A C 10
ATOM 10737 O O . LYS A 1 62 ? 11.207 -0.063 0.112 1.00 0.00 62 LYS A O 10
ATOM 10756 N N . ALA A 1 63 ? 9.677 1.399 -0.649 1.00 0.00 63 ALA A N 10
ATOM 10757 C CA . ALA A 1 63 ? 10.468 1.792 -1.808 1.00 0.00 63 ALA A CA 10
ATOM 10758 C C . ALA A 1 63 ? 11.828 2.337 -1.385 1.00 0.00 63 ALA A C 10
ATOM 10759 O O . ALA A 1 63 ? 12.117 2.457 -0.195 1.00 0.00 63 ALA A O 10
ATOM 10766 N N . LYS A 1 64 ? 12.661 2.664 -2.368 1.00 0.00 64 LYS A N 10
ATOM 10767 C CA . LYS A 1 64 ? 13.991 3.197 -2.098 1.00 0.00 64 LYS A CA 10
ATOM 10768 C C . LYS A 1 64 ? 14.176 4.559 -2.759 1.00 0.00 64 LYS A C 10
ATOM 10769 O O . LYS A 1 64 ? 14.747 4.661 -3.844 1.00 0.00 64 LYS A O 10
ATOM 10788 N N . ASP A 1 65 ? 13.691 5.603 -2.096 1.00 0.00 65 ASP A N 10
ATOM 10789 C CA . ASP A 1 65 ? 13.805 6.960 -2.617 1.00 0.00 65 ASP A CA 10
ATOM 10790 C C . ASP A 1 65 ? 15.256 7.292 -2.957 1.00 0.00 65 ASP A C 10
ATOM 10791 O O . ASP A 1 65 ? 16.077 7.511 -2.067 1.00 0.00 65 ASP A O 10
ATOM 10800 N N . SER A 1 66 ? 15.563 7.325 -4.249 1.00 0.00 66 SER A N 10
ATOM 10801 C CA . SER A 1 66 ? 16.915 7.625 -4.706 1.00 0.00 66 SER A CA 10
ATOM 10802 C C . SER A 1 66 ? 17.048 9.099 -5.077 1.00 0.00 66 SER A C 10
ATOM 10803 O O . SER A 1 66 ? 16.290 9.617 -5.895 1.00 0.00 66 SER A O 10
ATOM 10811 N N . GLY A 1 67 ? 18.022 9.771 -4.467 1.00 0.00 67 GLY A N 10
ATOM 10812 C CA . GLY A 1 67 ? 18.238 11.178 -4.744 1.00 0.00 67 GLY A CA 10
ATOM 10813 C C . GLY A 1 67 ? 19.566 11.677 -4.210 1.00 0.00 67 GLY A C 10
ATOM 10814 O O . GLY A 1 67 ? 20.605 11.556 -4.859 1.00 0.00 67 GLY A O 10
ATOM 10818 N N . PRO A 1 68 ? 19.542 12.254 -3.000 1.00 0.00 68 PRO A N 10
ATOM 10819 C CA . PRO A 1 68 ? 20.746 12.785 -2.352 1.00 0.00 68 PRO A CA 10
ATOM 10820 C C . PRO A 1 68 ? 21.704 11.682 -1.916 1.00 0.00 68 PRO A C 10
ATOM 10821 O O . PRO A 1 68 ? 22.859 11.947 -1.583 1.00 0.00 68 PRO A O 10
ATOM 10832 N N . SER A 1 69 ? 21.218 10.446 -1.920 1.00 0.00 69 SER A N 10
ATOM 10833 C CA . SER A 1 69 ? 22.031 9.302 -1.522 1.00 0.00 69 SER A CA 10
ATOM 10834 C C . SER A 1 69 ? 22.656 9.534 -0.149 1.00 0.00 69 SER A C 10
ATOM 10835 O O . SER A 1 69 ? 23.786 9.115 0.109 1.00 0.00 69 SER A O 10
ATOM 10843 N N . SER A 1 70 ? 21.915 10.204 0.727 1.00 0.00 70 SER A N 10
ATOM 10844 C CA . SER A 1 70 ? 22.398 10.495 2.072 1.00 0.00 70 SER A CA 10
ATOM 10845 C C . SER A 1 70 ? 22.015 9.380 3.040 1.00 0.00 70 SER A C 10
ATOM 10846 O O . SER A 1 70 ? 20.917 9.374 3.595 1.00 0.00 70 SER A O 10
ATOM 10854 N N . GLY A 1 71 ? 22.931 8.435 3.238 1.00 0.00 71 GLY A N 10
ATOM 10855 C CA . GLY A 1 71 ? 22.671 7.328 4.137 1.00 0.00 71 GLY A CA 10
ATOM 10856 C C . GLY A 1 71 ? 22.305 6.054 3.401 1.00 0.00 71 GLY A C 10
ATOM 10857 O O . GLY A 1 71 ? 22.361 4.963 3.967 1.00 0.00 71 GLY A O 10
ATOM 10861 N N . GLY A 1 1 ? -11.999 9.570 -3.870 1.00 0.00 1 GLY A N 11
ATOM 10862 C CA . GLY A 1 1 ? -11.019 10.380 -3.169 1.00 0.00 1 GLY A CA 11
ATOM 10863 C C . GLY A 1 1 ? -10.741 11.692 -3.875 1.00 0.00 1 GLY A C 11
ATOM 10864 O O . GLY A 1 1 ? -10.237 11.705 -4.999 1.00 0.00 1 GLY A O 11
ATOM 10868 N N . SER A 1 2 ? -11.070 12.798 -3.216 1.00 0.00 2 SER A N 11
ATOM 10869 C CA . SER A 1 2 ? -10.857 14.121 -3.791 1.00 0.00 2 SER A CA 11
ATOM 10870 C C . SER A 1 2 ? -9.368 14.439 -3.886 1.00 0.00 2 SER A C 11
ATOM 10871 O O . SER A 1 2 ? -8.848 14.715 -4.967 1.00 0.00 2 SER A O 11
ATOM 10879 N N . SER A 1 3 ? -8.686 14.398 -2.745 1.00 0.00 3 SER A N 11
ATOM 10880 C CA . SER A 1 3 ? -7.257 14.685 -2.697 1.00 0.00 3 SER A CA 11
ATOM 10881 C C . SER A 1 3 ? -6.519 13.959 -3.818 1.00 0.00 3 SER A C 11
ATOM 10882 O O . SER A 1 3 ? -6.979 12.931 -4.314 1.00 0.00 3 SER A O 11
ATOM 10890 N N . GLY A 1 4 ? -5.371 14.502 -4.210 1.00 0.00 4 GLY A N 11
ATOM 10891 C CA . GLY A 1 4 ? -4.587 13.892 -5.270 1.00 0.00 4 GLY A CA 11
ATOM 10892 C C . GLY A 1 4 ? -3.502 12.980 -4.735 1.00 0.00 4 GLY A C 11
ATOM 10893 O O . GLY A 1 4 ? -3.788 11.905 -4.208 1.00 0.00 4 GLY A O 11
ATOM 10897 N N . SER A 1 5 ? -2.250 13.409 -4.871 1.00 0.00 5 SER A N 11
ATOM 10898 C CA . SER A 1 5 ? -1.117 12.619 -4.403 1.00 0.00 5 SER A CA 11
ATOM 10899 C C . SER A 1 5 ? -0.543 13.203 -3.115 1.00 0.00 5 SER A C 11
ATOM 10900 O O . SER A 1 5 ? 0.458 13.918 -3.137 1.00 0.00 5 SER A O 11
ATOM 10908 N N . SER A 1 6 ? -1.186 12.893 -1.994 1.00 0.00 6 SER A N 11
ATOM 10909 C CA . SER A 1 6 ? -0.744 13.388 -0.696 1.00 0.00 6 SER A CA 11
ATOM 10910 C C . SER A 1 6 ? -0.662 12.254 0.320 1.00 0.00 6 SER A C 11
ATOM 10911 O O . SER A 1 6 ? -1.570 12.061 1.128 1.00 0.00 6 SER A O 11
ATOM 10919 N N . GLY A 1 7 ? 0.435 11.503 0.272 1.00 0.00 7 GLY A N 11
ATOM 10920 C CA . GLY A 1 7 ? 0.617 10.396 1.193 1.00 0.00 7 GLY A CA 11
ATOM 10921 C C . GLY A 1 7 ? 1.778 10.618 2.143 1.00 0.00 7 GLY A C 11
ATOM 10922 O O . GLY A 1 7 ? 2.313 11.721 2.232 1.00 0.00 7 GLY A O 11
ATOM 10926 N N . GLU A 1 8 ? 2.165 9.565 2.856 1.00 0.00 8 GLU A N 11
ATOM 10927 C CA . GLU A 1 8 ? 3.267 9.650 3.806 1.00 0.00 8 GLU A CA 11
ATOM 10928 C C . GLU A 1 8 ? 4.450 8.803 3.345 1.00 0.00 8 GLU A C 11
ATOM 10929 O O . GLU A 1 8 ? 5.595 9.255 3.367 1.00 0.00 8 GLU A O 11
ATOM 10941 N N . GLU A 1 9 ? 4.163 7.573 2.931 1.00 0.00 9 GLU A N 11
ATOM 10942 C CA . GLU A 1 9 ? 5.203 6.662 2.466 1.00 0.00 9 GLU A CA 11
ATOM 10943 C C . GLU A 1 9 ? 4.700 5.808 1.306 1.00 0.00 9 GLU A C 11
ATOM 10944 O O . GLU A 1 9 ? 3.839 4.946 1.483 1.00 0.00 9 GLU A O 11
ATOM 10956 N N . LYS A 1 10 ? 5.242 6.055 0.118 1.00 0.00 10 LYS A N 11
ATOM 10957 C CA . LYS A 1 10 ? 4.850 5.310 -1.071 1.00 0.00 10 LYS A CA 11
ATOM 10958 C C . LYS A 1 10 ? 5.584 3.974 -1.143 1.00 0.00 10 LYS A C 11
ATOM 10959 O O . LYS A 1 10 ? 6.798 3.932 -1.345 1.00 0.00 10 LYS A O 11
ATOM 10978 N N . TYR A 1 11 ? 4.839 2.886 -0.978 1.00 0.00 11 TYR A N 11
ATOM 10979 C CA . TYR A 1 11 ? 5.421 1.549 -1.023 1.00 0.00 11 TYR A CA 11
ATOM 10980 C C . TYR A 1 11 ? 5.130 0.874 -2.360 1.00 0.00 11 TYR A C 11
ATOM 10981 O O . TYR A 1 11 ? 4.484 1.453 -3.234 1.00 0.00 11 TYR A O 11
ATOM 10999 N N . VAL A 1 12 ? 5.611 -0.356 -2.511 1.00 0.00 12 VAL A N 11
ATOM 11000 C CA . VAL A 1 12 ? 5.402 -1.113 -3.739 1.00 0.00 12 VAL A CA 11
ATOM 11001 C C . VAL A 1 12 ? 4.919 -2.527 -3.438 1.00 0.00 12 VAL A C 11
ATOM 11002 O O . VAL A 1 12 ? 5.329 -3.140 -2.452 1.00 0.00 12 VAL A O 11
ATOM 11015 N N . THR A 1 13 ? 4.043 -3.042 -4.296 1.00 0.00 13 THR A N 11
ATOM 11016 C CA . THR A 1 13 ? 3.502 -4.384 -4.122 1.00 0.00 13 THR A CA 11
ATOM 11017 C C . THR A 1 13 ? 4.303 -5.407 -4.918 1.00 0.00 13 THR A C 11
ATOM 11018 O O . THR A 1 13 ? 4.567 -5.217 -6.106 1.00 0.00 13 THR A O 11
ATOM 11029 N N . VAL A 1 14 ? 4.689 -6.494 -4.258 1.00 0.00 14 VAL A N 11
ATOM 11030 C CA . VAL A 1 14 ? 5.460 -7.549 -4.906 1.00 0.00 14 VAL A CA 11
ATOM 11031 C C . VAL A 1 14 ? 4.565 -8.719 -5.300 1.00 0.00 14 VAL A C 11
ATOM 11032 O O . VAL A 1 14 ? 4.983 -9.610 -6.040 1.00 0.00 14 VAL A O 11
ATOM 11045 N N . GLN A 1 15 ? 3.333 -8.710 -4.801 1.00 0.00 15 GLN A N 11
ATOM 11046 C CA . GLN A 1 15 ? 2.380 -9.772 -5.101 1.00 0.00 15 GLN A CA 11
ATOM 11047 C C . GLN A 1 15 ? 0.956 -9.229 -5.148 1.00 0.00 15 GLN A C 11
ATOM 11048 O O . GLN A 1 15 ? 0.584 -8.331 -4.392 1.00 0.00 15 GLN A O 11
ATOM 11062 N N . PRO A 1 16 ? 0.141 -9.782 -6.056 1.00 0.00 16 PRO A N 11
ATOM 11063 C CA . PRO A 1 16 ? -1.256 -9.368 -6.224 1.00 0.00 16 PRO A CA 11
ATOM 11064 C C . PRO A 1 16 ? -2.129 -9.783 -5.043 1.00 0.00 16 PRO A C 11
ATOM 11065 O O . PRO A 1 16 ? -1.908 -10.828 -4.431 1.00 0.00 16 PRO A O 11
ATOM 11076 N N . TYR A 1 17 ? -3.120 -8.957 -4.728 1.00 0.00 17 TYR A N 11
ATOM 11077 C CA . TYR A 1 17 ? -4.025 -9.235 -3.620 1.00 0.00 17 TYR A CA 11
ATOM 11078 C C . TYR A 1 17 ? -5.476 -8.995 -4.026 1.00 0.00 17 TYR A C 11
ATOM 11079 O O . TYR A 1 17 ? -5.790 -8.013 -4.700 1.00 0.00 17 TYR A O 11
ATOM 11097 N N . THR A 1 18 ? -6.357 -9.899 -3.612 1.00 0.00 18 THR A N 11
ATOM 11098 C CA . THR A 1 18 ? -7.775 -9.788 -3.933 1.00 0.00 18 THR A CA 11
ATOM 11099 C C . THR A 1 18 ? -8.604 -9.538 -2.678 1.00 0.00 18 THR A C 11
ATOM 11100 O O . THR A 1 18 ? -8.545 -10.307 -1.719 1.00 0.00 18 THR A O 11
ATOM 11111 N N . SER A 1 19 ? -9.377 -8.456 -2.692 1.00 0.00 19 SER A N 11
ATOM 11112 C CA . SER A 1 19 ? -10.216 -8.103 -1.553 1.00 0.00 19 SER A CA 11
ATOM 11113 C C . SER A 1 19 ? -11.384 -9.075 -1.416 1.00 0.00 19 SER A C 11
ATOM 11114 O O . SER A 1 19 ? -11.971 -9.500 -2.411 1.00 0.00 19 SER A O 11
ATOM 11122 N N . GLN A 1 20 ? -11.714 -9.422 -0.176 1.00 0.00 20 GLN A N 11
ATOM 11123 C CA . GLN A 1 20 ? -12.811 -10.345 0.091 1.00 0.00 20 GLN A CA 11
ATOM 11124 C C . GLN A 1 20 ? -14.039 -9.598 0.598 1.00 0.00 20 GLN A C 11
ATOM 11125 O O . GLN A 1 20 ? -15.153 -9.816 0.120 1.00 0.00 20 GLN A O 11
ATOM 11139 N N . SER A 1 21 ? -13.830 -8.716 1.572 1.00 0.00 21 SER A N 11
ATOM 11140 C CA . SER A 1 21 ? -14.922 -7.939 2.147 1.00 0.00 21 SER A CA 11
ATOM 11141 C C . SER A 1 21 ? -14.802 -6.467 1.764 1.00 0.00 21 SER A C 11
ATOM 11142 O O . SER A 1 21 ? -13.911 -6.081 1.007 1.00 0.00 21 SER A O 11
ATOM 11150 N N . LYS A 1 22 ? -15.706 -5.650 2.293 1.00 0.00 22 LYS A N 11
ATOM 11151 C CA . LYS A 1 22 ? -15.703 -4.219 2.010 1.00 0.00 22 LYS A CA 11
ATOM 11152 C C . LYS A 1 22 ? -14.778 -3.477 2.968 1.00 0.00 22 LYS A C 11
ATOM 11153 O O . LYS A 1 22 ? -15.046 -2.336 3.346 1.00 0.00 22 LYS A O 11
ATOM 11172 N N . ASP A 1 23 ? -13.688 -4.130 3.356 1.00 0.00 23 ASP A N 11
ATOM 11173 C CA . ASP A 1 23 ? -12.721 -3.530 4.268 1.00 0.00 23 ASP A CA 11
ATOM 11174 C C . ASP A 1 23 ? -11.307 -3.627 3.702 1.00 0.00 23 ASP A C 11
ATOM 11175 O O . ASP A 1 23 ? -10.463 -2.772 3.969 1.00 0.00 23 ASP A O 11
ATOM 11184 N N . GLU A 1 24 ? -11.058 -4.674 2.922 1.00 0.00 24 GLU A N 11
ATOM 11185 C CA . GLU A 1 24 ? -9.745 -4.882 2.321 1.00 0.00 24 GLU A CA 11
ATOM 11186 C C . GLU A 1 24 ? -9.721 -4.383 0.880 1.00 0.00 24 GLU A C 11
ATOM 11187 O O . GLU A 1 24 ? -10.763 -4.272 0.233 1.00 0.00 24 GLU A O 11
ATOM 11199 N N . ILE A 1 25 ? -8.526 -4.083 0.384 1.00 0.00 25 ILE A N 11
ATOM 11200 C CA . ILE A 1 25 ? -8.365 -3.595 -0.981 1.00 0.00 25 ILE A CA 11
ATOM 11201 C C . ILE A 1 25 ? -7.462 -4.519 -1.792 1.00 0.00 25 ILE A C 11
ATOM 11202 O O . ILE A 1 25 ? -6.437 -4.989 -1.300 1.00 0.00 25 ILE A O 11
ATOM 11218 N N . GLY A 1 26 ? -7.850 -4.772 -3.038 1.00 0.00 26 GLY A N 11
ATOM 11219 C CA . GLY A 1 26 ? -7.063 -5.636 -3.898 1.00 0.00 26 GLY A CA 11
ATOM 11220 C C . GLY A 1 26 ? -6.182 -4.857 -4.853 1.00 0.00 26 GLY A C 11
ATOM 11221 O O . GLY A 1 26 ? -6.668 -4.027 -5.622 1.00 0.00 26 GLY A O 11
ATOM 11225 N N . PHE A 1 27 ? -4.880 -5.120 -4.804 1.00 0.00 27 PHE A N 11
ATOM 11226 C CA . PHE A 1 27 ? -3.928 -4.435 -5.670 1.00 0.00 27 PHE A CA 11
ATOM 11227 C C . PHE A 1 27 ? -3.125 -5.437 -6.496 1.00 0.00 27 PHE A C 11
ATOM 11228 O O . PHE A 1 27 ? -2.908 -6.572 -6.073 1.00 0.00 27 PHE A O 11
ATOM 11245 N N . GLU A 1 28 ? -2.690 -5.007 -7.676 1.00 0.00 28 GLU A N 11
ATOM 11246 C CA . GLU A 1 28 ? -1.914 -5.866 -8.562 1.00 0.00 28 GLU A CA 11
ATOM 11247 C C . GLU A 1 28 ? -0.422 -5.760 -8.254 1.00 0.00 28 GLU A C 11
ATOM 11248 O O . GLU A 1 28 ? 0.007 -4.882 -7.506 1.00 0.00 28 GLU A O 11
ATOM 11260 N N . LYS A 1 29 ? 0.362 -6.662 -8.835 1.00 0.00 29 LYS A N 11
ATOM 11261 C CA . LYS A 1 29 ? 1.803 -6.671 -8.623 1.00 0.00 29 LYS A CA 11
ATOM 11262 C C . LYS A 1 29 ? 2.505 -5.744 -9.611 1.00 0.00 29 LYS A C 11
ATOM 11263 O O . LYS A 1 29 ? 2.300 -5.842 -10.821 1.00 0.00 29 LYS A O 11
ATOM 11282 N N . GLY A 1 30 ? 3.333 -4.845 -9.088 1.00 0.00 30 GLY A N 11
ATOM 11283 C CA . GLY A 1 30 ? 4.051 -3.914 -9.938 1.00 0.00 30 GLY A CA 11
ATOM 11284 C C . GLY A 1 30 ? 3.390 -2.551 -9.993 1.00 0.00 30 GLY A C 11
ATOM 11285 O O . GLY A 1 30 ? 3.434 -1.873 -11.020 1.00 0.00 30 GLY A O 11
ATOM 11289 N N . VAL A 1 31 ? 2.777 -2.147 -8.885 1.00 0.00 31 VAL A N 11
ATOM 11290 C CA . VAL A 1 31 ? 2.105 -0.855 -8.811 1.00 0.00 31 VAL A CA 11
ATOM 11291 C C . VAL A 1 31 ? 2.585 -0.054 -7.606 1.00 0.00 31 VAL A C 11
ATOM 11292 O O . VAL A 1 31 ? 3.348 -0.553 -6.778 1.00 0.00 31 VAL A O 11
ATOM 11305 N N . THR A 1 32 ? 2.133 1.193 -7.514 1.00 0.00 32 THR A N 11
ATOM 11306 C CA . THR A 1 32 ? 2.516 2.065 -6.410 1.00 0.00 32 THR A CA 11
ATOM 11307 C C . THR A 1 32 ? 1.340 2.319 -5.476 1.00 0.00 32 THR A C 11
ATOM 11308 O O . THR A 1 32 ? 0.213 2.528 -5.923 1.00 0.00 32 THR A O 11
ATOM 11319 N N . VAL A 1 33 ? 1.609 2.301 -4.174 1.00 0.00 33 VAL A N 11
ATOM 11320 C CA . VAL A 1 33 ? 0.573 2.531 -3.175 1.00 0.00 33 VAL A CA 11
ATOM 11321 C C . VAL A 1 33 ? 1.009 3.584 -2.163 1.00 0.00 33 VAL A C 11
ATOM 11322 O O . VAL A 1 33 ? 2.177 3.967 -2.116 1.00 0.00 33 VAL A O 11
ATOM 11335 N N . GLU A 1 34 ? 0.062 4.046 -1.353 1.00 0.00 34 GLU A N 11
ATOM 11336 C CA . GLU A 1 34 ? 0.350 5.056 -0.340 1.00 0.00 34 GLU A CA 11
ATOM 11337 C C . GLU A 1 34 ? -0.019 4.551 1.052 1.00 0.00 34 GLU A C 11
ATOM 11338 O O . GLU A 1 34 ? -1.197 4.459 1.398 1.00 0.00 34 GLU A O 11
ATOM 11350 N N . VAL A 1 35 ? 0.996 4.226 1.845 1.00 0.00 35 VAL A N 11
ATOM 11351 C CA . VAL A 1 35 ? 0.780 3.730 3.200 1.00 0.00 35 VAL A CA 11
ATOM 11352 C C . VAL A 1 35 ? 0.281 4.841 4.117 1.00 0.00 35 VAL A C 11
ATOM 11353 O O . VAL A 1 35 ? 1.074 5.596 4.680 1.00 0.00 35 VAL A O 11
ATOM 11366 N N . ILE A 1 36 ? -1.036 4.934 4.264 1.00 0.00 36 ILE A N 11
ATOM 11367 C CA . ILE A 1 36 ? -1.640 5.952 5.115 1.00 0.00 36 ILE A CA 11
ATOM 11368 C C . ILE A 1 36 ? -1.281 5.726 6.580 1.00 0.00 36 ILE A C 11
ATOM 11369 O O . ILE A 1 36 ? -0.718 6.604 7.234 1.00 0.00 36 ILE A O 11
ATOM 11385 N N . ARG A 1 37 ? -1.608 4.542 7.089 1.00 0.00 37 ARG A N 11
ATOM 11386 C CA . ARG A 1 37 ? -1.319 4.202 8.476 1.00 0.00 37 ARG A CA 11
ATOM 11387 C C . ARG A 1 37 ? -0.860 2.751 8.595 1.00 0.00 37 ARG A C 11
ATOM 11388 O O . ARG A 1 37 ? -1.640 1.822 8.389 1.00 0.00 37 ARG A O 11
ATOM 11409 N N . LYS A 1 38 ? 0.412 2.565 8.930 1.00 0.00 38 LYS A N 11
ATOM 11410 C CA . LYS A 1 38 ? 0.977 1.229 9.077 1.00 0.00 38 LYS A CA 11
ATOM 11411 C C . LYS A 1 38 ? 1.084 0.843 10.549 1.00 0.00 38 LYS A C 11
ATOM 11412 O O . LYS A 1 38 ? 1.726 1.536 11.337 1.00 0.00 38 LYS A O 11
ATOM 11431 N N . ASN A 1 39 ? 0.452 -0.269 10.912 1.00 0.00 39 ASN A N 11
ATOM 11432 C CA . ASN A 1 39 ? 0.476 -0.747 12.289 1.00 0.00 39 ASN A CA 11
ATOM 11433 C C . ASN A 1 39 ? 1.559 -1.805 12.478 1.00 0.00 39 ASN A C 11
ATOM 11434 O O . ASN A 1 39 ? 2.197 -2.236 11.516 1.00 0.00 39 ASN A O 11
ATOM 11445 N N . LEU A 1 40 ? 1.762 -2.221 13.723 1.00 0.00 40 LEU A N 11
ATOM 11446 C CA . LEU A 1 40 ? 2.766 -3.230 14.039 1.00 0.00 40 LEU A CA 11
ATOM 11447 C C . LEU A 1 40 ? 2.135 -4.615 14.140 1.00 0.00 40 LEU A C 11
ATOM 11448 O O . LEU A 1 40 ? 2.762 -5.620 13.805 1.00 0.00 40 LEU A O 11
ATOM 11464 N N . GLU A 1 41 ? 0.889 -4.660 14.601 1.00 0.00 41 GLU A N 11
ATOM 11465 C CA . GLU A 1 41 ? 0.172 -5.922 14.745 1.00 0.00 41 GLU A CA 11
ATOM 11466 C C . GLU A 1 41 ? 0.322 -6.778 13.490 1.00 0.00 41 GLU A C 11
ATOM 11467 O O . GLU A 1 41 ? 0.847 -7.889 13.544 1.00 0.00 41 GLU A O 11
ATOM 11479 N N . GLY A 1 42 ? -0.143 -6.251 12.362 1.00 0.00 42 GLY A N 11
ATOM 11480 C CA . GLY A 1 42 ? -0.052 -6.980 11.111 1.00 0.00 42 GLY A CA 11
ATOM 11481 C C . GLY A 1 42 ? -1.012 -6.453 10.061 1.00 0.00 42 GLY A C 11
ATOM 11482 O O . GLY A 1 42 ? -1.561 -7.222 9.272 1.00 0.00 42 GLY A O 11
ATOM 11486 N N . TRP A 1 43 ? -1.215 -5.141 10.055 1.00 0.00 43 TRP A N 11
ATOM 11487 C CA . TRP A 1 43 ? -2.117 -4.513 9.096 1.00 0.00 43 TRP A CA 11
ATOM 11488 C C . TRP A 1 43 ? -1.603 -3.138 8.684 1.00 0.00 43 TRP A C 11
ATOM 11489 O O . TRP A 1 43 ? -1.346 -2.283 9.530 1.00 0.00 43 TRP A O 11
ATOM 11510 N N . TRP A 1 44 ? -1.455 -2.933 7.380 1.00 0.00 44 TRP A N 11
ATOM 11511 C CA . TRP A 1 44 ? -0.971 -1.661 6.857 1.00 0.00 44 TRP A CA 11
ATOM 11512 C C . TRP A 1 44 ? -2.010 -1.014 5.949 1.00 0.00 44 TRP A C 11
ATOM 11513 O O . TRP A 1 44 ? -2.290 -1.511 4.857 1.00 0.00 44 TRP A O 11
ATOM 11534 N N . TYR A 1 45 ? -2.580 0.095 6.407 1.00 0.00 45 TYR A N 11
ATOM 11535 C CA . TYR A 1 45 ? -3.592 0.808 5.636 1.00 0.00 45 TYR A CA 11
ATOM 11536 C C . TYR A 1 45 ? -2.957 1.572 4.478 1.00 0.00 45 TYR A C 11
ATOM 11537 O O . TYR A 1 45 ? -2.061 2.394 4.679 1.00 0.00 45 TYR A O 11
ATOM 11555 N N . ILE A 1 46 ? -3.427 1.296 3.267 1.00 0.00 46 ILE A N 11
ATOM 11556 C CA . ILE A 1 46 ? -2.907 1.957 2.077 1.00 0.00 46 ILE A CA 11
ATOM 11557 C C . ILE A 1 46 ? -4.039 2.416 1.163 1.00 0.00 46 ILE A C 11
ATOM 11558 O O . ILE A 1 46 ? -5.195 2.039 1.355 1.00 0.00 46 ILE A O 11
ATOM 11574 N N . ARG A 1 47 ? -3.698 3.231 0.170 1.00 0.00 47 ARG A N 11
ATOM 11575 C CA . ARG A 1 47 ? -4.685 3.740 -0.774 1.00 0.00 47 ARG A CA 11
ATOM 11576 C C . ARG A 1 47 ? -4.265 3.450 -2.211 1.00 0.00 47 ARG A C 11
ATOM 11577 O O . ARG A 1 47 ? -3.231 3.931 -2.675 1.00 0.00 47 ARG A O 11
ATOM 11598 N N . TYR A 1 48 ? -5.072 2.659 -2.910 1.00 0.00 48 TYR A N 11
ATOM 11599 C CA . TYR A 1 48 ? -4.782 2.301 -4.293 1.00 0.00 48 TYR A CA 11
ATOM 11600 C C . TYR A 1 48 ? -6.002 2.527 -5.182 1.00 0.00 48 TYR A C 11
ATOM 11601 O O . TYR A 1 48 ? -7.115 2.121 -4.844 1.00 0.00 48 TYR A O 11
ATOM 11619 N N . LEU A 1 49 ? -5.784 3.180 -6.319 1.00 0.00 49 LEU A N 11
ATOM 11620 C CA . LEU A 1 49 ? -6.864 3.460 -7.258 1.00 0.00 49 LEU A CA 11
ATOM 11621 C C . LEU A 1 49 ? -7.921 4.356 -6.620 1.00 0.00 49 LEU A C 11
ATOM 11622 O O . LEU A 1 49 ? -9.115 4.205 -6.876 1.00 0.00 49 LEU A O 11
ATOM 11638 N N . GLY A 1 50 ? -7.474 5.291 -5.787 1.00 0.00 50 GLY A N 11
ATOM 11639 C CA . GLY A 1 50 ? -8.393 6.199 -5.128 1.00 0.00 50 GLY A CA 11
ATOM 11640 C C . GLY A 1 50 ? -9.321 5.486 -4.164 1.00 0.00 50 GLY A C 11
ATOM 11641 O O . GLY A 1 50 ? -10.479 5.872 -4.003 1.00 0.00 50 GLY A O 11
ATOM 11645 N N . LYS A 1 51 ? -8.812 4.439 -3.521 1.00 0.00 51 LYS A N 11
ATOM 11646 C CA . LYS A 1 51 ? -9.602 3.669 -2.568 1.00 0.00 51 LYS A CA 11
ATOM 11647 C C . LYS A 1 51 ? -8.753 3.248 -1.372 1.00 0.00 51 LYS A C 11
ATOM 11648 O O . LYS A 1 51 ? -7.631 2.770 -1.536 1.00 0.00 51 LYS A O 11
ATOM 11667 N N . GLU A 1 52 ? -9.296 3.428 -0.173 1.00 0.00 52 GLU A N 11
ATOM 11668 C CA . GLU A 1 52 ? -8.588 3.065 1.049 1.00 0.00 52 GLU A CA 11
ATOM 11669 C C . GLU A 1 52 ? -9.085 1.728 1.589 1.00 0.00 52 GLU A C 11
ATOM 11670 O O . GLU A 1 52 ? -10.290 1.492 1.682 1.00 0.00 52 GLU A O 11
ATOM 11682 N N . GLY A 1 53 ? -8.148 0.854 1.945 1.00 0.00 53 GLY A N 11
ATOM 11683 C CA . GLY A 1 53 ? -8.510 -0.449 2.471 1.00 0.00 53 GLY A CA 11
ATOM 11684 C C . GLY A 1 53 ? -7.413 -1.053 3.327 1.00 0.00 53 GLY A C 11
ATOM 11685 O O . GLY A 1 53 ? -6.313 -0.510 3.412 1.00 0.00 53 GLY A O 11
ATOM 11689 N N . TRP A 1 54 ? -7.715 -2.179 3.963 1.00 0.00 54 TRP A N 11
ATOM 11690 C CA . TRP A 1 54 ? -6.748 -2.856 4.818 1.00 0.00 54 TRP A CA 11
ATOM 11691 C C . TRP A 1 54 ? -5.884 -3.818 4.008 1.00 0.00 54 TRP A C 11
ATOM 11692 O O . TRP A 1 54 ? -6.387 -4.785 3.435 1.00 0.00 54 TRP A O 11
ATOM 11713 N N . ALA A 1 55 ? -4.584 -3.546 3.964 1.00 0.00 55 ALA A N 11
ATOM 11714 C CA . ALA A 1 55 ? -3.652 -4.389 3.226 1.00 0.00 55 ALA A CA 11
ATOM 11715 C C . ALA A 1 55 ? -2.616 -5.009 4.157 1.00 0.00 55 ALA A C 11
ATOM 11716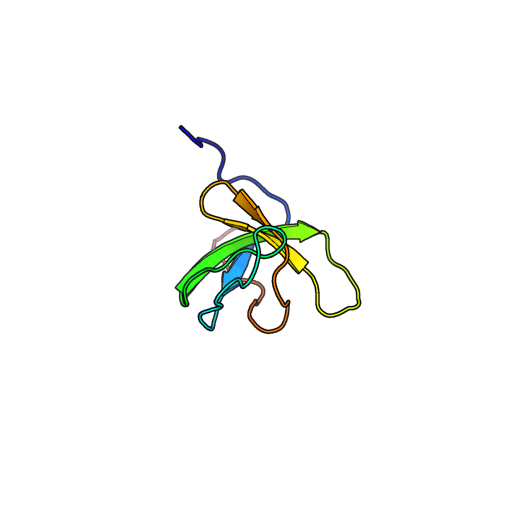 O O . ALA A 1 55 ? -2.180 -4.399 5.133 1.00 0.00 55 ALA A O 11
ATOM 11723 N N . PRO A 1 56 ? -2.214 -6.252 3.853 1.00 0.00 56 PRO A N 11
ATOM 11724 C CA . PRO A 1 56 ? -1.225 -6.982 4.651 1.00 0.00 56 PRO A CA 11
ATOM 11725 C C . PRO A 1 56 ? 0.175 -6.391 4.521 1.00 0.00 56 PRO A C 11
ATOM 11726 O O . PRO A 1 56 ? 0.551 -5.889 3.462 1.00 0.00 56 PRO A O 11
ATOM 11737 N N . ALA A 1 57 ? 0.942 -6.456 5.604 1.00 0.00 57 ALA A N 11
ATOM 11738 C CA . ALA A 1 57 ? 2.302 -5.930 5.610 1.00 0.00 57 ALA A CA 11
ATOM 11739 C C . ALA A 1 57 ? 3.288 -6.952 5.056 1.00 0.00 57 ALA A C 11
ATOM 11740 O O . ALA A 1 57 ? 4.480 -6.902 5.355 1.00 0.00 57 ALA A O 11
ATOM 11747 N N . SER A 1 58 ? 2.782 -7.877 4.247 1.00 0.00 58 SER A N 11
ATOM 11748 C CA . SER A 1 58 ? 3.618 -8.914 3.654 1.00 0.00 58 SER A CA 11
ATOM 11749 C C . SER A 1 58 ? 3.687 -8.756 2.138 1.00 0.00 58 SER A C 11
ATOM 11750 O O . SER A 1 58 ? 4.623 -9.233 1.496 1.00 0.00 58 SER A O 11
ATOM 11758 N N . TYR A 1 59 ? 2.691 -8.083 1.574 1.00 0.00 59 TYR A N 11
ATOM 11759 C CA . TYR A 1 59 ? 2.636 -7.863 0.133 1.00 0.00 59 TYR A CA 11
ATOM 11760 C C . TYR A 1 59 ? 3.008 -6.424 -0.212 1.00 0.00 59 TYR A C 11
ATOM 11761 O O . TYR A 1 59 ? 2.571 -5.885 -1.229 1.00 0.00 59 TYR A O 11
ATOM 11779 N N . LEU A 1 60 ? 3.820 -5.810 0.641 1.00 0.00 60 LEU A N 11
ATOM 11780 C CA . LEU A 1 60 ? 4.253 -4.433 0.427 1.00 0.00 60 LEU A CA 11
ATOM 11781 C C . LEU A 1 60 ? 5.742 -4.279 0.723 1.00 0.00 60 LEU A C 11
ATOM 11782 O O . LEU A 1 60 ? 6.274 -4.913 1.636 1.00 0.00 60 LEU A O 11
ATOM 11798 N N . LYS A 1 61 ? 6.410 -3.430 -0.052 1.00 0.00 61 LYS A N 11
ATOM 11799 C CA . LYS A 1 61 ? 7.836 -3.189 0.129 1.00 0.00 61 LYS A CA 11
ATOM 11800 C C . LYS A 1 61 ? 8.167 -1.713 -0.067 1.00 0.00 61 LYS A C 11
ATOM 11801 O O . LYS A 1 61 ? 7.745 -1.096 -1.045 1.00 0.00 61 LYS A O 11
ATOM 11820 N N . LYS A 1 62 ? 8.925 -1.153 0.870 1.00 0.00 62 LYS A N 11
ATOM 11821 C CA . LYS A 1 62 ? 9.316 0.250 0.800 1.00 0.00 62 LYS A CA 11
ATOM 11822 C C . LYS A 1 62 ? 10.067 0.542 -0.496 1.00 0.00 62 LYS A C 11
ATOM 11823 O O . LYS A 1 62 ? 11.141 -0.009 -0.739 1.00 0.00 62 LYS A O 11
ATOM 11842 N N . ALA A 1 63 ? 9.497 1.413 -1.321 1.00 0.00 63 ALA A N 11
ATOM 11843 C CA . ALA A 1 63 ? 10.115 1.780 -2.589 1.00 0.00 63 ALA A CA 11
ATOM 11844 C C . ALA A 1 63 ? 11.604 2.064 -2.412 1.00 0.00 63 ALA A C 11
ATOM 11845 O O . ALA A 1 63 ? 12.450 1.366 -2.971 1.00 0.00 63 ALA A O 11
ATOM 11852 N N . LYS A 1 64 ? 11.917 3.093 -1.632 1.00 0.00 64 LYS A N 11
ATOM 11853 C CA . LYS A 1 64 ? 13.302 3.469 -1.382 1.00 0.00 64 LYS A CA 11
ATOM 11854 C C . LYS A 1 64 ? 14.059 3.667 -2.691 1.00 0.00 64 LYS A C 11
ATOM 11855 O O . LYS A 1 64 ? 15.206 3.244 -2.827 1.00 0.00 64 LYS A O 11
ATOM 11874 N N . ASP A 1 65 ? 13.409 4.315 -3.652 1.00 0.00 65 ASP A N 11
ATOM 11875 C CA . ASP A 1 65 ? 14.021 4.572 -4.951 1.00 0.00 65 ASP A CA 11
ATOM 11876 C C . ASP A 1 65 ? 15.198 5.534 -4.816 1.00 0.00 65 ASP A C 11
ATOM 11877 O O . ASP A 1 65 ? 16.310 5.233 -5.248 1.00 0.00 65 ASP A O 11
ATOM 11886 N N . SER A 1 66 ? 14.942 6.692 -4.215 1.00 0.00 66 SER A N 11
ATOM 11887 C CA . SER A 1 66 ? 15.980 7.700 -4.029 1.00 0.00 66 SER A CA 11
ATOM 11888 C C . SER A 1 66 ? 17.192 7.107 -3.317 1.00 0.00 66 SER A C 11
ATOM 11889 O O . SER A 1 66 ? 17.138 5.993 -2.798 1.00 0.00 66 SER A O 11
ATOM 11897 N N . GLY A 1 67 ? 18.287 7.861 -3.300 1.00 0.00 67 GLY A N 11
ATOM 11898 C CA . GLY A 1 67 ? 19.498 7.394 -2.651 1.00 0.00 67 GLY A CA 11
ATOM 11899 C C . GLY A 1 67 ? 19.713 8.035 -1.294 1.00 0.00 67 GLY A C 11
ATOM 11900 O O . GLY A 1 67 ? 19.364 9.193 -1.069 1.00 0.00 67 GLY A O 11
ATOM 11904 N N . PRO A 1 68 ? 20.298 7.270 -0.360 1.00 0.00 68 PRO A N 11
ATOM 11905 C CA . PRO A 1 68 ? 20.571 7.749 0.998 1.00 0.00 68 PRO A CA 11
ATOM 11906 C C . PRO A 1 68 ? 21.671 8.804 1.032 1.00 0.00 68 PRO A C 11
ATOM 11907 O O . PRO A 1 68 ? 22.490 8.889 0.117 1.00 0.00 68 PRO A O 11
ATOM 11918 N N . SER A 1 69 ? 21.685 9.604 2.093 1.00 0.00 69 SER A N 11
ATOM 11919 C CA . SER A 1 69 ? 22.685 10.656 2.243 1.00 0.00 69 SER A CA 11
ATOM 11920 C C . SER A 1 69 ? 23.553 10.408 3.473 1.00 0.00 69 SER A C 11
ATOM 11921 O O . SER A 1 69 ? 23.318 9.468 4.233 1.00 0.00 69 SER A O 11
ATOM 11929 N N . SER A 1 70 ? 24.556 11.259 3.663 1.00 0.00 70 SER A N 11
ATOM 11930 C CA . SER A 1 70 ? 25.463 11.131 4.798 1.00 0.00 70 SER A CA 11
ATOM 11931 C C . SER A 1 70 ? 24.951 11.928 5.993 1.00 0.00 70 SER A C 11
ATOM 11932 O O . SER A 1 70 ? 25.033 13.156 6.017 1.00 0.00 70 SER A O 11
ATOM 11940 N N . GLY A 1 71 ? 24.422 11.220 6.987 1.00 0.00 71 GLY A N 11
ATOM 11941 C CA . GLY A 1 71 ? 23.904 11.877 8.173 1.00 0.00 71 GLY A CA 11
ATOM 11942 C C . GLY A 1 71 ? 22.423 12.181 8.067 1.00 0.00 71 GLY A C 11
ATOM 11943 O O . GLY A 1 71 ? 21.988 13.292 8.371 1.00 0.00 71 GLY A O 11
ATOM 11947 N N . GLY A 1 1 ? -8.240 20.694 8.806 1.00 0.00 1 GLY A N 12
ATOM 11948 C CA . GLY A 1 1 ? -8.662 19.773 7.766 1.00 0.00 1 GLY A CA 12
ATOM 11949 C C . GLY A 1 1 ? -7.538 18.866 7.307 1.00 0.00 1 GLY A C 12
ATOM 11950 O O . GLY A 1 1 ? -6.836 18.272 8.125 1.00 0.00 1 GLY A O 12
ATOM 11954 N N . SER A 1 2 ? -7.367 18.757 5.993 1.00 0.00 2 SER A N 12
ATOM 11955 C CA . SER A 1 2 ? -6.324 17.911 5.425 1.00 0.00 2 SER A CA 12
ATOM 11956 C C . SER A 1 2 ? -5.541 18.661 4.351 1.00 0.00 2 SER A C 12
ATOM 11957 O O . SER A 1 2 ? -6.000 18.804 3.219 1.00 0.00 2 SER A O 12
ATOM 11965 N N . SER A 1 3 ? -4.355 19.138 4.718 1.00 0.00 3 SER A N 12
ATOM 11966 C CA . SER A 1 3 ? -3.508 19.876 3.788 1.00 0.00 3 SER A CA 12
ATOM 11967 C C . SER A 1 3 ? -2.050 19.451 3.928 1.00 0.00 3 SER A C 12
ATOM 11968 O O . SER A 1 3 ? -1.478 19.502 5.015 1.00 0.00 3 SER A O 12
ATOM 11976 N N . GLY A 1 4 ? -1.453 19.032 2.816 1.00 0.00 4 GLY A N 12
ATOM 11977 C CA . GLY A 1 4 ? -0.067 18.604 2.834 1.00 0.00 4 GLY A CA 12
ATOM 11978 C C . GLY A 1 4 ? 0.327 17.858 1.574 1.00 0.00 4 GLY A C 12
ATOM 11979 O O . GLY A 1 4 ? 0.302 18.421 0.479 1.00 0.00 4 GLY A O 12
ATOM 11983 N N . SER A 1 5 ? 0.693 16.590 1.729 1.00 0.00 5 SER A N 12
ATOM 11984 C CA . SER A 1 5 ? 1.098 15.768 0.595 1.00 0.00 5 SER A CA 12
ATOM 11985 C C . SER A 1 5 ? 0.430 14.397 0.651 1.00 0.00 5 SER A C 12
ATOM 11986 O O . SER A 1 5 ? 0.389 13.758 1.701 1.00 0.00 5 SER A O 12
ATOM 11994 N N . SER A 1 6 ? -0.091 13.954 -0.489 1.00 0.00 6 SER A N 12
ATOM 11995 C CA . SER A 1 6 ? -0.761 12.662 -0.570 1.00 0.00 6 SER A CA 12
ATOM 11996 C C . SER A 1 6 ? 0.174 11.537 -0.138 1.00 0.00 6 SER A C 12
ATOM 11997 O O . SER A 1 6 ? 1.093 11.165 -0.866 1.00 0.00 6 SER A O 12
ATOM 12005 N N . GLY A 1 7 ? -0.068 10.998 1.053 1.00 0.00 7 GLY A N 12
ATOM 12006 C CA . GLY A 1 7 ? 0.760 9.921 1.563 1.00 0.00 7 GLY A CA 12
ATOM 12007 C C . GLY A 1 7 ? 2.209 10.334 1.729 1.00 0.00 7 GLY A C 12
ATOM 12008 O O . GLY A 1 7 ? 2.759 11.044 0.889 1.00 0.00 7 GLY A O 12
ATOM 12012 N N . GLU A 1 8 ? 2.828 9.888 2.818 1.00 0.00 8 GLU A N 12
ATOM 12013 C CA . GLU A 1 8 ? 4.222 10.217 3.092 1.00 0.00 8 GLU A CA 12
ATOM 12014 C C . GLU A 1 8 ? 5.139 9.052 2.729 1.00 0.00 8 GLU A C 12
ATOM 12015 O O . GLU A 1 8 ? 6.231 9.251 2.198 1.00 0.00 8 GLU A O 12
ATOM 12027 N N . GLU A 1 9 ? 4.684 7.837 3.018 1.00 0.00 9 GLU A N 12
ATOM 12028 C CA . GLU A 1 9 ? 5.465 6.640 2.723 1.00 0.00 9 GLU A CA 12
ATOM 12029 C C . GLU A 1 9 ? 4.816 5.831 1.604 1.00 0.00 9 GLU A C 12
ATOM 12030 O O . GLU A 1 9 ? 3.750 5.242 1.785 1.00 0.00 9 GLU A O 12
ATOM 12042 N N . LYS A 1 10 ? 5.467 5.807 0.446 1.00 0.00 10 LYS A N 12
ATOM 12043 C CA . LYS A 1 10 ? 4.956 5.071 -0.704 1.00 0.00 10 LYS A CA 12
ATOM 12044 C C . LYS A 1 10 ? 5.677 3.736 -0.860 1.00 0.00 10 LYS A C 12
ATOM 12045 O O . LYS A 1 10 ? 6.905 3.689 -0.946 1.00 0.00 10 LYS A O 12
ATOM 12064 N N . TYR A 1 11 ? 4.908 2.653 -0.896 1.00 0.00 11 TYR A N 12
ATOM 12065 C CA . TYR A 1 11 ? 5.475 1.318 -1.040 1.00 0.00 11 TYR A CA 12
ATOM 12066 C C . TYR A 1 11 ? 5.124 0.721 -2.400 1.00 0.00 11 TYR A C 12
ATOM 12067 O O . TYR A 1 11 ? 4.419 1.337 -3.198 1.00 0.00 11 TYR A O 12
ATOM 12085 N N . VAL A 1 12 ? 5.623 -0.485 -2.656 1.00 0.00 12 VAL A N 12
ATOM 12086 C CA . VAL A 1 12 ? 5.362 -1.168 -3.918 1.00 0.00 12 VAL A CA 12
ATOM 12087 C C . VAL A 1 12 ? 4.887 -2.597 -3.681 1.00 0.00 12 VAL A C 12
ATOM 12088 O O . VAL A 1 12 ? 5.325 -3.261 -2.742 1.00 0.00 12 VAL A O 12
ATOM 12101 N N . THR A 1 13 ? 3.988 -3.065 -4.541 1.00 0.00 13 THR A N 12
ATOM 12102 C CA . THR A 1 13 ? 3.452 -4.416 -4.425 1.00 0.00 13 THR A CA 12
ATOM 12103 C C . THR A 1 13 ? 4.265 -5.402 -5.256 1.00 0.00 13 THR A C 12
ATOM 12104 O O . THR A 1 13 ? 4.512 -5.176 -6.441 1.00 0.00 13 THR A O 12
ATOM 12115 N N . VAL A 1 14 ? 4.678 -6.499 -4.629 1.00 0.00 14 VAL A N 12
ATOM 12116 C CA . VAL A 1 14 ? 5.461 -7.521 -5.311 1.00 0.00 14 VAL A CA 12
ATOM 12117 C C . VAL A 1 14 ? 4.591 -8.710 -5.704 1.00 0.00 14 VAL A C 12
ATOM 12118 O O . VAL A 1 14 ? 5.027 -9.594 -6.439 1.00 0.00 14 VAL A O 12
ATOM 12131 N N . GLN A 1 15 ? 3.357 -8.722 -5.209 1.00 0.00 15 GLN A N 12
ATOM 12132 C CA . GLN A 1 15 ? 2.425 -9.803 -5.508 1.00 0.00 15 GLN A CA 12
ATOM 12133 C C . GLN A 1 15 ? 0.985 -9.303 -5.477 1.00 0.00 15 GLN A C 12
ATOM 12134 O O . GLN A 1 15 ? 0.615 -8.449 -4.670 1.00 0.00 15 GLN A O 12
ATOM 12148 N N . PRO A 1 16 ? 0.150 -9.847 -6.375 1.00 0.00 16 PRO A N 12
ATOM 12149 C CA . PRO A 1 16 ? -1.264 -9.470 -6.470 1.00 0.00 16 PRO A CA 12
ATOM 12150 C C . PRO A 1 16 ? -2.075 -9.960 -5.274 1.00 0.00 16 PRO A C 12
ATOM 12151 O O . PRO A 1 16 ? -1.889 -11.082 -4.802 1.00 0.00 16 PRO A O 12
ATOM 12162 N N . TYR A 1 17 ? -2.975 -9.111 -4.789 1.00 0.00 17 TYR A N 12
ATOM 12163 C CA . TYR A 1 17 ? -3.813 -9.456 -3.647 1.00 0.00 17 TYR A CA 12
ATOM 12164 C C . TYR A 1 17 ? -5.292 -9.322 -3.996 1.00 0.00 17 TYR A C 12
ATOM 12165 O O . TYR A 1 17 ? -5.716 -8.327 -4.586 1.00 0.00 17 TYR A O 12
ATOM 12183 N N . THR A 1 18 ? -6.075 -10.331 -3.628 1.00 0.00 18 THR A N 12
ATOM 12184 C CA . THR A 1 18 ? -7.506 -10.328 -3.901 1.00 0.00 18 THR A CA 12
ATOM 12185 C C . THR A 1 18 ? -8.305 -9.984 -2.649 1.00 0.00 18 THR A C 12
ATOM 12186 O O . THR A 1 18 ? -8.231 -10.688 -1.641 1.00 0.00 18 THR A O 12
ATOM 12197 N N . SER A 1 19 ? -9.068 -8.899 -2.720 1.00 0.00 19 SER A N 12
ATOM 12198 C CA . SER A 1 19 ? -9.879 -8.460 -1.590 1.00 0.00 19 SER A CA 12
ATOM 12199 C C . SER A 1 19 ? -11.188 -9.243 -1.523 1.00 0.00 19 SER A C 12
ATOM 12200 O O . SER A 1 19 ? -11.971 -9.243 -2.472 1.00 0.00 19 SER A O 12
ATOM 12208 N N . GLN A 1 20 ? -11.415 -9.909 -0.396 1.00 0.00 20 GLN A N 12
ATOM 12209 C CA . GLN A 1 20 ? -12.626 -10.696 -0.205 1.00 0.00 20 GLN A CA 12
ATOM 12210 C C . GLN A 1 20 ? -13.776 -9.817 0.278 1.00 0.00 20 GLN A C 12
ATOM 12211 O O . GLN A 1 20 ? -14.942 -10.094 -0.003 1.00 0.00 20 GLN A O 12
ATOM 12225 N N . SER A 1 21 ? -13.439 -8.758 1.007 1.00 0.00 21 SER A N 12
ATOM 12226 C CA . SER A 1 21 ? -14.444 -7.841 1.533 1.00 0.00 21 SER A CA 12
ATOM 12227 C C . SER A 1 21 ? -14.036 -6.392 1.290 1.00 0.00 21 SER A C 12
ATOM 12228 O O . SER A 1 21 ? -12.856 -6.086 1.119 1.00 0.00 21 SER A O 12
ATOM 12236 N N . LYS A 1 22 ? -15.022 -5.501 1.275 1.00 0.00 22 LYS A N 12
ATOM 12237 C CA . LYS A 1 22 ? -14.769 -4.082 1.054 1.00 0.00 22 LYS A CA 12
ATOM 12238 C C . LYS A 1 22 ? -13.658 -3.578 1.972 1.00 0.00 22 LYS A C 12
ATOM 12239 O O . LYS A 1 22 ? -12.779 -2.829 1.545 1.00 0.00 22 LYS A O 12
ATOM 12258 N N . ASP A 1 23 ? -13.705 -3.995 3.232 1.00 0.00 23 ASP A N 12
ATOM 12259 C CA . ASP A 1 23 ? -12.701 -3.588 4.209 1.00 0.00 23 ASP A CA 12
ATOM 12260 C C . ASP A 1 23 ? -11.297 -3.691 3.621 1.00 0.00 23 ASP A C 12
ATOM 12261 O O . ASP A 1 23 ? -10.434 -2.862 3.904 1.00 0.00 23 ASP A O 12
ATOM 12270 N N . GLU A 1 24 ? -11.078 -4.715 2.802 1.00 0.00 24 GLU A N 12
ATOM 12271 C CA . GLU A 1 24 ? -9.778 -4.927 2.176 1.00 0.00 24 GLU A CA 12
ATOM 12272 C C . GLU A 1 24 ? -9.771 -4.399 0.744 1.00 0.00 24 GLU A C 12
ATOM 12273 O O . GLU A 1 24 ? -10.825 -4.237 0.126 1.00 0.00 24 GLU A O 12
ATOM 12285 N N . ILE A 1 25 ? -8.578 -4.134 0.223 1.00 0.00 25 ILE A N 12
ATOM 12286 C CA . ILE A 1 25 ? -8.434 -3.626 -1.136 1.00 0.00 25 ILE A CA 12
ATOM 12287 C C . ILE A 1 25 ? -7.560 -4.551 -1.978 1.00 0.00 25 ILE A C 12
ATOM 12288 O O . ILE A 1 25 ? -6.457 -4.917 -1.576 1.00 0.00 25 ILE A O 12
ATOM 12304 N N . GLY A 1 26 ? -8.062 -4.922 -3.151 1.00 0.00 26 GLY A N 12
ATOM 12305 C CA . GLY A 1 26 ? -7.315 -5.799 -4.034 1.00 0.00 26 GLY A CA 12
ATOM 12306 C C . GLY A 1 26 ? -6.476 -5.033 -5.038 1.00 0.00 26 GLY A C 12
ATOM 12307 O O . GLY A 1 26 ? -6.991 -4.191 -5.773 1.00 0.00 26 GLY A O 12
ATOM 12311 N N . PHE A 1 27 ? -5.180 -5.323 -5.068 1.00 0.00 27 PHE A N 12
ATOM 12312 C CA . PHE A 1 27 ? -4.267 -4.654 -5.986 1.00 0.00 27 PHE A CA 12
ATOM 12313 C C . PHE A 1 27 ? -3.489 -5.670 -6.818 1.00 0.00 27 PHE A C 12
ATOM 12314 O O . PHE A 1 27 ? -3.495 -6.864 -6.521 1.00 0.00 27 PHE A O 12
ATOM 12331 N N . GLU A 1 28 ? -2.819 -5.186 -7.859 1.00 0.00 28 GLU A N 12
ATOM 12332 C CA . GLU A 1 28 ? -2.037 -6.052 -8.733 1.00 0.00 28 GLU A CA 12
ATOM 12333 C C . GLU A 1 28 ? -0.545 -5.909 -8.448 1.00 0.00 28 GLU A C 12
ATOM 12334 O O . GLU A 1 28 ? -0.129 -5.046 -7.675 1.00 0.00 28 GLU A O 12
ATOM 12346 N N . LYS A 1 29 ? 0.256 -6.762 -9.077 1.00 0.00 29 LYS A N 12
ATOM 12347 C CA . LYS A 1 29 ? 1.702 -6.732 -8.893 1.00 0.00 29 LYS A CA 12
ATOM 12348 C C . LYS A 1 29 ? 2.359 -5.787 -9.894 1.00 0.00 29 LYS A C 12
ATOM 12349 O O . LYS A 1 29 ? 2.260 -5.984 -11.105 1.00 0.00 29 LYS A O 12
ATOM 12368 N N . GLY A 1 30 ? 3.032 -4.762 -9.381 1.00 0.00 30 GLY A N 12
ATOM 12369 C CA . GLY A 1 30 ? 3.696 -3.803 -10.246 1.00 0.00 30 GLY A CA 12
ATOM 12370 C C . GLY A 1 30 ? 3.026 -2.444 -10.226 1.00 0.00 30 GLY A C 12
ATOM 12371 O O . GLY A 1 30 ? 2.985 -1.748 -11.241 1.00 0.00 30 GLY A O 12
ATOM 12375 N N . VAL A 1 31 ? 2.498 -2.063 -9.067 1.00 0.00 31 VAL A N 12
ATOM 12376 C CA . VAL A 1 31 ? 1.827 -0.777 -8.919 1.00 0.00 31 VAL A CA 12
ATOM 12377 C C . VAL A 1 31 ? 2.327 -0.034 -7.686 1.00 0.00 31 VAL A C 12
ATOM 12378 O O . VAL A 1 31 ? 3.062 -0.589 -6.867 1.00 0.00 31 VAL A O 12
ATOM 12391 N N . THR A 1 32 ? 1.926 1.228 -7.558 1.00 0.00 32 THR A N 12
ATOM 12392 C CA . THR A 1 32 ? 2.335 2.048 -6.425 1.00 0.00 32 THR A CA 12
ATOM 12393 C C . THR A 1 32 ? 1.187 2.237 -5.440 1.00 0.00 32 THR A C 12
ATOM 12394 O O . THR A 1 32 ? 0.037 2.420 -5.839 1.00 0.00 32 THR A O 12
ATOM 12405 N N . VAL A 1 33 ? 1.506 2.193 -4.150 1.00 0.00 33 VAL A N 12
ATOM 12406 C CA . VAL A 1 33 ? 0.501 2.361 -3.108 1.00 0.00 33 VAL A CA 12
ATOM 12407 C C . VAL A 1 33 ? 0.965 3.359 -2.052 1.00 0.00 33 VAL A C 12
ATOM 12408 O O . VAL A 1 33 ? 2.161 3.486 -1.789 1.00 0.00 33 VAL A O 12
ATOM 12421 N N . GLU A 1 34 ? 0.011 4.063 -1.452 1.00 0.00 34 GLU A N 12
ATOM 12422 C CA . GLU A 1 34 ? 0.324 5.050 -0.425 1.00 0.00 34 GLU A CA 12
ATOM 12423 C C . GLU A 1 34 ? -0.091 4.549 0.955 1.00 0.00 34 GLU A C 12
ATOM 12424 O O . GLU A 1 34 ? -1.278 4.382 1.236 1.00 0.00 34 GLU A O 12
ATOM 12436 N N . VAL A 1 35 ? 0.896 4.310 1.812 1.00 0.00 35 VAL A N 12
ATOM 12437 C CA . VAL A 1 35 ? 0.635 3.828 3.164 1.00 0.00 35 VAL A CA 12
ATOM 12438 C C . VAL A 1 35 ? 0.172 4.962 4.072 1.00 0.00 35 VAL A C 12
ATOM 12439 O O . VAL A 1 35 ? 0.916 5.909 4.328 1.00 0.00 35 VAL A O 12
ATOM 12452 N N . ILE A 1 36 ? -1.062 4.859 4.556 1.00 0.00 36 ILE A N 12
ATOM 12453 C CA . ILE A 1 36 ? -1.623 5.875 5.436 1.00 0.00 36 ILE A CA 12
ATOM 12454 C C . ILE A 1 36 ? -1.312 5.569 6.898 1.00 0.00 36 ILE A C 12
ATOM 12455 O O . ILE A 1 36 ? -0.767 6.407 7.615 1.00 0.00 36 ILE A O 12
ATOM 12471 N N . ARG A 1 37 ? -1.661 4.362 7.331 1.00 0.00 37 ARG A N 12
ATOM 12472 C CA . ARG A 1 37 ? -1.419 3.945 8.706 1.00 0.00 37 ARG A CA 12
ATOM 12473 C C . ARG A 1 37 ? -0.839 2.534 8.753 1.00 0.00 37 ARG A C 12
ATOM 12474 O O . ARG A 1 37 ? -1.550 1.551 8.538 1.00 0.00 37 ARG A O 12
ATOM 12495 N N . LYS A 1 38 ? 0.456 2.441 9.032 1.00 0.00 38 LYS A N 12
ATOM 12496 C CA . LYS A 1 38 ? 1.133 1.151 9.107 1.00 0.00 38 LYS A CA 12
ATOM 12497 C C . LYS A 1 38 ? 1.157 0.632 10.542 1.00 0.00 38 LYS A C 12
ATOM 12498 O O . LYS A 1 38 ? 1.501 1.363 11.470 1.00 0.00 38 LYS A O 12
ATOM 12517 N N . ASN A 1 39 ? 0.791 -0.634 10.714 1.00 0.00 39 ASN A N 12
ATOM 12518 C CA . ASN A 1 39 ? 0.772 -1.251 12.034 1.00 0.00 39 ASN A CA 12
ATOM 12519 C C . ASN A 1 39 ? 2.006 -2.123 12.247 1.00 0.00 39 ASN A C 12
ATOM 12520 O O . ASN A 1 39 ? 2.898 -2.172 11.398 1.00 0.00 39 ASN A O 12
ATOM 12531 N N . LEU A 1 40 ? 2.050 -2.809 13.382 1.00 0.00 40 LEU A N 12
ATOM 12532 C CA . LEU A 1 40 ? 3.175 -3.680 13.706 1.00 0.00 40 LEU A CA 12
ATOM 12533 C C . LEU A 1 40 ? 3.177 -4.920 12.818 1.00 0.00 40 LEU A C 12
ATOM 12534 O O . LEU A 1 40 ? 2.632 -5.961 13.188 1.00 0.00 40 LEU A O 12
ATOM 12550 N N . GLU A 1 41 ? 3.793 -4.802 11.647 1.00 0.00 41 GLU A N 12
ATOM 12551 C CA . GLU A 1 41 ? 3.865 -5.915 10.706 1.00 0.00 41 GLU A CA 12
ATOM 12552 C C . GLU A 1 41 ? 2.598 -6.763 10.768 1.00 0.00 41 GLU A C 12
ATOM 12553 O O . GLU A 1 41 ? 2.661 -7.981 10.928 1.00 0.00 41 GLU A O 12
ATOM 12565 N N . GLY A 1 42 ? 1.448 -6.108 10.641 1.00 0.00 42 GLY A N 12
ATOM 12566 C CA . GLY A 1 42 ? 0.183 -6.817 10.686 1.00 0.00 42 GLY A CA 12
ATOM 12567 C C . GLY A 1 42 ? -0.812 -6.292 9.669 1.00 0.00 42 GLY A C 12
ATOM 12568 O O . GLY A 1 42 ? -1.201 -7.008 8.746 1.00 0.00 42 GLY A O 12
ATOM 12572 N N . TRP A 1 43 ? -1.223 -5.041 9.838 1.00 0.00 43 TRP A N 12
ATOM 12573 C CA . TRP A 1 43 ? -2.180 -4.422 8.927 1.00 0.00 43 TRP A CA 12
ATOM 12574 C C . TRP A 1 43 ? -1.754 -3.001 8.574 1.00 0.00 43 TRP A C 12
ATOM 12575 O O . TRP A 1 43 ? -1.807 -2.101 9.411 1.00 0.00 43 TRP A O 12
ATOM 12596 N N . TRP A 1 44 ? -1.333 -2.808 7.329 1.00 0.00 44 TRP A N 12
ATOM 12597 C CA . TRP A 1 44 ? -0.898 -1.496 6.865 1.00 0.00 44 TRP A CA 12
ATOM 12598 C C . TRP A 1 44 ? -1.936 -0.874 5.938 1.00 0.00 44 TRP A C 12
ATOM 12599 O O . TRP A 1 44 ? -2.061 -1.268 4.777 1.00 0.00 44 TRP A O 12
ATOM 12620 N N . TYR A 1 45 ? -2.679 0.098 6.455 1.00 0.00 45 TYR A N 12
ATOM 12621 C CA . TYR A 1 45 ? -3.708 0.772 5.672 1.00 0.00 45 TYR A CA 12
ATOM 12622 C C . TYR A 1 45 ? -3.094 1.518 4.492 1.00 0.00 45 TYR A C 12
ATOM 12623 O O . TYR A 1 45 ? -2.343 2.477 4.672 1.00 0.00 45 TYR A O 12
ATOM 12641 N N . ILE A 1 46 ? -3.419 1.070 3.283 1.00 0.00 46 ILE A N 12
ATOM 12642 C CA . ILE A 1 46 ? -2.902 1.695 2.073 1.00 0.00 46 ILE A CA 12
ATOM 12643 C C . ILE A 1 46 ? -4.036 2.133 1.153 1.00 0.00 46 ILE A C 12
ATOM 12644 O O . ILE A 1 46 ? -5.169 1.670 1.284 1.00 0.00 46 ILE A O 12
ATOM 12660 N N . ARG A 1 47 ? -3.723 3.027 0.221 1.00 0.00 47 ARG A N 12
ATOM 12661 C CA . ARG A 1 47 ? -4.716 3.528 -0.722 1.00 0.00 47 ARG A CA 12
ATOM 12662 C C . ARG A 1 47 ? -4.287 3.252 -2.161 1.00 0.00 47 ARG A C 12
ATOM 12663 O O . ARG A 1 47 ? -3.177 3.598 -2.565 1.00 0.00 47 ARG A O 12
ATOM 12684 N N . TYR A 1 48 ? -5.174 2.627 -2.926 1.00 0.00 48 TYR A N 12
ATOM 12685 C CA . TYR A 1 48 ? -4.887 2.302 -4.319 1.00 0.00 48 TYR A CA 12
ATOM 12686 C C . TYR A 1 48 ? -6.098 2.583 -5.205 1.00 0.00 48 TYR A C 12
ATOM 12687 O O . TYR A 1 48 ? -7.223 2.203 -4.877 1.00 0.00 48 TYR A O 12
ATOM 12705 N N . LEU A 1 49 ? -5.858 3.250 -6.328 1.00 0.00 49 LEU A N 12
ATOM 12706 C CA . LEU A 1 49 ? -6.927 3.582 -7.264 1.00 0.00 49 LEU A CA 12
ATOM 12707 C C . LEU A 1 49 ? -7.956 4.500 -6.610 1.00 0.00 49 LEU A C 12
ATOM 12708 O O . LEU A 1 49 ? -9.150 4.411 -6.895 1.00 0.00 49 LEU A O 12
ATOM 12724 N N . GLY A 1 50 ? -7.484 5.382 -5.735 1.00 0.00 50 GLY A N 12
ATOM 12725 C CA . GLY A 1 50 ? -8.377 6.305 -5.058 1.00 0.00 50 GLY A CA 12
ATOM 12726 C C . GLY A 1 50 ? -9.304 5.604 -4.084 1.00 0.00 50 GLY A C 12
ATOM 12727 O O . GLY A 1 50 ? -10.436 6.037 -3.871 1.00 0.00 50 GLY A O 12
ATOM 12731 N N . LYS A 1 51 ? -8.823 4.516 -3.490 1.00 0.00 51 LYS A N 12
ATOM 12732 C CA . LYS A 1 51 ? -9.616 3.753 -2.533 1.00 0.00 51 LYS A CA 12
ATOM 12733 C C . LYS A 1 51 ? -8.763 3.314 -1.348 1.00 0.00 51 LYS A C 12
ATOM 12734 O O . LYS A 1 51 ? -7.674 2.768 -1.525 1.00 0.00 51 LYS A O 12
ATOM 12753 N N . GLU A 1 52 ? -9.266 3.553 -0.141 1.00 0.00 52 GLU A N 12
ATOM 12754 C CA . GLU A 1 52 ? -8.548 3.179 1.073 1.00 0.00 52 GLU A CA 12
ATOM 12755 C C . GLU A 1 52 ? -9.076 1.862 1.633 1.00 0.00 52 GLU A C 12
ATOM 12756 O O . GLU A 1 52 ? -10.276 1.707 1.857 1.00 0.00 52 GLU A O 12
ATOM 12768 N N . GLY A 1 53 ? -8.170 0.915 1.857 1.00 0.00 53 GLY A N 12
ATOM 12769 C CA . GLY A 1 53 ? -8.563 -0.376 2.389 1.00 0.00 53 GLY A CA 12
ATOM 12770 C C . GLY A 1 53 ? -7.482 -1.002 3.249 1.00 0.00 53 GLY A C 12
ATOM 12771 O O . GLY A 1 53 ? -6.395 -0.444 3.393 1.00 0.00 53 GLY A O 12
ATOM 12775 N N . TRP A 1 54 ? -7.784 -2.160 3.824 1.00 0.00 54 TRP A N 12
ATOM 12776 C CA . TRP A 1 54 ? -6.831 -2.861 4.677 1.00 0.00 54 TRP A CA 12
ATOM 12777 C C . TRP A 1 54 ? -5.955 -3.802 3.857 1.00 0.00 54 TRP A C 12
ATOM 12778 O O . TRP A 1 54 ? -6.458 -4.648 3.119 1.00 0.00 54 TRP A O 12
ATOM 12799 N N . ALA A 1 55 ? -4.641 -3.648 3.990 1.00 0.00 55 ALA A N 12
ATOM 12800 C CA . ALA A 1 55 ? -3.696 -4.486 3.264 1.00 0.00 55 ALA A CA 12
ATOM 12801 C C . ALA A 1 55 ? -2.601 -5.007 4.187 1.00 0.00 55 ALA A C 12
ATOM 12802 O O . ALA A 1 55 ? -2.164 -4.328 5.116 1.00 0.00 55 ALA A O 12
ATOM 12809 N N . PRO A 1 56 ? -2.147 -6.243 3.929 1.00 0.00 56 PRO A N 12
ATOM 12810 C CA . PRO A 1 56 ? -1.097 -6.883 4.727 1.00 0.00 56 PRO A CA 12
ATOM 12811 C C . PRO A 1 56 ? 0.267 -6.232 4.520 1.00 0.00 56 PRO A C 12
ATOM 12812 O O . PRO A 1 56 ? 0.576 -5.749 3.431 1.00 0.00 56 PRO A O 12
ATOM 12823 N N . ALA A 1 57 ? 1.079 -6.224 5.572 1.00 0.00 57 ALA A N 12
ATOM 12824 C CA . ALA A 1 57 ? 2.411 -5.634 5.504 1.00 0.00 57 ALA A CA 12
ATOM 12825 C C . ALA A 1 57 ? 3.424 -6.629 4.949 1.00 0.00 57 ALA A C 12
ATOM 12826 O O . ALA A 1 57 ? 4.624 -6.512 5.195 1.00 0.00 57 ALA A O 12
ATOM 12833 N N . SER A 1 58 ? 2.932 -7.610 4.198 1.00 0.00 58 SER A N 12
ATOM 12834 C CA . SER A 1 58 ? 3.795 -8.630 3.611 1.00 0.00 58 SER A CA 12
ATOM 12835 C C . SER A 1 58 ? 3.834 -8.499 2.092 1.00 0.00 58 SER A C 12
ATOM 12836 O O . SER A 1 58 ? 4.825 -8.851 1.453 1.00 0.00 58 SER A O 12
ATOM 12844 N N . TYR A 1 59 ? 2.748 -7.992 1.521 1.00 0.00 59 TYR A N 12
ATOM 12845 C CA . TYR A 1 59 ? 2.655 -7.817 0.076 1.00 0.00 59 TYR A CA 12
ATOM 12846 C C . TYR A 1 59 ? 3.022 -6.392 -0.326 1.00 0.00 59 TYR A C 12
ATOM 12847 O O . TYR A 1 59 ? 2.575 -5.890 -1.358 1.00 0.00 59 TYR A O 12
ATOM 12865 N N . LEU A 1 60 ? 3.839 -5.745 0.498 1.00 0.00 60 LEU A N 12
ATOM 12866 C CA . LEU A 1 60 ? 4.269 -4.376 0.231 1.00 0.00 60 LEU A CA 12
ATOM 12867 C C . LEU A 1 60 ? 5.739 -4.187 0.589 1.00 0.00 60 LEU A C 12
ATOM 12868 O O . LEU A 1 60 ? 6.218 -4.714 1.594 1.00 0.00 60 LEU A O 12
ATOM 12884 N N . LYS A 1 61 ? 6.451 -3.430 -0.238 1.00 0.00 61 LYS A N 12
ATOM 12885 C CA . LYS A 1 61 ? 7.868 -3.167 -0.008 1.00 0.00 61 LYS A CA 12
ATOM 12886 C C . LYS A 1 61 ? 8.174 -1.679 -0.146 1.00 0.00 61 LYS A C 12
ATOM 12887 O O . LYS A 1 61 ? 7.751 -1.034 -1.106 1.00 0.00 61 LYS A O 12
ATOM 12906 N N . LYS A 1 62 ? 8.912 -1.140 0.817 1.00 0.00 62 LYS A N 12
ATOM 12907 C CA . LYS A 1 62 ? 9.279 0.271 0.802 1.00 0.00 62 LYS A CA 12
ATOM 12908 C C . LYS A 1 62 ? 9.933 0.649 -0.522 1.00 0.00 62 LYS A C 12
ATOM 12909 O O . LYS A 1 62 ? 10.936 0.058 -0.921 1.00 0.00 62 LYS A O 12
ATOM 12928 N N . ALA A 1 63 ? 9.361 1.640 -1.199 1.00 0.00 63 ALA A N 12
ATOM 12929 C CA . ALA A 1 63 ? 9.891 2.098 -2.477 1.00 0.00 63 ALA A CA 12
ATOM 12930 C C . ALA A 1 63 ? 11.195 2.865 -2.287 1.00 0.00 63 ALA A C 12
ATOM 12931 O O . ALA A 1 63 ? 12.106 2.776 -3.111 1.00 0.00 63 ALA A O 12
ATOM 12938 N N . LYS A 1 64 ? 11.279 3.618 -1.195 1.00 0.00 64 LYS A N 12
ATOM 12939 C CA . LYS A 1 64 ? 12.473 4.401 -0.895 1.00 0.00 64 LYS A CA 12
ATOM 12940 C C . LYS A 1 64 ? 13.178 3.863 0.345 1.00 0.00 64 LYS A C 12
ATOM 12941 O O . LYS A 1 64 ? 12.924 4.316 1.461 1.00 0.00 64 LYS A O 12
ATOM 12960 N N . ASP A 1 65 ? 14.067 2.896 0.142 1.00 0.00 65 ASP A N 12
ATOM 12961 C CA . ASP A 1 65 ? 14.811 2.298 1.245 1.00 0.00 65 ASP A CA 12
ATOM 12962 C C . ASP A 1 65 ? 15.481 3.373 2.094 1.00 0.00 65 ASP A C 12
ATOM 12963 O O . ASP A 1 65 ? 16.519 3.919 1.718 1.00 0.00 65 ASP A O 12
ATOM 12972 N N . SER A 1 66 ? 14.880 3.675 3.241 1.00 0.00 66 SER A N 12
ATOM 12973 C CA . SER A 1 66 ? 15.416 4.688 4.141 1.00 0.00 66 SER A CA 12
ATOM 12974 C C . SER A 1 66 ? 16.937 4.601 4.214 1.00 0.00 66 SER A C 12
ATOM 12975 O O . SER A 1 66 ? 17.632 5.612 4.126 1.00 0.00 66 SER A O 12
ATOM 12983 N N . GLY A 1 67 ? 17.447 3.384 4.374 1.00 0.00 67 GLY A N 12
ATOM 12984 C CA . GLY A 1 67 ? 18.883 3.187 4.456 1.00 0.00 67 GLY A CA 12
ATOM 12985 C C . GLY A 1 67 ? 19.603 3.643 3.202 1.00 0.00 67 GLY A C 12
ATOM 12986 O O . GLY A 1 67 ? 19.018 4.265 2.316 1.00 0.00 67 GLY A O 12
ATOM 12990 N N . PRO A 1 68 ? 20.906 3.334 3.118 1.00 0.00 68 PRO A N 12
ATOM 12991 C CA . PRO A 1 68 ? 21.736 3.709 1.969 1.00 0.00 68 PRO A CA 12
ATOM 12992 C C . PRO A 1 68 ? 21.369 2.929 0.711 1.00 0.00 68 PRO A C 12
ATOM 12993 O O . PRO A 1 68 ? 21.194 1.712 0.752 1.00 0.00 68 PRO A O 12
ATOM 13004 N N . SER A 1 69 ? 21.252 3.640 -0.407 1.00 0.00 69 SER A N 12
ATOM 13005 C CA . SER A 1 69 ? 20.903 3.016 -1.677 1.00 0.00 69 SER A CA 12
ATOM 13006 C C . SER A 1 69 ? 21.790 1.805 -1.949 1.00 0.00 69 SER A C 12
ATOM 13007 O O . SER A 1 69 ? 22.716 1.516 -1.190 1.00 0.00 69 SER A O 12
ATOM 13015 N N . SER A 1 70 ? 21.500 1.100 -3.038 1.00 0.00 70 SER A N 12
ATOM 13016 C CA . SER A 1 70 ? 22.269 -0.083 -3.410 1.00 0.00 70 SER A CA 12
ATOM 13017 C C . SER A 1 70 ? 22.685 -0.022 -4.876 1.00 0.00 70 SER A C 12
ATOM 13018 O O . SER A 1 70 ? 21.843 0.054 -5.770 1.00 0.00 70 SER A O 12
ATOM 13026 N N . GLY A 1 71 ? 23.993 -0.055 -5.115 1.00 0.00 71 GLY A N 12
ATOM 13027 C CA . GLY A 1 71 ? 24.499 -0.001 -6.473 1.00 0.00 71 GLY A CA 12
ATOM 13028 C C . GLY A 1 71 ? 25.725 0.881 -6.601 1.00 0.00 71 GLY A C 12
ATOM 13029 O O . GLY A 1 71 ? 26.770 0.439 -7.079 1.00 0.00 71 GLY A O 12
ATOM 13033 N N . GLY A 1 1 ? 9.825 13.428 5.558 1.00 0.00 1 GLY A N 13
ATOM 13034 C CA . GLY A 1 1 ? 9.233 14.334 4.590 1.00 0.00 1 GLY A CA 13
ATOM 13035 C C . GLY A 1 1 ? 8.644 15.570 5.239 1.00 0.00 1 GLY A C 13
ATOM 13036 O O . GLY A 1 1 ? 8.056 15.494 6.317 1.00 0.00 1 GLY A O 13
ATOM 13040 N N . SER A 1 2 ? 8.801 16.714 4.579 1.00 0.00 2 SER A N 13
ATOM 13041 C CA . SER A 1 2 ? 8.284 17.974 5.101 1.00 0.00 2 SER A CA 13
ATOM 13042 C C . SER A 1 2 ? 6.763 18.024 4.992 1.00 0.00 2 SER A C 13
ATOM 13043 O O . SER A 1 2 ? 6.072 18.367 5.950 1.00 0.00 2 SER A O 13
ATOM 13051 N N . SER A 1 3 ? 6.250 17.679 3.815 1.00 0.00 3 SER A N 13
ATOM 13052 C CA . SER A 1 3 ? 4.811 17.689 3.577 1.00 0.00 3 SER A CA 13
ATOM 13053 C C . SER A 1 3 ? 4.112 16.633 4.429 1.00 0.00 3 SER A C 13
ATOM 13054 O O . SER A 1 3 ? 3.249 16.949 5.245 1.00 0.00 3 SER A O 13
ATOM 13062 N N . GLY A 1 4 ? 4.495 15.375 4.230 1.00 0.00 4 GLY A N 13
ATOM 13063 C CA . GLY A 1 4 ? 3.897 14.290 4.986 1.00 0.00 4 GLY A CA 13
ATOM 13064 C C . GLY A 1 4 ? 2.387 14.250 4.848 1.00 0.00 4 GLY A C 13
ATOM 13065 O O . GLY A 1 4 ? 1.662 14.435 5.824 1.00 0.00 4 GLY A O 13
ATOM 13069 N N . SER A 1 5 ? 1.913 14.009 3.629 1.00 0.00 5 SER A N 13
ATOM 13070 C CA . SER A 1 5 ? 0.481 13.951 3.363 1.00 0.00 5 SER A CA 13
ATOM 13071 C C . SER A 1 5 ? 0.202 13.252 2.036 1.00 0.00 5 SER A C 13
ATOM 13072 O O . SER A 1 5 ? 1.078 13.155 1.177 1.00 0.00 5 SER A O 13
ATOM 13080 N N . SER A 1 6 ? -1.025 12.767 1.877 1.00 0.00 6 SER A N 13
ATOM 13081 C CA . SER A 1 6 ? -1.420 12.074 0.656 1.00 0.00 6 SER A CA 13
ATOM 13082 C C . SER A 1 6 ? -0.473 10.916 0.359 1.00 0.00 6 SER A C 13
ATOM 13083 O O . SER A 1 6 ? -0.052 10.720 -0.781 1.00 0.00 6 SER A O 13
ATOM 13091 N N . GLY A 1 7 ? -0.140 10.150 1.394 1.00 0.00 7 GLY A N 13
ATOM 13092 C CA . GLY A 1 7 ? 0.756 9.021 1.223 1.00 0.00 7 GLY A CA 13
ATOM 13093 C C . GLY A 1 7 ? 2.059 9.195 1.979 1.00 0.00 7 GLY A C 13
ATOM 13094 O O . GLY A 1 7 ? 3.102 9.451 1.379 1.00 0.00 7 GLY A O 13
ATOM 13098 N N . GLU A 1 8 ? 1.996 9.058 3.301 1.00 0.00 8 GLU A N 13
ATOM 13099 C CA . GLU A 1 8 ? 3.180 9.205 4.139 1.00 0.00 8 GLU A CA 13
ATOM 13100 C C . GLU A 1 8 ? 4.397 8.559 3.481 1.00 0.00 8 GLU A C 13
ATOM 13101 O O . GLU A 1 8 ? 5.471 9.155 3.420 1.00 0.00 8 GLU A O 13
ATOM 13113 N N . GLU A 1 9 ? 4.217 7.336 2.991 1.00 0.00 9 GLU A N 13
ATOM 13114 C CA . GLU A 1 9 ? 5.300 6.608 2.338 1.00 0.00 9 GLU A CA 13
ATOM 13115 C C . GLU A 1 9 ? 4.763 5.722 1.220 1.00 0.00 9 GLU A C 13
ATOM 13116 O O . GLU A 1 9 ? 3.942 4.834 1.455 1.00 0.00 9 GLU A O 13
ATOM 13128 N N . LYS A 1 10 ? 5.231 5.969 0.001 1.00 0.00 10 LYS A N 13
ATOM 13129 C CA . LYS A 1 10 ? 4.800 5.193 -1.156 1.00 0.00 10 LYS A CA 13
ATOM 13130 C C . LYS A 1 10 ? 5.505 3.842 -1.199 1.00 0.00 10 LYS A C 13
ATOM 13131 O O . LYS A 1 10 ? 6.714 3.768 -1.418 1.00 0.00 10 LYS A O 13
ATOM 13150 N N . TYR A 1 11 ? 4.742 2.775 -0.990 1.00 0.00 11 TYR A N 13
ATOM 13151 C CA . TYR A 1 11 ? 5.294 1.425 -1.004 1.00 0.00 11 TYR A CA 13
ATOM 13152 C C . TYR A 1 11 ? 5.009 0.733 -2.334 1.00 0.00 11 TYR A C 13
ATOM 13153 O O . TYR A 1 11 ? 4.349 1.293 -3.209 1.00 0.00 11 TYR A O 13
ATOM 13171 N N . VAL A 1 12 ? 5.510 -0.489 -2.477 1.00 0.00 12 VAL A N 13
ATOM 13172 C CA . VAL A 1 12 ? 5.309 -1.261 -3.698 1.00 0.00 12 VAL A CA 13
ATOM 13173 C C . VAL A 1 12 ? 4.809 -2.666 -3.382 1.00 0.00 12 VAL A C 13
ATOM 13174 O O . VAL A 1 12 ? 5.223 -3.280 -2.399 1.00 0.00 12 VAL A O 13
ATOM 13187 N N . THR A 1 13 ? 3.914 -3.173 -4.226 1.00 0.00 13 THR A N 13
ATOM 13188 C CA . THR A 1 13 ? 3.356 -4.506 -4.039 1.00 0.00 13 THR A CA 13
ATOM 13189 C C . THR A 1 13 ? 4.139 -5.546 -4.832 1.00 0.00 13 THR A C 13
ATOM 13190 O O . THR A 1 13 ? 4.247 -5.457 -6.055 1.00 0.00 13 THR A O 13
ATOM 13201 N N . VAL A 1 14 ? 4.685 -6.533 -4.129 1.00 0.00 14 VAL A N 13
ATOM 13202 C CA . VAL A 1 14 ? 5.458 -7.591 -4.767 1.00 0.00 14 VAL A CA 13
ATOM 13203 C C . VAL A 1 14 ? 4.555 -8.734 -5.220 1.00 0.00 14 VAL A C 13
ATOM 13204 O O . VAL A 1 14 ? 4.975 -9.606 -5.979 1.00 0.00 14 VAL A O 13
ATOM 13217 N N . GLN A 1 15 ? 3.312 -8.721 -4.748 1.00 0.00 15 GLN A N 13
ATOM 13218 C CA . GLN A 1 15 ? 2.348 -9.756 -5.105 1.00 0.00 15 GLN A CA 13
ATOM 13219 C C . GLN A 1 15 ? 0.932 -9.192 -5.143 1.00 0.00 15 GLN A C 13
ATOM 13220 O O . GLN A 1 15 ? 0.566 -8.314 -4.361 1.00 0.00 15 GLN A O 13
ATOM 13234 N N . PRO A 1 16 ? 0.115 -9.707 -6.074 1.00 0.00 16 PRO A N 13
ATOM 13235 C CA . PRO A 1 16 ? -1.275 -9.269 -6.236 1.00 0.00 16 PRO A CA 13
ATOM 13236 C C . PRO A 1 16 ? -2.160 -9.709 -5.075 1.00 0.00 16 PRO A C 13
ATOM 13237 O O . PRO A 1 16 ? -1.902 -10.729 -4.437 1.00 0.00 16 PRO A O 13
ATOM 13248 N N . TYR A 1 17 ? -3.204 -8.933 -4.807 1.00 0.00 17 TYR A N 13
ATOM 13249 C CA . TYR A 1 17 ? -4.127 -9.242 -3.721 1.00 0.00 17 TYR A CA 13
ATOM 13250 C C . TYR A 1 17 ? -5.571 -9.241 -4.216 1.00 0.00 17 TYR A C 13
ATOM 13251 O O . TYR A 1 17 ? -5.924 -8.502 -5.136 1.00 0.00 17 TYR A O 13
ATOM 13269 N N . THR A 1 18 ? -6.402 -10.074 -3.597 1.00 0.00 18 THR A N 13
ATOM 13270 C CA . THR A 1 18 ? -7.806 -10.171 -3.974 1.00 0.00 18 THR A CA 13
ATOM 13271 C C . THR A 1 18 ? -8.714 -9.763 -2.819 1.00 0.00 18 THR A C 13
ATOM 13272 O O . THR A 1 18 ? -8.887 -10.512 -1.857 1.00 0.00 18 THR A O 13
ATOM 13283 N N . SER A 1 19 ? -9.293 -8.571 -2.921 1.00 0.00 19 SER A N 13
ATOM 13284 C CA . SER A 1 19 ? -10.181 -8.061 -1.883 1.00 0.00 19 SER A CA 13
ATOM 13285 C C . SER A 1 19 ? -11.640 -8.337 -2.233 1.00 0.00 19 SER A C 13
ATOM 13286 O O . SER A 1 19 ? -12.052 -8.188 -3.384 1.00 0.00 19 SER A O 13
ATOM 13294 N N . GLN A 1 20 ? -12.417 -8.738 -1.232 1.00 0.00 20 GLN A N 13
ATOM 13295 C CA . GLN A 1 20 ? -13.830 -9.036 -1.435 1.00 0.00 20 GLN A CA 13
ATOM 13296 C C . GLN A 1 20 ? -14.699 -8.228 -0.476 1.00 0.00 20 GLN A C 13
ATOM 13297 O O . GLN A 1 20 ? -15.817 -8.627 -0.150 1.00 0.00 20 GLN A O 13
ATOM 13311 N N . SER A 1 21 ? -14.176 -7.091 -0.027 1.00 0.00 21 SER A N 13
ATOM 13312 C CA . SER A 1 21 ? -14.903 -6.229 0.898 1.00 0.00 21 SER A CA 13
ATOM 13313 C C . SER A 1 21 ? -14.298 -4.828 0.925 1.00 0.00 21 SER A C 13
ATOM 13314 O O . SER A 1 21 ? -13.078 -4.665 0.873 1.00 0.00 21 SER A O 13
ATOM 13322 N N . LYS A 1 22 ? -15.159 -3.820 1.005 1.00 0.00 22 LYS A N 13
ATOM 13323 C CA . LYS A 1 22 ? -14.712 -2.432 1.040 1.00 0.00 22 LYS A CA 13
ATOM 13324 C C . LYS A 1 22 ? -13.535 -2.264 1.994 1.00 0.00 22 LYS A C 13
ATOM 13325 O O . LYS A 1 22 ? -12.514 -1.675 1.638 1.00 0.00 22 LYS A O 13
ATOM 13344 N N . ASP A 1 23 ? -13.682 -2.787 3.207 1.00 0.00 23 ASP A N 13
ATOM 13345 C CA . ASP A 1 23 ? -12.630 -2.697 4.212 1.00 0.00 23 ASP A CA 13
ATOM 13346 C C . ASP A 1 23 ? -11.278 -3.082 3.619 1.00 0.00 23 ASP A C 13
ATOM 13347 O O . ASP A 1 23 ? -10.254 -2.480 3.941 1.00 0.00 23 ASP A O 13
ATOM 13356 N N . GLU A 1 24 ? -11.283 -4.091 2.754 1.00 0.00 24 GLU A N 13
ATOM 13357 C CA . GLU A 1 24 ? -10.056 -4.558 2.118 1.00 0.00 24 GLU A CA 13
ATOM 13358 C C . GLU A 1 24 ? -9.938 -4.012 0.699 1.00 0.00 24 GLU A C 13
ATOM 13359 O O . GLU A 1 24 ? -10.933 -3.626 0.085 1.00 0.00 24 GLU A O 13
ATOM 13371 N N . ILE A 1 25 ? -8.713 -3.982 0.184 1.00 0.00 25 ILE A N 13
ATOM 13372 C CA . ILE A 1 25 ? -8.464 -3.484 -1.164 1.00 0.00 25 ILE A CA 13
ATOM 13373 C C . ILE A 1 25 ? -7.573 -4.443 -1.947 1.00 0.00 25 ILE A C 13
ATOM 13374 O O . ILE A 1 25 ? -6.567 -4.931 -1.436 1.00 0.00 25 ILE A O 13
ATOM 13390 N N . GLY A 1 26 ? -7.950 -4.706 -3.195 1.00 0.00 26 GLY A N 13
ATOM 13391 C CA . GLY A 1 26 ? -7.174 -5.603 -4.031 1.00 0.00 26 GLY A CA 13
ATOM 13392 C C . GLY A 1 26 ? -6.354 -4.864 -5.069 1.00 0.00 26 GLY A C 13
ATOM 13393 O O . GLY A 1 26 ? -6.875 -4.019 -5.797 1.00 0.00 26 GLY A O 13
ATOM 13397 N N . PHE A 1 27 ? -5.065 -5.181 -5.137 1.00 0.00 27 PHE A N 13
ATOM 13398 C CA . PHE A 1 27 ? -4.169 -4.538 -6.092 1.00 0.00 27 PHE A CA 13
ATOM 13399 C C . PHE A 1 27 ? -3.352 -5.577 -6.855 1.00 0.00 27 PHE A C 13
ATOM 13400 O O . PHE A 1 27 ? -3.368 -6.761 -6.521 1.00 0.00 27 PHE A O 13
ATOM 13417 N N . GLU A 1 28 ? -2.639 -5.123 -7.881 1.00 0.00 28 GLU A N 13
ATOM 13418 C CA . GLU A 1 28 ? -1.816 -6.013 -8.691 1.00 0.00 28 GLU A CA 13
ATOM 13419 C C . GLU A 1 28 ? -0.351 -5.934 -8.272 1.00 0.00 28 GLU A C 13
ATOM 13420 O O . GLU A 1 28 ? 0.009 -5.174 -7.372 1.00 0.00 28 GLU A O 13
ATOM 13432 N N . LYS A 1 29 ? 0.490 -6.723 -8.930 1.00 0.00 29 LYS A N 13
ATOM 13433 C CA . LYS A 1 29 ? 1.917 -6.743 -8.627 1.00 0.00 29 LYS A CA 13
ATOM 13434 C C . LYS A 1 29 ? 2.681 -5.793 -9.545 1.00 0.00 29 LYS A C 13
ATOM 13435 O O . LYS A 1 29 ? 2.591 -5.888 -10.768 1.00 0.00 29 LYS A O 13
ATOM 13454 N N . GLY A 1 30 ? 3.433 -4.877 -8.943 1.00 0.00 30 GLY A N 13
ATOM 13455 C CA . GLY A 1 30 ? 4.203 -3.923 -9.722 1.00 0.00 30 GLY A CA 13
ATOM 13456 C C . GLY A 1 30 ? 3.561 -2.549 -9.754 1.00 0.00 30 GLY A C 13
ATOM 13457 O O . GLY A 1 30 ? 3.573 -1.875 -10.784 1.00 0.00 30 GLY A O 13
ATOM 13461 N N . VAL A 1 31 ? 2.999 -2.134 -8.623 1.00 0.00 31 VAL A N 13
ATOM 13462 C CA . VAL A 1 31 ? 2.351 -0.831 -8.527 1.00 0.00 31 VAL A CA 13
ATOM 13463 C C . VAL A 1 31 ? 2.783 -0.094 -7.265 1.00 0.00 31 VAL A C 13
ATOM 13464 O O . VAL A 1 31 ? 3.453 -0.660 -6.400 1.00 0.00 31 VAL A O 13
ATOM 13477 N N . THR A 1 32 ? 2.397 1.174 -7.165 1.00 0.00 32 THR A N 13
ATOM 13478 C CA . THR A 1 32 ? 2.745 1.991 -6.009 1.00 0.00 32 THR A CA 13
ATOM 13479 C C . THR A 1 32 ? 1.536 2.212 -5.107 1.00 0.00 32 THR A C 13
ATOM 13480 O O . THR A 1 32 ? 0.445 2.529 -5.582 1.00 0.00 32 THR A O 13
ATOM 13491 N N . VAL A 1 33 ? 1.737 2.042 -3.805 1.00 0.00 33 VAL A N 13
ATOM 13492 C CA . VAL A 1 33 ? 0.663 2.226 -2.835 1.00 0.00 33 VAL A CA 13
ATOM 13493 C C . VAL A 1 33 ? 1.027 3.292 -1.808 1.00 0.00 33 VAL A C 13
ATOM 13494 O O . VAL A 1 33 ? 2.194 3.456 -1.457 1.00 0.00 33 VAL A O 13
ATOM 13507 N N . GLU A 1 34 ? 0.017 4.013 -1.329 1.00 0.00 34 GLU A N 13
ATOM 13508 C CA . GLU A 1 34 ? 0.231 5.063 -0.341 1.00 0.00 34 GLU A CA 13
ATOM 13509 C C . GLU A 1 34 ? -0.097 4.565 1.063 1.00 0.00 34 GLU A C 13
ATOM 13510 O O . GLU A 1 34 ? -1.262 4.346 1.401 1.00 0.00 34 GLU A O 13
ATOM 13522 N N . VAL A 1 35 ? 0.938 4.386 1.879 1.00 0.00 35 VAL A N 13
ATOM 13523 C CA . VAL A 1 35 ? 0.760 3.914 3.247 1.00 0.00 35 VAL A CA 13
ATOM 13524 C C . VAL A 1 35 ? 0.212 5.020 4.143 1.00 0.00 35 VAL A C 13
ATOM 13525 O O . VAL A 1 35 ? 0.930 5.951 4.506 1.00 0.00 35 VAL A O 13
ATOM 13538 N N . ILE A 1 36 ? -1.064 4.908 4.496 1.00 0.00 36 ILE A N 13
ATOM 13539 C CA . ILE A 1 36 ? -1.708 5.898 5.351 1.00 0.00 36 ILE A CA 13
ATOM 13540 C C . ILE A 1 36 ? -1.380 5.652 6.820 1.00 0.00 36 ILE A C 13
ATOM 13541 O O . ILE A 1 36 ? -0.736 6.476 7.469 1.00 0.00 36 ILE A O 13
ATOM 13557 N N . ARG A 1 37 ? -1.825 4.511 7.337 1.00 0.00 37 ARG A N 13
ATOM 13558 C CA . ARG A 1 37 ? -1.578 4.156 8.729 1.00 0.00 37 ARG A CA 13
ATOM 13559 C C . ARG A 1 37 ? -0.755 2.875 8.826 1.00 0.00 37 ARG A C 13
ATOM 13560 O O . ARG A 1 37 ? -0.542 2.183 7.829 1.00 0.00 37 ARG A O 13
ATOM 13581 N N . LYS A 1 38 ? -0.295 2.563 10.032 1.00 0.00 38 LYS A N 13
ATOM 13582 C CA . LYS A 1 38 ? 0.503 1.364 10.261 1.00 0.00 38 LYS A CA 13
ATOM 13583 C C . LYS A 1 38 ? 0.160 0.730 11.605 1.00 0.00 38 LYS A C 13
ATOM 13584 O O . LYS A 1 38 ? -0.018 1.426 12.603 1.00 0.00 38 LYS A O 13
ATOM 13603 N N . ASN A 1 39 ? 0.071 -0.597 11.623 1.00 0.00 39 ASN A N 13
ATOM 13604 C CA . ASN A 1 39 ? -0.250 -1.324 12.845 1.00 0.00 39 ASN A CA 13
ATOM 13605 C C . ASN A 1 39 ? 0.866 -2.301 13.205 1.00 0.00 39 ASN A C 13
ATOM 13606 O O . ASN A 1 39 ? 1.870 -2.402 12.499 1.00 0.00 39 ASN A O 13
ATOM 13617 N N . LEU A 1 40 ? 0.683 -3.018 14.309 1.00 0.00 40 LEU A N 13
ATOM 13618 C CA . LEU A 1 40 ? 1.674 -3.988 14.763 1.00 0.00 40 LEU A CA 13
ATOM 13619 C C . LEU A 1 40 ? 1.292 -5.400 14.331 1.00 0.00 40 LEU A C 13
ATOM 13620 O O . LEU A 1 40 ? 2.048 -6.070 13.627 1.00 0.00 40 LEU A O 13
ATOM 13636 N N . GLU A 1 41 ? 0.114 -5.845 14.756 1.00 0.00 41 GLU A N 13
ATOM 13637 C CA . GLU A 1 41 ? -0.369 -7.177 14.411 1.00 0.00 41 GLU A CA 13
ATOM 13638 C C . GLU A 1 41 ? 0.085 -7.574 13.009 1.00 0.00 41 GLU A C 13
ATOM 13639 O O . GLU A 1 41 ? 0.735 -8.601 12.822 1.00 0.00 41 GLU A O 13
ATOM 13651 N N . GLY A 1 42 ? -0.266 -6.750 12.026 1.00 0.00 42 GLY A N 13
ATOM 13652 C CA . GLY A 1 42 ? 0.112 -7.031 10.653 1.00 0.00 42 GLY A CA 13
ATOM 13653 C C . GLY A 1 42 ? -0.859 -6.438 9.651 1.00 0.00 42 GLY A C 13
ATOM 13654 O O . GLY A 1 42 ? -1.296 -7.118 8.722 1.00 0.00 42 GLY A O 13
ATOM 13658 N N . TRP A 1 43 ? -1.198 -5.168 9.840 1.00 0.00 43 TRP A N 13
ATOM 13659 C CA . TRP A 1 43 ? -2.126 -4.484 8.945 1.00 0.00 43 TRP A CA 13
ATOM 13660 C C . TRP A 1 43 ? -1.624 -3.083 8.610 1.00 0.00 43 TRP A C 13
ATOM 13661 O O . TRP A 1 43 ? -1.346 -2.283 9.503 1.00 0.00 43 TRP A O 13
ATOM 13682 N N . TRP A 1 44 ? -1.511 -2.794 7.319 1.00 0.00 44 TRP A N 13
ATOM 13683 C CA . TRP A 1 44 ? -1.043 -1.489 6.866 1.00 0.00 44 TRP A CA 13
ATOM 13684 C C . TRP A 1 44 ? -2.060 -0.839 5.936 1.00 0.00 44 TRP A C 13
ATOM 13685 O O . TRP A 1 44 ? -2.209 -1.245 4.783 1.00 0.00 44 TRP A O 13
ATOM 13706 N N . TYR A 1 45 ? -2.758 0.172 6.442 1.00 0.00 45 TYR A N 13
ATOM 13707 C CA . TYR A 1 45 ? -3.763 0.876 5.656 1.00 0.00 45 TYR A CA 13
ATOM 13708 C C . TYR A 1 45 ? -3.120 1.618 4.487 1.00 0.00 45 TYR A C 13
ATOM 13709 O O . TYR A 1 45 ? -2.309 2.523 4.684 1.00 0.00 45 TYR A O 13
ATOM 13727 N N . ILE A 1 46 ? -3.488 1.227 3.273 1.00 0.00 46 ILE A N 13
ATOM 13728 C CA . ILE A 1 46 ? -2.950 1.855 2.073 1.00 0.00 46 ILE A CA 13
ATOM 13729 C C . ILE A 1 46 ? -4.068 2.343 1.158 1.00 0.00 46 ILE A C 13
ATOM 13730 O O . ILE A 1 46 ? -5.222 1.938 1.302 1.00 0.00 46 ILE A O 13
ATOM 13746 N N . ARG A 1 47 ? -3.718 3.215 0.218 1.00 0.00 47 ARG A N 13
ATOM 13747 C CA . ARG A 1 47 ? -4.693 3.758 -0.721 1.00 0.00 47 ARG A CA 13
ATOM 13748 C C . ARG A 1 47 ? -4.286 3.457 -2.161 1.00 0.00 47 ARG A C 13
ATOM 13749 O O . ARG A 1 47 ? -3.219 3.870 -2.615 1.00 0.00 47 ARG A O 13
ATOM 13770 N N . TYR A 1 48 ? -5.143 2.735 -2.873 1.00 0.00 48 TYR A N 13
ATOM 13771 C CA . TYR A 1 48 ? -4.874 2.377 -4.260 1.00 0.00 48 TYR A CA 13
ATOM 13772 C C . TYR A 1 48 ? -6.103 2.609 -5.133 1.00 0.00 48 TYR A C 13
ATOM 13773 O O . TYR A 1 48 ? -7.210 2.191 -4.791 1.00 0.00 48 TYR A O 13
ATOM 13791 N N . LEU A 1 49 ? -5.901 3.279 -6.262 1.00 0.00 49 LEU A N 13
ATOM 13792 C CA . LEU A 1 49 ? -6.991 3.569 -7.186 1.00 0.00 49 LEU A CA 13
ATOM 13793 C C . LEU A 1 49 ? -8.043 4.455 -6.527 1.00 0.00 49 LEU A C 13
ATOM 13794 O O . LEU A 1 49 ? -9.238 4.306 -6.774 1.00 0.00 49 LEU A O 13
ATOM 13810 N N . GLY A 1 50 ? -7.587 5.381 -5.688 1.00 0.00 50 GLY A N 13
ATOM 13811 C CA . GLY A 1 50 ? -8.501 6.280 -5.007 1.00 0.00 50 GLY A CA 13
ATOM 13812 C C . GLY A 1 50 ? -9.388 5.560 -4.011 1.00 0.00 50 GLY A C 13
ATOM 13813 O O . GLY A 1 50 ? -10.523 5.972 -3.767 1.00 0.00 50 GLY A O 13
ATOM 13817 N N . LYS A 1 51 ? -8.872 4.480 -3.435 1.00 0.00 51 LYS A N 13
ATOM 13818 C CA . LYS A 1 51 ? -9.623 3.700 -2.458 1.00 0.00 51 LYS A CA 13
ATOM 13819 C C . LYS A 1 51 ? -8.730 3.278 -1.296 1.00 0.00 51 LYS A C 13
ATOM 13820 O O . LYS A 1 51 ? -7.644 2.737 -1.501 1.00 0.00 51 LYS A O 13
ATOM 13839 N N . GLU A 1 52 ? -9.197 3.526 -0.076 1.00 0.00 52 GLU A N 13
ATOM 13840 C CA . GLU A 1 52 ? -8.440 3.171 1.119 1.00 0.00 52 GLU A CA 13
ATOM 13841 C C . GLU A 1 52 ? -8.960 1.870 1.725 1.00 0.00 52 GLU A C 13
ATOM 13842 O O . GLU A 1 52 ? -10.124 1.774 2.111 1.00 0.00 52 GLU A O 13
ATOM 13854 N N . GLY A 1 53 ? -8.086 0.871 1.804 1.00 0.00 53 GLY A N 13
ATOM 13855 C CA . GLY A 1 53 ? -8.475 -0.411 2.363 1.00 0.00 53 GLY A CA 13
ATOM 13856 C C . GLY A 1 53 ? -7.384 -1.025 3.218 1.00 0.00 53 GLY A C 13
ATOM 13857 O O . GLY A 1 53 ? -6.327 -0.424 3.412 1.00 0.00 53 GLY A O 13
ATOM 13861 N N . TRP A 1 54 ? -7.640 -2.222 3.730 1.00 0.00 54 TRP A N 13
ATOM 13862 C CA . TRP A 1 54 ? -6.671 -2.918 4.570 1.00 0.00 54 TRP A CA 13
ATOM 13863 C C . TRP A 1 54 ? -5.857 -3.913 3.752 1.00 0.00 54 TRP A C 13
ATOM 13864 O O . TRP A 1 54 ? -6.410 -4.707 2.993 1.00 0.00 54 TRP A O 13
ATOM 13885 N N . ALA A 1 55 ? -4.538 -3.866 3.914 1.00 0.00 55 ALA A N 13
ATOM 13886 C CA . ALA A 1 55 ? -3.648 -4.767 3.192 1.00 0.00 55 ALA A CA 13
ATOM 13887 C C . ALA A 1 55 ? -2.506 -5.242 4.085 1.00 0.00 55 ALA A C 13
ATOM 13888 O O . ALA A 1 55 ? -1.995 -4.503 4.927 1.00 0.00 55 ALA A O 13
ATOM 13895 N N . PRO A 1 56 ? -2.094 -6.504 3.898 1.00 0.00 56 PRO A N 13
ATOM 13896 C CA . PRO A 1 56 ? -1.008 -7.106 4.677 1.00 0.00 56 PRO A CA 13
ATOM 13897 C C . PRO A 1 56 ? 0.353 -6.509 4.334 1.00 0.00 56 PRO A C 13
ATOM 13898 O O . PRO A 1 56 ? 0.726 -6.424 3.164 1.00 0.00 56 PRO A O 13
ATOM 13909 N N . ALA A 1 57 ? 1.088 -6.097 5.360 1.00 0.00 57 ALA A N 13
ATOM 13910 C CA . ALA A 1 57 ? 2.408 -5.509 5.167 1.00 0.00 57 ALA A CA 13
ATOM 13911 C C . ALA A 1 57 ? 3.313 -6.442 4.369 1.00 0.00 57 ALA A C 13
ATOM 13912 O O . ALA A 1 57 ? 4.318 -6.014 3.803 1.00 0.00 57 ALA A O 13
ATOM 13919 N N . SER A 1 58 ? 2.951 -7.720 4.331 1.00 0.00 58 SER A N 13
ATOM 13920 C CA . SER A 1 58 ? 3.733 -8.716 3.607 1.00 0.00 58 SER A CA 13
ATOM 13921 C C . SER A 1 58 ? 3.678 -8.461 2.104 1.00 0.00 58 SER A C 13
ATOM 13922 O O . SER A 1 58 ? 4.659 -8.673 1.391 1.00 0.00 58 SER A O 13
ATOM 13930 N N . TYR A 1 59 ? 2.524 -8.006 1.629 1.00 0.00 59 TYR A N 13
ATOM 13931 C CA . TYR A 1 59 ? 2.339 -7.724 0.211 1.00 0.00 59 TYR A CA 13
ATOM 13932 C C . TYR A 1 59 ? 2.744 -6.290 -0.117 1.00 0.00 59 TYR A C 13
ATOM 13933 O O . TYR A 1 59 ? 2.300 -5.719 -1.115 1.00 0.00 59 TYR A O 13
ATOM 13951 N N . LEU A 1 60 ? 3.589 -5.712 0.729 1.00 0.00 60 LEU A N 13
ATOM 13952 C CA . LEU A 1 60 ? 4.056 -4.345 0.531 1.00 0.00 60 LEU A CA 13
ATOM 13953 C C . LEU A 1 60 ? 5.525 -4.210 0.919 1.00 0.00 60 LEU A C 13
ATOM 13954 O O . LEU A 1 60 ? 5.961 -4.739 1.941 1.00 0.00 60 LEU A O 13
ATOM 13970 N N . LYS A 1 61 ? 6.285 -3.494 0.096 1.00 0.00 61 LYS A N 13
ATOM 13971 C CA . LYS A 1 61 ? 7.705 -3.285 0.352 1.00 0.00 61 LYS A CA 13
ATOM 13972 C C . LYS A 1 61 ? 8.073 -1.812 0.208 1.00 0.00 61 LYS A C 13
ATOM 13973 O O . LYS A 1 61 ? 7.727 -1.169 -0.784 1.00 0.00 61 LYS A O 13
ATOM 13992 N N . LYS A 1 62 ? 8.777 -1.282 1.202 1.00 0.00 62 LYS A N 13
ATOM 13993 C CA . LYS A 1 62 ? 9.195 0.115 1.186 1.00 0.00 62 LYS A CA 13
ATOM 13994 C C . LYS A 1 62 ? 9.963 0.438 -0.092 1.00 0.00 62 LYS A C 13
ATOM 13995 O O . LYS A 1 62 ? 11.064 -0.066 -0.309 1.00 0.00 62 LYS A O 13
ATOM 14014 N N . ALA A 1 63 ? 9.375 1.282 -0.934 1.00 0.00 63 ALA A N 13
ATOM 14015 C CA . ALA A 1 63 ? 10.005 1.674 -2.188 1.00 0.00 63 ALA A CA 13
ATOM 14016 C C . ALA A 1 63 ? 11.202 2.586 -1.939 1.00 0.00 63 ALA A C 13
ATOM 14017 O O . ALA A 1 63 ? 11.243 3.318 -0.948 1.00 0.00 63 ALA A O 13
ATOM 14024 N N . LYS A 1 64 ? 12.175 2.537 -2.841 1.00 0.00 64 LYS A N 13
ATOM 14025 C CA . LYS A 1 64 ? 13.374 3.359 -2.720 1.00 0.00 64 LYS A CA 13
ATOM 14026 C C . LYS A 1 64 ? 13.597 4.184 -3.984 1.00 0.00 64 LYS A C 13
ATOM 14027 O O . LYS A 1 64 ? 12.790 4.144 -4.913 1.00 0.00 64 LYS A O 13
ATOM 14046 N N . ASP A 1 65 ? 14.695 4.930 -4.010 1.00 0.00 65 ASP A N 13
ATOM 14047 C CA . ASP A 1 65 ? 15.026 5.763 -5.160 1.00 0.00 65 ASP A CA 13
ATOM 14048 C C . ASP A 1 65 ? 16.439 5.471 -5.656 1.00 0.00 65 ASP A C 13
ATOM 14049 O O . ASP A 1 65 ? 17.304 5.057 -4.885 1.00 0.00 65 ASP A O 13
ATOM 14058 N N . SER A 1 66 ? 16.664 5.688 -6.948 1.00 0.00 66 SER A N 13
ATOM 14059 C CA . SER A 1 66 ? 17.970 5.442 -7.547 1.00 0.00 66 SER A CA 13
ATOM 14060 C C . SER A 1 66 ? 19.083 6.036 -6.688 1.00 0.00 66 SER A C 13
ATOM 14061 O O . SER A 1 66 ? 19.251 7.253 -6.624 1.00 0.00 66 SER A O 13
ATOM 14069 N N . GLY A 1 67 ? 19.841 5.165 -6.028 1.00 0.00 67 GLY A N 13
ATOM 14070 C CA . GLY A 1 67 ? 20.927 5.621 -5.181 1.00 0.00 67 GLY A CA 13
ATOM 14071 C C . GLY A 1 67 ? 21.585 4.487 -4.420 1.00 0.00 67 GLY A C 13
ATOM 14072 O O . GLY A 1 67 ? 20.937 3.515 -4.029 1.00 0.00 67 GLY A O 13
ATOM 14076 N N . PRO A 1 68 ? 22.904 4.601 -4.202 1.00 0.00 68 PRO A N 13
ATOM 14077 C CA . PRO A 1 68 ? 23.677 3.585 -3.483 1.00 0.00 68 PRO A CA 13
ATOM 14078 C C . PRO A 1 68 ? 23.336 3.540 -1.997 1.00 0.00 68 PRO A C 13
ATOM 14079 O O . PRO A 1 68 ? 22.561 4.359 -1.503 1.00 0.00 68 PRO A O 13
ATOM 14090 N N . SER A 1 69 ? 23.918 2.576 -1.290 1.00 0.00 69 SER A N 13
ATOM 14091 C CA . SER A 1 69 ? 23.672 2.422 0.139 1.00 0.00 69 SER A CA 13
ATOM 14092 C C . SER A 1 69 ? 24.824 3.002 0.954 1.00 0.00 69 SER A C 13
ATOM 14093 O O . SER A 1 69 ? 24.618 3.836 1.835 1.00 0.00 69 SER A O 13
ATOM 14101 N N . SER A 1 70 ? 26.039 2.553 0.652 1.00 0.00 70 SER A N 13
ATOM 14102 C CA . SER A 1 70 ? 27.225 3.023 1.359 1.00 0.00 70 SER A CA 13
ATOM 14103 C C . SER A 1 70 ? 28.221 3.650 0.389 1.00 0.00 70 SER A C 13
ATOM 14104 O O . SER A 1 70 ? 28.541 3.073 -0.650 1.00 0.00 70 SER A O 13
ATOM 14112 N N . GLY A 1 71 ? 28.711 4.836 0.738 1.00 0.00 71 GLY A N 13
ATOM 14113 C CA . GLY A 1 71 ? 29.666 5.523 -0.112 1.00 0.00 71 GLY A CA 13
ATOM 14114 C C . GLY A 1 71 ? 30.931 4.717 -0.331 1.00 0.00 71 GLY A C 13
ATOM 14115 O O . GLY A 1 71 ? 31.026 3.945 -1.285 1.00 0.00 71 GLY A O 13
ATOM 14119 N N . GLY A 1 1 ? 4.341 23.410 -9.745 1.00 0.00 1 GLY A N 14
ATOM 14120 C CA . GLY A 1 1 ? 2.952 23.611 -10.114 1.00 0.00 1 GLY A CA 14
ATOM 14121 C C . GLY A 1 1 ? 1.991 23.071 -9.074 1.00 0.00 1 GLY A C 14
ATOM 14122 O O . GLY A 1 1 ? 1.470 23.823 -8.251 1.00 0.00 1 GLY A O 14
ATOM 14126 N N . SER A 1 2 ? 1.754 21.763 -9.111 1.00 0.00 2 SER A N 14
ATOM 14127 C CA . SER A 1 2 ? 0.844 21.124 -8.167 1.00 0.00 2 SER A CA 14
ATOM 14128 C C . SER A 1 2 ? 1.620 20.370 -7.091 1.00 0.00 2 SER A C 14
ATOM 14129 O O . SER A 1 2 ? 2.499 19.564 -7.395 1.00 0.00 2 SER A O 14
ATOM 14137 N N . SER A 1 3 ? 1.286 20.638 -5.833 1.00 0.00 3 SER A N 14
ATOM 14138 C CA . SER A 1 3 ? 1.954 19.988 -4.710 1.00 0.00 3 SER A CA 14
ATOM 14139 C C . SER A 1 3 ? 1.482 18.544 -4.560 1.00 0.00 3 SER A C 14
ATOM 14140 O O . SER A 1 3 ? 0.369 18.199 -4.955 1.00 0.00 3 SER A O 14
ATOM 14148 N N . GLY A 1 4 ? 2.339 17.706 -3.986 1.00 0.00 4 GLY A N 14
ATOM 14149 C CA . GLY A 1 4 ? 1.994 16.309 -3.794 1.00 0.00 4 GLY A CA 14
ATOM 14150 C C . GLY A 1 4 ? 2.052 15.894 -2.337 1.00 0.00 4 GLY A C 14
ATOM 14151 O O . GLY A 1 4 ? 2.823 15.006 -1.969 1.00 0.00 4 GLY A O 14
ATOM 14155 N N . SER A 1 5 ? 1.238 16.536 -1.506 1.00 0.00 5 SER A N 14
ATOM 14156 C CA . SER A 1 5 ? 1.204 16.231 -0.081 1.00 0.00 5 SER A CA 14
ATOM 14157 C C . SER A 1 5 ? 0.187 15.134 0.216 1.00 0.00 5 SER A C 14
ATOM 14158 O O . SER A 1 5 ? -0.966 15.412 0.546 1.00 0.00 5 SER A O 14
ATOM 14166 N N . SER A 1 6 ? 0.623 13.883 0.097 1.00 0.00 6 SER A N 14
ATOM 14167 C CA . SER A 1 6 ? -0.249 12.742 0.349 1.00 0.00 6 SER A CA 14
ATOM 14168 C C . SER A 1 6 ? 0.550 11.442 0.374 1.00 0.00 6 SER A C 14
ATOM 14169 O O . SER A 1 6 ? 1.410 11.213 -0.476 1.00 0.00 6 SER A O 14
ATOM 14177 N N . GLY A 1 7 ? 0.260 10.596 1.358 1.00 0.00 7 GLY A N 14
ATOM 14178 C CA . GLY A 1 7 ? 0.960 9.330 1.477 1.00 0.00 7 GLY A CA 14
ATOM 14179 C C . GLY A 1 7 ? 2.259 9.456 2.248 1.00 0.00 7 GLY A C 14
ATOM 14180 O O . GLY A 1 7 ? 3.295 9.801 1.679 1.00 0.00 7 GLY A O 14
ATOM 14184 N N . GLU A 1 8 ? 2.204 9.179 3.547 1.00 0.00 8 GLU A N 14
ATOM 14185 C CA . GLU A 1 8 ? 3.386 9.266 4.397 1.00 0.00 8 GLU A CA 14
ATOM 14186 C C . GLU A 1 8 ? 4.579 8.573 3.744 1.00 0.00 8 GLU A C 14
ATOM 14187 O O . GLU A 1 8 ? 5.676 9.127 3.686 1.00 0.00 8 GLU A O 14
ATOM 14199 N N . GLU A 1 9 ? 4.353 7.358 3.253 1.00 0.00 9 GLU A N 14
ATOM 14200 C CA . GLU A 1 9 ? 5.409 6.589 2.605 1.00 0.00 9 GLU A CA 14
ATOM 14201 C C . GLU A 1 9 ? 4.846 5.746 1.464 1.00 0.00 9 GLU A C 14
ATOM 14202 O O . GLU A 1 9 ? 3.942 4.935 1.663 1.00 0.00 9 GLU A O 14
ATOM 14214 N N . LYS A 1 10 ? 5.388 5.946 0.267 1.00 0.00 10 LYS A N 14
ATOM 14215 C CA . LYS A 1 10 ? 4.943 5.205 -0.907 1.00 0.00 10 LYS A CA 14
ATOM 14216 C C . LYS A 1 10 ? 5.673 3.871 -1.019 1.00 0.00 10 LYS A C 14
ATOM 14217 O O . LYS A 1 10 ? 6.891 3.832 -1.197 1.00 0.00 10 LYS A O 14
ATOM 14236 N N . TYR A 1 11 ? 4.922 2.780 -0.915 1.00 0.00 11 TYR A N 14
ATOM 14237 C CA . TYR A 1 11 ? 5.499 1.444 -1.003 1.00 0.00 11 TYR A CA 14
ATOM 14238 C C . TYR A 1 11 ? 5.190 0.806 -2.354 1.00 0.00 11 TYR A C 14
ATOM 14239 O O . TYR A 1 11 ? 4.564 1.422 -3.217 1.00 0.00 11 TYR A O 14
ATOM 14257 N N . VAL A 1 12 ? 5.634 -0.435 -2.530 1.00 0.00 12 VAL A N 14
ATOM 14258 C CA . VAL A 1 12 ? 5.405 -1.160 -3.775 1.00 0.00 12 VAL A CA 14
ATOM 14259 C C . VAL A 1 12 ? 4.898 -2.571 -3.504 1.00 0.00 12 VAL A C 14
ATOM 14260 O O . VAL A 1 12 ? 5.269 -3.196 -2.508 1.00 0.00 12 VAL A O 14
ATOM 14273 N N . THR A 1 13 ? 4.050 -3.073 -4.396 1.00 0.00 13 THR A N 14
ATOM 14274 C CA . THR A 1 13 ? 3.491 -4.411 -4.253 1.00 0.00 13 THR A CA 14
ATOM 14275 C C . THR A 1 13 ? 4.347 -5.443 -4.977 1.00 0.00 13 THR A C 14
ATOM 14276 O O . THR A 1 13 ? 4.918 -5.163 -6.031 1.00 0.00 13 THR A O 14
ATOM 14287 N N . VAL A 1 14 ? 4.432 -6.640 -4.406 1.00 0.00 14 VAL A N 14
ATOM 14288 C CA . VAL A 1 14 ? 5.217 -7.717 -4.998 1.00 0.00 14 VAL A CA 14
ATOM 14289 C C . VAL A 1 14 ? 4.329 -8.891 -5.395 1.00 0.00 14 VAL A C 14
ATOM 14290 O O . VAL A 1 14 ? 4.778 -9.824 -6.060 1.00 0.00 14 VAL A O 14
ATOM 14303 N N . GLN A 1 15 ? 3.067 -8.837 -4.983 1.00 0.00 15 GLN A N 14
ATOM 14304 C CA . GLN A 1 15 ? 2.116 -9.897 -5.295 1.00 0.00 15 GLN A CA 14
ATOM 14305 C C . GLN A 1 15 ? 0.686 -9.364 -5.289 1.00 0.00 15 GLN A C 14
ATOM 14306 O O . GLN A 1 15 ? 0.323 -8.500 -4.492 1.00 0.00 15 GLN A O 14
ATOM 14320 N N . PRO A 1 16 ? -0.146 -9.892 -6.199 1.00 0.00 16 PRO A N 14
ATOM 14321 C CA . PRO A 1 16 ? -1.549 -9.485 -6.320 1.00 0.00 16 PRO A CA 14
ATOM 14322 C C . PRO A 1 16 ? -2.391 -9.951 -5.136 1.00 0.00 16 PRO A C 14
ATOM 14323 O O . PRO A 1 16 ? -2.204 -11.056 -4.626 1.00 0.00 16 PRO A O 14
ATOM 14334 N N . TYR A 1 17 ? -3.317 -9.102 -4.705 1.00 0.00 17 TYR A N 14
ATOM 14335 C CA . TYR A 1 17 ? -4.187 -9.426 -3.580 1.00 0.00 17 TYR A CA 14
ATOM 14336 C C . TYR A 1 17 ? -5.652 -9.210 -3.945 1.00 0.00 17 TYR A C 14
ATOM 14337 O O . TYR A 1 17 ? -6.000 -8.242 -4.623 1.00 0.00 17 TYR A O 14
ATOM 14355 N N . THR A 1 18 ? -6.508 -10.118 -3.489 1.00 0.00 18 THR A N 14
ATOM 14356 C CA . THR A 1 18 ? -7.937 -10.029 -3.765 1.00 0.00 18 THR A CA 14
ATOM 14357 C C . THR A 1 18 ? -8.724 -9.706 -2.500 1.00 0.00 18 THR A C 14
ATOM 14358 O O . THR A 1 18 ? -8.705 -10.468 -1.534 1.00 0.00 18 THR A O 14
ATOM 14369 N N . SER A 1 19 ? -9.413 -8.570 -2.512 1.00 0.00 19 SER A N 14
ATOM 14370 C CA . SER A 1 19 ? -10.205 -8.144 -1.364 1.00 0.00 19 SER A CA 14
ATOM 14371 C C . SER A 1 19 ? -11.682 -8.463 -1.574 1.00 0.00 19 SER A C 14
ATOM 14372 O O . SER A 1 19 ? -12.279 -8.057 -2.572 1.00 0.00 19 SER A O 14
ATOM 14380 N N . GLN A 1 20 ? -12.265 -9.189 -0.626 1.00 0.00 20 GLN A N 14
ATOM 14381 C CA . GLN A 1 20 ? -13.672 -9.563 -0.707 1.00 0.00 20 GLN A CA 14
ATOM 14382 C C . GLN A 1 20 ? -14.494 -8.818 0.339 1.00 0.00 20 GLN A C 14
ATOM 14383 O O . GLN A 1 20 ? -15.527 -9.308 0.796 1.00 0.00 20 GLN A O 14
ATOM 14397 N N . SER A 1 21 ? -14.028 -7.632 0.717 1.00 0.00 21 SER A N 14
ATOM 14398 C CA . SER A 1 21 ? -14.717 -6.821 1.713 1.00 0.00 21 SER A CA 14
ATOM 14399 C C . SER A 1 21 ? -14.305 -5.357 1.602 1.00 0.00 21 SER A C 14
ATOM 14400 O O . SER A 1 21 ? -13.123 -5.041 1.461 1.00 0.00 21 SER A O 14
ATOM 14408 N N . LYS A 1 22 ? -15.287 -4.465 1.667 1.00 0.00 22 LYS A N 14
ATOM 14409 C CA . LYS A 1 22 ? -15.029 -3.032 1.575 1.00 0.00 22 LYS A CA 14
ATOM 14410 C C . LYS A 1 22 ? -13.846 -2.636 2.453 1.00 0.00 22 LYS A C 14
ATOM 14411 O O . LYS A 1 22 ? -13.027 -1.803 2.066 1.00 0.00 22 LYS A O 14
ATOM 14430 N N . ASP A 1 23 ? -13.762 -3.240 3.633 1.00 0.00 23 ASP A N 14
ATOM 14431 C CA . ASP A 1 23 ? -12.678 -2.951 4.565 1.00 0.00 23 ASP A CA 14
ATOM 14432 C C . ASP A 1 23 ? -11.323 -3.248 3.929 1.00 0.00 23 ASP A C 14
ATOM 14433 O O . ASP A 1 23 ? -10.347 -2.539 4.170 1.00 0.00 23 ASP A O 14
ATOM 14442 N N . GLU A 1 24 ? -11.273 -4.300 3.119 1.00 0.00 24 GLU A N 14
ATOM 14443 C CA . GLU A 1 24 ? -10.037 -4.692 2.451 1.00 0.00 24 GLU A CA 14
ATOM 14444 C C . GLU A 1 24 ? -10.039 -4.238 0.994 1.00 0.00 24 GLU A C 14
ATOM 14445 O O . GLU A 1 24 ? -11.095 -4.109 0.374 1.00 0.00 24 GLU A O 14
ATOM 14457 N N . ILE A 1 25 ? -8.849 -3.997 0.455 1.00 0.00 25 ILE A N 14
ATOM 14458 C CA . ILE A 1 25 ? -8.713 -3.558 -0.929 1.00 0.00 25 ILE A CA 14
ATOM 14459 C C . ILE A 1 25 ? -7.865 -4.536 -1.735 1.00 0.00 25 ILE A C 14
ATOM 14460 O O . ILE A 1 25 ? -6.873 -5.070 -1.238 1.00 0.00 25 ILE A O 14
ATOM 14476 N N . GLY A 1 26 ? -8.261 -4.766 -2.983 1.00 0.00 26 GLY A N 14
ATOM 14477 C CA . GLY A 1 26 ? -7.526 -5.678 -3.839 1.00 0.00 26 GLY A CA 14
ATOM 14478 C C . GLY A 1 26 ? -6.673 -4.954 -4.861 1.00 0.00 26 GLY A C 14
ATOM 14479 O O . GLY A 1 26 ? -7.167 -4.105 -5.603 1.00 0.00 26 GLY A O 14
ATOM 14483 N N . PHE A 1 27 ? -5.387 -5.288 -4.899 1.00 0.00 27 PHE A N 14
ATOM 14484 C CA . PHE A 1 27 ? -4.462 -4.661 -5.837 1.00 0.00 27 PHE A CA 14
ATOM 14485 C C . PHE A 1 27 ? -3.685 -5.714 -6.621 1.00 0.00 27 PHE A C 14
ATOM 14486 O O . PHE A 1 27 ? -3.770 -6.907 -6.330 1.00 0.00 27 PHE A O 14
ATOM 14503 N N . GLU A 1 28 ? -2.926 -5.264 -7.615 1.00 0.00 28 GLU A N 14
ATOM 14504 C CA . GLU A 1 28 ? -2.134 -6.167 -8.441 1.00 0.00 28 GLU A CA 14
ATOM 14505 C C . GLU A 1 28 ? -0.663 -6.126 -8.037 1.00 0.00 28 GLU A C 14
ATOM 14506 O O . GLU A 1 28 ? -0.290 -5.455 -7.074 1.00 0.00 28 GLU A O 14
ATOM 14518 N N . LYS A 1 29 ? 0.168 -6.850 -8.778 1.00 0.00 29 LYS A N 14
ATOM 14519 C CA . LYS A 1 29 ? 1.599 -6.898 -8.499 1.00 0.00 29 LYS A CA 14
ATOM 14520 C C . LYS A 1 29 ? 2.372 -6.010 -9.469 1.00 0.00 29 LYS A C 14
ATOM 14521 O O . LYS A 1 29 ? 2.390 -6.258 -10.673 1.00 0.00 29 LYS A O 14
ATOM 14540 N N . GLY A 1 30 ? 3.013 -4.974 -8.933 1.00 0.00 30 GLY A N 14
ATOM 14541 C CA . GLY A 1 30 ? 3.780 -4.067 -9.765 1.00 0.00 30 GLY A CA 14
ATOM 14542 C C . GLY A 1 30 ? 3.172 -2.680 -9.825 1.00 0.00 30 GLY A C 14
ATOM 14543 O O . GLY A 1 30 ? 3.348 -1.958 -10.807 1.00 0.00 30 GLY A O 14
ATOM 14547 N N . VAL A 1 31 ? 2.452 -2.306 -8.773 1.00 0.00 31 VAL A N 14
ATOM 14548 C CA . VAL A 1 31 ? 1.813 -0.997 -8.709 1.00 0.00 31 VAL A CA 14
ATOM 14549 C C . VAL A 1 31 ? 2.318 -0.197 -7.512 1.00 0.00 31 VAL A C 14
ATOM 14550 O O . VAL A 1 31 ? 3.067 -0.709 -6.680 1.00 0.00 31 VAL A O 14
ATOM 14563 N N . THR A 1 32 ? 1.900 1.063 -7.432 1.00 0.00 32 THR A N 14
ATOM 14564 C CA . THR A 1 32 ? 2.311 1.934 -6.338 1.00 0.00 32 THR A CA 14
ATOM 14565 C C . THR A 1 32 ? 1.164 2.167 -5.361 1.00 0.00 32 THR A C 14
ATOM 14566 O O . THR A 1 32 ? 0.016 2.349 -5.767 1.00 0.00 32 THR A O 14
ATOM 14577 N N . VAL A 1 33 ? 1.481 2.161 -4.070 1.00 0.00 33 VAL A N 14
ATOM 14578 C CA . VAL A 1 33 ? 0.478 2.372 -3.035 1.00 0.00 33 VAL A CA 14
ATOM 14579 C C . VAL A 1 33 ? 0.975 3.352 -1.978 1.00 0.00 33 VAL A C 14
ATOM 14580 O O . VAL A 1 33 ? 2.167 3.400 -1.676 1.00 0.00 33 VAL A O 14
ATOM 14593 N N . GLU A 1 34 ? 0.054 4.131 -1.420 1.00 0.00 34 GLU A N 14
ATOM 14594 C CA . GLU A 1 34 ? 0.401 5.110 -0.397 1.00 0.00 34 GLU A CA 14
ATOM 14595 C C . GLU A 1 34 ? 0.034 4.599 0.993 1.00 0.00 34 GLU A C 14
ATOM 14596 O O . GLU A 1 34 ? -1.143 4.462 1.326 1.00 0.00 34 GLU A O 14
ATOM 14608 N N . VAL A 1 35 ? 1.052 4.316 1.800 1.00 0.00 35 VAL A N 14
ATOM 14609 C CA . VAL A 1 35 ? 0.838 3.820 3.154 1.00 0.00 35 VAL A CA 14
ATOM 14610 C C . VAL A 1 35 ? 0.275 4.911 4.057 1.00 0.00 35 VAL A C 14
ATOM 14611 O O . VAL A 1 35 ? 0.879 5.974 4.214 1.00 0.00 35 VAL A O 14
ATOM 14624 N N . ILE A 1 36 ? -0.883 4.643 4.650 1.00 0.00 36 ILE A N 14
ATOM 14625 C CA . ILE A 1 36 ? -1.526 5.602 5.540 1.00 0.00 36 ILE A CA 14
ATOM 14626 C C . ILE A 1 36 ? -1.303 5.232 7.001 1.00 0.00 36 ILE A C 14
ATOM 14627 O O . ILE A 1 36 ? -0.568 5.910 7.719 1.00 0.00 36 ILE A O 14
ATOM 14643 N N . ARG A 1 37 ? -1.941 4.149 7.436 1.00 0.00 37 ARG A N 14
ATOM 14644 C CA . ARG A 1 37 ? -1.811 3.687 8.813 1.00 0.00 37 ARG A CA 14
ATOM 14645 C C . ARG A 1 37 ? -0.773 2.575 8.918 1.00 0.00 37 ARG A C 14
ATOM 14646 O O . ARG A 1 37 ? -0.410 1.953 7.919 1.00 0.00 37 ARG A O 14
ATOM 14667 N N . LYS A 1 38 ? -0.297 2.329 10.134 1.00 0.00 38 LYS A N 14
ATOM 14668 C CA . LYS A 1 38 ? 0.699 1.290 10.371 1.00 0.00 38 LYS A CA 14
ATOM 14669 C C . LYS A 1 38 ? 0.447 0.589 11.702 1.00 0.00 38 LYS A C 14
ATOM 14670 O O . LYS A 1 38 ? 0.412 1.227 12.753 1.00 0.00 38 LYS A O 14
ATOM 14689 N N . ASN A 1 39 ? 0.275 -0.727 11.648 1.00 0.00 39 ASN A N 14
ATOM 14690 C CA . ASN A 1 39 ? 0.029 -1.515 12.850 1.00 0.00 39 ASN A CA 14
ATOM 14691 C C . ASN A 1 39 ? 1.093 -2.595 13.022 1.00 0.00 39 ASN A C 14
ATOM 14692 O O . ASN A 1 39 ? 1.729 -3.014 12.054 1.00 0.00 39 ASN A O 14
ATOM 14703 N N . LEU A 1 40 ? 1.282 -3.039 14.259 1.00 0.00 40 LEU A N 14
ATOM 14704 C CA . LEU A 1 40 ? 2.270 -4.071 14.559 1.00 0.00 40 LEU A CA 14
ATOM 14705 C C . LEU A 1 40 ? 1.735 -5.456 14.207 1.00 0.00 40 LEU A C 14
ATOM 14706 O O . LEU A 1 40 ? 2.459 -6.290 13.665 1.00 0.00 40 LEU A O 14
ATOM 14722 N N . GLU A 1 41 ? 0.464 -5.690 14.518 1.00 0.00 41 GLU A N 14
ATOM 14723 C CA . GLU A 1 41 ? -0.167 -6.973 14.234 1.00 0.00 41 GLU A CA 14
ATOM 14724 C C . GLU A 1 41 ? 0.143 -7.428 12.810 1.00 0.00 41 GLU A C 14
ATOM 14725 O O . GLU A 1 41 ? 0.588 -8.554 12.590 1.00 0.00 41 GLU A O 14
ATOM 14737 N N . GLY A 1 42 ? -0.097 -6.543 11.847 1.00 0.00 42 GLY A N 14
ATOM 14738 C CA . GLY A 1 42 ? 0.162 -6.871 10.457 1.00 0.00 42 GLY A CA 14
ATOM 14739 C C . GLY A 1 42 ? -0.870 -6.275 9.519 1.00 0.00 42 GLY A C 14
ATOM 14740 O O . GLY A 1 42 ? -1.301 -6.924 8.567 1.00 0.00 42 GLY A O 14
ATOM 14744 N N . TRP A 1 43 ? -1.266 -5.036 9.790 1.00 0.00 43 TRP A N 14
ATOM 14745 C CA . TRP A 1 43 ? -2.255 -4.353 8.963 1.00 0.00 43 TRP A CA 14
ATOM 14746 C C . TRP A 1 43 ? -1.775 -2.957 8.584 1.00 0.00 43 TRP A C 14
ATOM 14747 O O . TRP A 1 43 ? -1.627 -2.087 9.443 1.00 0.00 43 TRP A O 14
ATOM 14768 N N . TRP A 1 44 ? -1.536 -2.748 7.294 1.00 0.00 44 TRP A N 14
ATOM 14769 C CA . TRP A 1 44 ? -1.074 -1.456 6.802 1.00 0.00 44 TRP A CA 14
ATOM 14770 C C . TRP A 1 44 ? -2.120 -0.810 5.900 1.00 0.00 44 TRP A C 14
ATOM 14771 O O . TRP A 1 44 ? -2.247 -1.167 4.728 1.00 0.00 44 TRP A O 14
ATOM 14792 N N . TYR A 1 45 ? -2.867 0.138 6.452 1.00 0.00 45 TYR A N 14
ATOM 14793 C CA . TYR A 1 45 ? -3.904 0.832 5.698 1.00 0.00 45 TYR A CA 14
ATOM 14794 C C . TYR A 1 45 ? -3.297 1.634 4.549 1.00 0.00 45 TYR A C 14
ATOM 14795 O O . TYR A 1 45 ? -2.738 2.711 4.758 1.00 0.00 45 TYR A O 14
ATOM 14813 N N . ILE A 1 46 ? -3.415 1.101 3.337 1.00 0.00 46 ILE A N 14
ATOM 14814 C CA . ILE A 1 46 ? -2.881 1.767 2.156 1.00 0.00 46 ILE A CA 14
ATOM 14815 C C . ILE A 1 46 ? -4.003 2.309 1.277 1.00 0.00 46 ILE A C 14
ATOM 14816 O O . ILE A 1 46 ? -5.173 1.990 1.480 1.00 0.00 46 ILE A O 14
ATOM 14832 N N . ARG A 1 47 ? -3.635 3.129 0.297 1.00 0.00 47 ARG A N 14
ATOM 14833 C CA . ARG A 1 47 ? -4.611 3.715 -0.614 1.00 0.00 47 ARG A CA 14
ATOM 14834 C C . ARG A 1 47 ? -4.210 3.473 -2.067 1.00 0.00 47 ARG A C 14
ATOM 14835 O O . ARG A 1 47 ? -3.166 3.941 -2.521 1.00 0.00 47 ARG A O 14
ATOM 14856 N N . TYR A 1 48 ? -5.048 2.739 -2.792 1.00 0.00 48 TYR A N 14
ATOM 14857 C CA . TYR A 1 48 ? -4.780 2.432 -4.192 1.00 0.00 48 TYR A CA 14
ATOM 14858 C C . TYR A 1 48 ? -5.953 2.847 -5.074 1.00 0.00 48 TYR A C 14
ATOM 14859 O O . TYR A 1 48 ? -7.096 2.453 -4.834 1.00 0.00 48 TYR A O 14
ATOM 14877 N N . LEU A 1 49 ? -5.664 3.644 -6.097 1.00 0.00 49 LEU A N 14
ATOM 14878 C CA . LEU A 1 49 ? -6.694 4.112 -7.017 1.00 0.00 49 LEU A CA 14
ATOM 14879 C C . LEU A 1 49 ? -7.741 4.946 -6.285 1.00 0.00 49 LEU A C 14
ATOM 14880 O O . LEU A 1 49 ? -8.917 4.940 -6.644 1.00 0.00 49 LEU A O 14
ATOM 14896 N N . GLY A 1 50 ? -7.302 5.666 -5.257 1.00 0.00 50 GLY A N 14
ATOM 14897 C CA . GLY A 1 50 ? -8.213 6.498 -4.491 1.00 0.00 50 GLY A CA 14
ATOM 14898 C C . GLY A 1 50 ? -9.028 5.698 -3.493 1.00 0.00 50 GLY A C 14
ATOM 14899 O O . GLY A 1 50 ? -9.787 6.262 -2.706 1.00 0.00 50 GLY A O 14
ATOM 14903 N N . LYS A 1 51 ? -8.871 4.379 -3.526 1.00 0.00 51 LYS A N 14
ATOM 14904 C CA . LYS A 1 51 ? -9.598 3.499 -2.617 1.00 0.00 51 LYS A CA 14
ATOM 14905 C C . LYS A 1 51 ? -8.728 3.107 -1.428 1.00 0.00 51 LYS A C 14
ATOM 14906 O O . LYS A 1 51 ? -7.649 2.541 -1.596 1.00 0.00 51 LYS A O 14
ATOM 14925 N N . GLU A 1 52 ? -9.207 3.412 -0.225 1.00 0.00 52 GLU A N 14
ATOM 14926 C CA . GLU A 1 52 ? -8.472 3.090 0.992 1.00 0.00 52 GLU A CA 14
ATOM 14927 C C . GLU A 1 52 ? -9.006 1.809 1.628 1.00 0.00 52 GLU A C 14
ATOM 14928 O O . GLU A 1 52 ? -10.210 1.662 1.837 1.00 0.00 52 GLU A O 14
ATOM 14940 N N . GLY A 1 53 ? -8.100 0.884 1.933 1.00 0.00 53 GLY A N 14
ATOM 14941 C CA . GLY A 1 53 ? -8.500 -0.372 2.540 1.00 0.00 53 GLY A CA 14
ATOM 14942 C C . GLY A 1 53 ? -7.390 -0.995 3.365 1.00 0.00 53 GLY A C 14
ATOM 14943 O O . GLY A 1 53 ? -6.318 -0.410 3.518 1.00 0.00 53 GLY A O 14
ATOM 14947 N N . TRP A 1 54 ? -7.648 -2.183 3.897 1.00 0.00 54 TRP A N 14
ATOM 14948 C CA . TRP A 1 54 ? -6.662 -2.885 4.713 1.00 0.00 54 TRP A CA 14
ATOM 14949 C C . TRP A 1 54 ? -5.894 -3.905 3.880 1.00 0.00 54 TRP A C 14
ATOM 14950 O O . TRP A 1 54 ? -6.488 -4.693 3.144 1.00 0.00 54 TRP A O 14
ATOM 14971 N N . ALA A 1 55 ? -4.571 -3.885 4.003 1.00 0.00 55 ALA A N 14
ATOM 14972 C CA . ALA A 1 55 ? -3.722 -4.811 3.262 1.00 0.00 55 ALA A CA 14
ATOM 14973 C C . ALA A 1 55 ? -2.547 -5.280 4.115 1.00 0.00 55 ALA A C 14
ATOM 14974 O O . ALA A 1 55 ? -2.006 -4.535 4.931 1.00 0.00 55 ALA A O 14
ATOM 14981 N N . PRO A 1 56 ? -2.143 -6.544 3.923 1.00 0.00 56 PRO A N 14
ATOM 14982 C CA . PRO A 1 56 ? -1.029 -7.141 4.665 1.00 0.00 56 PRO A CA 14
ATOM 14983 C C . PRO A 1 56 ? 0.317 -6.546 4.266 1.00 0.00 56 PRO A C 14
ATOM 14984 O O . PRO A 1 56 ? 0.702 -6.585 3.097 1.00 0.00 56 PRO A O 14
ATOM 14995 N N . ALA A 1 57 ? 1.030 -5.998 5.244 1.00 0.00 57 ALA A N 14
ATOM 14996 C CA . ALA A 1 57 ? 2.335 -5.398 4.995 1.00 0.00 57 ALA A CA 14
ATOM 14997 C C . ALA A 1 57 ? 3.254 -6.367 4.258 1.00 0.00 57 ALA A C 14
ATOM 14998 O O . ALA A 1 57 ? 4.238 -5.958 3.642 1.00 0.00 57 ALA A O 14
ATOM 15005 N N . SER A 1 58 ? 2.926 -7.654 4.326 1.00 0.00 58 SER A N 14
ATOM 15006 C CA . SER A 1 58 ? 3.724 -8.682 3.670 1.00 0.00 58 SER A CA 14
ATOM 15007 C C . SER A 1 58 ? 3.692 -8.510 2.154 1.00 0.00 58 SER A C 14
ATOM 15008 O O . SER A 1 58 ? 4.654 -8.837 1.460 1.00 0.00 58 SER A O 14
ATOM 15016 N N . TYR A 1 59 ? 2.579 -7.992 1.648 1.00 0.00 59 TYR A N 14
ATOM 15017 C CA . TYR A 1 59 ? 2.418 -7.778 0.215 1.00 0.00 59 TYR A CA 14
ATOM 15018 C C . TYR A 1 59 ? 2.855 -6.370 -0.178 1.00 0.00 59 TYR A C 14
ATOM 15019 O O . TYR A 1 59 ? 2.411 -5.829 -1.191 1.00 0.00 59 TYR A O 14
ATOM 15037 N N . LEU A 1 60 ? 3.730 -5.783 0.631 1.00 0.00 60 LEU A N 14
ATOM 15038 C CA . LEU A 1 60 ? 4.231 -4.438 0.370 1.00 0.00 60 LEU A CA 14
ATOM 15039 C C . LEU A 1 60 ? 5.691 -4.308 0.792 1.00 0.00 60 LEU A C 14
ATOM 15040 O O . LEU A 1 60 ? 6.119 -4.907 1.778 1.00 0.00 60 LEU A O 14
ATOM 15056 N N . LYS A 1 61 ? 6.451 -3.520 0.038 1.00 0.00 61 LYS A N 14
ATOM 15057 C CA . LYS A 1 61 ? 7.863 -3.309 0.335 1.00 0.00 61 LYS A CA 14
ATOM 15058 C C . LYS A 1 61 ? 8.245 -1.845 0.142 1.00 0.00 61 LYS A C 14
ATOM 15059 O O . LYS A 1 61 ? 7.893 -1.227 -0.863 1.00 0.00 61 LYS A O 14
ATOM 15078 N N . LYS A 1 62 ? 8.969 -1.294 1.110 1.00 0.00 62 LYS A N 14
ATOM 15079 C CA . LYS A 1 62 ? 9.403 0.097 1.047 1.00 0.00 62 LYS A CA 14
ATOM 15080 C C . LYS A 1 62 ? 10.115 0.385 -0.271 1.00 0.00 62 LYS A C 14
ATOM 15081 O O . LYS A 1 62 ? 11.131 -0.234 -0.587 1.00 0.00 62 LYS A O 14
ATOM 15100 N N . ALA A 1 63 ? 9.576 1.329 -1.035 1.00 0.00 63 ALA A N 14
ATOM 15101 C CA . ALA A 1 63 ? 10.161 1.701 -2.317 1.00 0.00 63 ALA A CA 14
ATOM 15102 C C . ALA A 1 63 ? 11.354 2.633 -2.125 1.00 0.00 63 ALA A C 14
ATOM 15103 O O . ALA A 1 63 ? 11.226 3.853 -2.238 1.00 0.00 63 ALA A O 14
ATOM 15110 N N . LYS A 1 64 ? 12.513 2.052 -1.836 1.00 0.00 64 LYS A N 14
ATOM 15111 C CA . LYS A 1 64 ? 13.729 2.830 -1.630 1.00 0.00 64 LYS A CA 14
ATOM 15112 C C . LYS A 1 64 ? 14.367 3.206 -2.962 1.00 0.00 64 LYS A C 14
ATOM 15113 O O . LYS A 1 64 ? 14.212 2.498 -3.958 1.00 0.00 64 LYS A O 14
ATOM 15132 N N . ASP A 1 65 ? 15.086 4.322 -2.975 1.00 0.00 65 ASP A N 14
ATOM 15133 C CA . ASP A 1 65 ? 15.751 4.791 -4.185 1.00 0.00 65 ASP A CA 14
ATOM 15134 C C . ASP A 1 65 ? 16.888 5.749 -3.845 1.00 0.00 65 ASP A C 14
ATOM 15135 O O . ASP A 1 65 ? 17.081 6.112 -2.685 1.00 0.00 65 ASP A O 14
ATOM 15144 N N . SER A 1 66 ? 17.640 6.154 -4.865 1.00 0.00 66 SER A N 14
ATOM 15145 C CA . SER A 1 66 ? 18.761 7.066 -4.673 1.00 0.00 66 SER A CA 14
ATOM 15146 C C . SER A 1 66 ? 19.696 6.555 -3.580 1.00 0.00 66 SER A C 14
ATOM 15147 O O . SER A 1 66 ? 20.163 7.321 -2.739 1.00 0.00 66 SER A O 14
ATOM 15155 N N . GLY A 1 67 ? 19.963 5.252 -3.599 1.00 0.00 67 GLY A N 14
ATOM 15156 C CA . GLY A 1 67 ? 20.839 4.660 -2.605 1.00 0.00 67 GLY A CA 14
ATOM 15157 C C . GLY A 1 67 ? 21.967 3.863 -3.230 1.00 0.00 67 GLY A C 14
ATOM 15158 O O . GLY A 1 67 ? 21.889 2.642 -3.370 1.00 0.00 67 GLY A O 14
ATOM 15162 N N . PRO A 1 68 ? 23.046 4.559 -3.616 1.00 0.00 68 PRO A N 14
ATOM 15163 C CA . PRO A 1 68 ? 24.215 3.928 -4.237 1.00 0.00 68 PRO A CA 14
ATOM 15164 C C . PRO A 1 68 ? 25.001 3.070 -3.251 1.00 0.00 68 PRO A C 14
ATOM 15165 O O . PRO A 1 68 ? 26.017 2.472 -3.607 1.00 0.00 68 PRO A O 14
ATOM 15176 N N . SER A 1 69 ? 24.525 3.015 -2.012 1.00 0.00 69 SER A N 14
ATOM 15177 C CA . SER A 1 69 ? 25.186 2.232 -0.974 1.00 0.00 69 SER A CA 14
ATOM 15178 C C . SER A 1 69 ? 24.163 1.505 -0.106 1.00 0.00 69 SER A C 14
ATOM 15179 O O . SER A 1 69 ? 23.241 2.119 0.430 1.00 0.00 69 SER A O 14
ATOM 15187 N N . SER A 1 70 ? 24.334 0.194 0.026 1.00 0.00 70 SER A N 14
ATOM 15188 C CA . SER A 1 70 ? 23.424 -0.619 0.824 1.00 0.00 70 SER A CA 14
ATOM 15189 C C . SER A 1 70 ? 24.151 -1.241 2.012 1.00 0.00 70 SER A C 14
ATOM 15190 O O . SER A 1 70 ? 24.982 -2.133 1.848 1.00 0.00 70 SER A O 14
ATOM 15198 N N . GLY A 1 71 ? 23.831 -0.763 3.210 1.00 0.00 71 GLY A N 14
ATOM 15199 C CA . GLY A 1 71 ? 24.462 -1.283 4.409 1.00 0.00 71 GLY A CA 14
ATOM 15200 C C . GLY A 1 71 ? 23.786 -2.539 4.922 1.00 0.00 71 GLY A C 14
ATOM 15201 O O . GLY A 1 71 ? 22.581 -2.547 5.169 1.00 0.00 71 GLY A O 14
ATOM 15205 N N . GLY A 1 1 ? -0.097 10.380 -15.846 1.00 0.00 1 GLY A N 15
ATOM 15206 C CA . GLY A 1 1 ? -0.656 11.127 -14.735 1.00 0.00 1 GLY A CA 15
ATOM 15207 C C . GLY A 1 1 ? 0.105 12.409 -14.457 1.00 0.00 1 GLY A C 15
ATOM 15208 O O . GLY A 1 1 ? 0.676 13.009 -15.368 1.00 0.00 1 GLY A O 15
ATOM 15212 N N . SER A 1 2 ? 0.114 12.830 -13.197 1.00 0.00 2 SER A N 15
ATOM 15213 C CA . SER A 1 2 ? 0.806 14.053 -12.804 1.00 0.00 2 SER A CA 15
ATOM 15214 C C . SER A 1 2 ? 1.363 13.929 -11.389 1.00 0.00 2 SER A C 15
ATOM 15215 O O . SER A 1 2 ? 0.765 13.285 -10.527 1.00 0.00 2 SER A O 15
ATOM 15223 N N . SER A 1 3 ? 2.515 14.552 -11.157 1.00 0.00 3 SER A N 15
ATOM 15224 C CA . SER A 1 3 ? 3.157 14.510 -9.849 1.00 0.00 3 SER A CA 15
ATOM 15225 C C . SER A 1 3 ? 2.262 15.136 -8.783 1.00 0.00 3 SER A C 15
ATOM 15226 O O . SER A 1 3 ? 1.753 16.242 -8.957 1.00 0.00 3 SER A O 15
ATOM 15234 N N . GLY A 1 4 ? 2.075 14.419 -7.680 1.00 0.00 4 GLY A N 15
ATOM 15235 C CA . GLY A 1 4 ? 1.241 14.920 -6.603 1.00 0.00 4 GLY A CA 15
ATOM 15236 C C . GLY A 1 4 ? 1.918 14.818 -5.251 1.00 0.00 4 GLY A C 15
ATOM 15237 O O . GLY A 1 4 ? 2.531 13.800 -4.930 1.00 0.00 4 GLY A O 15
ATOM 15241 N N . SER A 1 5 ? 1.811 15.878 -4.455 1.00 0.00 5 SER A N 15
ATOM 15242 C CA . SER A 1 5 ? 2.422 15.906 -3.132 1.00 0.00 5 SER A CA 15
ATOM 15243 C C . SER A 1 5 ? 1.503 15.270 -2.094 1.00 0.00 5 SER A C 15
ATOM 15244 O O . SER A 1 5 ? 0.904 15.963 -1.271 1.00 0.00 5 SER A O 15
ATOM 15252 N N . SER A 1 6 ? 1.395 13.946 -2.140 1.00 0.00 6 SER A N 15
ATOM 15253 C CA . SER A 1 6 ? 0.546 13.215 -1.207 1.00 0.00 6 SER A CA 15
ATOM 15254 C C . SER A 1 6 ? 1.147 11.852 -0.879 1.00 0.00 6 SER A C 15
ATOM 15255 O O . SER A 1 6 ? 2.079 11.396 -1.541 1.00 0.00 6 SER A O 15
ATOM 15263 N N . GLY A 1 7 ? 0.606 11.206 0.150 1.00 0.00 7 GLY A N 15
ATOM 15264 C CA . GLY A 1 7 ? 1.101 9.901 0.549 1.00 0.00 7 GLY A CA 15
ATOM 15265 C C . GLY A 1 7 ? 2.403 9.986 1.319 1.00 0.00 7 GLY A C 15
ATOM 15266 O O . GLY A 1 7 ? 3.481 9.812 0.750 1.00 0.00 7 GLY A O 15
ATOM 15270 N N . GLU A 1 8 ? 2.305 10.255 2.618 1.00 0.00 8 GLU A N 15
ATOM 15271 C CA . GLU A 1 8 ? 3.486 10.365 3.465 1.00 0.00 8 GLU A CA 15
ATOM 15272 C C . GLU A 1 8 ? 4.569 9.387 3.019 1.00 0.00 8 GLU A C 15
ATOM 15273 O O . GLU A 1 8 ? 5.759 9.695 3.076 1.00 0.00 8 GLU A O 15
ATOM 15285 N N . GLU A 1 9 ? 4.148 8.207 2.575 1.00 0.00 9 GLU A N 15
ATOM 15286 C CA . GLU A 1 9 ? 5.082 7.184 2.120 1.00 0.00 9 GLU A CA 15
ATOM 15287 C C . GLU A 1 9 ? 4.428 6.272 1.086 1.00 0.00 9 GLU A C 15
ATOM 15288 O O . GLU A 1 9 ? 3.264 5.895 1.221 1.00 0.00 9 GLU A O 15
ATOM 15300 N N . LYS A 1 10 ? 5.186 5.922 0.052 1.00 0.00 10 LYS A N 15
ATOM 15301 C CA . LYS A 1 10 ? 4.683 5.053 -1.006 1.00 0.00 10 LYS A CA 15
ATOM 15302 C C . LYS A 1 10 ? 5.454 3.737 -1.041 1.00 0.00 10 LYS A C 15
ATOM 15303 O O . LYS A 1 10 ? 6.683 3.727 -1.091 1.00 0.00 10 LYS A O 15
ATOM 15322 N N . TYR A 1 11 ? 4.723 2.628 -1.016 1.00 0.00 11 TYR A N 15
ATOM 15323 C CA . TYR A 1 11 ? 5.337 1.307 -1.044 1.00 0.00 11 TYR A CA 15
ATOM 15324 C C . TYR A 1 11 ? 5.062 0.606 -2.372 1.00 0.00 11 TYR A C 15
ATOM 15325 O O . TYR A 1 11 ? 4.360 1.136 -3.234 1.00 0.00 11 TYR A O 15
ATOM 15343 N N . VAL A 1 12 ? 5.619 -0.591 -2.528 1.00 0.00 12 VAL A N 15
ATOM 15344 C CA . VAL A 1 12 ? 5.433 -1.367 -3.749 1.00 0.00 12 VAL A CA 15
ATOM 15345 C C . VAL A 1 12 ? 4.911 -2.765 -3.437 1.00 0.00 12 VAL A C 15
ATOM 15346 O O . VAL A 1 12 ? 5.470 -3.476 -2.602 1.00 0.00 12 VAL A O 15
ATOM 15359 N N . THR A 1 13 ? 3.835 -3.154 -4.114 1.00 0.00 13 THR A N 15
ATOM 15360 C CA . THR A 1 13 ? 3.237 -4.467 -3.909 1.00 0.00 13 THR A CA 15
ATOM 15361 C C . THR A 1 13 ? 3.976 -5.538 -4.702 1.00 0.00 13 THR A C 15
ATOM 15362 O O . THR A 1 13 ? 3.944 -5.547 -5.933 1.00 0.00 13 THR A O 15
ATOM 15373 N N . VAL A 1 14 ? 4.644 -6.441 -3.989 1.00 0.00 14 VAL A N 15
ATOM 15374 C CA . VAL A 1 14 ? 5.391 -7.519 -4.627 1.00 0.00 14 VAL A CA 15
ATOM 15375 C C . VAL A 1 14 ? 4.488 -8.709 -4.930 1.00 0.00 14 VAL A C 15
ATOM 15376 O O . VAL A 1 14 ? 4.874 -9.624 -5.656 1.00 0.00 14 VAL A O 15
ATOM 15389 N N . GLN A 1 15 ? 3.283 -8.690 -4.367 1.00 0.00 15 GLN A N 15
ATOM 15390 C CA . GLN A 1 15 ? 2.325 -9.769 -4.577 1.00 0.00 15 GLN A CA 15
ATOM 15391 C C . GLN A 1 15 ? 0.901 -9.227 -4.644 1.00 0.00 15 GLN A C 15
ATOM 15392 O O . GLN A 1 15 ? 0.542 -8.269 -3.958 1.00 0.00 15 GLN A O 15
ATOM 15406 N N . PRO A 1 16 ? 0.069 -9.851 -5.491 1.00 0.00 16 PRO A N 15
ATOM 15407 C CA . PRO A 1 16 ? -1.329 -9.448 -5.668 1.00 0.00 16 PRO A CA 15
ATOM 15408 C C . PRO A 1 16 ? -2.182 -9.762 -4.443 1.00 0.00 16 PRO A C 15
ATOM 15409 O O . PRO A 1 16 ? -1.845 -10.641 -3.649 1.00 0.00 16 PRO A O 15
ATOM 15420 N N . TYR A 1 17 ? -3.287 -9.040 -4.297 1.00 0.00 17 TYR A N 15
ATOM 15421 C CA . TYR A 1 17 ? -4.188 -9.240 -3.168 1.00 0.00 17 TYR A CA 15
ATOM 15422 C C . TYR A 1 17 ? -5.639 -9.299 -3.632 1.00 0.00 17 TYR A C 15
ATOM 15423 O O . TYR A 1 17 ? -6.038 -8.589 -4.557 1.00 0.00 17 TYR A O 15
ATOM 15441 N N . THR A 1 18 ? -6.428 -10.149 -2.983 1.00 0.00 18 THR A N 15
ATOM 15442 C CA . THR A 1 18 ? -7.836 -10.303 -3.329 1.00 0.00 18 THR A CA 15
ATOM 15443 C C . THR A 1 18 ? -8.734 -9.677 -2.267 1.00 0.00 18 THR A C 15
ATOM 15444 O O . THR A 1 18 ? -8.845 -10.191 -1.154 1.00 0.00 18 THR A O 15
ATOM 15455 N N . SER A 1 19 ? -9.372 -8.565 -2.618 1.00 0.00 19 SER A N 15
ATOM 15456 C CA . SER A 1 19 ? -10.258 -7.869 -1.693 1.00 0.00 19 SER A CA 15
ATOM 15457 C C . SER A 1 19 ? -11.523 -8.681 -1.436 1.00 0.00 19 SER A C 15
ATOM 15458 O O . SER A 1 19 ? -12.440 -8.696 -2.258 1.00 0.00 19 SER A O 15
ATOM 15466 N N . GLN A 1 20 ? -11.565 -9.354 -0.291 1.00 0.00 20 GLN A N 15
ATOM 15467 C CA . GLN A 1 20 ? -12.717 -10.169 0.074 1.00 0.00 20 GLN A CA 15
ATOM 15468 C C . GLN A 1 20 ? -13.932 -9.295 0.367 1.00 0.00 20 GLN A C 15
ATOM 15469 O O . GLN A 1 20 ? -15.064 -9.661 0.053 1.00 0.00 20 GLN A O 15
ATOM 15483 N N . SER A 1 21 ? -13.689 -8.136 0.972 1.00 0.00 21 SER A N 15
ATOM 15484 C CA . SER A 1 21 ? -14.763 -7.211 1.312 1.00 0.00 21 SER A CA 15
ATOM 15485 C C . SER A 1 21 ? -14.337 -5.768 1.062 1.00 0.00 21 SER A C 15
ATOM 15486 O O . SER A 1 21 ? -13.148 -5.472 0.928 1.00 0.00 21 SER A O 15
ATOM 15494 N N . LYS A 1 22 ? -15.315 -4.871 0.999 1.00 0.00 22 LYS A N 15
ATOM 15495 C CA . LYS A 1 22 ? -15.045 -3.458 0.765 1.00 0.00 22 LYS A CA 15
ATOM 15496 C C . LYS A 1 22 ? -13.961 -2.948 1.709 1.00 0.00 22 LYS A C 15
ATOM 15497 O O . LYS A 1 22 ? -13.176 -2.068 1.352 1.00 0.00 22 LYS A O 15
ATOM 15516 N N . ASP A 1 23 ? -13.922 -3.505 2.914 1.00 0.00 23 ASP A N 15
ATOM 15517 C CA . ASP A 1 23 ? -12.932 -3.108 3.909 1.00 0.00 23 ASP A CA 15
ATOM 15518 C C . ASP A 1 23 ? -11.517 -3.281 3.366 1.00 0.00 23 ASP A C 15
ATOM 15519 O O . ASP A 1 23 ? -10.634 -2.470 3.642 1.00 0.00 23 ASP A O 15
ATOM 15528 N N . GLU A 1 24 ? -11.310 -4.343 2.595 1.00 0.00 24 GLU A N 15
ATOM 15529 C CA . GLU A 1 24 ? -10.001 -4.622 2.015 1.00 0.00 24 GLU A CA 15
ATOM 15530 C C . GLU A 1 24 ? -9.945 -4.175 0.556 1.00 0.00 24 GLU A C 15
ATOM 15531 O O . GLU A 1 24 ? -10.972 -4.088 -0.117 1.00 0.00 24 GLU A O 15
ATOM 15543 N N . ILE A 1 25 ? -8.739 -3.891 0.078 1.00 0.00 25 ILE A N 15
ATOM 15544 C CA . ILE A 1 25 ? -8.547 -3.453 -1.300 1.00 0.00 25 ILE A CA 15
ATOM 15545 C C . ILE A 1 25 ? -7.675 -4.436 -2.073 1.00 0.00 25 ILE A C 15
ATOM 15546 O O . ILE A 1 25 ? -6.689 -4.952 -1.549 1.00 0.00 25 ILE A O 15
ATOM 15562 N N . GLY A 1 26 ? -8.044 -4.688 -3.325 1.00 0.00 26 GLY A N 15
ATOM 15563 C CA . GLY A 1 26 ? -7.283 -5.607 -4.152 1.00 0.00 26 GLY A CA 15
ATOM 15564 C C . GLY A 1 26 ? -6.398 -4.889 -5.152 1.00 0.00 26 GLY A C 15
ATOM 15565 O O . GLY A 1 26 ? -6.876 -4.074 -5.942 1.00 0.00 26 GLY A O 15
ATOM 15569 N N . PHE A 1 27 ? -5.104 -5.192 -5.119 1.00 0.00 27 PHE A N 15
ATOM 15570 C CA . PHE A 1 27 ? -4.150 -4.568 -6.028 1.00 0.00 27 PHE A CA 15
ATOM 15571 C C . PHE A 1 27 ? -3.274 -5.620 -6.703 1.00 0.00 27 PHE A C 15
ATOM 15572 O O . PHE A 1 27 ? -3.097 -6.720 -6.182 1.00 0.00 27 PHE A O 15
ATOM 15589 N N . GLU A 1 28 ? -2.732 -5.271 -7.866 1.00 0.00 28 GLU A N 15
ATOM 15590 C CA . GLU A 1 28 ? -1.876 -6.187 -8.612 1.00 0.00 28 GLU A CA 15
ATOM 15591 C C . GLU A 1 28 ? -0.433 -6.101 -8.125 1.00 0.00 28 GLU A C 15
ATOM 15592 O O . GLU A 1 28 ? -0.071 -5.195 -7.373 1.00 0.00 28 GLU A O 15
ATOM 15604 N N . LYS A 1 29 ? 0.389 -7.050 -8.560 1.00 0.00 29 LYS A N 15
ATOM 15605 C CA . LYS A 1 29 ? 1.794 -7.084 -8.171 1.00 0.00 29 LYS A CA 15
ATOM 15606 C C . LYS A 1 29 ? 2.646 -6.266 -9.137 1.00 0.00 29 LYS A C 15
ATOM 15607 O O . LYS A 1 29 ? 2.775 -6.612 -10.311 1.00 0.00 29 LYS A O 15
ATOM 15626 N N . GLY A 1 30 ? 3.227 -5.182 -8.634 1.00 0.00 30 GLY A N 15
ATOM 15627 C CA . GLY A 1 30 ? 4.061 -4.334 -9.466 1.00 0.00 30 GLY A CA 15
ATOM 15628 C C . GLY A 1 30 ? 3.553 -2.907 -9.533 1.00 0.00 30 GLY A C 15
ATOM 15629 O O . GLY A 1 30 ? 3.865 -2.172 -10.470 1.00 0.00 30 GLY A O 15
ATOM 15633 N N . VAL A 1 31 ? 2.764 -2.514 -8.537 1.00 0.00 31 VAL A N 15
ATOM 15634 C CA . VAL A 1 31 ? 2.209 -1.166 -8.487 1.00 0.00 31 VAL A CA 15
ATOM 15635 C C . VAL A 1 31 ? 2.633 -0.446 -7.212 1.00 0.00 31 VAL A C 15
ATOM 15636 O O . VAL A 1 31 ? 3.120 -1.065 -6.267 1.00 0.00 31 VAL A O 15
ATOM 15649 N N . THR A 1 32 ? 2.445 0.871 -7.193 1.00 0.00 32 THR A N 15
ATOM 15650 C CA . THR A 1 32 ? 2.808 1.678 -6.036 1.00 0.00 32 THR A CA 15
ATOM 15651 C C . THR A 1 32 ? 1.573 2.090 -5.243 1.00 0.00 32 THR A C 15
ATOM 15652 O O . THR A 1 32 ? 0.571 2.521 -5.815 1.00 0.00 32 THR A O 15
ATOM 15663 N N . VAL A 1 33 ? 1.650 1.955 -3.923 1.00 0.00 33 VAL A N 15
ATOM 15664 C CA . VAL A 1 33 ? 0.538 2.315 -3.051 1.00 0.00 33 VAL A CA 15
ATOM 15665 C C . VAL A 1 33 ? 0.953 3.382 -2.044 1.00 0.00 33 VAL A C 15
ATOM 15666 O O . VAL A 1 33 ? 2.126 3.741 -1.954 1.00 0.00 33 VAL A O 15
ATOM 15679 N N . GLU A 1 34 ? -0.018 3.884 -1.289 1.00 0.00 34 GLU A N 15
ATOM 15680 C CA . GLU A 1 34 ? 0.247 4.911 -0.288 1.00 0.00 34 GLU A CA 15
ATOM 15681 C C . GLU A 1 34 ? -0.079 4.402 1.113 1.00 0.00 34 GLU A C 15
ATOM 15682 O O . GLU A 1 34 ? -1.245 4.225 1.467 1.00 0.00 34 GLU A O 15
ATOM 15694 N N . VAL A 1 35 ? 0.961 4.167 1.907 1.00 0.00 35 VAL A N 15
ATOM 15695 C CA . VAL A 1 35 ? 0.788 3.679 3.270 1.00 0.00 35 VAL A CA 15
ATOM 15696 C C . VAL A 1 35 ? 0.376 4.806 4.210 1.00 0.00 35 VAL A C 15
ATOM 15697 O O . VAL A 1 35 ? 1.189 5.661 4.563 1.00 0.00 35 VAL A O 15
ATOM 15710 N N . ILE A 1 36 ? -0.890 4.801 4.612 1.00 0.00 36 ILE A N 15
ATOM 15711 C CA . ILE A 1 36 ? -1.409 5.823 5.512 1.00 0.00 36 ILE A CA 15
ATOM 15712 C C . ILE A 1 36 ? -1.033 5.524 6.959 1.00 0.00 36 ILE A C 15
ATOM 15713 O O . ILE A 1 36 ? -0.387 6.335 7.624 1.00 0.00 36 ILE A O 15
ATOM 15729 N N . ARG A 1 37 ? -1.439 4.354 7.441 1.00 0.00 37 ARG A N 15
ATOM 15730 C CA . ARG A 1 37 ? -1.144 3.947 8.809 1.00 0.00 37 ARG A CA 15
ATOM 15731 C C . ARG A 1 37 ? -0.428 2.599 8.832 1.00 0.00 37 ARG A C 15
ATOM 15732 O O . ARG A 1 37 ? -0.260 1.954 7.797 1.00 0.00 37 ARG A O 15
ATOM 15753 N N . LYS A 1 38 ? -0.007 2.180 10.021 1.00 0.00 38 LYS A N 15
ATOM 15754 C CA . LYS A 1 38 ? 0.691 0.909 10.181 1.00 0.00 38 LYS A CA 15
ATOM 15755 C C . LYS A 1 38 ? 0.260 0.210 11.467 1.00 0.00 38 LYS A C 15
ATOM 15756 O O . LYS A 1 38 ? 0.078 0.851 12.501 1.00 0.00 38 LYS A O 15
ATOM 15775 N N . ASN A 1 39 ? 0.100 -1.107 11.393 1.00 0.00 39 ASN A N 15
ATOM 15776 C CA . ASN A 1 39 ? -0.308 -1.892 12.552 1.00 0.00 39 ASN A CA 15
ATOM 15777 C C . ASN A 1 39 ? 0.683 -3.022 12.820 1.00 0.00 39 ASN A C 15
ATOM 15778 O O . ASN A 1 39 ? 0.868 -3.911 11.989 1.00 0.00 39 ASN A O 15
ATOM 15789 N N . LEU A 1 40 ? 1.317 -2.980 13.987 1.00 0.00 40 LEU A N 15
ATOM 15790 C CA . LEU A 1 40 ? 2.288 -4.000 14.367 1.00 0.00 40 LEU A CA 15
ATOM 15791 C C . LEU A 1 40 ? 1.770 -5.396 14.038 1.00 0.00 40 LEU A C 15
ATOM 15792 O O . LEU A 1 40 ? 2.422 -6.158 13.325 1.00 0.00 40 LEU A O 15
ATOM 15808 N N . GLU A 1 41 ? 0.592 -5.723 14.559 1.00 0.00 41 GLU A N 15
ATOM 15809 C CA . GLU A 1 41 ? -0.014 -7.026 14.319 1.00 0.00 41 GLU A CA 15
ATOM 15810 C C . GLU A 1 41 ? 0.270 -7.505 12.898 1.00 0.00 41 GLU A C 15
ATOM 15811 O O . GLU A 1 41 ? 0.841 -8.575 12.695 1.00 0.00 41 GLU A O 15
ATOM 15823 N N . GLY A 1 42 ? -0.135 -6.704 11.918 1.00 0.00 42 GLY A N 15
ATOM 15824 C CA . GLY A 1 42 ? 0.083 -7.062 10.529 1.00 0.00 42 GLY A CA 15
ATOM 15825 C C . GLY A 1 42 ? -0.962 -6.466 9.606 1.00 0.00 42 GLY A C 15
ATOM 15826 O O . GLY A 1 42 ? -1.477 -7.148 8.719 1.00 0.00 42 GLY A O 15
ATOM 15830 N N . TRP A 1 43 ? -1.277 -5.194 9.814 1.00 0.00 43 TRP A N 15
ATOM 15831 C CA . TRP A 1 43 ? -2.268 -4.507 8.993 1.00 0.00 43 TRP A CA 15
ATOM 15832 C C . TRP A 1 43 ? -1.821 -3.086 8.673 1.00 0.00 43 TRP A C 15
ATOM 15833 O O . TRP A 1 43 ? -1.805 -2.219 9.547 1.00 0.00 43 TRP A O 15
ATOM 15854 N N . TRP A 1 44 ? -1.458 -2.854 7.417 1.00 0.00 44 TRP A N 15
ATOM 15855 C CA . TRP A 1 44 ? -1.010 -1.535 6.983 1.00 0.00 44 TRP A CA 15
ATOM 15856 C C . TRP A 1 44 ? -2.025 -0.899 6.039 1.00 0.00 44 TRP A C 15
ATOM 15857 O O . TRP A 1 44 ? -2.125 -1.278 4.873 1.00 0.00 44 TRP A O 15
ATOM 15878 N N . TYR A 1 45 ? -2.776 0.070 6.552 1.00 0.00 45 TYR A N 15
ATOM 15879 C CA . TYR A 1 45 ? -3.785 0.758 5.756 1.00 0.00 45 TYR A CA 15
ATOM 15880 C C . TYR A 1 45 ? -3.142 1.525 4.605 1.00 0.00 45 TYR A C 15
ATOM 15881 O O . TYR A 1 45 ? -2.370 2.460 4.823 1.00 0.00 45 TYR A O 15
ATOM 15899 N N . ILE A 1 46 ? -3.465 1.123 3.381 1.00 0.00 46 ILE A N 15
ATOM 15900 C CA . ILE A 1 46 ? -2.920 1.774 2.196 1.00 0.00 46 ILE A CA 15
ATOM 15901 C C . ILE A 1 46 ? -4.034 2.279 1.286 1.00 0.00 46 ILE A C 15
ATOM 15902 O O . ILE A 1 46 ? -5.200 1.920 1.455 1.00 0.00 46 ILE A O 15
ATOM 15918 N N . ARG A 1 47 ? -3.668 3.113 0.317 1.00 0.00 47 ARG A N 15
ATOM 15919 C CA . ARG A 1 47 ? -4.636 3.667 -0.621 1.00 0.00 47 ARG A CA 15
ATOM 15920 C C . ARG A 1 47 ? -4.205 3.412 -2.062 1.00 0.00 47 ARG A C 15
ATOM 15921 O O . ARG A 1 47 ? -3.094 3.767 -2.460 1.00 0.00 47 ARG A O 15
ATOM 15942 N N . TYR A 1 48 ? -5.088 2.794 -2.839 1.00 0.00 48 TYR A N 15
ATOM 15943 C CA . TYR A 1 48 ? -4.798 2.489 -4.234 1.00 0.00 48 TYR A CA 15
ATOM 15944 C C . TYR A 1 48 ? -5.994 2.814 -5.123 1.00 0.00 48 TYR A C 15
ATOM 15945 O O . TYR A 1 48 ? -7.119 2.397 -4.849 1.00 0.00 48 TYR A O 15
ATOM 15963 N N . LEU A 1 49 ? -5.742 3.563 -6.192 1.00 0.00 49 LEU A N 15
ATOM 15964 C CA . LEU A 1 49 ? -6.797 3.946 -7.124 1.00 0.00 49 LEU A CA 15
ATOM 15965 C C . LEU A 1 49 ? -7.858 4.792 -6.428 1.00 0.00 49 LEU A C 15
ATOM 15966 O O . LEU A 1 49 ? -9.050 4.654 -6.695 1.00 0.00 49 LEU A O 15
ATOM 15982 N N . GLY A 1 50 ? -7.413 5.671 -5.534 1.00 0.00 50 GLY A N 15
ATOM 15983 C CA . GLY A 1 50 ? -8.338 6.529 -4.816 1.00 0.00 50 GLY A CA 15
ATOM 15984 C C . GLY A 1 50 ? -9.256 5.750 -3.894 1.00 0.00 50 GLY A C 15
ATOM 15985 O O . GLY A 1 50 ? -10.428 6.093 -3.738 1.00 0.00 50 GLY A O 15
ATOM 15989 N N . LYS A 1 51 ? -8.723 4.697 -3.284 1.00 0.00 51 LYS A N 15
ATOM 15990 C CA . LYS A 1 51 ? -9.501 3.866 -2.373 1.00 0.00 51 LYS A CA 15
ATOM 15991 C C . LYS A 1 51 ? -8.641 3.379 -1.212 1.00 0.00 51 LYS A C 15
ATOM 15992 O O . LYS A 1 51 ? -7.580 2.790 -1.416 1.00 0.00 51 LYS A O 15
ATOM 16011 N N . GLU A 1 52 ? -9.106 3.630 0.009 1.00 0.00 52 GLU A N 15
ATOM 16012 C CA . GLU A 1 52 ? -8.379 3.217 1.203 1.00 0.00 52 GLU A CA 15
ATOM 16013 C C . GLU A 1 52 ? -8.914 1.890 1.735 1.00 0.00 52 GLU A C 15
ATOM 16014 O O . GLU A 1 52 ? -10.099 1.765 2.040 1.00 0.00 52 GLU A O 15
ATOM 16026 N N . GLY A 1 53 ? -8.031 0.902 1.842 1.00 0.00 53 GLY A N 15
ATOM 16027 C CA . GLY A 1 53 ? -8.432 -0.402 2.336 1.00 0.00 53 GLY A CA 15
ATOM 16028 C C . GLY A 1 53 ? -7.333 -1.088 3.121 1.00 0.00 53 GLY A C 15
ATOM 16029 O O . GLY A 1 53 ? -6.182 -0.650 3.105 1.00 0.00 53 GLY A O 15
ATOM 16033 N N . TRP A 1 54 ? -7.687 -2.165 3.813 1.00 0.00 54 TRP A N 15
ATOM 16034 C CA . TRP A 1 54 ? -6.721 -2.913 4.611 1.00 0.00 54 TRP A CA 15
ATOM 16035 C C . TRP A 1 54 ? -5.906 -3.857 3.735 1.00 0.00 54 TRP A C 15
ATOM 16036 O O . TRP A 1 54 ? -6.463 -4.621 2.946 1.00 0.00 54 TRP A O 15
ATOM 16057 N N . ALA A 1 55 ? -4.587 -3.801 3.879 1.00 0.00 55 ALA A N 15
ATOM 16058 C CA . ALA A 1 55 ? -3.696 -4.654 3.102 1.00 0.00 55 ALA A CA 15
ATOM 16059 C C . ALA A 1 55 ? -2.563 -5.196 3.966 1.00 0.00 55 ALA A C 15
ATOM 16060 O O . ALA A 1 55 ? -2.053 -4.520 4.859 1.00 0.00 55 ALA A O 15
ATOM 16067 N N . PRO A 1 56 ? -2.158 -6.447 3.696 1.00 0.00 56 PRO A N 15
ATOM 16068 C CA . PRO A 1 56 ? -1.081 -7.108 4.439 1.00 0.00 56 PRO A CA 15
ATOM 16069 C C . PRO A 1 56 ? 0.285 -6.497 4.144 1.00 0.00 56 PRO A C 15
ATOM 16070 O O . PRO A 1 56 ? 0.717 -6.448 2.993 1.00 0.00 56 PRO A O 15
ATOM 16081 N N . ALA A 1 57 ? 0.960 -6.035 5.191 1.00 0.00 57 ALA A N 15
ATOM 16082 C CA . ALA A 1 57 ? 2.279 -5.430 5.044 1.00 0.00 57 ALA A CA 15
ATOM 16083 C C . ALA A 1 57 ? 3.220 -6.348 4.271 1.00 0.00 57 ALA A C 15
ATOM 16084 O O . ALA A 1 57 ? 4.154 -5.885 3.617 1.00 0.00 57 ALA A O 15
ATOM 16091 N N . SER A 1 58 ? 2.967 -7.650 4.350 1.00 0.00 58 SER A N 15
ATOM 16092 C CA . SER A 1 58 ? 3.795 -8.633 3.660 1.00 0.00 58 SER A CA 15
ATOM 16093 C C . SER A 1 58 ? 3.767 -8.404 2.152 1.00 0.00 58 SER A C 15
ATOM 16094 O O . SER A 1 58 ? 4.722 -8.726 1.446 1.00 0.00 58 SER A O 15
ATOM 16102 N N . TYR A 1 59 ? 2.665 -7.844 1.665 1.00 0.00 59 TYR A N 15
ATOM 16103 C CA . TYR A 1 59 ? 2.511 -7.573 0.241 1.00 0.00 59 TYR A CA 15
ATOM 16104 C C . TYR A 1 59 ? 2.883 -6.130 -0.083 1.00 0.00 59 TYR A C 15
ATOM 16105 O O . TYR A 1 59 ? 2.360 -5.538 -1.029 1.00 0.00 59 TYR A O 15
ATOM 16123 N N . LEU A 1 60 ? 3.791 -5.569 0.707 1.00 0.00 60 LEU A N 15
ATOM 16124 C CA . LEU A 1 60 ? 4.236 -4.194 0.506 1.00 0.00 60 LEU A CA 15
ATOM 16125 C C . LEU A 1 60 ? 5.685 -4.021 0.949 1.00 0.00 60 LEU A C 15
ATOM 16126 O O . LEU A 1 60 ? 6.100 -4.556 1.977 1.00 0.00 60 LEU A O 15
ATOM 16142 N N . LYS A 1 61 ? 6.452 -3.268 0.166 1.00 0.00 61 LYS A N 15
ATOM 16143 C CA . LYS A 1 61 ? 7.855 -3.021 0.478 1.00 0.00 61 LYS A CA 15
ATOM 16144 C C . LYS A 1 61 ? 8.199 -1.545 0.300 1.00 0.00 61 LYS A C 15
ATOM 16145 O O . LYS A 1 61 ? 7.823 -0.924 -0.695 1.00 0.00 61 LYS A O 15
ATOM 16164 N N . LYS A 1 62 ? 8.917 -0.990 1.270 1.00 0.00 62 LYS A N 15
ATOM 16165 C CA . LYS A 1 62 ? 9.316 0.413 1.221 1.00 0.00 62 LYS A CA 15
ATOM 16166 C C . LYS A 1 62 ? 9.952 0.750 -0.123 1.00 0.00 62 LYS A C 15
ATOM 16167 O O . LYS A 1 62 ? 11.040 0.273 -0.442 1.00 0.00 62 LYS A O 15
ATOM 16186 N N . ALA A 1 63 ? 9.268 1.577 -0.907 1.00 0.00 63 ALA A N 15
ATOM 16187 C CA . ALA A 1 63 ? 9.769 1.980 -2.215 1.00 0.00 63 ALA A CA 15
ATOM 16188 C C . ALA A 1 63 ? 11.129 2.659 -2.096 1.00 0.00 63 ALA A C 15
ATOM 16189 O O . ALA A 1 63 ? 11.644 2.852 -0.994 1.00 0.00 63 ALA A O 15
ATOM 16196 N N . LYS A 1 64 ? 11.708 3.018 -3.237 1.00 0.00 64 LYS A N 15
ATOM 16197 C CA . LYS A 1 64 ? 13.009 3.675 -3.261 1.00 0.00 64 LYS A CA 15
ATOM 16198 C C . LYS A 1 64 ? 12.853 5.186 -3.402 1.00 0.00 64 LYS A C 15
ATOM 16199 O O . LYS A 1 64 ? 12.014 5.664 -4.165 1.00 0.00 64 LYS A O 15
ATOM 16218 N N . ASP A 1 65 ? 13.667 5.932 -2.663 1.00 0.00 65 ASP A N 15
ATOM 16219 C CA . ASP A 1 65 ? 13.620 7.389 -2.707 1.00 0.00 65 ASP A CA 15
ATOM 16220 C C . ASP A 1 65 ? 15.013 7.970 -2.927 1.00 0.00 65 ASP A C 15
ATOM 16221 O O . ASP A 1 65 ? 16.007 7.422 -2.452 1.00 0.00 65 ASP A O 15
ATOM 16230 N N . SER A 1 66 ? 15.077 9.083 -3.652 1.00 0.00 66 SER A N 15
ATOM 16231 C CA . SER A 1 66 ? 16.348 9.736 -3.939 1.00 0.00 66 SER A CA 15
ATOM 16232 C C . SER A 1 66 ? 17.028 10.190 -2.651 1.00 0.00 66 SER A C 15
ATOM 16233 O O . SER A 1 66 ? 18.162 9.807 -2.367 1.00 0.00 66 SER A O 15
ATOM 16241 N N . GLY A 1 67 ? 16.326 11.010 -1.874 1.00 0.00 67 GLY A N 15
ATOM 16242 C CA . GLY A 1 67 ? 16.877 11.504 -0.626 1.00 0.00 67 GLY A CA 15
ATOM 16243 C C . GLY A 1 67 ? 17.239 12.974 -0.693 1.00 0.00 67 GLY A C 15
ATOM 16244 O O . GLY A 1 67 ? 18.404 13.343 -0.846 1.00 0.00 67 GLY A O 15
ATOM 16248 N N . PRO A 1 68 ? 16.224 13.843 -0.580 1.00 0.00 68 PRO A N 15
ATOM 16249 C CA . PRO A 1 68 ? 16.416 15.295 -0.627 1.00 0.00 68 PRO A CA 15
ATOM 16250 C C . PRO A 1 68 ? 17.136 15.826 0.608 1.00 0.00 68 PRO A C 15
ATOM 16251 O O . PRO A 1 68 ? 17.384 17.025 0.727 1.00 0.00 68 PRO A O 15
ATOM 16262 N N . SER A 1 69 ? 17.471 14.923 1.525 1.00 0.00 69 SER A N 15
ATOM 16263 C CA . SER A 1 69 ? 18.161 15.300 2.754 1.00 0.00 69 SER A CA 15
ATOM 16264 C C . SER A 1 69 ? 19.402 16.131 2.446 1.00 0.00 69 SER A C 15
ATOM 16265 O O . SER A 1 69 ? 19.651 17.155 3.082 1.00 0.00 69 SER A O 15
ATOM 16273 N N . SER A 1 70 ? 20.180 15.681 1.465 1.00 0.00 70 SER A N 15
ATOM 16274 C CA . SER A 1 70 ? 21.399 16.379 1.075 1.00 0.00 70 SER A CA 15
ATOM 16275 C C . SER A 1 70 ? 21.307 16.865 -0.369 1.00 0.00 70 SER A C 15
ATOM 16276 O O . SER A 1 70 ? 21.678 16.153 -1.301 1.00 0.00 70 SER A O 15
ATOM 16284 N N . GLY A 1 71 ? 20.810 18.086 -0.546 1.00 0.00 71 GLY A N 15
ATOM 16285 C CA . GLY A 1 71 ? 20.678 18.647 -1.876 1.00 0.00 71 GLY A CA 15
ATOM 16286 C C . GLY A 1 71 ? 22.016 19.019 -2.484 1.00 0.00 71 GLY A C 15
ATOM 16287 O O . GLY A 1 71 ? 22.552 18.288 -3.318 1.00 0.00 71 GLY A O 15
ATOM 16291 N N . GLY A 1 1 ? -4.336 15.854 -11.355 1.00 0.00 1 GLY A N 16
ATOM 16292 C CA . GLY A 1 1 ? -4.541 15.151 -10.102 1.00 0.00 1 GLY A CA 16
ATOM 16293 C C . GLY A 1 1 ? -5.653 15.759 -9.271 1.00 0.00 1 GLY A C 16
ATOM 16294 O O . GLY A 1 1 ? -6.218 16.790 -9.636 1.00 0.00 1 GLY A O 16
ATOM 16298 N N . SER A 1 2 ? -5.971 15.118 -8.151 1.00 0.00 2 SER A N 16
ATOM 16299 C CA . SER A 1 2 ? -7.029 15.599 -7.269 1.00 0.00 2 SER A CA 16
ATOM 16300 C C . SER A 1 2 ? -6.455 16.045 -5.927 1.00 0.00 2 SER A C 16
ATOM 16301 O O . SER A 1 2 ? -5.768 15.283 -5.249 1.00 0.00 2 SER A O 16
ATOM 16309 N N . SER A 1 3 ? -6.743 17.287 -5.552 1.00 0.00 3 SER A N 16
ATOM 16310 C CA . SER A 1 3 ? -6.254 17.838 -4.292 1.00 0.00 3 SER A CA 16
ATOM 16311 C C . SER A 1 3 ? -6.524 16.878 -3.138 1.00 0.00 3 SER A C 16
ATOM 16312 O O . SER A 1 3 ? -7.662 16.722 -2.698 1.00 0.00 3 SER A O 16
ATOM 16320 N N . GLY A 1 4 ? -5.465 16.235 -2.652 1.00 0.00 4 GLY A N 16
ATOM 16321 C CA . GLY A 1 4 ? -5.608 15.298 -1.554 1.00 0.00 4 GLY A CA 16
ATOM 16322 C C . GLY A 1 4 ? -4.704 15.634 -0.384 1.00 0.00 4 GLY A C 16
ATOM 16323 O O . GLY A 1 4 ? -3.536 15.972 -0.570 1.00 0.00 4 GLY A O 16
ATOM 16327 N N . SER A 1 5 ? -5.248 15.544 0.826 1.00 0.00 5 SER A N 16
ATOM 16328 C CA . SER A 1 5 ? -4.485 15.847 2.031 1.00 0.00 5 SER A CA 16
ATOM 16329 C C . SER A 1 5 ? -4.071 14.566 2.749 1.00 0.00 5 SER A C 16
ATOM 16330 O O . SER A 1 5 ? -4.136 14.480 3.975 1.00 0.00 5 SER A O 16
ATOM 16338 N N . SER A 1 6 ? -3.644 13.574 1.974 1.00 0.00 6 SER A N 16
ATOM 16339 C CA . SER A 1 6 ? -3.222 12.295 2.535 1.00 0.00 6 SER A CA 16
ATOM 16340 C C . SER A 1 6 ? -1.951 11.797 1.855 1.00 0.00 6 SER A C 16
ATOM 16341 O O . SER A 1 6 ? -1.451 12.416 0.916 1.00 0.00 6 SER A O 16
ATOM 16349 N N . GLY A 1 7 ? -1.429 10.672 2.338 1.00 0.00 7 GLY A N 16
ATOM 16350 C CA . GLY A 1 7 ? -0.220 10.110 1.766 1.00 0.00 7 GLY A CA 16
ATOM 16351 C C . GLY A 1 7 ? 1.028 10.542 2.509 1.00 0.00 7 GLY A C 16
ATOM 16352 O O . GLY A 1 7 ? 1.251 11.734 2.720 1.00 0.00 7 GLY A O 16
ATOM 16356 N N . GLU A 1 8 ? 1.844 9.571 2.908 1.00 0.00 8 GLU A N 16
ATOM 16357 C CA . GLU A 1 8 ? 3.075 9.858 3.635 1.00 0.00 8 GLU A CA 16
ATOM 16358 C C . GLU A 1 8 ? 4.259 9.126 3.009 1.00 0.00 8 GLU A C 16
ATOM 16359 O O . GLU A 1 8 ? 5.256 9.744 2.636 1.00 0.00 8 GLU A O 16
ATOM 16371 N N . GLU A 1 9 ? 4.141 7.807 2.898 1.00 0.00 9 GLU A N 16
ATOM 16372 C CA . GLU A 1 9 ? 5.202 6.991 2.320 1.00 0.00 9 GLU A CA 16
ATOM 16373 C C . GLU A 1 9 ? 4.674 6.158 1.156 1.00 0.00 9 GLU A C 16
ATOM 16374 O O . GLU A 1 9 ? 3.669 5.458 1.283 1.00 0.00 9 GLU A O 16
ATOM 16386 N N . LYS A 1 10 ? 5.359 6.239 0.020 1.00 0.00 10 LYS A N 16
ATOM 16387 C CA . LYS A 1 10 ? 4.961 5.492 -1.168 1.00 0.00 10 LYS A CA 16
ATOM 16388 C C . LYS A 1 10 ? 5.626 4.120 -1.197 1.00 0.00 10 LYS A C 16
ATOM 16389 O O . LYS A 1 10 ? 6.839 4.011 -1.376 1.00 0.00 10 LYS A O 16
ATOM 16408 N N . TYR A 1 11 ? 4.824 3.076 -1.020 1.00 0.00 11 TYR A N 16
ATOM 16409 C CA . TYR A 1 11 ? 5.334 1.710 -1.024 1.00 0.00 11 TYR A CA 16
ATOM 16410 C C . TYR A 1 11 ? 5.047 1.025 -2.356 1.00 0.00 11 TYR A C 16
ATOM 16411 O O . TYR A 1 11 ? 4.486 1.630 -3.271 1.00 0.00 11 TYR A O 16
ATOM 16429 N N . VAL A 1 12 ? 5.435 -0.243 -2.458 1.00 0.00 12 VAL A N 16
ATOM 16430 C CA . VAL A 1 12 ? 5.218 -1.012 -3.678 1.00 0.00 12 VAL A CA 16
ATOM 16431 C C . VAL A 1 12 ? 4.789 -2.440 -3.356 1.00 0.00 12 VAL A C 16
ATOM 16432 O O . VAL A 1 12 ? 5.250 -3.034 -2.382 1.00 0.00 12 VAL A O 16
ATOM 16445 N N . THR A 1 13 ? 3.903 -2.986 -4.184 1.00 0.00 13 THR A N 16
ATOM 16446 C CA . THR A 1 13 ? 3.411 -4.343 -3.988 1.00 0.00 13 THR A CA 16
ATOM 16447 C C . THR A 1 13 ? 4.267 -5.353 -4.745 1.00 0.00 13 THR A C 16
ATOM 16448 O O . THR A 1 13 ? 4.567 -5.167 -5.924 1.00 0.00 13 THR A O 16
ATOM 16459 N N . VAL A 1 14 ? 4.655 -6.424 -4.061 1.00 0.00 14 VAL A N 16
ATOM 16460 C CA . VAL A 1 14 ? 5.476 -7.463 -4.670 1.00 0.00 14 VAL A CA 16
ATOM 16461 C C . VAL A 1 14 ? 4.632 -8.672 -5.059 1.00 0.00 14 VAL A C 16
ATOM 16462 O O . VAL A 1 14 ? 5.102 -9.573 -5.753 1.00 0.00 14 VAL A O 16
ATOM 16475 N N . GLN A 1 15 ? 3.382 -8.684 -4.607 1.00 0.00 15 GLN A N 16
ATOM 16476 C CA . GLN A 1 15 ? 2.471 -9.782 -4.909 1.00 0.00 15 GLN A CA 16
ATOM 16477 C C . GLN A 1 15 ? 1.031 -9.288 -4.989 1.00 0.00 15 GLN A C 16
ATOM 16478 O O . GLN A 1 15 ? 0.613 -8.393 -4.254 1.00 0.00 15 GLN A O 16
ATOM 16492 N N . PRO A 1 16 ? 0.251 -9.883 -5.904 1.00 0.00 16 PRO A N 16
ATOM 16493 C CA . PRO A 1 16 ? -1.156 -9.520 -6.102 1.00 0.00 16 PRO A CA 16
ATOM 16494 C C . PRO A 1 16 ? -2.035 -9.947 -4.931 1.00 0.00 16 PRO A C 16
ATOM 16495 O O . PRO A 1 16 ? -1.837 -11.014 -4.349 1.00 0.00 16 PRO A O 16
ATOM 16506 N N . TYR A 1 17 ? -3.007 -9.108 -4.591 1.00 0.00 17 TYR A N 16
ATOM 16507 C CA . TYR A 1 17 ? -3.916 -9.398 -3.489 1.00 0.00 17 TYR A CA 16
ATOM 16508 C C . TYR A 1 17 ? -5.359 -9.474 -3.978 1.00 0.00 17 TYR A C 16
ATOM 16509 O O . TYR A 1 17 ? -5.732 -8.827 -4.958 1.00 0.00 17 TYR A O 16
ATOM 16527 N N . THR A 1 18 ? -6.170 -10.270 -3.287 1.00 0.00 18 THR A N 16
ATOM 16528 C CA . THR A 1 18 ? -7.573 -10.432 -3.649 1.00 0.00 18 THR A CA 16
ATOM 16529 C C . THR A 1 18 ? -8.488 -10.018 -2.504 1.00 0.00 18 THR A C 16
ATOM 16530 O O . THR A 1 18 ? -8.764 -10.806 -1.600 1.00 0.00 18 THR A O 16
ATOM 16541 N N . SER A 1 19 ? -8.958 -8.775 -2.548 1.00 0.00 19 SER A N 16
ATOM 16542 C CA . SER A 1 19 ? -9.842 -8.254 -1.512 1.00 0.00 19 SER A CA 16
ATOM 16543 C C . SER A 1 19 ? -11.197 -8.952 -1.552 1.00 0.00 19 SER A C 16
ATOM 16544 O O . SER A 1 19 ? -11.745 -9.204 -2.625 1.00 0.00 19 SER A O 16
ATOM 16552 N N . GLN A 1 20 ? -11.731 -9.262 -0.375 1.00 0.00 20 GLN A N 16
ATOM 16553 C CA . GLN A 1 20 ? -13.023 -9.932 -0.276 1.00 0.00 20 GLN A CA 16
ATOM 16554 C C . GLN A 1 20 ? -14.132 -8.932 0.033 1.00 0.00 20 GLN A C 16
ATOM 16555 O O . GLN A 1 20 ? -15.230 -9.018 -0.518 1.00 0.00 20 GLN A O 16
ATOM 16569 N N . SER A 1 21 ? -13.839 -7.985 0.918 1.00 0.00 21 SER A N 16
ATOM 16570 C CA . SER A 1 21 ? -14.813 -6.970 1.304 1.00 0.00 21 SER A CA 16
ATOM 16571 C C . SER A 1 21 ? -14.212 -5.572 1.198 1.00 0.00 21 SER A C 16
ATOM 16572 O O . SER A 1 21 ? -13.007 -5.413 1.001 1.00 0.00 21 SER A O 16
ATOM 16580 N N . LYS A 1 22 ? -15.062 -4.559 1.330 1.00 0.00 22 LYS A N 16
ATOM 16581 C CA . LYS A 1 22 ? -14.617 -3.172 1.251 1.00 0.00 22 LYS A CA 16
ATOM 16582 C C . LYS A 1 22 ? -13.486 -2.907 2.239 1.00 0.00 22 LYS A C 16
ATOM 16583 O O . LYS A 1 22 ? -12.503 -2.241 1.907 1.00 0.00 22 LYS A O 16
ATOM 16602 N N . ASP A 1 23 ? -13.630 -3.430 3.451 1.00 0.00 23 ASP A N 16
ATOM 16603 C CA . ASP A 1 23 ? -12.618 -3.251 4.486 1.00 0.00 23 ASP A CA 16
ATOM 16604 C C . ASP A 1 23 ? -11.216 -3.440 3.915 1.00 0.00 23 ASP A C 16
ATOM 16605 O O . ASP A 1 23 ? -10.312 -2.653 4.192 1.00 0.00 23 ASP A O 16
ATOM 16614 N N . GLU A 1 24 ? -11.045 -4.489 3.117 1.00 0.00 24 GLU A N 16
ATOM 16615 C CA . GLU A 1 24 ? -9.752 -4.782 2.508 1.00 0.00 24 GLU A CA 16
ATOM 16616 C C . GLU A 1 24 ? -9.702 -4.277 1.069 1.00 0.00 24 GLU A C 16
ATOM 16617 O O . GLU A 1 24 ? -10.738 -4.083 0.431 1.00 0.00 24 GLU A O 16
ATOM 16629 N N . ILE A 1 25 ? -8.490 -4.067 0.564 1.00 0.00 25 ILE A N 16
ATOM 16630 C CA . ILE A 1 25 ? -8.305 -3.586 -0.800 1.00 0.00 25 ILE A CA 16
ATOM 16631 C C . ILE A 1 25 ? -7.447 -4.552 -1.611 1.00 0.00 25 ILE A C 16
ATOM 16632 O O . ILE A 1 25 ? -6.448 -5.073 -1.119 1.00 0.00 25 ILE A O 16
ATOM 16648 N N . GLY A 1 26 ? -7.844 -4.781 -2.859 1.00 0.00 26 GLY A N 16
ATOM 16649 C CA . GLY A 1 26 ? -7.099 -5.682 -3.720 1.00 0.00 26 GLY A CA 16
ATOM 16650 C C . GLY A 1 26 ? -6.308 -4.946 -4.783 1.00 0.00 26 GLY A C 16
ATOM 16651 O O . GLY A 1 26 ? -6.865 -4.157 -5.546 1.00 0.00 26 GLY A O 16
ATOM 16655 N N . PHE A 1 27 ? -5.005 -5.203 -4.833 1.00 0.00 27 PHE A N 16
ATOM 16656 C CA . PHE A 1 27 ? -4.136 -4.557 -5.808 1.00 0.00 27 PHE A CA 16
ATOM 16657 C C . PHE A 1 27 ? -3.347 -5.593 -6.604 1.00 0.00 27 PHE A C 16
ATOM 16658 O O . PHE A 1 27 ? -3.371 -6.782 -6.289 1.00 0.00 27 PHE A O 16
ATOM 16675 N N . GLU A 1 28 ? -2.649 -5.132 -7.637 1.00 0.00 28 GLU A N 16
ATOM 16676 C CA . GLU A 1 28 ? -1.853 -6.018 -8.478 1.00 0.00 28 GLU A CA 16
ATOM 16677 C C . GLU A 1 28 ? -0.372 -5.923 -8.122 1.00 0.00 28 GLU A C 16
ATOM 16678 O O . GLU A 1 28 ? 0.032 -5.085 -7.317 1.00 0.00 28 GLU A O 16
ATOM 16690 N N . LYS A 1 29 ? 0.432 -6.791 -8.727 1.00 0.00 29 LYS A N 16
ATOM 16691 C CA . LYS A 1 29 ? 1.868 -6.806 -8.476 1.00 0.00 29 LYS A CA 16
ATOM 16692 C C . LYS A 1 29 ? 2.602 -5.897 -9.456 1.00 0.00 29 LYS A C 16
ATOM 16693 O O . LYS A 1 29 ? 2.451 -6.027 -10.670 1.00 0.00 29 LYS A O 16
ATOM 16712 N N . GLY A 1 30 ? 3.399 -4.976 -8.920 1.00 0.00 30 GLY A N 16
ATOM 16713 C CA . GLY A 1 30 ? 4.145 -4.061 -9.763 1.00 0.00 30 GLY A CA 16
ATOM 16714 C C . GLY A 1 30 ? 3.507 -2.687 -9.833 1.00 0.00 30 GLY A C 16
ATOM 16715 O O . GLY A 1 30 ? 3.621 -1.992 -10.843 1.00 0.00 30 GLY A O 16
ATOM 16719 N N . VAL A 1 31 ? 2.829 -2.296 -8.759 1.00 0.00 31 VAL A N 16
ATOM 16720 C CA . VAL A 1 31 ? 2.169 -0.996 -8.703 1.00 0.00 31 VAL A CA 16
ATOM 16721 C C . VAL A 1 31 ? 2.617 -0.205 -7.479 1.00 0.00 31 VAL A C 16
ATOM 16722 O O . VAL A 1 31 ? 3.257 -0.745 -6.576 1.00 0.00 31 VAL A O 16
ATOM 16735 N N . THR A 1 32 ? 2.274 1.080 -7.454 1.00 0.00 32 THR A N 16
ATOM 16736 C CA . THR A 1 32 ? 2.640 1.946 -6.341 1.00 0.00 32 THR A CA 16
ATOM 16737 C C . THR A 1 32 ? 1.475 2.119 -5.372 1.00 0.00 32 THR A C 16
ATOM 16738 O O . THR A 1 32 ? 0.318 2.197 -5.785 1.00 0.00 32 THR A O 16
ATOM 16749 N N . VAL A 1 33 ? 1.790 2.179 -4.082 1.00 0.00 33 VAL A N 16
ATOM 16750 C CA . VAL A 1 33 ? 0.769 2.345 -3.053 1.00 0.00 33 VAL A CA 16
ATOM 16751 C C . VAL A 1 33 ? 1.203 3.364 -2.007 1.00 0.00 33 VAL A C 16
ATOM 16752 O O . VAL A 1 33 ? 2.394 3.626 -1.839 1.00 0.00 33 VAL A O 16
ATOM 16765 N N . GLU A 1 34 ? 0.229 3.936 -1.306 1.00 0.00 34 GLU A N 16
ATOM 16766 C CA . GLU A 1 34 ? 0.513 4.928 -0.275 1.00 0.00 34 GLU A CA 16
ATOM 16767 C C . GLU A 1 34 ? 0.088 4.421 1.100 1.00 0.00 34 GLU A C 16
ATOM 16768 O O . GLU A 1 34 ? -1.096 4.204 1.355 1.00 0.00 34 GLU A O 16
ATOM 16780 N N . VAL A 1 35 ? 1.065 4.232 1.982 1.00 0.00 35 VAL A N 16
ATOM 16781 C CA . VAL A 1 35 ? 0.793 3.749 3.330 1.00 0.00 35 VAL A CA 16
ATOM 16782 C C . VAL A 1 35 ? 0.267 4.871 4.220 1.00 0.00 35 VAL A C 16
ATOM 16783 O O . VAL A 1 35 ? 1.030 5.722 4.679 1.00 0.00 35 VAL A O 16
ATOM 16796 N N . ILE A 1 36 ? -1.039 4.866 4.459 1.00 0.00 36 ILE A N 16
ATOM 16797 C CA . ILE A 1 36 ? -1.667 5.882 5.294 1.00 0.00 36 ILE A CA 16
ATOM 16798 C C . ILE A 1 36 ? -1.376 5.636 6.770 1.00 0.00 36 ILE A C 16
ATOM 16799 O O . ILE A 1 36 ? -0.717 6.443 7.426 1.00 0.00 36 ILE A O 16
ATOM 16815 N N . ARG A 1 37 ? -1.871 4.516 7.287 1.00 0.00 37 ARG A N 16
ATOM 16816 C CA . ARG A 1 37 ? -1.663 4.163 8.687 1.00 0.00 37 ARG A CA 16
ATOM 16817 C C . ARG A 1 37 ? -1.217 2.710 8.821 1.00 0.00 37 ARG A C 16
ATOM 16818 O O . ARG A 1 37 ? -1.982 1.786 8.545 1.00 0.00 37 ARG A O 16
ATOM 16839 N N . LYS A 1 38 ? 0.026 2.516 9.245 1.00 0.00 38 LYS A N 16
ATOM 16840 C CA . LYS A 1 38 ? 0.577 1.176 9.417 1.00 0.00 38 LYS A CA 16
ATOM 16841 C C . LYS A 1 38 ? 0.696 0.822 10.896 1.00 0.00 38 LYS A C 16
ATOM 16842 O O . LYS A 1 38 ? 0.925 1.693 11.735 1.00 0.00 38 LYS A O 16
ATOM 16861 N N . ASN A 1 39 ? 0.541 -0.460 11.208 1.00 0.00 39 ASN A N 16
ATOM 16862 C CA . ASN A 1 39 ? 0.633 -0.928 12.586 1.00 0.00 39 ASN A CA 16
ATOM 16863 C C . ASN A 1 39 ? 1.667 -2.043 12.714 1.00 0.00 39 ASN A C 16
ATOM 16864 O O . ASN A 1 39 ? 2.338 -2.396 11.743 1.00 0.00 39 ASN A O 16
ATOM 16875 N N . LEU A 1 40 ? 1.790 -2.592 13.917 1.00 0.00 40 LEU A N 16
ATOM 16876 C CA . LEU A 1 40 ? 2.743 -3.666 14.173 1.00 0.00 40 LEU A CA 16
ATOM 16877 C C . LEU A 1 40 ? 2.055 -5.027 14.128 1.00 0.00 40 LEU A C 16
ATOM 16878 O O . LEU A 1 40 ? 2.583 -5.982 13.562 1.00 0.00 40 LEU A O 16
ATOM 16894 N N . GLU A 1 41 ? 0.870 -5.104 14.727 1.00 0.00 41 GLU A N 16
ATOM 16895 C CA . GLU A 1 41 ? 0.108 -6.348 14.754 1.00 0.00 41 GLU A CA 16
ATOM 16896 C C . GLU A 1 41 ? 0.242 -7.095 13.430 1.00 0.00 41 GLU A C 16
ATOM 16897 O O . GLU A 1 41 ? 0.694 -8.240 13.394 1.00 0.00 41 GLU A O 16
ATOM 16909 N N . GLY A 1 42 ? -0.155 -6.441 12.344 1.00 0.00 42 GLY A N 16
ATOM 16910 C CA . GLY A 1 42 ? -0.073 -7.058 11.034 1.00 0.00 42 GLY A CA 16
ATOM 16911 C C . GLY A 1 42 ? -1.090 -6.493 10.062 1.00 0.00 42 GLY A C 16
ATOM 16912 O O . GLY A 1 42 ? -1.672 -7.229 9.264 1.00 0.00 42 GLY A O 16
ATOM 16916 N N . TRP A 1 43 ? -1.306 -5.185 10.128 1.00 0.00 43 TRP A N 16
ATOM 16917 C CA . TRP A 1 43 ? -2.261 -4.521 9.247 1.00 0.00 43 TRP A CA 16
ATOM 16918 C C . TRP A 1 43 ? -1.761 -3.139 8.844 1.00 0.00 43 TRP A C 16
ATOM 16919 O O . TRP A 1 43 ? -1.594 -2.259 9.689 1.00 0.00 43 TRP A O 16
ATOM 16940 N N . T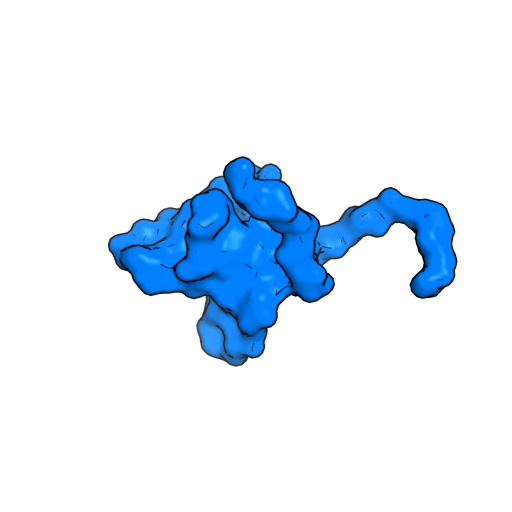RP A 1 44 ? -1.525 -2.954 7.550 1.00 0.00 44 TRP A N 16
ATOM 16941 C CA . TRP A 1 44 ? -1.045 -1.677 7.036 1.00 0.00 44 TRP A CA 16
ATOM 16942 C C . TRP A 1 44 ? -2.062 -1.055 6.086 1.00 0.00 44 TRP A C 16
ATOM 16943 O O . TRP A 1 44 ? -2.308 -1.575 4.997 1.00 0.00 44 TRP A O 16
ATOM 16964 N N . TYR A 1 45 ? -2.650 0.060 6.504 1.00 0.00 45 TYR A N 16
ATOM 16965 C CA . TYR A 1 45 ? -3.643 0.751 5.690 1.00 0.00 45 TYR A CA 16
ATOM 16966 C C . TYR A 1 45 ? -2.978 1.511 4.546 1.00 0.00 45 TYR A C 16
ATOM 16967 O O . TYR A 1 45 ? -2.111 2.356 4.771 1.00 0.00 45 TYR A O 16
ATOM 16985 N N . ILE A 1 46 ? -3.390 1.202 3.321 1.00 0.00 46 ILE A N 16
ATOM 16986 C CA . ILE A 1 46 ? -2.835 1.857 2.143 1.00 0.00 46 ILE A CA 16
ATOM 16987 C C . ILE A 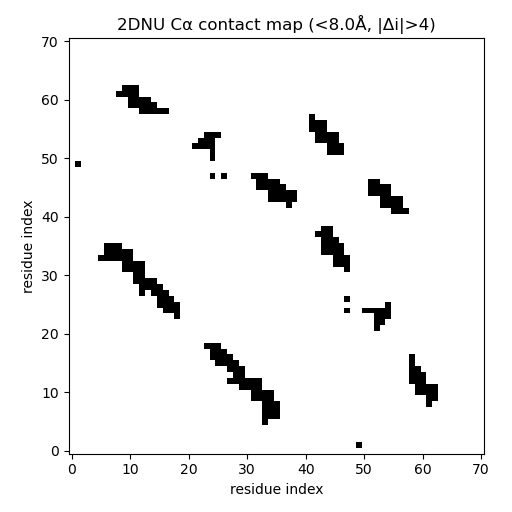1 46 ? -3.941 2.313 1.197 1.00 0.00 46 ILE A C 16
ATOM 16988 O O . ILE A 1 46 ? -5.102 1.936 1.354 1.00 0.00 46 ILE A O 16
ATOM 17004 N N . ARG A 1 47 ? -3.571 3.127 0.213 1.00 0.00 47 ARG A N 16
ATOM 17005 C CA . ARG A 1 47 ? -4.532 3.635 -0.760 1.00 0.00 47 ARG A CA 16
ATOM 17006 C C . ARG A 1 47 ? -4.103 3.283 -2.181 1.00 0.00 47 ARG A C 16
ATOM 17007 O O . ARG A 1 47 ? -3.063 3.739 -2.658 1.00 0.00 47 ARG A O 16
ATOM 17028 N N . TYR A 1 48 ? -4.911 2.469 -2.852 1.00 0.00 48 TYR A N 16
ATOM 17029 C CA . TYR A 1 48 ? -4.614 2.054 -4.218 1.00 0.00 48 TYR A CA 16
ATOM 17030 C C . TYR A 1 48 ? -5.827 2.249 -5.122 1.00 0.00 48 TYR A C 16
ATOM 17031 O O . TYR A 1 48 ? -6.930 1.802 -4.808 1.00 0.00 48 TYR A O 16
ATOM 17049 N N . LEU A 1 49 ? -5.614 2.921 -6.248 1.00 0.00 49 LEU A N 16
ATOM 17050 C CA . LEU A 1 49 ? -6.689 3.176 -7.202 1.00 0.00 49 LEU A CA 16
ATOM 17051 C C . LEU A 1 49 ? -7.780 4.037 -6.574 1.00 0.00 49 LEU A C 16
ATOM 17052 O O . LEU A 1 49 ? -8.969 3.799 -6.781 1.00 0.00 49 LEU A O 16
ATOM 17068 N N . GLY A 1 50 ? -7.368 5.040 -5.805 1.00 0.00 50 GLY A N 16
ATOM 17069 C CA . GLY A 1 50 ? -8.322 5.922 -5.160 1.00 0.00 50 GLY A CA 16
ATOM 17070 C C . GLY A 1 50 ? -9.244 5.183 -4.210 1.00 0.00 50 GLY A C 16
ATOM 17071 O O . GLY A 1 50 ? -10.424 5.517 -4.092 1.00 0.00 50 GLY A O 16
ATOM 17075 N N . LYS A 1 51 ? -8.707 4.175 -3.532 1.00 0.00 51 LYS A N 16
ATOM 17076 C CA . LYS A 1 51 ? -9.490 3.385 -2.588 1.00 0.00 51 LYS A CA 16
ATOM 17077 C C . LYS A 1 51 ? -8.658 3.023 -1.362 1.00 0.00 51 LYS A C 16
ATOM 17078 O O . LYS A 1 51 ? -7.592 2.421 -1.480 1.00 0.00 51 LYS A O 16
ATOM 17097 N N . GLU A 1 52 ? -9.155 3.392 -0.185 1.00 0.00 52 GLU A N 16
ATOM 17098 C CA . GLU A 1 52 ? -8.456 3.105 1.063 1.00 0.00 52 GLU A CA 16
ATOM 17099 C C . GLU A 1 52 ? -8.988 1.826 1.702 1.00 0.00 52 GLU A C 16
ATOM 17100 O O . GLU A 1 52 ? -10.188 1.689 1.936 1.00 0.00 52 GLU A O 16
ATOM 17112 N N . GLY A 1 53 ? -8.085 0.890 1.979 1.00 0.00 53 GLY A N 16
ATOM 17113 C CA . GLY A 1 53 ? -8.482 -0.367 2.587 1.00 0.00 53 GLY A CA 16
ATOM 17114 C C . GLY A 1 53 ? -7.387 -0.965 3.448 1.00 0.00 53 GLY A C 16
ATOM 17115 O O . GLY A 1 53 ? -6.329 -0.362 3.627 1.00 0.00 53 GLY A O 16
ATOM 17119 N N . TRP A 1 54 ? -7.643 -2.154 3.984 1.00 0.00 54 TRP A N 16
ATOM 17120 C CA . TRP A 1 54 ? -6.670 -2.834 4.832 1.00 0.00 54 TRP A CA 16
ATOM 17121 C C . TRP A 1 54 ? -5.920 -3.906 4.050 1.00 0.00 54 TRP A C 16
ATOM 17122 O O . TRP A 1 54 ? -6.512 -4.889 3.603 1.00 0.00 54 TRP A O 16
ATOM 17143 N N . ALA A 1 55 ? -4.616 -3.712 3.888 1.00 0.00 55 ALA A N 16
ATOM 17144 C CA . ALA A 1 55 ? -3.786 -4.664 3.161 1.00 0.00 55 ALA A CA 16
ATOM 17145 C C . ALA A 1 55 ? -2.642 -5.174 4.033 1.00 0.00 55 ALA A C 16
ATOM 17146 O O . ALA A 1 55 ? -2.062 -4.437 4.830 1.00 0.00 55 ALA A O 16
ATOM 17153 N N . PRO A 1 56 ? -2.311 -6.464 3.881 1.00 0.00 56 PRO A N 16
ATOM 17154 C CA . PRO A 1 56 ? -1.235 -7.101 4.647 1.00 0.00 56 PRO A CA 16
ATOM 17155 C C . PRO A 1 56 ? 0.145 -6.597 4.237 1.00 0.00 56 PRO A C 16
ATOM 17156 O O . PRO A 1 56 ? 0.541 -6.716 3.078 1.00 0.00 56 PRO A O 16
ATOM 17167 N N . ALA A 1 57 ? 0.873 -6.033 5.196 1.00 0.00 57 ALA A N 16
ATOM 17168 C CA . ALA A 1 57 ? 2.208 -5.513 4.935 1.00 0.00 57 ALA A CA 16
ATOM 17169 C C . ALA A 1 57 ? 3.019 -6.485 4.085 1.00 0.00 57 ALA A C 16
ATOM 17170 O O . ALA A 1 57 ? 3.848 -6.072 3.274 1.00 0.00 57 ALA A O 16
ATOM 17177 N N . SER A 1 58 ? 2.775 -7.778 4.275 1.00 0.00 58 SER A N 16
ATOM 17178 C CA . SER A 1 58 ? 3.486 -8.809 3.529 1.00 0.00 58 SER A CA 16
ATOM 17179 C C . SER A 1 58 ? 3.472 -8.504 2.034 1.00 0.00 58 SER A C 16
ATOM 17180 O O . SER A 1 58 ? 4.467 -8.711 1.337 1.00 0.00 58 SER A O 16
ATOM 17188 N N . TYR A 1 59 ? 2.340 -8.009 1.548 1.00 0.00 59 TYR A N 16
ATOM 17189 C CA . TYR A 1 59 ? 2.195 -7.677 0.136 1.00 0.00 59 TYR A CA 16
ATOM 17190 C C . TYR A 1 59 ? 2.598 -6.229 -0.128 1.00 0.00 59 TYR A C 16
ATOM 17191 O O . TYR A 1 59 ? 2.129 -5.606 -1.081 1.00 0.00 59 TYR A O 16
ATOM 17209 N N . LEU A 1 60 ? 3.471 -5.701 0.723 1.00 0.00 60 LEU A N 16
ATOM 17210 C CA . LEU A 1 60 ? 3.938 -4.326 0.583 1.00 0.00 60 LEU A CA 16
ATOM 17211 C C . LEU A 1 60 ? 5.386 -4.195 1.046 1.00 0.00 60 LEU A C 16
ATOM 17212 O O . LEU A 1 60 ? 5.849 -4.955 1.896 1.00 0.00 60 LEU A O 16
ATOM 17228 N N . LYS A 1 61 ? 6.096 -3.223 0.483 1.00 0.00 61 LYS A N 16
ATOM 17229 C CA . LYS A 1 61 ? 7.490 -2.988 0.839 1.00 0.00 61 LYS A CA 16
ATOM 17230 C C . LYS A 1 61 ? 7.904 -1.559 0.500 1.00 0.00 61 LYS A C 16
ATOM 17231 O O . LYS A 1 61 ? 7.602 -1.053 -0.581 1.00 0.00 61 LYS A O 16
ATOM 17250 N N . LYS A 1 62 ? 8.600 -0.915 1.430 1.00 0.00 62 LYS A N 16
ATOM 17251 C CA . LYS A 1 62 ? 9.059 0.454 1.230 1.00 0.00 62 LYS A CA 16
ATOM 17252 C C . LYS A 1 62 ? 9.747 0.606 -0.123 1.00 0.00 62 LYS A C 16
ATOM 17253 O O . LYS A 1 62 ? 10.710 -0.098 -0.423 1.00 0.00 62 LYS A O 16
ATOM 17272 N N . ALA A 1 63 ? 9.245 1.530 -0.936 1.00 0.00 63 ALA A N 16
ATOM 17273 C CA . ALA A 1 63 ? 9.813 1.776 -2.256 1.00 0.00 63 ALA A CA 16
ATOM 17274 C C . ALA A 1 63 ? 10.733 2.992 -2.239 1.00 0.00 63 ALA A C 16
ATOM 17275 O O . ALA A 1 63 ? 10.281 4.124 -2.068 1.00 0.00 63 ALA A O 16
ATOM 17282 N N . LYS A 1 64 ? 12.028 2.751 -2.417 1.00 0.00 64 LYS A N 16
ATOM 17283 C CA . LYS A 1 64 ? 13.013 3.826 -2.424 1.00 0.00 64 LYS A CA 16
ATOM 17284 C C . LYS A 1 64 ? 13.456 4.150 -3.848 1.00 0.00 64 LYS A C 16
ATOM 17285 O O . LYS A 1 64 ? 14.075 3.324 -4.518 1.00 0.00 64 LYS A O 16
ATOM 17304 N N . ASP A 1 65 ? 13.134 5.356 -4.302 1.00 0.00 65 ASP A N 16
ATOM 17305 C CA . ASP A 1 65 ? 13.501 5.789 -5.645 1.00 0.00 65 ASP A CA 16
ATOM 17306 C C . ASP A 1 65 ? 14.787 6.609 -5.619 1.00 0.00 65 ASP A C 16
ATOM 17307 O O . ASP A 1 65 ? 15.775 6.253 -6.261 1.00 0.00 65 ASP A O 16
ATOM 17316 N N . SER A 1 66 ? 14.767 7.709 -4.873 1.00 0.00 66 SER A N 16
ATOM 17317 C CA . SER A 1 66 ? 15.930 8.582 -4.768 1.00 0.00 66 SER A CA 16
ATOM 17318 C C . SER A 1 66 ? 16.057 9.149 -3.357 1.00 0.00 66 SER A C 16
ATOM 17319 O O . SER A 1 66 ? 15.058 9.386 -2.679 1.00 0.00 66 SER A O 16
ATOM 17327 N N . GLY A 1 67 ? 17.295 9.364 -2.922 1.00 0.00 67 GLY A N 16
ATOM 17328 C CA . GLY A 1 67 ? 17.532 9.902 -1.595 1.00 0.00 67 GLY A CA 16
ATOM 17329 C C . GLY A 1 67 ? 18.983 9.783 -1.170 1.00 0.00 67 GLY A C 16
ATOM 17330 O O . GLY A 1 67 ? 19.886 9.665 -1.999 1.00 0.00 67 GLY A O 16
ATOM 17334 N N . PRO A 1 68 ? 19.222 9.815 0.149 1.00 0.00 68 PRO A N 16
ATOM 17335 C CA . PRO A 1 68 ? 20.573 9.714 0.710 1.00 0.00 68 PRO A CA 16
ATOM 17336 C C . PRO A 1 68 ? 21.168 8.320 0.537 1.00 0.00 68 PRO A C 16
ATOM 17337 O O . PRO A 1 68 ? 20.524 7.422 -0.004 1.00 0.00 68 PRO A O 16
ATOM 17348 N N . SER A 1 69 ? 22.403 8.148 1.000 1.00 0.00 69 SER A N 16
ATOM 17349 C CA . SER A 1 69 ? 23.086 6.865 0.893 1.00 0.00 69 SER A CA 16
ATOM 17350 C C . SER A 1 69 ? 23.578 6.395 2.259 1.00 0.00 69 SER A C 16
ATOM 17351 O O . SER A 1 69 ? 23.598 7.164 3.221 1.00 0.00 69 SER A O 16
ATOM 17359 N N . SER A 1 70 ? 23.975 5.130 2.336 1.00 0.00 70 SER A N 16
ATOM 17360 C CA . SER A 1 70 ? 24.465 4.556 3.583 1.00 0.00 70 SER A CA 16
ATOM 17361 C C . SER A 1 70 ? 25.965 4.784 3.736 1.00 0.00 70 SER A C 16
ATOM 17362 O O . SER A 1 70 ? 26.729 4.613 2.786 1.00 0.00 70 SER A O 16
ATOM 17370 N N . GLY A 1 71 ? 26.380 5.171 4.938 1.00 0.00 71 GLY A N 16
ATOM 17371 C CA . GLY A 1 71 ? 27.787 5.417 5.193 1.00 0.00 71 GLY A CA 16
ATOM 17372 C C . GLY A 1 71 ? 28.007 6.509 6.221 1.00 0.00 71 GLY A C 16
ATOM 17373 O O . GLY A 1 71 ? 28.906 6.412 7.056 1.00 0.00 71 GLY A O 16
ATOM 17377 N N . GLY A 1 1 ? -13.833 23.398 0.385 1.00 0.00 1 GLY A N 17
ATOM 17378 C CA . GLY A 1 1 ? -13.144 22.330 1.085 1.00 0.00 1 GLY A CA 17
ATOM 17379 C C . GLY A 1 1 ? -11.776 22.040 0.500 1.00 0.00 1 GLY A C 17
ATOM 17380 O O . GLY A 1 1 ? -11.666 21.493 -0.597 1.00 0.00 1 GLY A O 17
ATOM 17384 N N . SER A 1 2 ? -10.730 22.409 1.233 1.00 0.00 2 SER A N 17
ATOM 17385 C CA . SER A 1 2 ? -9.362 22.191 0.778 1.00 0.00 2 SER A CA 17
ATOM 17386 C C . SER A 1 2 ? -9.233 20.846 0.071 1.00 0.00 2 SER A C 17
ATOM 17387 O O . SER A 1 2 ? -10.024 19.931 0.305 1.00 0.00 2 SER A O 17
ATOM 17395 N N . SER A 1 3 ? -8.230 20.731 -0.793 1.00 0.00 3 SER A N 17
ATOM 17396 C CA . SER A 1 3 ? -7.998 19.499 -1.538 1.00 0.00 3 SER A CA 17
ATOM 17397 C C . SER A 1 3 ? -6.513 19.151 -1.563 1.00 0.00 3 SER A C 17
ATOM 17398 O O . SER A 1 3 ? -5.676 19.921 -1.094 1.00 0.00 3 SER A O 17
ATOM 17406 N N . GLY A 1 4 ? -6.194 17.983 -2.114 1.00 0.00 4 GLY A N 17
ATOM 17407 C CA . GLY A 1 4 ? -4.811 17.552 -2.191 1.00 0.00 4 GLY A CA 17
ATOM 17408 C C . GLY A 1 4 ? -4.641 16.086 -1.846 1.00 0.00 4 GLY A C 17
ATOM 17409 O O . GLY A 1 4 ? -5.622 15.357 -1.702 1.00 0.00 4 GLY A O 17
ATOM 17413 N N . SER A 1 5 ? -3.391 15.653 -1.714 1.00 0.00 5 SER A N 17
ATOM 17414 C CA . SER A 1 5 ? -3.095 14.262 -1.389 1.00 0.00 5 SER A CA 17
ATOM 17415 C C . SER A 1 5 ? -2.324 14.164 -0.076 1.00 0.00 5 SER A C 17
ATOM 17416 O O . SER A 1 5 ? -1.330 14.861 0.126 1.00 0.00 5 SER A O 17
ATOM 17424 N N . SER A 1 6 ? -2.790 13.291 0.812 1.00 0.00 6 SER A N 17
ATOM 17425 C CA . SER A 1 6 ? -2.147 13.104 2.108 1.00 0.00 6 SER A CA 17
ATOM 17426 C C . SER A 1 6 ? -1.365 11.794 2.141 1.00 0.00 6 SER A C 17
ATOM 17427 O O . SER A 1 6 ? -1.902 10.745 2.494 1.00 0.00 6 SER A O 17
ATOM 17435 N N . GLY A 1 7 ? -0.090 11.864 1.770 1.00 0.00 7 GLY A N 17
ATOM 17436 C CA . GLY A 1 7 ? 0.747 10.679 1.763 1.00 0.00 7 GLY A CA 17
ATOM 17437 C C . GLY A 1 7 ? 1.970 10.828 2.647 1.00 0.00 7 GLY A C 17
ATOM 17438 O O . GLY A 1 7 ? 2.552 11.909 2.733 1.00 0.00 7 GLY A O 17
ATOM 17442 N N . GLU A 1 8 ? 2.360 9.740 3.304 1.00 0.00 8 GLU A N 17
ATOM 17443 C CA . GLU A 1 8 ? 3.520 9.757 4.187 1.00 0.00 8 GLU A CA 17
ATOM 17444 C C . GLU A 1 8 ? 4.651 8.907 3.615 1.00 0.00 8 GLU A C 17
ATOM 17445 O O . GLU A 1 8 ? 5.805 9.331 3.585 1.00 0.00 8 GLU A O 17
ATOM 17457 N N . GLU A 1 9 ? 4.309 7.704 3.161 1.00 0.00 9 GLU A N 17
ATOM 17458 C CA . GLU A 1 9 ? 5.296 6.795 2.592 1.00 0.00 9 GLU A CA 17
ATOM 17459 C C . GLU A 1 9 ? 4.712 6.033 1.406 1.00 0.00 9 GLU A C 17
ATOM 17460 O O . GLU A 1 9 ? 3.570 5.575 1.449 1.00 0.00 9 GLU A O 17
ATOM 17472 N N . LYS A 1 10 ? 5.505 5.900 0.347 1.00 0.00 10 LYS A N 17
ATOM 17473 C CA . LYS A 1 10 ? 5.069 5.192 -0.850 1.00 0.00 10 LYS A CA 17
ATOM 17474 C C . LYS A 1 10 ? 5.762 3.837 -0.965 1.00 0.00 10 LYS A C 17
ATOM 17475 O O . LYS A 1 10 ? 6.983 3.763 -1.100 1.00 0.00 10 LYS A O 17
ATOM 17494 N N . TYR A 1 11 ? 4.973 2.770 -0.911 1.00 0.00 11 TYR A N 17
ATOM 17495 C CA . TYR A 1 11 ? 5.511 1.418 -1.007 1.00 0.00 11 TYR A CA 17
ATOM 17496 C C . TYR A 1 11 ? 5.172 0.792 -2.356 1.00 0.00 11 TYR A C 17
ATOM 17497 O O . TYR A 1 11 ? 4.472 1.390 -3.173 1.00 0.00 11 TYR A O 17
ATOM 17515 N N . VAL A 1 12 ? 5.675 -0.418 -2.583 1.00 0.00 12 VAL A N 17
ATOM 17516 C CA . VAL A 1 12 ? 5.426 -1.128 -3.832 1.00 0.00 12 VAL A CA 17
ATOM 17517 C C . VAL A 1 12 ? 5.000 -2.567 -3.570 1.00 0.00 12 VAL A C 17
ATOM 17518 O O . VAL A 1 12 ? 5.525 -3.230 -2.675 1.00 0.00 12 VAL A O 17
ATOM 17531 N N . THR A 1 13 ? 4.043 -3.049 -4.358 1.00 0.00 13 THR A N 17
ATOM 17532 C CA . THR A 1 13 ? 3.545 -4.411 -4.212 1.00 0.00 13 THR A CA 17
ATOM 17533 C C . THR A 1 13 ? 4.355 -5.386 -5.059 1.00 0.00 13 THR A C 17
ATOM 17534 O O . THR A 1 13 ? 4.649 -5.117 -6.224 1.00 0.00 13 THR A O 17
ATOM 17545 N N . VAL A 1 14 ? 4.711 -6.521 -4.467 1.00 0.00 14 VAL A N 17
ATOM 17546 C CA . VAL A 1 14 ? 5.486 -7.539 -5.168 1.00 0.00 14 VAL A CA 17
ATOM 17547 C C . VAL A 1 14 ? 4.600 -8.701 -5.603 1.00 0.00 14 VAL A C 17
ATOM 17548 O O . VAL A 1 14 ? 4.987 -9.505 -6.450 1.00 0.00 14 VAL A O 17
ATOM 17561 N N . GLN A 1 15 ? 3.410 -8.781 -5.019 1.00 0.00 15 GLN A N 17
ATOM 17562 C CA . GLN A 1 15 ? 2.469 -9.846 -5.345 1.00 0.00 15 GLN A CA 17
ATOM 17563 C C . GLN A 1 15 ? 1.034 -9.329 -5.326 1.00 0.00 15 GLN A C 17
ATOM 17564 O O . GLN A 1 15 ? 0.676 -8.448 -4.544 1.00 0.00 15 GLN A O 17
ATOM 17578 N N . PRO A 1 16 ? 0.191 -9.888 -6.207 1.00 0.00 16 PRO A N 17
ATOM 17579 C CA . PRO A 1 16 ? -1.219 -9.500 -6.311 1.00 0.00 16 PRO A CA 17
ATOM 17580 C C . PRO A 1 16 ? -2.033 -9.943 -5.100 1.00 0.00 16 PRO A C 17
ATOM 17581 O O . PRO A 1 16 ? -1.714 -10.944 -4.458 1.00 0.00 16 PRO A O 17
ATOM 17592 N N . TYR A 1 17 ? -3.086 -9.193 -4.794 1.00 0.00 17 TYR A N 17
ATOM 17593 C CA . TYR A 1 17 ? -3.945 -9.509 -3.658 1.00 0.00 17 TYR A CA 17
ATOM 17594 C C . TYR A 1 17 ? -5.417 -9.405 -4.045 1.00 0.00 17 TYR A C 17
ATOM 17595 O O . TYR A 1 17 ? -5.812 -8.523 -4.809 1.00 0.00 17 TYR A O 17
ATOM 17613 N N . THR A 1 18 ? -6.228 -10.313 -3.510 1.00 0.00 18 THR A N 17
ATOM 17614 C CA . THR A 1 18 ? -7.656 -10.326 -3.796 1.00 0.00 18 THR A CA 17
ATOM 17615 C C . THR A 1 18 ? -8.466 -9.910 -2.574 1.00 0.00 18 THR A C 17
ATOM 17616 O O . THR A 1 18 ? -8.445 -10.585 -1.545 1.00 0.00 18 THR A O 17
ATOM 17627 N N . SER A 1 19 ? -9.182 -8.797 -2.695 1.00 0.00 19 SER A N 17
ATOM 17628 C CA . SER A 1 19 ? -9.998 -8.290 -1.597 1.00 0.00 19 SER A CA 17
ATOM 17629 C C . SER A 1 19 ? -11.287 -9.094 -1.462 1.00 0.00 19 SER A C 17
ATOM 17630 O O . SER A 1 19 ? -12.060 -9.212 -2.412 1.00 0.00 19 SER A O 17
ATOM 17638 N N . GLN A 1 20 ? -11.510 -9.646 -0.274 1.00 0.00 20 GLN A N 17
ATOM 17639 C CA . GLN A 1 20 ? -12.705 -10.440 -0.013 1.00 0.00 20 GLN A CA 17
ATOM 17640 C C . GLN A 1 20 ? -13.890 -9.545 0.333 1.00 0.00 20 GLN A C 17
ATOM 17641 O O . GLN A 1 20 ? -14.992 -9.728 -0.186 1.00 0.00 20 GLN A O 17
ATOM 17655 N N . SER A 1 21 ? -13.656 -8.576 1.213 1.00 0.00 21 SER A N 17
ATOM 17656 C CA . SER A 1 21 ? -14.705 -7.654 1.631 1.00 0.00 21 SER A CA 17
ATOM 17657 C C . SER A 1 21 ? -14.282 -6.207 1.394 1.00 0.00 21 SER A C 17
ATOM 17658 O O . SER A 1 21 ? -13.093 -5.891 1.369 1.00 0.00 21 SER A O 17
ATOM 17666 N N . LYS A 1 22 ? -15.266 -5.331 1.221 1.00 0.00 22 LYS A N 17
ATOM 17667 C CA . LYS A 1 22 ? -15.001 -3.917 0.987 1.00 0.00 22 LYS A CA 17
ATOM 17668 C C . LYS A 1 22 ? -13.941 -3.396 1.952 1.00 0.00 22 LYS A C 17
ATOM 17669 O O . LYS A 1 22 ? -13.091 -2.586 1.579 1.00 0.00 22 LYS A O 17
ATOM 17688 N N . ASP A 1 23 ? -13.994 -3.867 3.193 1.00 0.00 23 ASP A N 17
ATOM 17689 C CA . ASP A 1 23 ? -13.037 -3.450 4.211 1.00 0.00 23 ASP A CA 17
ATOM 17690 C C . ASP A 1 23 ? -11.610 -3.525 3.678 1.00 0.00 23 ASP A C 17
ATOM 17691 O O . ASP A 1 23 ? -10.792 -2.644 3.941 1.00 0.00 23 ASP A O 17
ATOM 17700 N N . GLU A 1 24 ? -11.318 -4.582 2.929 1.00 0.00 24 GLU A N 17
ATOM 17701 C CA . GLU A 1 24 ? -9.988 -4.773 2.360 1.00 0.00 24 GLU A CA 17
ATOM 17702 C C . GLU A 1 24 ? -9.951 -4.326 0.901 1.00 0.00 24 GLU A C 17
ATOM 17703 O O . GLU A 1 24 ? -10.988 -4.233 0.243 1.00 0.00 24 GLU A O 17
ATOM 17715 N N . ILE A 1 25 ? -8.751 -4.048 0.404 1.00 0.00 25 ILE A N 17
ATOM 17716 C CA . ILE A 1 25 ? -8.578 -3.611 -0.976 1.00 0.00 25 ILE A CA 17
ATOM 17717 C C . ILE A 1 25 ? -7.665 -4.561 -1.743 1.00 0.00 25 ILE A C 17
ATOM 17718 O O . ILE A 1 25 ? -6.689 -5.076 -1.200 1.00 0.00 25 ILE A O 17
ATOM 17734 N N . GLY A 1 26 ? -7.989 -4.789 -3.013 1.00 0.00 26 GLY A N 17
ATOM 17735 C CA . GLY A 1 26 ? -7.187 -5.674 -3.835 1.00 0.00 26 GLY A CA 17
ATOM 17736 C C . GLY A 1 26 ? -6.399 -4.930 -4.895 1.00 0.00 26 GLY A C 17
ATOM 17737 O O . GLY A 1 26 ? -6.961 -4.139 -5.654 1.00 0.00 26 GLY A O 17
ATOM 17741 N N . PHE A 1 27 ? -5.095 -5.178 -4.944 1.00 0.00 27 PHE A N 17
ATOM 17742 C CA . PHE A 1 27 ? -4.228 -4.522 -5.916 1.00 0.00 27 PHE A CA 17
ATOM 17743 C C . PHE A 1 27 ? -3.463 -5.549 -6.744 1.00 0.00 27 PHE A C 17
ATOM 17744 O O . PHE A 1 27 ? -3.516 -6.747 -6.467 1.00 0.00 27 PHE A O 17
ATOM 17761 N N . GLU A 1 28 ? -2.753 -5.072 -7.761 1.00 0.00 28 GLU A N 17
ATOM 17762 C CA . GLU A 1 28 ? -1.977 -5.950 -8.630 1.00 0.00 28 GLU A CA 17
ATOM 17763 C C . GLU A 1 28 ? -0.489 -5.858 -8.307 1.00 0.00 28 GLU A C 17
ATOM 17764 O O . GLU A 1 28 ? -0.053 -4.968 -7.577 1.00 0.00 28 GLU A O 17
ATOM 17776 N N . LYS A 1 29 ? 0.287 -6.786 -8.857 1.00 0.00 29 LYS A N 17
ATOM 17777 C CA . LYS A 1 29 ? 1.727 -6.811 -8.630 1.00 0.00 29 LYS A CA 17
ATOM 17778 C C . LYS A 1 29 ? 2.450 -5.897 -9.615 1.00 0.00 29 LYS A C 17
ATOM 17779 O O . LYS A 1 29 ? 2.349 -6.074 -10.828 1.00 0.00 29 LYS A O 17
ATOM 17798 N N . GLY A 1 30 ? 3.181 -4.922 -9.084 1.00 0.00 30 GLY A N 17
ATOM 17799 C CA . GLY A 1 30 ? 3.910 -3.997 -9.931 1.00 0.00 30 GLY A CA 17
ATOM 17800 C C . GLY A 1 30 ? 3.261 -2.628 -9.989 1.00 0.00 30 GLY A C 17
ATOM 17801 O O . GLY A 1 30 ? 3.331 -1.941 -11.009 1.00 0.00 30 GLY A O 17
ATOM 17805 N N . VAL A 1 31 ? 2.625 -2.229 -8.891 1.00 0.00 31 VAL A N 17
ATOM 17806 C CA . VAL A 1 31 ? 1.960 -0.934 -8.821 1.00 0.00 31 VAL A CA 17
ATOM 17807 C C . VAL A 1 31 ? 2.451 -0.128 -7.623 1.00 0.00 31 VAL A C 17
ATOM 17808 O O . VAL A 1 31 ? 3.276 -0.599 -6.840 1.00 0.00 31 VAL A O 17
ATOM 17821 N N . THR A 1 32 ? 1.940 1.091 -7.487 1.00 0.00 32 THR A N 17
ATOM 17822 C CA . THR A 1 32 ? 2.327 1.964 -6.386 1.00 0.00 32 THR A CA 17
ATOM 17823 C C . THR A 1 32 ? 1.170 2.169 -5.415 1.00 0.00 32 THR A C 17
ATOM 17824 O O . THR A 1 32 ? 0.013 2.270 -5.824 1.00 0.00 32 THR A O 17
ATOM 17835 N N . VAL A 1 33 ? 1.489 2.232 -4.126 1.00 0.00 33 VAL A N 17
ATOM 17836 C CA . VAL A 1 33 ? 0.475 2.429 -3.096 1.00 0.00 33 VAL A CA 17
ATOM 17837 C C . VAL A 1 33 ? 0.969 3.383 -2.014 1.00 0.00 33 VAL A C 17
ATOM 17838 O O . VAL A 1 33 ? 2.163 3.444 -1.726 1.00 0.00 33 VAL A O 17
ATOM 17851 N N . GLU A 1 34 ? 0.040 4.125 -1.418 1.00 0.00 34 GLU A N 17
ATOM 17852 C CA . GLU A 1 34 ? 0.382 5.076 -0.368 1.00 0.00 34 GLU A CA 17
ATOM 17853 C C . GLU A 1 34 ? 0.019 4.522 1.006 1.00 0.00 34 GLU A C 17
ATOM 17854 O O . GLU A 1 34 ? -1.149 4.265 1.296 1.00 0.00 34 GLU A O 17
ATOM 17866 N N . VAL A 1 35 ? 1.030 4.340 1.851 1.00 0.00 35 VAL A N 17
ATOM 17867 C CA . VAL A 1 35 ? 0.820 3.818 3.195 1.00 0.00 35 VAL A CA 17
ATOM 17868 C C . VAL A 1 35 ? 0.329 4.910 4.139 1.00 0.00 35 VAL A C 17
ATOM 17869 O O . VAL A 1 35 ? 1.075 5.828 4.482 1.00 0.00 35 VAL A O 17
ATOM 17882 N N . ILE A 1 36 ? -0.927 4.803 4.556 1.00 0.00 36 ILE A N 17
ATOM 17883 C CA . ILE A 1 36 ? -1.517 5.782 5.462 1.00 0.00 36 ILE A CA 17
ATOM 17884 C C . ILE A 1 36 ? -1.200 5.445 6.915 1.00 0.00 36 ILE A C 17
ATOM 17885 O O . ILE A 1 36 ? -0.517 6.204 7.604 1.00 0.00 36 ILE A O 17
ATOM 17901 N N . ARG A 1 37 ? -1.700 4.303 7.375 1.00 0.00 37 ARG A N 17
ATOM 17902 C CA . ARG A 1 37 ? -1.470 3.866 8.747 1.00 0.00 37 ARG A CA 17
ATOM 17903 C C . ARG A 1 37 ? -0.911 2.447 8.778 1.00 0.00 37 ARG A C 17
ATOM 17904 O O . ARG A 1 37 ? -1.625 1.480 8.507 1.00 0.00 37 ARG A O 17
ATOM 17925 N N . LYS A 1 38 ? 0.369 2.327 9.111 1.00 0.00 38 LYS A N 17
ATOM 17926 C CA . LYS A 1 38 ? 1.025 1.027 9.179 1.00 0.00 38 LYS A CA 17
ATOM 17927 C C . LYS A 1 38 ? 1.073 0.516 10.616 1.00 0.00 38 LYS A C 17
ATOM 17928 O O . LYS A 1 38 ? 1.414 1.257 11.536 1.00 0.00 38 LYS A O 17
ATOM 17947 N N . ASN A 1 39 ? 0.729 -0.756 10.799 1.00 0.00 39 ASN A N 17
ATOM 17948 C CA . ASN A 1 39 ? 0.735 -1.365 12.123 1.00 0.00 39 ASN A CA 17
ATOM 17949 C C . ASN A 1 39 ? 1.981 -2.221 12.324 1.00 0.00 39 ASN A C 17
ATOM 17950 O O . ASN A 1 39 ? 2.850 -2.286 11.452 1.00 0.00 39 ASN A O 17
ATOM 17961 N N . LEU A 1 40 ? 2.063 -2.876 13.476 1.00 0.00 40 LEU A N 17
ATOM 17962 C CA . LEU A 1 40 ? 3.203 -3.730 13.792 1.00 0.00 40 LEU A CA 17
ATOM 17963 C C . LEU A 1 40 ? 3.155 -5.023 12.984 1.00 0.00 40 LEU A C 17
ATOM 17964 O O . LEU A 1 40 ? 2.609 -6.028 13.438 1.00 0.00 40 LEU A O 17
ATOM 17980 N N . GLU A 1 41 ? 3.732 -4.990 11.788 1.00 0.00 41 GLU A N 17
ATOM 17981 C CA . GLU A 1 41 ? 3.756 -6.160 10.919 1.00 0.00 41 GLU A CA 17
ATOM 17982 C C . GLU A 1 41 ? 2.452 -6.946 11.029 1.00 0.00 41 GLU A C 17
ATOM 17983 O O . GLU A 1 41 ? 2.460 -8.152 11.272 1.00 0.00 41 GLU A O 17
ATOM 17995 N N . GLY A 1 42 ? 1.333 -6.252 10.847 1.00 0.00 42 GLY A N 17
ATOM 17996 C CA . GLY A 1 42 ? 0.036 -6.899 10.930 1.00 0.00 42 GLY A CA 17
ATOM 17997 C C . GLY A 1 42 ? -0.941 -6.374 9.898 1.00 0.00 42 GLY A C 17
ATOM 17998 O O . GLY A 1 42 ? -1.430 -7.127 9.055 1.00 0.00 42 GLY A O 17
ATOM 18002 N N . TRP A 1 43 ? -1.229 -5.079 9.963 1.00 0.00 43 TRP A N 17
ATOM 18003 C CA . TRP A 1 43 ? -2.156 -4.454 9.027 1.00 0.00 43 TRP A CA 17
ATOM 18004 C C . TRP A 1 43 ? -1.662 -3.073 8.611 1.00 0.00 43 TRP A C 17
ATOM 18005 O O . TRP A 1 43 ? -1.547 -2.170 9.439 1.00 0.00 43 TRP A O 17
ATOM 18026 N N . TRP A 1 44 ? -1.372 -2.916 7.324 1.00 0.00 44 TRP A N 17
ATOM 18027 C CA . TRP A 1 44 ? -0.890 -1.643 6.799 1.00 0.00 44 TRP A CA 17
ATOM 18028 C C . TRP A 1 44 ? -1.923 -1.011 5.873 1.00 0.00 44 TRP A C 17
ATOM 18029 O O . TRP A 1 44 ? -2.087 -1.435 4.729 1.00 0.00 44 TRP A O 17
ATOM 18050 N N . TYR A 1 45 ? -2.617 0.005 6.374 1.00 0.00 45 TYR A N 17
ATOM 18051 C CA . TYR A 1 45 ? -3.635 0.695 5.592 1.00 0.00 45 TYR A CA 17
ATOM 18052 C C . TYR A 1 45 ? -3.004 1.481 4.447 1.00 0.00 45 TYR A C 17
ATOM 18053 O O . TYR A 1 45 ? -2.213 2.397 4.672 1.00 0.00 45 TYR A O 17
ATOM 18071 N N . ILE A 1 46 ? -3.360 1.116 3.220 1.00 0.00 46 ILE A N 17
ATOM 18072 C CA . ILE A 1 46 ? -2.830 1.788 2.041 1.00 0.00 46 ILE A CA 17
ATOM 18073 C C . ILE A 1 46 ? -3.953 2.360 1.183 1.00 0.00 46 ILE A C 17
ATOM 18074 O O . ILE A 1 46 ? -5.129 2.088 1.420 1.00 0.00 46 ILE A O 17
ATOM 18090 N N . ARG A 1 47 ? -3.581 3.153 0.183 1.00 0.00 47 ARG A N 17
ATOM 18091 C CA . ARG A 1 47 ? -4.558 3.763 -0.711 1.00 0.00 47 ARG A CA 17
ATOM 18092 C C . ARG A 1 47 ? -4.208 3.486 -2.170 1.00 0.00 47 ARG A C 17
ATOM 18093 O O . ARG A 1 47 ? -3.165 3.920 -2.662 1.00 0.00 47 ARG A O 17
ATOM 18114 N N . TYR A 1 48 ? -5.084 2.760 -2.855 1.00 0.00 48 TYR A N 17
ATOM 18115 C CA . TYR A 1 48 ? -4.866 2.422 -4.258 1.00 0.00 48 TYR A CA 17
ATOM 18116 C C . TYR A 1 48 ? -6.141 2.622 -5.071 1.00 0.00 48 TYR A C 17
ATOM 18117 O O . TYR A 1 48 ? -7.246 2.368 -4.590 1.00 0.00 48 TYR A O 17
ATOM 18135 N N . LEU A 1 49 ? -5.979 3.080 -6.307 1.00 0.00 49 LEU A N 17
ATOM 18136 C CA . LEU A 1 49 ? -7.116 3.315 -7.190 1.00 0.00 49 LEU A CA 17
ATOM 18137 C C . LEU A 1 49 ? -8.134 4.241 -6.534 1.00 0.00 49 LEU A C 17
ATOM 18138 O O . LEU A 1 49 ? -9.340 4.089 -6.720 1.00 0.00 49 LEU A O 17
ATOM 18154 N N . GLY A 1 50 ? -7.638 5.207 -5.765 1.00 0.00 50 GLY A N 17
ATOM 18155 C CA . GLY A 1 50 ? -8.517 6.146 -5.095 1.00 0.00 50 GLY A CA 17
ATOM 18156 C C . GLY A 1 50 ? -9.410 5.475 -4.071 1.00 0.00 50 GLY A C 17
ATOM 18157 O O . GLY A 1 50 ? -10.450 6.015 -3.693 1.00 0.00 50 GLY A O 17
ATOM 18161 N N . LYS A 1 51 ? -9.007 4.292 -3.622 1.00 0.00 51 LYS A N 17
ATOM 18162 C CA . LYS A 1 51 ? -9.778 3.543 -2.635 1.00 0.00 51 LYS A CA 17
ATOM 18163 C C . LYS A 1 51 ? -8.916 3.185 -1.429 1.00 0.00 51 LYS A C 17
ATOM 18164 O O . LYS A 1 51 ? -7.772 2.757 -1.577 1.00 0.00 51 LYS A O 17
ATOM 18183 N N . GLU A 1 52 ? -9.474 3.362 -0.235 1.00 0.00 52 GLU A N 17
ATOM 18184 C CA . GLU A 1 52 ? -8.755 3.055 0.996 1.00 0.00 52 GLU A CA 17
ATOM 18185 C C . GLU A 1 52 ? -9.229 1.731 1.587 1.00 0.00 52 GLU A C 17
ATOM 18186 O O . GLU A 1 52 ? -10.428 1.500 1.739 1.00 0.00 52 GLU A O 17
ATOM 18198 N N . GLY A 1 53 ? -8.278 0.864 1.921 1.00 0.00 53 GLY A N 17
ATOM 18199 C CA . GLY A 1 53 ? -8.617 -0.427 2.492 1.00 0.00 53 GLY A CA 17
ATOM 18200 C C . GLY A 1 53 ? -7.499 -0.996 3.342 1.00 0.00 53 GLY A C 17
ATOM 18201 O O . GLY A 1 53 ? -6.426 -0.402 3.447 1.00 0.00 53 GLY A O 17
ATOM 18205 N N . TRP A 1 54 ? -7.751 -2.149 3.951 1.00 0.00 54 TRP A N 17
ATOM 18206 C CA . TRP A 1 54 ? -6.756 -2.800 4.797 1.00 0.00 54 TRP A CA 17
ATOM 18207 C C . TRP A 1 54 ? -5.887 -3.752 3.984 1.00 0.00 54 TRP A C 17
ATOM 18208 O O . TRP A 1 54 ? -6.385 -4.710 3.395 1.00 0.00 54 TRP A O 17
ATOM 18229 N N . ALA A 1 55 ? -4.587 -3.481 3.956 1.00 0.00 55 ALA A N 17
ATOM 18230 C CA . ALA A 1 55 ? -3.649 -4.317 3.216 1.00 0.00 55 ALA A CA 17
ATOM 18231 C C . ALA A 1 55 ? -2.600 -4.920 4.145 1.00 0.00 55 ALA A C 17
ATOM 18232 O O . ALA A 1 55 ? -2.157 -4.296 5.109 1.00 0.00 55 ALA A O 17
ATOM 18239 N N . PRO A 1 56 ? -2.195 -6.165 3.851 1.00 0.00 56 PRO A N 17
ATOM 18240 C CA . PRO A 1 56 ? -1.193 -6.879 4.648 1.00 0.00 56 PRO A CA 17
ATOM 18241 C C . PRO A 1 56 ? 0.202 -6.283 4.498 1.00 0.00 56 PRO A C 17
ATOM 18242 O O . PRO A 1 56 ? 0.560 -5.777 3.434 1.00 0.00 56 PRO A O 17
ATOM 18253 N N . ALA A 1 57 ? 0.986 -6.346 5.569 1.00 0.00 57 ALA A N 17
ATOM 18254 C CA . ALA A 1 57 ? 2.343 -5.815 5.554 1.00 0.00 57 ALA A CA 17
ATOM 18255 C C . ALA A 1 57 ? 3.329 -6.841 5.008 1.00 0.00 57 ALA A C 17
ATOM 18256 O O . ALA A 1 57 ? 4.527 -6.777 5.289 1.00 0.00 57 ALA A O 17
ATOM 18263 N N . SER A 1 58 ? 2.819 -7.788 4.228 1.00 0.00 58 SER A N 17
ATOM 18264 C CA . SER A 1 58 ? 3.654 -8.832 3.646 1.00 0.00 58 SER A CA 17
ATOM 18265 C C . SER A 1 58 ? 3.738 -8.679 2.129 1.00 0.00 58 SER A C 17
ATOM 18266 O O . SER A 1 58 ? 4.720 -9.083 1.507 1.00 0.00 58 SER A O 17
ATOM 18274 N N . TYR A 1 59 ? 2.700 -8.093 1.543 1.00 0.00 59 TYR A N 17
ATOM 18275 C CA . TYR A 1 59 ? 2.653 -7.888 0.100 1.00 0.00 59 TYR A CA 17
ATOM 18276 C C . TYR A 1 59 ? 3.066 -6.464 -0.262 1.00 0.00 59 TYR A C 17
ATOM 18277 O O . TYR A 1 59 ? 2.653 -5.927 -1.290 1.00 0.00 59 TYR A O 17
ATOM 18295 N N . LEU A 1 60 ? 3.887 -5.859 0.590 1.00 0.00 60 LEU A N 17
ATOM 18296 C CA . LEU A 1 60 ? 4.358 -4.497 0.362 1.00 0.00 60 LEU A CA 17
ATOM 18297 C C . LEU A 1 60 ? 5.846 -4.377 0.674 1.00 0.00 60 LEU A C 17
ATOM 18298 O O . LEU A 1 60 ? 6.347 -4.998 1.612 1.00 0.00 60 LEU A O 17
ATOM 18314 N N . LYS A 1 61 ? 6.549 -3.573 -0.117 1.00 0.00 61 LYS A N 17
ATOM 18315 C CA . LYS A 1 61 ? 7.979 -3.367 0.076 1.00 0.00 61 LYS A CA 17
ATOM 18316 C C . LYS A 1 61 ? 8.340 -1.892 -0.067 1.00 0.00 61 LYS A C 17
ATOM 18317 O O . LYS A 1 61 ? 7.882 -1.216 -0.989 1.00 0.00 61 LYS A O 17
ATOM 18336 N N . LYS A 1 62 ? 9.165 -1.399 0.850 1.00 0.00 62 LYS A N 17
ATOM 18337 C CA . LYS A 1 62 ? 9.591 -0.004 0.826 1.00 0.00 62 LYS A CA 17
ATOM 18338 C C . LYS A 1 62 ? 10.400 0.295 -0.431 1.00 0.00 62 LYS A C 17
ATOM 18339 O O . LYS A 1 62 ? 11.552 -0.121 -0.553 1.00 0.00 62 LYS A O 17
ATOM 18358 N N . ALA A 1 63 ? 9.791 1.020 -1.364 1.00 0.00 63 ALA A N 17
ATOM 18359 C CA . ALA A 1 63 ? 10.457 1.378 -2.611 1.00 0.00 63 ALA A CA 17
ATOM 18360 C C . ALA A 1 63 ? 11.948 1.611 -2.389 1.00 0.00 63 ALA A C 17
ATOM 18361 O O . ALA A 1 63 ? 12.783 1.125 -3.152 1.00 0.00 63 ALA A O 17
ATOM 18368 N N . LYS A 1 64 ? 12.275 2.358 -1.341 1.00 0.00 64 LYS A N 17
ATOM 18369 C CA . LYS A 1 64 ? 13.666 2.657 -1.017 1.00 0.00 64 LYS A CA 17
ATOM 18370 C C . LYS A 1 64 ? 14.450 1.375 -0.754 1.00 0.00 64 LYS A C 17
ATOM 18371 O O . LYS A 1 64 ? 13.953 0.454 -0.105 1.00 0.00 64 LYS A O 17
ATOM 18390 N N . ASP A 1 65 ? 15.677 1.322 -1.261 1.00 0.00 65 ASP A N 17
ATOM 18391 C CA . ASP A 1 65 ? 16.531 0.154 -1.078 1.00 0.00 65 ASP A CA 17
ATOM 18392 C C . ASP A 1 65 ? 17.953 0.572 -0.719 1.00 0.00 65 ASP A C 17
ATOM 18393 O O . ASP A 1 65 ? 18.480 1.544 -1.259 1.00 0.00 65 ASP A O 17
ATOM 18402 N N . SER A 1 66 ? 18.569 -0.170 0.196 1.00 0.00 66 SER A N 17
ATOM 18403 C CA . SER A 1 66 ? 19.928 0.126 0.631 1.00 0.00 66 SER A CA 17
ATOM 18404 C C . SER A 1 66 ? 20.918 -0.053 -0.517 1.00 0.00 66 SER A C 17
ATOM 18405 O O . SER A 1 66 ? 21.486 -1.130 -0.698 1.00 0.00 66 SER A O 17
ATOM 18413 N N . GLY A 1 67 ? 21.118 1.010 -1.289 1.00 0.00 67 GLY A N 17
ATOM 18414 C CA . GLY A 1 67 ? 22.038 0.950 -2.410 1.00 0.00 67 GLY A CA 17
ATOM 18415 C C . GLY A 1 67 ? 22.056 -0.413 -3.073 1.00 0.00 67 GLY A C 17
ATOM 18416 O O . GLY A 1 67 ? 21.222 -0.724 -3.922 1.00 0.00 67 GLY A O 17
ATOM 18420 N N . PRO A 1 68 ? 23.028 -1.252 -2.684 1.00 0.00 68 PRO A N 17
ATOM 18421 C CA . PRO A 1 68 ? 23.176 -2.602 -3.235 1.00 0.00 68 PRO A CA 17
ATOM 18422 C C . PRO A 1 68 ? 22.056 -3.535 -2.789 1.00 0.00 68 PRO A C 17
ATOM 18423 O O . PRO A 1 68 ? 21.389 -3.284 -1.785 1.00 0.00 68 PRO A O 17
ATOM 18434 N N . SER A 1 69 ? 21.856 -4.613 -3.540 1.00 0.00 69 SER A N 17
ATOM 18435 C CA . SER A 1 69 ? 20.814 -5.584 -3.222 1.00 0.00 69 SER A CA 17
ATOM 18436 C C . SER A 1 69 ? 21.007 -6.149 -1.818 1.00 0.00 69 SER A C 17
ATOM 18437 O O . SER A 1 69 ? 20.049 -6.295 -1.059 1.00 0.00 69 SER A O 17
ATOM 18445 N N . SER A 1 70 ? 22.253 -6.464 -1.481 1.00 0.00 70 SER A N 17
ATOM 18446 C CA . SER A 1 70 ? 22.573 -7.016 -0.169 1.00 0.00 70 SER A CA 17
ATOM 18447 C C . SER A 1 70 ? 23.899 -6.463 0.345 1.00 0.00 70 SER A C 17
ATOM 18448 O O . SER A 1 70 ? 24.907 -6.481 -0.361 1.00 0.00 70 SER A O 17
ATOM 18456 N N . GLY A 1 71 ? 23.890 -5.973 1.580 1.00 0.00 71 GLY A N 17
ATOM 18457 C CA . GLY A 1 71 ? 25.096 -5.422 2.169 1.00 0.00 71 GLY A CA 17
ATOM 18458 C C . GLY A 1 71 ? 26.012 -6.494 2.726 1.00 0.00 71 GLY A C 17
ATOM 18459 O O . GLY A 1 71 ? 25.709 -7.684 2.640 1.00 0.00 71 GLY A O 17
ATOM 18463 N N . GLY A 1 1 ? -8.569 22.626 -0.597 1.00 0.00 1 GLY A N 18
ATOM 18464 C CA . GLY A 1 1 ? -9.634 21.791 -0.072 1.00 0.00 1 GLY A CA 18
ATOM 18465 C C . GLY A 1 1 ? -9.108 20.621 0.737 1.00 0.00 1 GLY A C 18
ATOM 18466 O O . GLY A 1 1 ? -8.955 20.718 1.955 1.00 0.00 1 GLY A O 18
ATOM 18470 N N . SER A 1 2 ? -8.830 19.512 0.059 1.00 0.00 2 SER A N 18
ATOM 18471 C CA . SER A 1 2 ? -8.323 18.316 0.722 1.00 0.00 2 SER A CA 18
ATOM 18472 C C . SER A 1 2 ? -6.893 18.018 0.284 1.00 0.00 2 SER A C 18
ATOM 18473 O O . SER A 1 2 ? -6.668 17.300 -0.691 1.00 0.00 2 SER A O 18
ATOM 18481 N N . SER A 1 3 ? -5.930 18.572 1.012 1.00 0.00 3 SER A N 18
ATOM 18482 C CA . SER A 1 3 ? -4.521 18.369 0.698 1.00 0.00 3 SER A CA 18
ATOM 18483 C C . SER A 1 3 ? -3.654 18.553 1.940 1.00 0.00 3 SER A C 18
ATOM 18484 O O . SER A 1 3 ? -3.818 19.516 2.687 1.00 0.00 3 SER A O 18
ATOM 18492 N N . GLY A 1 4 ? -2.730 17.621 2.155 1.00 0.00 4 GLY A N 18
ATOM 18493 C CA . GLY A 1 4 ? -1.852 17.698 3.306 1.00 0.00 4 GLY A CA 18
ATOM 18494 C C . GLY A 1 4 ? -1.042 16.432 3.504 1.00 0.00 4 GLY A C 18
ATOM 18495 O O . GLY A 1 4 ? -1.588 15.386 3.853 1.00 0.00 4 GLY A O 18
ATOM 18499 N N . SER A 1 5 ? 0.265 16.526 3.279 1.00 0.00 5 SER A N 18
ATOM 18500 C CA . SER A 1 5 ? 1.151 15.378 3.429 1.00 0.00 5 SER A CA 18
ATOM 18501 C C . SER A 1 5 ? 0.529 14.128 2.814 1.00 0.00 5 SER A C 18
ATOM 18502 O O . SER A 1 5 ? 0.604 13.039 3.383 1.00 0.00 5 SER A O 18
ATOM 18510 N N . SER A 1 6 ? -0.086 14.293 1.648 1.00 0.00 6 SER A N 18
ATOM 18511 C CA . SER A 1 6 ? -0.726 13.181 0.955 1.00 0.00 6 SER A CA 18
ATOM 18512 C C . SER A 1 6 ? 0.251 12.023 0.770 1.00 0.00 6 SER A C 18
ATOM 18513 O O . SER A 1 6 ? -0.007 10.902 1.205 1.00 0.00 6 SER A O 18
ATOM 18521 N N . GLY A 1 7 ? 1.376 12.305 0.119 1.00 0.00 7 GLY A N 18
ATOM 18522 C CA . GLY A 1 7 ? 2.375 11.279 -0.113 1.00 0.00 7 GLY A CA 18
ATOM 18523 C C . GLY A 1 7 ? 3.393 11.195 1.007 1.00 0.00 7 GLY A C 18
ATOM 18524 O O . GLY A 1 7 ? 4.410 11.887 0.981 1.00 0.00 7 GLY A O 18
ATOM 18528 N N . GLU A 1 8 ? 3.117 10.349 1.993 1.00 0.00 8 GLU A N 18
ATOM 18529 C CA . GLU A 1 8 ? 4.016 10.180 3.129 1.00 0.00 8 GLU A CA 18
ATOM 18530 C C . GLU A 1 8 ? 5.005 9.045 2.877 1.00 0.00 8 GLU A C 18
ATOM 18531 O O . GLU A 1 8 ? 6.217 9.255 2.873 1.00 0.00 8 GLU A O 18
ATOM 18543 N N . GLU A 1 9 ? 4.475 7.843 2.670 1.00 0.00 9 GLU A N 18
ATOM 18544 C CA . GLU A 1 9 ? 5.311 6.675 2.419 1.00 0.00 9 GLU A CA 18
ATOM 18545 C C . GLU A 1 9 ? 4.759 5.850 1.260 1.00 0.00 9 GLU A C 18
ATOM 18546 O O . GLU A 1 9 ? 3.742 5.170 1.395 1.00 0.00 9 GLU A O 18
ATOM 18558 N N . LYS A 1 10 ? 5.437 5.918 0.119 1.00 0.00 10 LYS A N 18
ATOM 18559 C CA . LYS A 1 10 ? 5.018 5.177 -1.065 1.00 0.00 10 LYS A CA 18
ATOM 18560 C C . LYS A 1 10 ? 5.629 3.779 -1.078 1.00 0.00 10 LYS A C 18
ATOM 18561 O O . LYS A 1 10 ? 6.840 3.622 -1.237 1.00 0.00 10 LYS A O 18
ATOM 18580 N N . TYR A 1 11 ? 4.783 2.769 -0.911 1.00 0.00 11 TYR A N 18
ATOM 18581 C CA . TYR A 1 11 ? 5.239 1.384 -0.903 1.00 0.00 11 TYR A CA 18
ATOM 18582 C C . TYR A 1 11 ? 4.897 0.689 -2.218 1.00 0.00 11 TYR A C 18
ATOM 18583 O O . TYR A 1 11 ? 4.082 1.180 -2.999 1.00 0.00 11 TYR A O 18
ATOM 18601 N N . VAL A 1 12 ? 5.528 -0.457 -2.455 1.00 0.00 12 VAL A N 18
ATOM 18602 C CA . VAL A 1 12 ? 5.291 -1.221 -3.674 1.00 0.00 12 VAL A CA 18
ATOM 18603 C C . VAL A 1 12 ? 4.779 -2.620 -3.354 1.00 0.00 12 VAL A C 18
ATOM 18604 O O . VAL A 1 12 ? 5.164 -3.221 -2.350 1.00 0.00 12 VAL A O 18
ATOM 18617 N N . THR A 1 13 ? 3.907 -3.137 -4.214 1.00 0.00 13 THR A N 18
ATOM 18618 C CA . THR A 1 13 ? 3.341 -4.467 -4.023 1.00 0.00 13 THR A CA 18
ATOM 18619 C C . THR A 1 13 ? 4.117 -5.514 -4.814 1.00 0.00 13 THR A C 18
ATOM 18620 O O . THR A 1 13 ? 4.119 -5.502 -6.045 1.00 0.00 13 THR A O 18
ATOM 18631 N N . VAL A 1 14 ? 4.778 -6.419 -4.098 1.00 0.00 14 VAL A N 18
ATOM 18632 C CA . VAL A 1 14 ? 5.558 -7.475 -4.733 1.00 0.00 14 VAL A CA 18
ATOM 18633 C C . VAL A 1 14 ? 4.684 -8.679 -5.066 1.00 0.00 14 VAL A C 18
ATOM 18634 O O . VAL A 1 14 ? 5.126 -9.611 -5.737 1.00 0.00 14 VAL A O 18
ATOM 18647 N N . GLN A 1 15 ? 3.443 -8.652 -4.592 1.00 0.00 15 GLN A N 18
ATOM 18648 C CA . GLN A 1 15 ? 2.507 -9.742 -4.839 1.00 0.00 15 GLN A CA 18
ATOM 18649 C C . GLN A 1 15 ? 1.071 -9.230 -4.869 1.00 0.00 15 GLN A C 18
ATOM 18650 O O . GLN A 1 15 ? 0.699 -8.306 -4.146 1.00 0.00 15 GLN A O 18
ATOM 18664 N N . PRO A 1 16 ? 0.242 -9.842 -5.729 1.00 0.00 16 PRO A N 18
ATOM 18665 C CA . PRO A 1 16 ? -1.167 -9.465 -5.874 1.00 0.00 16 PRO A CA 18
ATOM 18666 C C . PRO A 1 16 ? -1.997 -9.842 -4.652 1.00 0.00 16 PRO A C 18
ATOM 18667 O O . PRO A 1 16 ? -1.674 -10.791 -3.938 1.00 0.00 16 PRO A O 18
ATOM 18678 N N . TYR A 1 17 ? -3.069 -9.093 -4.418 1.00 0.00 17 TYR A N 18
ATOM 18679 C CA . TYR A 1 17 ? -3.945 -9.346 -3.280 1.00 0.00 17 TYR A CA 18
ATOM 18680 C C . TYR A 1 17 ? -5.410 -9.315 -3.703 1.00 0.00 17 TYR A C 18
ATOM 18681 O O . TYR A 1 17 ? -5.852 -8.393 -4.389 1.00 0.00 17 TYR A O 18
ATOM 18699 N N . THR A 1 18 ? -6.161 -10.331 -3.288 1.00 0.00 18 THR A N 18
ATOM 18700 C CA . THR A 1 18 ? -7.576 -10.423 -3.624 1.00 0.00 18 THR A CA 18
ATOM 18701 C C . THR A 1 18 ? -8.448 -9.940 -2.469 1.00 0.00 18 THR A C 18
ATOM 18702 O O . THR A 1 18 ? -8.520 -10.585 -1.424 1.00 0.00 18 THR A O 18
ATOM 18713 N N . SER A 1 19 ? -9.106 -8.803 -2.667 1.00 0.00 19 SER A N 18
ATOM 18714 C CA . SER A 1 19 ? -9.971 -8.233 -1.640 1.00 0.00 19 SER A CA 18
ATOM 18715 C C . SER A 1 19 ? -11.276 -9.015 -1.531 1.00 0.00 19 SER A C 18
ATOM 18716 O O . SER A 1 19 ? -11.911 -9.324 -2.539 1.00 0.00 19 SER A O 18
ATOM 18724 N N . GLN A 1 20 ? -11.667 -9.334 -0.302 1.00 0.00 20 GLN A N 18
ATOM 18725 C CA . GLN A 1 20 ? -12.896 -10.081 -0.062 1.00 0.00 20 GLN A CA 18
ATOM 18726 C C . GLN A 1 20 ? -14.078 -9.137 0.131 1.00 0.00 20 GLN A C 18
ATOM 18727 O O . GLN A 1 20 ? -15.215 -9.478 -0.194 1.00 0.00 20 GLN A O 18
ATOM 18741 N N . SER A 1 21 ? -13.802 -7.951 0.663 1.00 0.00 21 SER A N 18
ATOM 18742 C CA . SER A 1 21 ? -14.844 -6.960 0.903 1.00 0.00 21 SER A CA 18
ATOM 18743 C C . SER A 1 21 ? -14.261 -5.550 0.907 1.00 0.00 21 SER A C 18
ATOM 18744 O O . SER A 1 21 ? -13.050 -5.366 1.022 1.00 0.00 21 SER A O 18
ATOM 18752 N N . LYS A 1 22 ? -15.134 -4.556 0.781 1.00 0.00 22 LYS A N 18
ATOM 18753 C CA . LYS A 1 22 ? -14.709 -3.161 0.771 1.00 0.00 22 LYS A CA 18
ATOM 18754 C C . LYS A 1 22 ? -13.539 -2.942 1.724 1.00 0.00 22 LYS A C 18
ATOM 18755 O O . LYS A 1 22 ? -12.459 -2.519 1.309 1.00 0.00 22 LYS A O 18
ATOM 18774 N N . ASP A 1 23 ? -13.759 -3.233 3.000 1.00 0.00 23 ASP A N 18
ATOM 18775 C CA . ASP A 1 23 ? -12.721 -3.070 4.012 1.00 0.00 23 ASP A CA 18
ATOM 18776 C C . ASP A 1 23 ? -11.344 -3.382 3.434 1.00 0.00 23 ASP A C 18
ATOM 18777 O O . ASP A 1 23 ? -10.378 -2.664 3.686 1.00 0.00 23 ASP A O 18
ATOM 18786 N N . GLU A 1 24 ? -11.265 -4.457 2.656 1.00 0.00 24 GLU A N 18
ATOM 18787 C CA . GLU A 1 24 ? -10.006 -4.864 2.043 1.00 0.00 24 GLU A CA 18
ATOM 18788 C C . GLU A 1 24 ? -9.924 -4.385 0.597 1.00 0.00 24 GLU A C 18
ATOM 18789 O O . GLU A 1 24 ? -10.945 -4.224 -0.073 1.00 0.00 24 GLU A O 18
ATOM 18801 N N . ILE A 1 25 ? -8.704 -4.157 0.124 1.00 0.00 25 ILE A N 18
ATOM 18802 C CA . ILE A 1 25 ? -8.488 -3.695 -1.242 1.00 0.00 25 ILE A CA 18
ATOM 18803 C C . ILE A 1 25 ? -7.582 -4.653 -2.008 1.00 0.00 25 ILE A C 18
ATOM 18804 O O . ILE A 1 25 ? -6.555 -5.096 -1.497 1.00 0.00 25 ILE A O 18
ATOM 18820 N N . GLY A 1 26 ? -7.969 -4.966 -3.241 1.00 0.00 26 GLY A N 18
ATOM 18821 C CA . GLY A 1 26 ? -7.179 -5.867 -4.060 1.00 0.00 26 GLY A CA 18
ATOM 18822 C C . GLY A 1 26 ? -6.359 -5.134 -5.102 1.00 0.00 26 GLY A C 18
ATOM 18823 O O . GLY A 1 26 ? -6.864 -4.249 -5.793 1.00 0.00 26 GLY A O 18
ATOM 18827 N N . PHE A 1 27 ? -5.087 -5.502 -5.217 1.00 0.00 27 PHE A N 18
ATOM 18828 C CA . PHE A 1 27 ? -4.192 -4.871 -6.181 1.00 0.00 27 PHE A CA 18
ATOM 18829 C C . PHE A 1 27 ? -3.312 -5.911 -6.867 1.00 0.00 27 PHE A C 18
ATOM 18830 O O . PHE A 1 27 ? -3.253 -7.065 -6.444 1.00 0.00 27 PHE A O 18
ATOM 18847 N N . GLU A 1 28 ? -2.631 -5.493 -7.930 1.00 0.00 28 GLU A N 18
ATOM 18848 C CA . GLU A 1 28 ? -1.755 -6.388 -8.677 1.00 0.00 28 GLU A CA 18
ATOM 18849 C C . GLU A 1 28 ? -0.309 -6.246 -8.213 1.00 0.00 28 GLU A C 18
ATOM 18850 O O . GLU A 1 28 ? 0.015 -5.370 -7.411 1.00 0.00 28 GLU A O 18
ATOM 18862 N N . LYS A 1 29 ? 0.559 -7.113 -8.724 1.00 0.00 29 LYS A N 18
ATOM 18863 C CA . LYS A 1 29 ? 1.972 -7.086 -8.365 1.00 0.00 29 LYS A CA 18
ATOM 18864 C C . LYS A 1 29 ? 2.765 -6.228 -9.344 1.00 0.00 29 LYS A C 18
ATOM 18865 O O . LYS A 1 29 ? 2.848 -6.539 -10.531 1.00 0.00 29 LYS A O 18
ATOM 18884 N N . GLY A 1 30 ? 3.349 -5.145 -8.838 1.00 0.00 30 GLY A N 18
ATOM 18885 C CA . GLY A 1 30 ? 4.129 -4.259 -9.682 1.00 0.00 30 GLY A CA 18
ATOM 18886 C C . GLY A 1 30 ? 3.535 -2.868 -9.769 1.00 0.00 30 GLY A C 18
ATOM 18887 O O . GLY A 1 30 ? 3.771 -2.143 -10.735 1.00 0.00 30 GLY A O 18
ATOM 18891 N N . VAL A 1 31 ? 2.758 -2.493 -8.757 1.00 0.00 31 VAL A N 18
ATOM 18892 C CA . VAL A 1 31 ? 2.127 -1.180 -8.723 1.00 0.00 31 VAL A CA 18
ATOM 18893 C C . VAL A 1 31 ? 2.641 -0.353 -7.550 1.00 0.00 31 VAL A C 18
ATOM 18894 O O . VAL A 1 31 ? 3.505 -0.797 -6.794 1.00 0.00 31 VAL A O 18
ATOM 18907 N N . THR A 1 32 ? 2.105 0.855 -7.404 1.00 0.00 32 THR A N 18
ATOM 18908 C CA . THR A 1 32 ? 2.509 1.746 -6.324 1.00 0.00 32 THR A CA 18
ATOM 18909 C C . THR A 1 32 ? 1.356 2.001 -5.361 1.00 0.00 32 THR A C 18
ATOM 18910 O O . THR A 1 32 ? 0.221 2.226 -5.781 1.00 0.00 32 THR A O 18
ATOM 18921 N N . VAL A 1 33 ? 1.653 1.964 -4.066 1.00 0.00 33 VAL A N 18
ATOM 18922 C CA . VAL A 1 33 ? 0.641 2.194 -3.042 1.00 0.00 33 VAL A CA 18
ATOM 18923 C C . VAL A 1 33 ? 1.075 3.291 -2.076 1.00 0.00 33 VAL A C 18
ATOM 18924 O O . VAL A 1 33 ? 2.240 3.683 -2.050 1.00 0.00 33 VAL A O 18
ATOM 18937 N N . GLU A 1 34 ? 0.128 3.782 -1.282 1.00 0.00 34 GLU A N 18
ATOM 18938 C CA . GLU A 1 34 ? 0.413 4.833 -0.314 1.00 0.00 34 GLU A CA 18
ATOM 18939 C C . GLU A 1 34 ? 0.044 4.389 1.098 1.00 0.00 34 GLU A C 18
ATOM 18940 O O . GLU A 1 34 ? -1.131 4.192 1.412 1.00 0.00 34 GLU A O 18
ATOM 18952 N N . VAL A 1 35 ? 1.054 4.231 1.947 1.00 0.00 35 VAL A N 18
ATOM 18953 C CA . VAL A 1 35 ? 0.838 3.811 3.325 1.00 0.00 35 VAL A CA 18
ATOM 18954 C C . VAL A 1 35 ? 0.313 4.962 4.176 1.00 0.00 35 VAL A C 18
ATOM 18955 O O . VAL A 1 35 ? 1.023 5.937 4.423 1.00 0.00 35 VAL A O 18
ATOM 18968 N N . ILE A 1 36 ? -0.933 4.842 4.621 1.00 0.00 36 ILE A N 18
ATOM 18969 C CA . ILE A 1 36 ? -1.552 5.872 5.445 1.00 0.00 36 ILE A CA 18
ATOM 18970 C C . ILE A 1 36 ? -1.282 5.628 6.926 1.00 0.00 36 ILE A C 18
ATOM 18971 O O . ILE A 1 36 ? -0.682 6.463 7.603 1.00 0.00 36 ILE A O 18
ATOM 18987 N N . ARG A 1 37 ? -1.727 4.478 7.421 1.00 0.00 37 ARG A N 18
ATOM 18988 C CA . ARG A 1 37 ? -1.533 4.123 8.821 1.00 0.00 37 ARG A CA 18
ATOM 18989 C C . ARG A 1 37 ? -0.789 2.796 8.947 1.00 0.00 37 ARG A C 18
ATOM 18990 O O . ARG A 1 37 ? -0.796 1.977 8.028 1.00 0.00 37 ARG A O 18
ATOM 19011 N N . LYS A 1 38 ? -0.146 2.592 10.092 1.00 0.00 38 LYS A N 18
ATOM 19012 C CA . LYS A 1 38 ? 0.603 1.365 10.340 1.00 0.00 38 LYS A CA 18
ATOM 19013 C C . LYS A 1 38 ? 0.097 0.664 11.597 1.00 0.00 38 LYS A C 18
ATOM 19014 O O . LYS A 1 38 ? 0.018 1.267 12.666 1.00 0.00 38 LYS A O 18
ATOM 19033 N N . ASN A 1 39 ? -0.245 -0.614 11.460 1.00 0.00 39 ASN A N 18
ATOM 19034 C CA . ASN A 1 39 ? -0.742 -1.396 12.585 1.00 0.00 39 ASN A CA 18
ATOM 19035 C C . ASN A 1 39 ? 0.327 -2.360 13.092 1.00 0.00 39 ASN A C 18
ATOM 19036 O O . ASN A 1 39 ? 1.443 -2.397 12.571 1.00 0.00 39 ASN A O 18
ATOM 19047 N N . LEU A 1 40 ? -0.022 -3.139 14.111 1.00 0.00 40 LEU A N 18
ATOM 19048 C CA . LEU A 1 40 ? 0.907 -4.104 14.688 1.00 0.00 40 LEU A CA 18
ATOM 19049 C C . LEU A 1 40 ? 0.510 -5.530 14.320 1.00 0.00 40 LEU A C 18
ATOM 19050 O O . LEU A 1 40 ? 1.324 -6.449 14.395 1.00 0.00 40 LEU A O 18
ATOM 19066 N N . GLU A 1 41 ? -0.746 -5.704 13.920 1.00 0.00 41 GLU A N 18
ATOM 19067 C CA . GLU A 1 41 ? -1.250 -7.018 13.537 1.00 0.00 41 GLU A CA 18
ATOM 19068 C C . GLU A 1 41 ? -1.128 -7.231 12.031 1.00 0.00 41 GLU A C 18
ATOM 19069 O O . GLU A 1 41 ? -2.086 -7.628 11.370 1.00 0.00 41 GLU A O 18
ATOM 19081 N N . GLY A 1 42 ? 0.059 -6.964 11.496 1.00 0.00 42 GLY A N 18
ATOM 19082 C CA . GLY A 1 42 ? 0.286 -7.131 10.072 1.00 0.00 42 GLY A CA 18
ATOM 19083 C C . GLY A 1 42 ? -0.798 -6.486 9.233 1.00 0.00 42 GLY A C 18
ATOM 19084 O O . GLY A 1 42 ? -1.305 -7.091 8.289 1.00 0.00 42 GLY A O 18
ATOM 19088 N N . TRP A 1 43 ? -1.156 -5.254 9.578 1.00 0.00 43 TRP A N 18
ATOM 19089 C CA . TRP A 1 43 ? -2.190 -4.526 8.849 1.00 0.00 43 TRP A CA 18
ATOM 19090 C C . TRP A 1 43 ? -1.761 -3.086 8.589 1.00 0.00 43 TRP A C 18
ATOM 19091 O O . TRP A 1 43 ? -1.699 -2.272 9.510 1.00 0.00 43 TRP A O 18
ATOM 19112 N N . TRP A 1 44 ? -1.467 -2.780 7.331 1.00 0.00 44 TRP A N 18
ATOM 19113 C CA . TRP A 1 44 ? -1.044 -1.437 6.951 1.00 0.00 44 TRP A CA 18
ATOM 19114 C C . TRP A 1 44 ? -2.060 -0.792 6.014 1.00 0.00 44 TRP A C 18
ATOM 19115 O O . TRP A 1 44 ? -2.149 -1.149 4.839 1.00 0.00 44 TRP A O 18
ATOM 19136 N N . TYR A 1 45 ? -2.822 0.161 6.540 1.00 0.00 45 TYR A N 18
ATOM 19137 C CA . TYR A 1 45 ? -3.833 0.854 5.750 1.00 0.00 45 TYR A CA 18
ATOM 19138 C C . TYR A 1 45 ? -3.192 1.620 4.597 1.00 0.00 45 TYR A C 18
ATOM 19139 O O . TYR A 1 45 ? -2.405 2.543 4.810 1.00 0.00 45 TYR A O 18
ATOM 19157 N N . ILE A 1 46 ? -3.535 1.228 3.374 1.00 0.00 46 ILE A N 18
ATOM 19158 C CA . ILE A 1 46 ? -2.994 1.879 2.186 1.00 0.00 46 ILE A CA 18
ATOM 19159 C C . ILE A 1 46 ? -4.113 2.361 1.267 1.00 0.00 46 ILE A C 18
ATOM 19160 O O . ILE A 1 46 ? -5.274 1.986 1.436 1.00 0.00 46 ILE A O 18
ATOM 19176 N N . ARG A 1 47 ? -3.754 3.192 0.294 1.00 0.00 47 ARG A N 18
ATOM 19177 C CA . ARG A 1 47 ? -4.727 3.725 -0.652 1.00 0.00 47 ARG A CA 18
ATOM 19178 C C . ARG A 1 47 ? -4.292 3.454 -2.090 1.00 0.00 47 ARG A C 18
ATOM 19179 O O . ARG A 1 47 ? -3.212 3.869 -2.511 1.00 0.00 47 ARG A O 18
ATOM 19200 N N . TYR A 1 48 ? -5.140 2.756 -2.837 1.00 0.00 48 TYR A N 18
ATOM 19201 C CA . TYR A 1 48 ? -4.841 2.427 -4.226 1.00 0.00 48 TYR A CA 18
ATOM 19202 C C . TYR A 1 48 ? -6.046 2.701 -5.121 1.00 0.00 48 TYR A C 18
ATOM 19203 O O . TYR A 1 48 ? -7.164 2.279 -4.824 1.00 0.00 48 TYR A O 18
ATOM 19221 N N . LEU A 1 49 ? -5.810 3.409 -6.220 1.00 0.00 49 LEU A N 18
ATOM 19222 C CA . LEU A 1 49 ? -6.874 3.740 -7.161 1.00 0.00 49 LEU A CA 18
ATOM 19223 C C . LEU A 1 49 ? -7.954 4.582 -6.489 1.00 0.00 49 LEU A C 18
ATOM 19224 O O . LEU A 1 49 ? -9.142 4.421 -6.761 1.00 0.00 49 LEU A O 18
ATOM 19240 N N . GLY A 1 50 ? -7.530 5.485 -5.609 1.00 0.00 50 GLY A N 18
ATOM 19241 C CA . GLY A 1 50 ? -8.472 6.342 -4.912 1.00 0.00 50 GLY A CA 18
ATOM 19242 C C . GLY A 1 50 ? -9.389 5.565 -3.988 1.00 0.00 50 GLY A C 18
ATOM 19243 O O . GLY A 1 50 ? -10.560 5.909 -3.831 1.00 0.00 50 GLY A O 18
ATOM 19247 N N . LYS A 1 51 ? -8.856 4.512 -3.377 1.00 0.00 51 LYS A N 18
ATOM 19248 C CA . LYS A 1 51 ? -9.633 3.684 -2.463 1.00 0.00 51 LYS A CA 18
ATOM 19249 C C . LYS A 1 51 ? -8.790 3.256 -1.266 1.00 0.00 51 LYS A C 18
ATOM 19250 O O . LYS A 1 51 ? -7.711 2.688 -1.427 1.00 0.00 51 LYS A O 18
ATOM 19269 N N . GLU A 1 52 ? -9.293 3.531 -0.067 1.00 0.00 52 GLU A N 18
ATOM 19270 C CA . GLU A 1 52 ? -8.585 3.172 1.157 1.00 0.00 52 GLU A CA 18
ATOM 19271 C C . GLU A 1 52 ? -9.087 1.839 1.706 1.00 0.00 52 GLU A C 18
ATOM 19272 O O . GLU A 1 52 ? -10.282 1.661 1.937 1.00 0.00 52 GLU A O 18
ATOM 19284 N N . GLY A 1 53 ? -8.163 0.905 1.912 1.00 0.00 53 GLY A N 18
ATOM 19285 C CA . GLY A 1 53 ? -8.531 -0.399 2.431 1.00 0.00 53 GLY A CA 18
ATOM 19286 C C . GLY A 1 53 ? -7.447 -1.002 3.303 1.00 0.00 53 GLY A C 18
ATOM 19287 O O . GLY A 1 53 ? -6.439 -0.356 3.587 1.00 0.00 53 GLY A O 18
ATOM 19291 N N . TRP A 1 54 ? -7.654 -2.243 3.727 1.00 0.00 54 TRP A N 18
ATOM 19292 C CA . TRP A 1 54 ? -6.687 -2.933 4.573 1.00 0.00 54 TRP A CA 18
ATOM 19293 C C . TRP A 1 54 ? -5.851 -3.913 3.757 1.00 0.00 54 TRP A C 18
ATOM 19294 O O . TRP A 1 54 ? -6.385 -4.831 3.136 1.00 0.00 54 TRP A O 18
ATOM 19315 N N . ALA A 1 55 ? -4.537 -3.711 3.762 1.00 0.00 55 ALA A N 18
ATOM 19316 C CA . ALA A 1 55 ? -3.628 -4.578 3.024 1.00 0.00 55 ALA A CA 18
ATOM 19317 C C . ALA A 1 55 ? -2.514 -5.101 3.925 1.00 0.00 55 ALA A C 18
ATOM 19318 O O . ALA A 1 55 ? -2.027 -4.406 4.816 1.00 0.00 55 ALA A O 18
ATOM 19325 N N . PRO A 1 56 ? -2.101 -6.355 3.690 1.00 0.00 56 PRO A N 18
ATOM 19326 C CA . PRO A 1 56 ? -1.041 -6.999 4.471 1.00 0.00 56 PRO A CA 18
ATOM 19327 C C . PRO A 1 56 ? 0.331 -6.392 4.196 1.00 0.00 56 PRO A C 18
ATOM 19328 O O . PRO A 1 56 ? 0.742 -6.261 3.044 1.00 0.00 56 PRO A O 18
ATOM 19339 N N . ALA A 1 57 ? 1.035 -6.024 5.262 1.00 0.00 57 ALA A N 18
ATOM 19340 C CA . ALA A 1 57 ? 2.361 -5.433 5.135 1.00 0.00 57 ALA A CA 18
ATOM 19341 C C . ALA A 1 57 ? 3.320 -6.385 4.427 1.00 0.00 57 ALA A C 18
ATOM 19342 O O . ALA A 1 57 ? 4.382 -5.976 3.960 1.00 0.00 57 ALA A O 18
ATOM 19349 N N . SER A 1 58 ? 2.936 -7.655 4.351 1.00 0.00 58 SER A N 18
ATOM 19350 C CA . SER A 1 58 ? 3.766 -8.666 3.703 1.00 0.00 58 SER A CA 18
ATOM 19351 C C . SER A 1 58 ? 3.781 -8.467 2.191 1.00 0.00 58 SER A C 18
ATOM 19352 O O . SER A 1 58 ? 4.725 -8.871 1.510 1.00 0.00 58 SER A O 18
ATOM 19360 N N . TYR A 1 59 ? 2.731 -7.843 1.671 1.00 0.00 59 TYR A N 18
ATOM 19361 C CA . TYR A 1 59 ? 2.620 -7.592 0.239 1.00 0.00 59 TYR A CA 18
ATOM 19362 C C . TYR A 1 59 ? 2.975 -6.145 -0.090 1.00 0.00 59 TYR A C 18
ATOM 19363 O O . TYR A 1 59 ? 2.572 -5.615 -1.126 1.00 0.00 59 TYR A O 18
ATOM 19381 N N . LEU A 1 60 ? 3.732 -5.512 0.800 1.00 0.00 60 LEU A N 18
ATOM 19382 C CA . LEU A 1 60 ? 4.143 -4.126 0.606 1.00 0.00 60 LEU A CA 18
ATOM 19383 C C . LEU A 1 60 ? 5.601 -3.930 1.005 1.00 0.00 60 LEU A C 18
ATOM 19384 O O . LEU A 1 60 ? 6.050 -4.441 2.031 1.00 0.00 60 LEU A O 18
ATOM 19400 N N . LYS A 1 61 ? 6.337 -3.182 0.190 1.00 0.00 61 LYS A N 18
ATOM 19401 C CA . LYS A 1 61 ? 7.745 -2.914 0.458 1.00 0.00 61 LYS A CA 18
ATOM 19402 C C . LYS A 1 61 ? 8.062 -1.434 0.270 1.00 0.00 61 LYS A C 18
ATOM 19403 O O . LYS A 1 61 ? 7.692 -0.831 -0.737 1.00 0.00 61 LYS A O 18
ATOM 19422 N N . LYS A 1 62 ? 8.751 -0.853 1.248 1.00 0.00 62 LYS A N 18
ATOM 19423 C CA . LYS A 1 62 ? 9.120 0.556 1.190 1.00 0.00 62 LYS A CA 18
ATOM 19424 C C . LYS A 1 62 ? 9.944 0.852 -0.060 1.00 0.00 62 LYS A C 18
ATOM 19425 O O . LYS A 1 62 ? 11.014 0.279 -0.260 1.00 0.00 62 LYS A O 18
ATOM 19444 N N . ALA A 1 63 ? 9.437 1.752 -0.897 1.00 0.00 63 ALA A N 18
ATOM 19445 C CA . ALA A 1 63 ? 10.127 2.126 -2.125 1.00 0.00 63 ALA A CA 18
ATOM 19446 C C . ALA A 1 63 ? 11.285 3.077 -1.836 1.00 0.00 63 ALA A C 18
ATOM 19447 O O . ALA A 1 63 ? 11.194 4.278 -2.090 1.00 0.00 63 ALA A O 18
ATOM 19454 N N . LYS A 1 64 ? 12.373 2.531 -1.304 1.00 0.00 64 LYS A N 18
ATOM 19455 C CA . LYS A 1 64 ? 13.550 3.329 -0.982 1.00 0.00 64 LYS A CA 18
ATOM 19456 C C . LYS A 1 64 ? 14.716 2.977 -1.901 1.00 0.00 64 LYS A C 18
ATOM 19457 O O . LYS A 1 64 ? 15.661 2.303 -1.489 1.00 0.00 64 LYS A O 18
ATOM 19476 N N . ASP A 1 65 ? 14.643 3.436 -3.145 1.00 0.00 65 ASP A N 18
ATOM 19477 C CA . ASP A 1 65 ? 15.693 3.172 -4.121 1.00 0.00 65 ASP A CA 18
ATOM 19478 C C . ASP A 1 65 ? 17.061 3.550 -3.564 1.00 0.00 65 ASP A C 18
ATOM 19479 O O . ASP A 1 65 ? 17.303 4.706 -3.217 1.00 0.00 65 ASP A O 18
ATOM 19488 N N . SER A 1 66 ? 17.952 2.567 -3.478 1.00 0.00 66 SER A N 18
ATOM 19489 C CA . SER A 1 66 ? 19.294 2.795 -2.957 1.00 0.00 66 SER A CA 18
ATOM 19490 C C . SER A 1 66 ? 20.337 2.077 -3.808 1.00 0.00 66 SER A C 18
ATOM 19491 O O . SER A 1 66 ? 20.023 1.126 -4.523 1.00 0.00 66 SER A O 18
ATOM 19499 N N . GLY A 1 67 ? 21.581 2.541 -3.726 1.00 0.00 67 GLY A N 18
ATOM 19500 C CA . GLY A 1 67 ? 22.651 1.932 -4.494 1.00 0.00 67 GLY A CA 18
ATOM 19501 C C . GLY A 1 67 ? 23.536 1.039 -3.647 1.00 0.00 67 GLY A C 18
ATOM 19502 O O . GLY A 1 67 ? 23.319 0.872 -2.446 1.00 0.00 67 GLY A O 18
ATOM 19506 N N . PRO A 1 68 ? 24.560 0.445 -4.277 1.00 0.00 68 PRO A N 18
ATOM 19507 C CA . PRO A 1 68 ? 25.501 -0.447 -3.594 1.00 0.00 68 PRO A CA 18
ATOM 19508 C C . PRO A 1 68 ? 26.406 0.302 -2.620 1.00 0.00 68 PRO A C 18
ATOM 19509 O O . PRO A 1 68 ? 26.776 -0.225 -1.571 1.00 0.00 68 PRO A O 18
ATOM 19520 N N . SER A 1 69 ? 26.759 1.533 -2.976 1.00 0.00 69 SER A N 18
ATOM 19521 C CA . SER A 1 69 ? 27.624 2.353 -2.135 1.00 0.00 69 SER A CA 18
ATOM 19522 C C . SER A 1 69 ? 26.830 2.992 -1.000 1.00 0.00 69 SER A C 18
ATOM 19523 O O . SER A 1 69 ? 25.621 3.195 -1.110 1.00 0.00 69 SER A O 18
ATOM 19531 N N . SER A 1 70 ? 27.520 3.307 0.092 1.00 0.00 70 SER A N 18
ATOM 19532 C CA . SER A 1 70 ? 26.881 3.921 1.250 1.00 0.00 70 SER A CA 18
ATOM 19533 C C . SER A 1 70 ? 26.972 5.442 1.180 1.00 0.00 70 SER A C 18
ATOM 19534 O O . SER A 1 70 ? 28.065 6.008 1.145 1.00 0.00 70 SER A O 18
ATOM 19542 N N . GLY A 1 71 ? 25.817 6.099 1.160 1.00 0.00 71 GLY A N 18
ATOM 19543 C CA . GLY A 1 71 ? 25.788 7.548 1.094 1.00 0.00 71 GLY A CA 18
ATOM 19544 C C . GLY A 1 71 ? 25.685 8.062 -0.328 1.00 0.00 71 GLY A C 18
ATOM 19545 O O . GLY A 1 71 ? 26.600 8.720 -0.826 1.00 0.00 71 GLY A O 18
ATOM 19549 N N . GLY A 1 1 ? -7.158 19.037 2.535 1.00 0.00 1 GLY A N 19
ATOM 19550 C CA . GLY A 1 1 ? -7.543 20.209 3.300 1.00 0.00 1 GLY A CA 19
ATOM 19551 C C . GLY A 1 1 ? -7.132 20.111 4.756 1.00 0.00 1 GLY A C 19
ATOM 19552 O O . GLY A 1 1 ? -5.953 19.951 5.067 1.00 0.00 1 GLY A O 19
ATOM 19556 N N . SER A 1 2 ? -8.110 20.211 5.652 1.00 0.00 2 SER A N 19
ATOM 19557 C CA . SER A 1 2 ? -7.844 20.139 7.084 1.00 0.00 2 SER A CA 19
ATOM 19558 C C . SER A 1 2 ? -7.081 18.863 7.431 1.00 0.00 2 SER A C 19
ATOM 19559 O O . SER A 1 2 ? -6.012 18.913 8.039 1.00 0.00 2 SER A O 19
ATOM 19567 N N . SER A 1 3 ? -7.639 17.723 7.039 1.00 0.00 3 SER A N 19
ATOM 19568 C CA . SER A 1 3 ? -7.014 16.433 7.311 1.00 0.00 3 SER A CA 19
ATOM 19569 C C . SER A 1 3 ? -5.704 16.291 6.542 1.00 0.00 3 SER A C 19
ATOM 19570 O O . SER A 1 3 ? -5.696 16.237 5.313 1.00 0.00 3 SER A O 19
ATOM 19578 N N . GLY A 1 4 ? -4.597 16.231 7.275 1.00 0.00 4 GLY A N 19
ATOM 19579 C CA . GLY A 1 4 ? -3.296 16.096 6.646 1.00 0.00 4 GLY A CA 19
ATOM 19580 C C . GLY A 1 4 ? -3.345 15.246 5.393 1.00 0.00 4 GLY A C 19
ATOM 19581 O O . GLY A 1 4 ? -4.102 14.277 5.320 1.00 0.00 4 GLY A O 19
ATOM 19585 N N . SER A 1 5 ? -2.536 15.607 4.402 1.00 0.00 5 SER A N 19
ATOM 19586 C CA . SER A 1 5 ? -2.493 14.874 3.143 1.00 0.00 5 SER A CA 19
ATOM 19587 C C . SER A 1 5 ? -2.084 13.421 3.374 1.00 0.00 5 SER A C 19
ATOM 19588 O O . SER A 1 5 ? -1.226 13.131 4.207 1.00 0.00 5 SER A O 19
ATOM 19596 N N . SER A 1 6 ? -2.707 12.513 2.629 1.00 0.00 6 SER A N 19
ATOM 19597 C CA . SER A 1 6 ? -2.413 11.090 2.755 1.00 0.00 6 SER A CA 19
ATOM 19598 C C . SER A 1 6 ? -1.451 10.637 1.662 1.00 0.00 6 SER A C 19
ATOM 19599 O O . SER A 1 6 ? -1.823 10.533 0.494 1.00 0.00 6 SER A O 19
ATOM 19607 N N . GLY A 1 7 ? -0.208 10.366 2.050 1.00 0.00 7 GLY A N 19
ATOM 19608 C CA . GLY A 1 7 ? 0.790 9.926 1.092 1.00 0.00 7 GLY A CA 19
ATOM 19609 C C . GLY A 1 7 ? 2.190 10.369 1.469 1.00 0.00 7 GLY A C 19
ATOM 19610 O O . GLY A 1 7 ? 2.859 11.056 0.699 1.00 0.00 7 GLY A O 19
ATOM 19614 N N . GLU A 1 8 ? 2.632 9.975 2.660 1.00 0.00 8 GLU A N 19
ATOM 19615 C CA . GLU A 1 8 ? 3.962 10.337 3.137 1.00 0.00 8 GLU A CA 19
ATOM 19616 C C . GLU A 1 8 ? 5.009 9.346 2.637 1.00 0.00 8 GLU A C 19
ATOM 19617 O O . GLU A 1 8 ? 6.094 9.739 2.210 1.00 0.00 8 GLU A O 19
ATOM 19629 N N . GLU A 1 9 ? 4.675 8.061 2.695 1.00 0.00 9 GLU A N 19
ATOM 19630 C CA . GLU A 1 9 ? 5.587 7.014 2.248 1.00 0.00 9 GLU A CA 19
ATOM 19631 C C . GLU A 1 9 ? 4.953 6.173 1.144 1.00 0.00 9 GLU A C 19
ATOM 19632 O O . GLU A 1 9 ? 3.842 5.664 1.296 1.00 0.00 9 GLU A O 19
ATOM 19644 N N . LYS A 1 10 ? 5.665 6.033 0.032 1.00 0.00 10 LYS A N 19
ATOM 19645 C CA . LYS A 1 10 ? 5.175 5.254 -1.098 1.00 0.00 10 LYS A CA 19
ATOM 19646 C C . LYS A 1 10 ? 5.804 3.865 -1.117 1.00 0.00 10 LYS A C 19
ATOM 19647 O O . LYS A 1 10 ? 7.023 3.726 -1.222 1.00 0.00 10 LYS A O 19
ATOM 19666 N N . TYR A 1 11 ? 4.965 2.840 -1.013 1.00 0.00 11 TYR A N 19
ATOM 19667 C CA . TYR A 1 11 ? 5.439 1.461 -1.017 1.00 0.00 11 TYR A CA 19
ATOM 19668 C C . TYR A 1 11 ? 5.153 0.790 -2.356 1.00 0.00 11 TYR A C 19
ATOM 19669 O O . TYR A 1 11 ? 4.550 1.387 -3.248 1.00 0.00 11 TYR A O 19
ATOM 19687 N N . VAL A 1 12 ? 5.591 -0.459 -2.491 1.00 0.00 12 VAL A N 19
ATOM 19688 C CA . VAL A 1 12 ? 5.381 -1.214 -3.720 1.00 0.00 12 VAL A CA 19
ATOM 19689 C C . VAL A 1 12 ? 4.843 -2.609 -3.423 1.00 0.00 12 VAL A C 19
ATOM 19690 O O . VAL A 1 12 ? 5.210 -3.229 -2.425 1.00 0.00 12 VAL A O 19
ATOM 19703 N N . THR A 1 13 ? 3.968 -3.099 -4.297 1.00 0.00 13 THR A N 19
ATOM 19704 C CA . THR A 1 13 ? 3.377 -4.420 -4.128 1.00 0.00 13 THR A CA 19
ATOM 19705 C C . THR A 1 13 ? 4.141 -5.470 -4.928 1.00 0.00 13 THR A C 19
ATOM 19706 O O . THR A 1 13 ? 4.237 -5.382 -6.152 1.00 0.00 13 THR A O 19
ATOM 19717 N N . VAL A 1 14 ? 4.682 -6.462 -4.228 1.00 0.00 14 VAL A N 19
ATOM 19718 C CA . VAL A 1 14 ? 5.436 -7.530 -4.874 1.00 0.00 14 VAL A CA 19
ATOM 19719 C C . VAL A 1 14 ? 4.542 -8.727 -5.180 1.00 0.00 14 VAL A C 19
ATOM 19720 O O . VAL A 1 14 ? 4.951 -9.657 -5.873 1.00 0.00 14 VAL A O 19
ATOM 19733 N N . GLN A 1 15 ? 3.320 -8.694 -4.658 1.00 0.00 15 GLN A N 19
ATOM 19734 C CA . GLN A 1 15 ? 2.368 -9.777 -4.875 1.00 0.00 15 GLN A CA 19
ATOM 19735 C C . GLN A 1 15 ? 0.941 -9.243 -4.936 1.00 0.00 15 GLN A C 19
ATOM 19736 O O . GLN A 1 15 ? 0.568 -8.314 -4.218 1.00 0.00 15 GLN A O 19
ATOM 19750 N N . PRO A 1 16 ? 0.122 -9.840 -5.814 1.00 0.00 16 PRO A N 19
ATOM 19751 C CA . PRO A 1 16 ? -1.277 -9.441 -5.990 1.00 0.00 16 PRO A CA 19
ATOM 19752 C C . PRO A 1 16 ? -2.140 -9.807 -4.787 1.00 0.00 16 PRO A C 19
ATOM 19753 O O . PRO A 1 16 ? -1.863 -10.780 -4.085 1.00 0.00 16 PRO A O 19
ATOM 19764 N N . TYR A 1 17 ? -3.186 -9.021 -4.554 1.00 0.00 17 TYR A N 19
ATOM 19765 C CA . TYR A 1 17 ? -4.088 -9.261 -3.433 1.00 0.00 17 TYR A CA 19
ATOM 19766 C C . TYR A 1 17 ? -5.544 -9.205 -3.884 1.00 0.00 17 TYR A C 19
ATOM 19767 O O . TYR A 1 17 ? -5.914 -8.391 -4.733 1.00 0.00 17 TYR A O 19
ATOM 19785 N N . THR A 1 18 ? -6.369 -10.076 -3.311 1.00 0.00 18 THR A N 19
ATOM 19786 C CA . THR A 1 18 ? -7.784 -10.127 -3.654 1.00 0.00 18 THR A CA 19
ATOM 19787 C C . THR A 1 18 ? -8.651 -9.695 -2.476 1.00 0.00 18 THR A C 19
ATOM 19788 O O . THR A 1 18 ? -8.751 -10.403 -1.474 1.00 0.00 18 THR A O 19
ATOM 19799 N N . SER A 1 19 ? -9.275 -8.529 -2.604 1.00 0.00 19 SER A N 19
ATOM 19800 C CA . SER A 1 19 ? -10.132 -8.001 -1.548 1.00 0.00 19 SER A CA 19
ATOM 19801 C C . SER A 1 19 ? -11.311 -8.933 -1.288 1.00 0.00 19 SER A C 19
ATOM 19802 O O . SER A 1 19 ? -12.208 -9.063 -2.121 1.00 0.00 19 SER A O 19
ATOM 19810 N N . GLN A 1 20 ? -11.302 -9.578 -0.126 1.00 0.00 20 GLN A N 19
ATOM 19811 C CA . GLN A 1 20 ? -12.371 -10.499 0.244 1.00 0.00 20 GLN A CA 19
ATOM 19812 C C . GLN A 1 20 ? -13.178 -9.952 1.416 1.00 0.00 20 GLN A C 19
ATOM 19813 O O . GLN A 1 20 ? -13.773 -10.712 2.181 1.00 0.00 20 GLN A O 19
ATOM 19827 N N . SER A 1 21 ? -13.195 -8.630 1.553 1.00 0.00 21 SER A N 19
ATOM 19828 C CA . SER A 1 21 ? -13.926 -7.982 2.634 1.00 0.00 21 SER A CA 19
ATOM 19829 C C . SER A 1 21 ? -14.372 -6.581 2.227 1.00 0.00 21 SER A C 19
ATOM 19830 O O . SER A 1 21 ? -13.788 -5.967 1.332 1.00 0.00 21 SER A O 19
ATOM 19838 N N . LYS A 1 22 ? -15.408 -6.080 2.889 1.00 0.00 22 LYS A N 19
ATOM 19839 C CA . LYS A 1 22 ? -15.933 -4.751 2.598 1.00 0.00 22 LYS A CA 19
ATOM 19840 C C . LYS A 1 22 ? -14.875 -3.681 2.849 1.00 0.00 22 LYS A C 19
ATOM 19841 O O . LYS A 1 22 ? -14.882 -2.627 2.214 1.00 0.00 22 LYS A O 19
ATOM 19860 N N . ASP A 1 23 ? -13.966 -3.961 3.777 1.00 0.00 23 ASP A N 19
ATOM 19861 C CA . ASP A 1 23 ? -12.899 -3.024 4.109 1.00 0.00 23 ASP A CA 19
ATOM 19862 C C . ASP A 1 23 ? -11.550 -3.540 3.619 1.00 0.00 23 ASP A C 19
ATOM 19863 O O . ASP A 1 23 ? -10.523 -3.323 4.262 1.00 0.00 23 ASP A O 19
ATOM 19872 N N . GLU A 1 24 ? -11.562 -4.225 2.480 1.00 0.00 24 GLU A N 19
ATOM 19873 C CA . GLU A 1 24 ? -10.339 -4.774 1.906 1.00 0.00 24 GLU A CA 19
ATOM 19874 C C . GLU A 1 24 ? -10.134 -4.271 0.480 1.00 0.00 24 GLU A C 19
ATOM 19875 O O . GLU A 1 24 ? -11.089 -4.137 -0.285 1.00 0.00 24 GLU A O 19
ATOM 19887 N N . ILE A 1 25 ? -8.881 -3.995 0.131 1.00 0.00 25 ILE A N 19
ATOM 19888 C CA . ILE A 1 25 ? -8.551 -3.509 -1.202 1.00 0.00 25 ILE A CA 19
ATOM 19889 C C . ILE A 1 25 ? -7.674 -4.507 -1.950 1.00 0.00 25 ILE A C 19
ATOM 19890 O O . ILE A 1 25 ? -6.742 -5.076 -1.384 1.00 0.00 25 ILE A O 19
ATOM 19906 N N . GLY A 1 26 ? -7.977 -4.714 -3.229 1.00 0.00 26 GLY A N 19
ATOM 19907 C CA . GLY A 1 26 ? -7.207 -5.642 -4.034 1.00 0.00 26 GLY A CA 19
ATOM 19908 C C . GLY A 1 26 ? -6.349 -4.939 -5.068 1.00 0.00 26 GLY A C 19
ATOM 19909 O O . GLY A 1 26 ? -6.862 -4.220 -5.925 1.00 0.00 26 GLY A O 19
ATOM 19913 N N . PHE A 1 27 ? -5.039 -5.146 -4.987 1.00 0.00 27 PHE A N 19
ATOM 19914 C CA . PHE A 1 27 ? -4.107 -4.524 -5.921 1.00 0.00 27 PHE A CA 19
ATOM 19915 C C . PHE A 1 27 ? -3.287 -5.581 -6.654 1.00 0.00 27 PHE A C 19
ATOM 19916 O O . PHE A 1 27 ? -3.166 -6.716 -6.196 1.00 0.00 27 PHE A O 19
ATOM 19933 N N . GLU A 1 28 ? -2.724 -5.197 -7.796 1.00 0.00 28 GLU A N 19
ATOM 19934 C CA . GLU A 1 28 ? -1.916 -6.112 -8.594 1.00 0.00 28 GLU A CA 19
ATOM 19935 C C . GLU A 1 28 ? -0.441 -6.005 -8.216 1.00 0.00 28 GLU A C 19
ATOM 19936 O O . GLU A 1 28 ? -0.053 -5.155 -7.414 1.00 0.00 28 GLU A O 19
ATOM 19948 N N . LYS A 1 29 ? 0.378 -6.875 -8.798 1.00 0.00 29 LYS A N 19
ATOM 19949 C CA . LYS A 1 29 ? 1.810 -6.880 -8.525 1.00 0.00 29 LYS A CA 19
ATOM 19950 C C . LYS A 1 29 ? 2.560 -6.022 -9.539 1.00 0.00 29 LYS A C 19
ATOM 19951 O O . LYS A 1 29 ? 2.441 -6.224 -10.746 1.00 0.00 29 LYS A O 19
ATOM 19970 N N . GLY A 1 30 ? 3.335 -5.064 -9.039 1.00 0.00 30 GLY A N 19
ATOM 19971 C CA . GLY A 1 30 ? 4.094 -4.191 -9.914 1.00 0.00 30 GLY A CA 19
ATOM 19972 C C . GLY A 1 30 ? 3.498 -2.801 -10.006 1.00 0.00 30 GLY A C 19
ATOM 19973 O O . GLY A 1 30 ? 3.641 -2.122 -11.024 1.00 0.00 30 GLY A O 19
ATOM 19977 N N . VAL A 1 31 ? 2.825 -2.375 -8.942 1.00 0.00 31 VAL A N 19
ATOM 19978 C CA . VAL A 1 31 ? 2.203 -1.057 -8.907 1.00 0.00 31 VAL A CA 19
ATOM 19979 C C . VAL A 1 31 ? 2.707 -0.243 -7.720 1.00 0.00 31 VAL A C 19
ATOM 19980 O O . VAL A 1 31 ? 3.590 -0.682 -6.982 1.00 0.00 31 VAL A O 19
ATOM 19993 N N . THR A 1 32 ? 2.140 0.946 -7.542 1.00 0.00 32 THR A N 19
ATOM 19994 C CA . THR A 1 32 ? 2.532 1.823 -6.445 1.00 0.00 32 THR A CA 19
ATOM 19995 C C . THR A 1 32 ? 1.351 2.117 -5.528 1.00 0.00 32 THR A C 19
ATOM 19996 O O . THR A 1 32 ? 0.227 2.317 -5.990 1.00 0.00 32 THR A O 19
ATOM 20007 N N . VAL A 1 33 ? 1.612 2.143 -4.225 1.00 0.00 33 VAL A N 19
ATOM 20008 C CA . VAL A 1 33 ? 0.570 2.414 -3.242 1.00 0.00 33 VAL A CA 19
ATOM 20009 C C . VAL A 1 33 ? 1.022 3.470 -2.239 1.00 0.00 33 VAL A C 19
ATOM 20010 O O . VAL A 1 33 ? 2.131 3.996 -2.335 1.00 0.00 33 VAL A O 19
ATOM 20023 N N . GLU A 1 34 ? 0.156 3.776 -1.278 1.00 0.00 34 GLU A N 19
ATOM 20024 C CA . GLU A 1 34 ? 0.467 4.771 -0.259 1.00 0.00 34 GLU A CA 19
ATOM 20025 C C . GLU A 1 34 ? 0.083 4.266 1.129 1.00 0.00 34 GLU A C 19
ATOM 20026 O O . GLU A 1 34 ? -1.093 4.037 1.415 1.00 0.00 34 GLU A O 19
ATOM 20038 N N . VAL A 1 35 ? 1.082 4.092 1.988 1.00 0.00 35 VAL A N 19
ATOM 20039 C CA . VAL A 1 35 ? 0.850 3.615 3.345 1.00 0.00 35 VAL A CA 19
ATOM 20040 C C . VAL A 1 35 ? 0.342 4.738 4.244 1.00 0.00 35 VAL A C 19
ATOM 20041 O O . VAL A 1 35 ? 1.084 5.662 4.577 1.00 0.00 35 VAL A O 19
ATOM 20054 N N . ILE A 1 36 ? -0.925 4.649 4.632 1.00 0.00 36 ILE A N 19
ATOM 20055 C CA . ILE A 1 36 ? -1.532 5.657 5.493 1.00 0.00 36 ILE A CA 19
ATOM 20056 C C . ILE A 1 36 ? -1.243 5.370 6.963 1.00 0.00 36 ILE A C 19
ATOM 20057 O O . ILE A 1 36 ? -0.567 6.147 7.636 1.00 0.00 36 ILE A O 19
ATOM 20073 N N . ARG A 1 37 ? -1.759 4.247 7.453 1.00 0.00 37 ARG A N 19
ATOM 20074 C CA . ARG A 1 37 ? -1.556 3.856 8.843 1.00 0.00 37 ARG A CA 19
ATOM 20075 C C . ARG A 1 37 ? -1.063 2.416 8.936 1.00 0.00 37 ARG A C 19
ATOM 20076 O O . ARG A 1 37 ? -1.773 1.480 8.564 1.00 0.00 37 ARG A O 19
ATOM 20097 N N . LYS A 1 38 ? 0.156 2.244 9.435 1.00 0.00 38 LYS A N 19
ATOM 20098 C CA . LYS A 1 38 ? 0.745 0.918 9.578 1.00 0.00 38 LYS A CA 19
ATOM 20099 C C . LYS A 1 38 ? 0.732 0.472 11.037 1.00 0.00 38 LYS A C 19
ATOM 20100 O O . LYS A 1 38 ? 0.815 1.295 11.948 1.00 0.00 38 LYS A O 19
ATOM 20119 N N . ASN A 1 39 ? 0.628 -0.836 11.250 1.00 0.00 39 ASN A N 19
ATOM 20120 C CA . ASN A 1 39 ? 0.604 -1.391 12.599 1.00 0.00 39 ASN A CA 19
ATOM 20121 C C . ASN A 1 39 ? 1.372 -2.709 12.658 1.00 0.00 39 ASN A C 19
ATOM 20122 O O . ASN A 1 39 ? 1.957 -3.143 11.665 1.00 0.00 39 ASN A O 19
ATOM 20133 N N . LEU A 1 40 ? 1.363 -3.340 13.827 1.00 0.00 40 LEU A N 19
ATOM 20134 C CA . LEU A 1 40 ? 2.057 -4.609 14.016 1.00 0.00 40 LEU A CA 19
ATOM 20135 C C . LEU A 1 40 ? 1.125 -5.785 13.743 1.00 0.00 40 LEU A C 19
ATOM 20136 O O . LEU A 1 40 ? 1.567 -6.929 13.644 1.00 0.00 40 LEU A O 19
ATOM 20152 N N . GLU A 1 41 ? -0.167 -5.495 13.622 1.00 0.00 41 GLU A N 19
ATOM 20153 C CA . GLU A 1 41 ? -1.161 -6.529 13.360 1.00 0.00 41 GLU A CA 19
ATOM 20154 C C . GLU A 1 41 ? -1.211 -6.870 11.873 1.00 0.00 41 GLU A C 19
ATOM 20155 O O . GLU A 1 41 ? -2.286 -6.956 11.281 1.00 0.00 41 GLU A O 19
ATOM 20167 N N . GLY A 1 42 ? -0.039 -7.062 11.276 1.00 0.00 42 GLY A N 19
ATOM 20168 C CA . GLY A 1 42 ? 0.029 -7.391 9.864 1.00 0.00 42 GLY A CA 19
ATOM 20169 C C . GLY A 1 42 ? -1.046 -6.694 9.054 1.00 0.00 42 GLY A C 19
ATOM 20170 O O . GLY A 1 42 ? -1.609 -7.277 8.127 1.00 0.00 42 GLY A O 19
ATOM 20174 N N . TRP A 1 43 ? -1.332 -5.446 9.404 1.00 0.00 43 TRP A N 19
ATOM 20175 C CA . TRP A 1 43 ? -2.348 -4.670 8.704 1.00 0.00 43 TRP A CA 19
ATOM 20176 C C . TRP A 1 43 ? -1.897 -3.225 8.516 1.00 0.00 43 TRP A C 19
ATOM 20177 O O . TRP A 1 43 ? -1.891 -2.440 9.463 1.00 0.00 43 TRP A O 19
ATOM 20198 N N . TRP A 1 44 ? -1.522 -2.882 7.289 1.00 0.00 44 TRP A N 19
ATOM 20199 C CA . TRP A 1 44 ? -1.069 -1.531 6.978 1.00 0.00 44 TRP A CA 19
ATOM 20200 C C . TRP A 1 44 ? -2.055 -0.826 6.054 1.00 0.00 44 TRP A C 19
ATOM 20201 O O . TRP A 1 44 ? -2.090 -1.089 4.852 1.00 0.00 44 TRP A O 19
ATOM 20222 N N . TYR A 1 45 ? -2.855 0.071 6.623 1.00 0.00 45 TYR A N 19
ATOM 20223 C CA . TYR A 1 45 ? -3.843 0.812 5.849 1.00 0.00 45 TYR A CA 19
ATOM 20224 C C . TYR A 1 45 ? -3.178 1.589 4.718 1.00 0.00 45 TYR A C 19
ATOM 20225 O O . TYR A 1 45 ? -2.293 2.412 4.952 1.00 0.00 45 TYR A O 19
ATOM 20243 N N . ILE A 1 46 ? -3.611 1.322 3.490 1.00 0.00 46 ILE A N 19
ATOM 20244 C CA . ILE A 1 46 ? -3.060 1.997 2.322 1.00 0.00 46 ILE A CA 19
ATOM 20245 C C . ILE A 1 46 ? -4.165 2.427 1.363 1.00 0.00 46 ILE A C 19
ATOM 20246 O O . ILE A 1 46 ? -5.317 2.017 1.504 1.00 0.00 46 ILE A O 19
ATOM 20262 N N . ARG A 1 47 ? -3.806 3.254 0.387 1.00 0.00 47 ARG A N 19
ATOM 20263 C CA . ARG A 1 47 ? -4.766 3.739 -0.597 1.00 0.00 47 ARG A CA 19
ATOM 20264 C C . ARG A 1 47 ? -4.283 3.454 -2.015 1.00 0.00 47 ARG A C 19
ATOM 20265 O O . ARG A 1 47 ? -3.209 3.902 -2.418 1.00 0.00 47 ARG A O 19
ATOM 20286 N N . TYR A 1 48 ? -5.082 2.706 -2.767 1.00 0.00 48 TYR A N 19
ATOM 20287 C CA . TYR A 1 48 ? -4.736 2.358 -4.141 1.00 0.00 48 TYR A CA 19
ATOM 20288 C C . TYR A 1 48 ? -5.909 2.616 -5.081 1.00 0.00 48 TYR A C 19
ATOM 20289 O O . TYR A 1 48 ? -7.020 2.134 -4.854 1.00 0.00 48 TYR A O 19
ATOM 20307 N N . LEU A 1 49 ? -5.654 3.378 -6.138 1.00 0.00 49 LEU A N 19
ATOM 20308 C CA . LEU A 1 49 ? -6.688 3.700 -7.116 1.00 0.00 49 LEU A CA 19
ATOM 20309 C C . LEU A 1 49 ? -7.816 4.499 -6.472 1.00 0.00 49 LEU A C 19
ATOM 20310 O O . LEU A 1 49 ? -8.992 4.274 -6.758 1.00 0.00 49 LEU A O 19
ATOM 20326 N N . GLY A 1 50 ? -7.450 5.434 -5.601 1.00 0.00 50 GLY A N 19
ATOM 20327 C CA . GLY A 1 50 ? -8.444 6.254 -4.932 1.00 0.00 50 GLY A CA 19
ATOM 20328 C C . GLY A 1 50 ? -9.360 5.440 -4.040 1.00 0.00 50 GLY A C 19
ATOM 20329 O O . GLY A 1 50 ? -10.556 5.719 -3.946 1.00 0.00 50 GLY A O 19
ATOM 20333 N N . LYS A 1 51 ? -8.800 4.431 -3.382 1.00 0.00 51 LYS A N 19
ATOM 20334 C CA . LYS A 1 51 ? -9.574 3.572 -2.492 1.00 0.00 51 LYS A CA 19
ATOM 20335 C C . LYS A 1 51 ? -8.747 3.158 -1.281 1.00 0.00 51 LYS A C 19
ATOM 20336 O O . LYS A 1 51 ? -7.680 2.561 -1.421 1.00 0.00 51 LYS A O 19
ATOM 20355 N N . GLU A 1 52 ? -9.247 3.477 -0.090 1.00 0.00 52 GLU A N 19
ATOM 20356 C CA . GLU A 1 52 ? -8.553 3.137 1.146 1.00 0.00 52 GLU A CA 19
ATOM 20357 C C . GLU A 1 52 ? -9.100 1.841 1.738 1.00 0.00 52 GLU A C 19
ATOM 20358 O O . GLU A 1 52 ? -10.291 1.732 2.024 1.00 0.00 52 GLU A O 19
ATOM 20370 N N . GLY A 1 53 ? -8.219 0.861 1.918 1.00 0.00 53 GLY A N 19
ATOM 20371 C CA . GLY A 1 53 ? -8.632 -0.414 2.474 1.00 0.00 53 GLY A CA 19
ATOM 20372 C C . GLY A 1 53 ? -7.529 -1.086 3.265 1.00 0.00 53 GLY A C 19
ATOM 20373 O O . GLY A 1 53 ? -6.403 -0.590 3.318 1.00 0.00 53 GLY A O 19
ATOM 20377 N N . TRP A 1 54 ? -7.852 -2.215 3.887 1.00 0.00 54 TRP A N 19
ATOM 20378 C CA . TRP A 1 54 ? -6.878 -2.955 4.681 1.00 0.00 54 TRP A CA 19
ATOM 20379 C C . TRP A 1 54 ? -6.075 -3.912 3.807 1.00 0.00 54 TRP A C 19
ATOM 20380 O O . TRP A 1 54 ? -6.636 -4.632 2.981 1.00 0.00 54 TRP A O 19
ATOM 20401 N N . ALA A 1 55 ? -4.760 -3.915 3.994 1.00 0.00 55 ALA A N 19
ATOM 20402 C CA . ALA A 1 55 ? -3.880 -4.785 3.223 1.00 0.00 55 ALA A CA 19
ATOM 20403 C C . ALA A 1 55 ? -2.688 -5.239 4.057 1.00 0.00 55 ALA A C 19
ATOM 20404 O O . ALA A 1 55 ? -2.157 -4.494 4.881 1.00 0.00 55 ALA A O 19
ATOM 20411 N N . PRO A 1 56 ? -2.256 -6.491 3.842 1.00 0.00 56 PRO A N 19
ATOM 20412 C CA . PRO A 1 56 ? -1.122 -7.072 4.566 1.00 0.00 56 PRO A CA 19
ATOM 20413 C C . PRO A 1 56 ? 0.207 -6.440 4.165 1.00 0.00 56 PRO A C 19
ATOM 20414 O O . PRO A 1 56 ? 0.561 -6.411 2.986 1.00 0.00 56 PRO A O 19
ATOM 20425 N N . ALA A 1 57 ? 0.939 -5.935 5.153 1.00 0.00 57 ALA A N 19
ATOM 20426 C CA . ALA A 1 57 ? 2.229 -5.307 4.903 1.00 0.00 57 ALA A CA 19
ATOM 20427 C C . ALA A 1 57 ? 3.183 -6.268 4.201 1.00 0.00 57 ALA A C 19
ATOM 20428 O O . ALA A 1 57 ? 4.082 -5.847 3.474 1.00 0.00 57 ALA A O 19
ATOM 20435 N N . SER A 1 58 ? 2.979 -7.563 4.423 1.00 0.00 58 SER A N 19
ATOM 20436 C CA . SER A 1 58 ? 3.824 -8.585 3.815 1.00 0.00 58 SER A CA 19
ATOM 20437 C C . SER A 1 58 ? 3.846 -8.438 2.296 1.00 0.00 58 SER A C 19
ATOM 20438 O O . SER A 1 58 ? 4.806 -8.838 1.637 1.00 0.00 58 SER A O 19
ATOM 20446 N N . TYR A 1 59 ? 2.783 -7.860 1.749 1.00 0.00 59 TYR A N 19
ATOM 20447 C CA . TYR A 1 59 ? 2.679 -7.661 0.307 1.00 0.00 59 TYR A CA 19
ATOM 20448 C C . TYR A 1 59 ? 3.046 -6.230 -0.073 1.00 0.00 59 TYR A C 19
ATOM 20449 O O . TYR A 1 59 ? 2.636 -5.728 -1.120 1.00 0.00 59 TYR A O 19
ATOM 20467 N N . LEU A 1 60 ? 3.823 -5.578 0.785 1.00 0.00 60 LEU A N 19
ATOM 20468 C CA . LEU A 1 60 ? 4.247 -4.203 0.541 1.00 0.00 60 LEU A CA 19
ATOM 20469 C C . LEU A 1 60 ? 5.733 -4.031 0.841 1.00 0.00 60 LEU A C 19
ATOM 20470 O O . LEU A 1 60 ? 6.262 -4.632 1.776 1.00 0.00 60 LEU A O 19
ATOM 20486 N N . LYS A 1 61 ? 6.401 -3.204 0.044 1.00 0.00 61 LYS A N 19
ATOM 20487 C CA . LYS A 1 61 ? 7.825 -2.949 0.225 1.00 0.00 61 LYS A CA 19
ATOM 20488 C C . LYS A 1 61 ? 8.135 -1.463 0.069 1.00 0.00 61 LYS A C 19
ATOM 20489 O O . LYS A 1 61 ? 7.718 -0.829 -0.900 1.00 0.00 61 LYS A O 19
ATOM 20508 N N . LYS A 1 62 ? 8.872 -0.914 1.028 1.00 0.00 62 LYS A N 19
ATOM 20509 C CA . LYS A 1 62 ? 9.241 0.496 0.998 1.00 0.00 62 LYS A CA 19
ATOM 20510 C C . LYS A 1 62 ? 10.107 0.805 -0.220 1.00 0.00 62 LYS A C 19
ATOM 20511 O O . LYS A 1 62 ? 11.289 0.467 -0.254 1.00 0.00 62 LYS A O 19
ATOM 20530 N N . ALA A 1 63 ? 9.510 1.451 -1.216 1.00 0.00 63 ALA A N 19
ATOM 20531 C CA . ALA A 1 63 ? 10.227 1.808 -2.434 1.00 0.00 63 ALA A CA 19
ATOM 20532 C C . ALA A 1 63 ? 11.600 2.388 -2.112 1.00 0.00 63 ALA A C 19
ATOM 20533 O O . ALA A 1 63 ? 12.615 1.947 -2.651 1.00 0.00 63 ALA A O 19
ATOM 20540 N N . LYS A 1 64 ? 11.625 3.382 -1.229 1.00 0.00 64 LYS A N 19
ATOM 20541 C CA . LYS A 1 64 ? 12.873 4.023 -0.834 1.00 0.00 64 LYS A CA 19
ATOM 20542 C C . LYS A 1 64 ? 13.547 4.687 -2.030 1.00 0.00 64 LYS A C 19
ATOM 20543 O O . LYS A 1 64 ? 14.728 4.461 -2.294 1.00 0.00 64 LYS A O 19
ATOM 20562 N N . ASP A 1 65 ? 12.789 5.506 -2.751 1.00 0.00 65 ASP A N 19
ATOM 20563 C CA . ASP A 1 65 ? 13.315 6.205 -3.918 1.00 0.00 65 ASP A CA 19
ATOM 20564 C C . ASP A 1 65 ? 13.846 7.582 -3.534 1.00 0.00 65 ASP A C 19
ATOM 20565 O O . ASP A 1 65 ? 14.997 7.915 -3.815 1.00 0.00 65 ASP A O 19
ATOM 20574 N N . SER A 1 66 ? 12.998 8.379 -2.891 1.00 0.00 66 SER A N 19
ATOM 20575 C CA . SER A 1 66 ? 13.380 9.723 -2.472 1.00 0.00 66 SER A CA 19
ATOM 20576 C C . SER A 1 66 ? 13.931 9.712 -1.049 1.00 0.00 66 SER A C 19
ATOM 20577 O O . SER A 1 66 ? 13.220 9.394 -0.099 1.00 0.00 66 SER A O 19
ATOM 20585 N N . GLY A 1 67 ? 15.207 10.063 -0.913 1.00 0.00 67 GLY A N 19
ATOM 20586 C CA . GLY A 1 67 ? 15.833 10.088 0.396 1.00 0.00 67 GLY A CA 19
ATOM 20587 C C . GLY A 1 67 ? 17.080 9.228 0.458 1.00 0.00 67 GLY A C 19
ATOM 20588 O O . GLY A 1 67 ? 17.081 8.138 1.030 1.00 0.00 67 GLY A O 19
ATOM 20592 N N . PRO A 1 68 ? 18.173 9.720 -0.144 1.00 0.00 68 PRO A N 19
ATOM 20593 C CA . PRO A 1 68 ? 19.453 9.005 -0.168 1.00 0.00 68 PRO A CA 19
ATOM 20594 C C . PRO A 1 68 ? 20.114 8.950 1.205 1.00 0.00 68 PRO A C 19
ATOM 20595 O O . PRO A 1 68 ? 20.877 8.031 1.500 1.00 0.00 68 PRO A O 19
ATOM 20606 N N . SER A 1 69 ? 19.814 9.939 2.040 1.00 0.00 69 SER A N 19
ATOM 20607 C CA . SER A 1 69 ? 20.381 10.005 3.382 1.00 0.00 69 SER A CA 19
ATOM 20608 C C . SER A 1 69 ? 19.583 9.140 4.353 1.00 0.00 69 SER A C 19
ATOM 20609 O O . SER A 1 69 ? 18.365 9.281 4.468 1.00 0.00 69 SER A O 19
ATOM 20617 N N . SER A 1 70 ? 20.278 8.246 5.049 1.00 0.00 70 SER A N 19
ATOM 20618 C CA . SER A 1 70 ? 19.634 7.355 6.007 1.00 0.00 70 SER A CA 19
ATOM 20619 C C . SER A 1 70 ? 20.280 7.481 7.383 1.00 0.00 70 SER A C 19
ATOM 20620 O O . SER A 1 70 ? 21.251 6.792 7.692 1.00 0.00 70 SER A O 19
ATOM 20628 N N . GLY A 1 71 ? 19.732 8.369 8.209 1.00 0.00 71 GLY A N 19
ATOM 20629 C CA . GLY A 1 71 ? 20.267 8.569 9.543 1.00 0.00 71 GLY A CA 19
ATOM 20630 C C . GLY A 1 71 ? 19.397 7.945 10.616 1.00 0.00 71 GLY A C 19
ATOM 20631 O O . GLY A 1 71 ? 18.481 7.180 10.315 1.00 0.00 71 GLY A O 19
ATOM 20635 N N . GLY A 1 1 ? 4.289 18.399 -11.267 1.00 0.00 1 GLY A N 20
ATOM 20636 C CA . GLY A 1 1 ? 4.103 17.450 -12.349 1.00 0.00 1 GLY A CA 20
ATOM 20637 C C . GLY A 1 1 ? 3.882 16.036 -11.849 1.00 0.00 1 GLY A C 20
ATOM 20638 O O . GLY A 1 1 ? 2.744 15.582 -11.732 1.00 0.00 1 GLY A O 20
ATOM 20642 N N . SER A 1 2 ? 4.973 15.337 -11.555 1.00 0.00 2 SER A N 20
ATOM 20643 C CA . SER A 1 2 ? 4.895 13.965 -11.069 1.00 0.00 2 SER A CA 20
ATOM 20644 C C . SER A 1 2 ? 4.070 13.888 -9.788 1.00 0.00 2 SER A C 20
ATOM 20645 O O . SER A 1 2 ? 3.056 13.190 -9.731 1.00 0.00 2 SER A O 20
ATOM 20653 N N . SER A 1 3 ? 4.511 14.609 -8.763 1.00 0.00 3 SER A N 20
ATOM 20654 C CA . SER A 1 3 ? 3.816 14.621 -7.481 1.00 0.00 3 SER A CA 20
ATOM 20655 C C . SER A 1 3 ? 2.671 15.629 -7.493 1.00 0.00 3 SER A C 20
ATOM 20656 O O . SER A 1 3 ? 2.544 16.430 -8.417 1.00 0.00 3 SER A O 20
ATOM 20664 N N . GLY A 1 4 ? 1.838 15.580 -6.458 1.00 0.00 4 GLY A N 20
ATOM 20665 C CA . GLY A 1 4 ? 0.712 16.491 -6.367 1.00 0.00 4 GLY A CA 20
ATOM 20666 C C . GLY A 1 4 ? 0.071 16.487 -4.994 1.00 0.00 4 GLY A C 20
ATOM 20667 O O . GLY A 1 4 ? -0.223 17.544 -4.435 1.00 0.00 4 GLY A O 20
ATOM 20671 N N . SER A 1 5 ? -0.149 15.295 -4.450 1.00 0.00 5 SER A N 20
ATOM 20672 C CA . SER A 1 5 ? -0.765 15.156 -3.135 1.00 0.00 5 SER A CA 20
ATOM 20673 C C . SER A 1 5 ? 0.274 14.771 -2.086 1.00 0.00 5 SER A C 20
ATOM 20674 O O . SER A 1 5 ? 0.851 13.686 -2.138 1.00 0.00 5 SER A O 20
ATOM 20682 N N . SER A 1 6 ? 0.504 15.669 -1.134 1.00 0.00 6 SER A N 20
ATOM 20683 C CA . SER A 1 6 ? 1.475 15.426 -0.073 1.00 0.00 6 SER A CA 20
ATOM 20684 C C . SER A 1 6 ? 1.312 14.022 0.503 1.00 0.00 6 SER A C 20
ATOM 20685 O O . SER A 1 6 ? 0.384 13.758 1.268 1.00 0.00 6 SER A O 20
ATOM 20693 N N . GLY A 1 7 ? 2.220 13.126 0.130 1.00 0.00 7 GLY A N 20
ATOM 20694 C CA . GLY A 1 7 ? 2.158 11.762 0.619 1.00 0.00 7 GLY A CA 20
ATOM 20695 C C . GLY A 1 7 ? 3.137 11.505 1.747 1.00 0.00 7 GLY A C 20
ATOM 20696 O O . GLY A 1 7 ? 4.161 12.179 1.854 1.00 0.00 7 GLY A O 20
ATOM 20700 N N . GLU A 1 8 ? 2.820 10.529 2.593 1.00 0.00 8 GLU A N 20
ATOM 20701 C CA . GLU A 1 8 ? 3.678 10.189 3.721 1.00 0.00 8 GLU A CA 20
ATOM 20702 C C . GLU A 1 8 ? 4.728 9.159 3.314 1.00 0.00 8 GLU A C 20
ATOM 20703 O O . GLU A 1 8 ? 5.929 9.418 3.391 1.00 0.00 8 GLU A O 20
ATOM 20715 N N . GLU A 1 9 ? 4.266 7.990 2.883 1.00 0.00 9 GLU A N 20
ATOM 20716 C CA . GLU A 1 9 ? 5.165 6.920 2.465 1.00 0.00 9 GLU A CA 20
ATOM 20717 C C . GLU A 1 9 ? 4.516 6.052 1.391 1.00 0.00 9 GLU A C 20
ATOM 20718 O O . GLU A 1 9 ? 3.364 5.639 1.523 1.00 0.00 9 GLU A O 20
ATOM 20730 N N . LYS A 1 10 ? 5.265 5.779 0.328 1.00 0.00 10 LYS A N 20
ATOM 20731 C CA . LYS A 1 10 ? 4.765 4.959 -0.770 1.00 0.00 10 LYS A CA 20
ATOM 20732 C C . LYS A 1 10 ? 5.585 3.680 -0.911 1.00 0.00 10 LYS A C 20
ATOM 20733 O O . LYS A 1 10 ? 6.801 3.730 -1.097 1.00 0.00 10 LYS A O 20
ATOM 20752 N N . TYR A 1 11 ? 4.912 2.539 -0.823 1.00 0.00 11 TYR A N 20
ATOM 20753 C CA . TYR A 1 11 ? 5.578 1.248 -0.940 1.00 0.00 11 TYR A CA 20
ATOM 20754 C C . TYR A 1 11 ? 5.285 0.603 -2.292 1.00 0.00 11 TYR A C 20
ATOM 20755 O O . TYR A 1 11 ? 4.585 1.176 -3.126 1.00 0.00 11 TYR A O 20
ATOM 20773 N N . VAL A 1 12 ? 5.825 -0.593 -2.500 1.00 0.00 12 VAL A N 20
ATOM 20774 C CA . VAL A 1 12 ? 5.621 -1.318 -3.748 1.00 0.00 12 VAL A CA 20
ATOM 20775 C C . VAL A 1 12 ? 5.098 -2.726 -3.487 1.00 0.00 12 VAL A C 20
ATOM 20776 O O . VAL A 1 12 ? 5.490 -3.377 -2.518 1.00 0.00 12 VAL A O 20
ATOM 20789 N N . THR A 1 13 ? 4.210 -3.193 -4.360 1.00 0.00 13 THR A N 20
ATOM 20790 C CA . THR A 1 13 ? 3.632 -4.524 -4.223 1.00 0.00 13 THR A CA 20
ATOM 20791 C C . THR A 1 13 ? 4.442 -5.557 -4.997 1.00 0.00 13 THR A C 20
ATOM 20792 O O . THR A 1 13 ? 4.788 -5.346 -6.160 1.00 0.00 13 THR A O 20
ATOM 20803 N N . VAL A 1 14 ? 4.743 -6.676 -4.346 1.00 0.00 14 VAL A N 20
ATOM 20804 C CA . VAL A 1 14 ? 5.513 -7.743 -4.973 1.00 0.00 14 VAL A CA 20
ATOM 20805 C C . VAL A 1 14 ? 4.627 -8.940 -5.299 1.00 0.00 14 VAL A C 20
ATOM 20806 O O . VAL A 1 14 ? 5.039 -9.854 -6.013 1.00 0.00 14 VAL A O 20
ATOM 20819 N N . GLN A 1 15 ? 3.407 -8.929 -4.769 1.00 0.00 15 GLN A N 20
ATOM 20820 C CA . GLN A 1 15 ? 2.463 -10.015 -5.004 1.00 0.00 15 GLN A CA 20
ATOM 20821 C C . GLN A 1 15 ? 1.032 -9.491 -5.049 1.00 0.00 15 GLN A C 20
ATOM 20822 O O . GLN A 1 15 ? 0.659 -8.568 -4.325 1.00 0.00 15 GLN A O 20
ATOM 20836 N N . PRO A 1 16 ? 0.209 -10.092 -5.922 1.00 0.00 16 PRO A N 20
ATOM 20837 C CA . PRO A 1 16 ? -1.195 -9.703 -6.083 1.00 0.00 16 PRO A CA 20
ATOM 20838 C C . PRO A 1 16 ? -2.044 -10.079 -4.872 1.00 0.00 16 PRO A C 20
ATOM 20839 O O . PRO A 1 16 ? -1.871 -11.150 -4.289 1.00 0.00 16 PRO A O 20
ATOM 20850 N N . TYR A 1 17 ? -2.961 -9.192 -4.500 1.00 0.00 17 TYR A N 20
ATOM 20851 C CA . TYR A 1 17 ? -3.835 -9.430 -3.358 1.00 0.00 17 TYR A CA 20
ATOM 20852 C C . TYR A 1 17 ? -5.302 -9.375 -3.774 1.00 0.00 17 TYR A C 20
ATOM 20853 O O . TYR A 1 17 ? -5.688 -8.581 -4.632 1.00 0.00 17 TYR A O 20
ATOM 20871 N N . THR A 1 18 ? -6.117 -10.228 -3.159 1.00 0.00 18 THR A N 20
ATOM 20872 C CA . THR A 1 18 ? -7.541 -10.277 -3.464 1.00 0.00 18 THR A CA 20
ATOM 20873 C C . THR A 1 18 ? -8.379 -9.956 -2.232 1.00 0.00 18 THR A C 20
ATOM 20874 O O . THR A 1 18 ? -8.556 -10.798 -1.352 1.00 0.00 18 THR A O 20
ATOM 20885 N N . SER A 1 19 ? -8.894 -8.731 -2.176 1.00 0.00 19 SER A N 20
ATOM 20886 C CA . SER A 1 19 ? -9.711 -8.297 -1.050 1.00 0.00 19 SER A CA 20
ATOM 20887 C C . SER A 1 19 ? -11.081 -8.967 -1.082 1.00 0.00 19 SER A C 20
ATOM 20888 O O . SER A 1 19 ? -11.779 -8.925 -2.095 1.00 0.00 19 SER A O 20
ATOM 20896 N N . GLN A 1 20 ? -11.458 -9.585 0.033 1.00 0.00 20 GLN A N 20
ATOM 20897 C CA . GLN A 1 20 ? -12.744 -10.265 0.132 1.00 0.00 20 GLN A CA 20
ATOM 20898 C C . GLN A 1 20 ? -13.862 -9.273 0.437 1.00 0.00 20 GLN A C 20
ATOM 20899 O O . GLN A 1 20 ? -14.979 -9.409 -0.062 1.00 0.00 20 GLN A O 20
ATOM 20913 N N . SER A 1 21 ? -13.554 -8.275 1.259 1.00 0.00 21 SER A N 20
ATOM 20914 C CA . SER A 1 21 ? -14.533 -7.262 1.633 1.00 0.00 21 SER A CA 20
ATOM 20915 C C . SER A 1 21 ? -14.013 -5.862 1.326 1.00 0.00 21 SER A C 20
ATOM 20916 O O . SER A 1 21 ? -12.833 -5.677 1.029 1.00 0.00 21 SER A O 20
ATOM 20924 N N . LYS A 1 22 ? -14.902 -4.877 1.398 1.00 0.00 22 LYS A N 20
ATOM 20925 C CA . LYS A 1 22 ? -14.536 -3.493 1.129 1.00 0.00 22 LYS A CA 20
ATOM 20926 C C . LYS A 1 22 ? -13.385 -3.050 2.026 1.00 0.00 22 LYS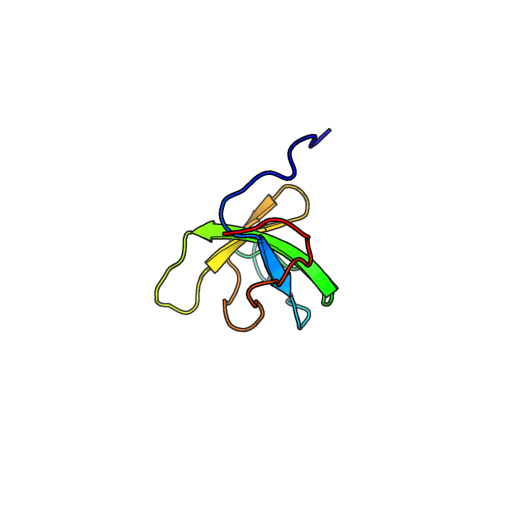 A C 20
ATOM 20927 O O . LYS A 1 22 ? -12.411 -2.460 1.559 1.00 0.00 22 LYS A O 20
ATOM 20946 N N . ASP A 1 23 ? -13.502 -3.341 3.317 1.00 0.00 23 ASP A N 20
ATOM 20947 C CA . ASP A 1 23 ? -12.471 -2.975 4.281 1.00 0.00 23 ASP A CA 20
ATOM 20948 C C . ASP A 1 23 ? -11.079 -3.186 3.693 1.00 0.00 23 ASP A C 20
ATOM 20949 O O . ASP A 1 23 ? -10.180 -2.371 3.895 1.00 0.00 23 ASP A O 20
ATOM 20958 N N . GLU A 1 24 ? -10.910 -4.287 2.966 1.00 0.00 24 GLU A N 20
ATOM 20959 C CA . GLU A 1 24 ? -9.627 -4.605 2.351 1.00 0.00 24 GLU A CA 20
ATOM 20960 C C . GLU A 1 24 ? -9.607 -4.186 0.884 1.00 0.00 24 GLU A C 20
ATOM 20961 O O . GLU A 1 24 ? -10.652 -4.105 0.237 1.00 0.00 24 GLU A O 20
ATOM 20973 N N . ILE A 1 25 ? -8.412 -3.918 0.367 1.00 0.00 25 ILE A N 20
ATOM 20974 C CA . ILE A 1 25 ? -8.257 -3.507 -1.023 1.00 0.00 25 ILE A CA 20
ATOM 20975 C C . ILE A 1 25 ? -7.345 -4.466 -1.781 1.00 0.00 25 ILE A C 20
ATOM 20976 O O . ILE A 1 25 ? -6.298 -4.871 -1.278 1.00 0.00 25 ILE A O 20
ATOM 20992 N N . GLY A 1 26 ? -7.749 -4.823 -2.996 1.00 0.00 26 GLY A N 20
ATOM 20993 C CA . GLY A 1 26 ? -6.956 -5.730 -3.805 1.00 0.00 26 GLY A CA 20
ATOM 20994 C C . GLY A 1 26 ? -6.197 -5.013 -4.905 1.00 0.00 26 GLY A C 20
ATOM 20995 O O . GLY A 1 26 ? -6.776 -4.231 -5.659 1.00 0.00 26 GLY A O 20
ATOM 20999 N N . PHE A 1 27 ? -4.899 -5.278 -4.994 1.00 0.00 27 PHE A N 20
ATOM 21000 C CA . PHE A 1 27 ? -4.059 -4.651 -6.008 1.00 0.00 27 PHE A CA 20
ATOM 21001 C C . PHE A 1 27 ? -3.251 -5.697 -6.770 1.00 0.00 27 PHE A C 20
ATOM 21002 O O . PHE A 1 27 ? -3.168 -6.853 -6.356 1.00 0.00 27 PHE A O 20
ATOM 21019 N N . GLU A 1 28 ? -2.659 -5.282 -7.885 1.00 0.00 28 GLU A N 20
ATOM 21020 C CA . GLU A 1 28 ? -1.859 -6.185 -8.705 1.00 0.00 28 GLU A CA 20
ATOM 21021 C C . GLU A 1 28 ? -0.379 -6.076 -8.350 1.00 0.00 28 GLU A C 20
ATOM 21022 O O . GLU A 1 28 ? 0.050 -5.109 -7.720 1.00 0.00 28 GLU A O 20
ATOM 21034 N N . LYS A 1 29 ? 0.396 -7.074 -8.758 1.00 0.00 29 LYS A N 20
ATOM 21035 C CA . LYS A 1 29 ? 1.829 -7.092 -8.486 1.00 0.00 29 LYS A CA 20
ATOM 21036 C C . LYS A 1 29 ? 2.585 -6.222 -9.486 1.00 0.00 29 LYS A C 20
ATOM 21037 O O . LYS A 1 29 ? 2.596 -6.505 -10.683 1.00 0.00 29 LYS A O 20
ATOM 21056 N N . GLY A 1 30 ? 3.215 -5.165 -8.985 1.00 0.00 30 GLY A N 20
ATOM 21057 C CA . GLY A 1 30 ? 3.966 -4.271 -9.848 1.00 0.00 30 GLY A CA 20
ATOM 21058 C C . GLY A 1 30 ? 3.356 -2.885 -9.919 1.00 0.00 30 GLY A C 20
ATOM 21059 O O . GLY A 1 30 ? 3.438 -2.214 -10.948 1.00 0.00 30 GLY A O 20
ATOM 21063 N N . VAL A 1 31 ? 2.741 -2.454 -8.822 1.00 0.00 31 VAL A N 20
ATOM 21064 C CA . VAL A 1 31 ? 2.114 -1.140 -8.764 1.00 0.00 31 VAL A CA 20
ATOM 21065 C C . VAL A 1 31 ? 2.589 -0.358 -7.544 1.00 0.00 31 VAL A C 20
ATOM 21066 O O . VAL A 1 31 ? 3.364 -0.864 -6.731 1.00 0.00 31 VAL A O 20
ATOM 21079 N N . THR A 1 32 ? 2.120 0.879 -7.420 1.00 0.00 32 THR A N 20
ATOM 21080 C CA . THR A 1 32 ? 2.496 1.733 -6.300 1.00 0.00 32 THR A CA 20
ATOM 21081 C C . THR A 1 32 ? 1.318 1.958 -5.360 1.00 0.00 32 THR A C 20
ATOM 21082 O O . THR A 1 32 ? 0.194 2.196 -5.803 1.00 0.00 32 THR A O 20
ATOM 21093 N N . VAL A 1 33 ? 1.581 1.881 -4.060 1.00 0.00 33 VAL A N 20
ATOM 21094 C CA . VAL A 1 33 ? 0.541 2.079 -3.056 1.00 0.00 33 VAL A CA 20
ATOM 21095 C C . VAL A 1 33 ? 0.953 3.138 -2.039 1.00 0.00 33 VAL A C 20
ATOM 21096 O O . VAL A 1 33 ? 2.128 3.256 -1.693 1.00 0.00 33 VAL A O 20
ATOM 21109 N N . GLU A 1 34 ? -0.023 3.906 -1.565 1.00 0.00 34 GLU A N 20
ATOM 21110 C CA . GLU A 1 34 ? 0.239 4.956 -0.587 1.00 0.00 34 GLU A CA 20
ATOM 21111 C C . GLU A 1 34 ? -0.251 4.544 0.799 1.00 0.00 34 GLU A C 20
ATOM 21112 O O . GLU A 1 34 ? -1.455 4.460 1.044 1.00 0.00 34 GLU A O 20
ATOM 21124 N N . VAL A 1 35 ? 0.691 4.287 1.701 1.00 0.00 35 VAL A N 20
ATOM 21125 C CA . VAL A 1 35 ? 0.357 3.884 3.061 1.00 0.00 35 VAL A CA 20
ATOM 21126 C C . VAL A 1 35 ? -0.144 5.069 3.878 1.00 0.00 35 VAL A C 20
ATOM 21127 O O . VAL A 1 35 ? 0.551 6.077 4.020 1.00 0.00 35 VAL A O 20
ATOM 21140 N N . ILE A 1 36 ? -1.354 4.944 4.413 1.00 0.00 36 ILE A N 20
ATOM 21141 C CA . ILE A 1 36 ? -1.947 6.005 5.217 1.00 0.00 36 ILE A CA 20
ATOM 21142 C C . ILE A 1 36 ? -1.670 5.790 6.701 1.00 0.00 36 ILE A C 20
ATOM 21143 O O . ILE A 1 36 ? -1.172 6.685 7.385 1.00 0.00 36 ILE A O 20
ATOM 21159 N N . ARG A 1 37 ? -1.993 4.598 7.192 1.00 0.00 37 ARG A N 20
ATOM 21160 C CA . ARG A 1 37 ? -1.778 4.266 8.595 1.00 0.00 37 ARG A CA 20
ATOM 21161 C C . ARG A 1 37 ? -0.863 3.052 8.732 1.00 0.00 37 ARG A C 20
ATOM 21162 O O . ARG A 1 37 ? -0.533 2.395 7.745 1.00 0.00 37 ARG A O 20
ATOM 21183 N N . LYS A 1 38 ? -0.455 2.761 9.962 1.00 0.00 38 LYS A N 20
ATOM 21184 C CA . LYS A 1 38 ? 0.422 1.627 10.231 1.00 0.00 38 LYS A CA 20
ATOM 21185 C C . LYS A 1 38 ? 0.019 0.923 11.523 1.00 0.00 38 LYS A C 20
ATOM 21186 O O . LYS A 1 38 ? 0.275 1.422 12.617 1.00 0.00 38 LYS A O 20
ATOM 21205 N N . ASN A 1 39 ? -0.610 -0.240 11.386 1.00 0.00 39 ASN A N 20
ATOM 21206 C CA . ASN A 1 39 ? -1.046 -1.014 12.543 1.00 0.00 39 ASN A CA 20
ATOM 21207 C C . ASN A 1 39 ? 0.088 -1.886 13.073 1.00 0.00 39 ASN A C 20
ATOM 21208 O O . ASN A 1 39 ? 1.205 -1.853 12.556 1.00 0.00 39 ASN A O 20
ATOM 21219 N N . LEU A 1 40 ? -0.207 -2.665 14.107 1.00 0.00 40 LEU A N 20
ATOM 21220 C CA . LEU A 1 40 ? 0.787 -3.549 14.708 1.00 0.00 40 LEU A CA 20
ATOM 21221 C C . LEU A 1 40 ? 0.337 -5.003 14.638 1.00 0.00 40 LEU A C 20
ATOM 21222 O O . LEU A 1 40 ? 1.139 -5.921 14.808 1.00 0.00 40 LEU A O 20
ATOM 21238 N N . GLU A 1 41 ? -0.953 -5.207 14.385 1.00 0.00 41 GLU A N 20
ATOM 21239 C CA . GLU A 1 41 ? -1.509 -6.551 14.292 1.00 0.00 41 GLU A CA 20
ATOM 21240 C C . GLU A 1 41 ? -1.330 -7.118 12.887 1.00 0.00 41 GLU A C 20
ATOM 21241 O O . GLU A 1 41 ? -2.141 -7.916 12.419 1.00 0.00 41 GLU A O 20
ATOM 21253 N N . GLY A 1 42 ? -0.260 -6.698 12.217 1.00 0.00 42 GLY A N 20
ATOM 21254 C CA . GLY A 1 42 ? 0.007 -7.173 10.872 1.00 0.00 42 GLY A CA 20
ATOM 21255 C C . GLY A 1 42 ? -0.978 -6.625 9.858 1.00 0.00 42 GLY A C 20
ATOM 21256 O O . GLY A 1 42 ? -1.469 -7.359 9.000 1.00 0.00 42 GLY A O 20
ATOM 21260 N N . TRP A 1 43 ? -1.269 -5.333 9.956 1.00 0.00 43 TRP A N 20
ATOM 21261 C CA . TRP A 1 43 ? -2.204 -4.688 9.042 1.00 0.00 43 TRP A CA 20
ATOM 21262 C C . TRP A 1 43 ? -1.781 -3.251 8.754 1.00 0.00 43 TRP A C 20
ATOM 21263 O O . TRP A 1 43 ? -1.579 -2.459 9.674 1.00 0.00 43 TRP A O 20
ATOM 21284 N N . TRP A 1 44 ? -1.649 -2.923 7.474 1.00 0.00 44 TRP A N 20
ATOM 21285 C CA . TRP A 1 44 ? -1.250 -1.580 7.067 1.00 0.00 44 TRP A CA 20
ATOM 21286 C C . TRP A 1 44 ? -2.289 -0.962 6.137 1.00 0.00 44 TRP A C 20
ATOM 21287 O O . TRP A 1 44 ? -2.534 -1.468 5.042 1.00 0.00 44 TRP A O 20
ATOM 21308 N N . TYR A 1 45 ? -2.895 0.133 6.580 1.00 0.00 45 TYR A N 20
ATOM 21309 C CA . TYR A 1 45 ? -3.909 0.819 5.788 1.00 0.00 45 TYR A CA 20
ATOM 21310 C C . TYR A 1 45 ? -3.270 1.607 4.649 1.00 0.00 45 TYR A C 20
ATOM 21311 O O . TYR A 1 45 ? -2.535 2.568 4.880 1.00 0.00 45 TYR A O 20
ATOM 21329 N N . ILE A 1 46 ? -3.556 1.193 3.419 1.00 0.00 46 ILE A N 20
ATOM 21330 C CA . ILE A 1 46 ? -3.010 1.860 2.244 1.00 0.00 46 ILE A CA 20
ATOM 21331 C C . ILE A 1 46 ? -4.124 2.337 1.316 1.00 0.00 46 ILE A C 20
ATOM 21332 O O . ILE A 1 46 ? -5.288 1.977 1.492 1.00 0.00 46 ILE A O 20
ATOM 21348 N N . ARG A 1 47 ? -3.758 3.147 0.329 1.00 0.00 47 ARG A N 20
ATOM 21349 C CA . ARG A 1 47 ? -4.724 3.672 -0.627 1.00 0.00 47 ARG A CA 20
ATOM 21350 C C . ARG A 1 47 ? -4.304 3.352 -2.058 1.00 0.00 47 ARG A C 20
ATOM 21351 O O . ARG A 1 47 ? -3.166 3.607 -2.454 1.00 0.00 47 ARG A O 20
ATOM 21372 N N . TYR A 1 48 ? -5.229 2.790 -2.829 1.00 0.00 48 TYR A N 20
ATOM 21373 C CA . TYR A 1 48 ? -4.954 2.431 -4.215 1.00 0.00 48 TYR A CA 20
ATOM 21374 C C . TYR A 1 48 ? -6.172 2.688 -5.097 1.00 0.00 48 TYR A C 20
ATOM 21375 O O . TYR A 1 48 ? -7.293 2.314 -4.752 1.00 0.00 48 TYR A O 20
ATOM 21393 N N . LEU A 1 49 ? -5.944 3.330 -6.237 1.00 0.00 49 LEU A N 20
ATOM 21394 C CA . LEU A 1 49 ? -7.022 3.638 -7.171 1.00 0.00 49 LEU A CA 20
ATOM 21395 C C . LEU A 1 49 ? -8.062 4.543 -6.522 1.00 0.00 49 LEU A C 20
ATOM 21396 O O . LEU A 1 49 ? -9.254 4.448 -6.816 1.00 0.00 49 LEU A O 20
ATOM 21412 N N . GLY A 1 50 ? -7.605 5.423 -5.636 1.00 0.00 50 GLY A N 20
ATOM 21413 C CA . GLY A 1 50 ? -8.509 6.335 -4.960 1.00 0.00 50 GLY A CA 20
ATOM 21414 C C . GLY A 1 50 ? -9.384 5.633 -3.940 1.00 0.00 50 GLY A C 20
ATOM 21415 O O . GLY A 1 50 ? -10.498 6.074 -3.657 1.00 0.00 50 GLY A O 20
ATOM 21419 N N . LYS A 1 51 ? -8.878 4.537 -3.384 1.00 0.00 51 LYS A N 20
ATOM 21420 C CA . LYS A 1 51 ? -9.620 3.772 -2.389 1.00 0.00 51 LYS A CA 20
ATOM 21421 C C . LYS A 1 51 ? -8.713 3.358 -1.234 1.00 0.00 51 LYS A C 20
ATOM 21422 O O . LYS A 1 51 ? -7.661 2.756 -1.444 1.00 0.00 51 LYS A O 20
ATOM 21441 N N . GLU A 1 52 ? -9.128 3.686 -0.014 1.00 0.00 52 GLU A N 20
ATOM 21442 C CA . GLU A 1 52 ? -8.352 3.347 1.174 1.00 0.00 52 GLU A CA 20
ATOM 21443 C C . GLU A 1 52 ? -8.854 2.049 1.799 1.00 0.00 52 GLU A C 20
ATOM 21444 O O . GLU A 1 52 ? -10.016 1.946 2.192 1.00 0.00 52 GLU A O 20
ATOM 21456 N N . GLY A 1 53 ? -7.969 1.061 1.889 1.00 0.00 53 GLY A N 20
ATOM 21457 C CA . GLY A 1 53 ? -8.341 -0.217 2.467 1.00 0.00 53 GLY A CA 20
ATOM 21458 C C . GLY A 1 53 ? -7.212 -0.844 3.261 1.00 0.00 53 GLY A C 20
ATOM 21459 O O . GLY A 1 53 ? -6.123 -0.279 3.357 1.00 0.00 53 GLY A O 20
ATOM 21463 N N . TRP A 1 54 ? -7.473 -2.013 3.834 1.00 0.00 54 TRP A N 20
ATOM 21464 C CA . TRP A 1 54 ? -6.470 -2.717 4.627 1.00 0.00 54 TRP A CA 20
ATOM 21465 C C . TRP A 1 54 ? -5.685 -3.699 3.764 1.00 0.00 54 TRP A C 20
ATOM 21466 O O . TRP A 1 54 ? -6.266 -4.560 3.103 1.00 0.00 54 TRP A O 20
ATOM 21487 N N . ALA A 1 55 ? -4.363 -3.564 3.775 1.00 0.00 55 ALA A N 20
ATOM 21488 C CA . ALA A 1 55 ? -3.500 -4.441 2.995 1.00 0.00 55 ALA A CA 20
ATOM 21489 C C . ALA A 1 55 ? -2.398 -5.040 3.862 1.00 0.00 55 ALA A C 20
ATOM 21490 O O . ALA A 1 55 ? -1.872 -4.397 4.773 1.00 0.00 55 ALA A O 20
ATOM 21497 N N . PRO A 1 56 ? -2.038 -6.300 3.578 1.00 0.00 56 PRO A N 20
ATOM 21498 C CA . PRO A 1 56 ? -0.995 -7.013 4.322 1.00 0.00 56 PRO A CA 20
ATOM 21499 C C . PRO A 1 56 ? 0.397 -6.450 4.051 1.00 0.00 56 PRO A C 20
ATOM 21500 O O . PRO A 1 56 ? 0.862 -6.440 2.912 1.00 0.00 56 PRO A O 20
ATOM 21511 N N . ALA A 1 57 ? 1.056 -5.982 5.106 1.00 0.00 57 ALA A N 20
ATOM 21512 C CA . ALA A 1 57 ? 2.396 -5.421 4.983 1.00 0.00 57 ALA A CA 20
ATOM 21513 C C . ALA A 1 57 ? 3.344 -6.406 4.308 1.00 0.00 57 ALA A C 20
ATOM 21514 O O . ALA A 1 57 ? 4.387 -6.018 3.780 1.00 0.00 57 ALA A O 20
ATOM 21521 N N . SER A 1 58 ? 2.977 -7.684 4.331 1.00 0.00 58 SER A N 20
ATOM 21522 C CA . SER A 1 58 ? 3.797 -8.726 3.725 1.00 0.00 58 SER A CA 20
ATOM 21523 C C . SER A 1 58 ? 3.803 -8.598 2.205 1.00 0.00 58 SER A C 20
ATOM 21524 O O . SER A 1 58 ? 4.729 -9.058 1.535 1.00 0.00 58 SER A O 20
ATOM 21532 N N . TYR A 1 59 ? 2.763 -7.971 1.666 1.00 0.00 59 TYR A N 20
ATOM 21533 C CA . TYR A 1 59 ? 2.646 -7.786 0.225 1.00 0.00 59 TYR A CA 20
ATOM 21534 C C . TYR A 1 59 ? 3.123 -6.396 -0.186 1.00 0.00 59 TYR A C 20
ATOM 21535 O O . TYR A 1 59 ? 2.815 -5.918 -1.278 1.00 0.00 59 TYR A O 20
ATOM 21553 N N . LEU A 1 60 ? 3.878 -5.753 0.698 1.00 0.00 60 LEU A N 20
ATOM 21554 C CA . LEU A 1 60 ? 4.401 -4.417 0.429 1.00 0.00 60 LEU A CA 20
ATOM 21555 C C . LEU A 1 60 ? 5.877 -4.326 0.801 1.00 0.00 60 LEU A C 20
ATOM 21556 O O . LEU A 1 60 ? 6.314 -4.895 1.801 1.00 0.00 60 LEU A O 20
ATOM 21572 N N . LYS A 1 61 ? 6.642 -3.603 -0.011 1.00 0.00 61 LYS A N 20
ATOM 21573 C CA . LYS A 1 61 ? 8.070 -3.432 0.233 1.00 0.00 61 LYS A CA 20
ATOM 21574 C C . LYS A 1 61 ? 8.465 -1.962 0.141 1.00 0.00 61 LYS A C 20
ATOM 21575 O O . LYS A 1 61 ? 8.081 -1.262 -0.796 1.00 0.00 61 LYS A O 20
ATOM 21594 N N . LYS A 1 62 ? 9.238 -1.499 1.117 1.00 0.00 62 LYS A N 20
ATOM 21595 C CA . LYS A 1 62 ? 9.689 -0.113 1.146 1.00 0.00 62 LYS A CA 20
ATOM 21596 C C . LYS A 1 62 ? 10.466 0.232 -0.121 1.00 0.00 62 LYS A C 20
ATOM 21597 O O . LYS A 1 62 ? 11.533 -0.325 -0.377 1.00 0.00 62 LYS A O 20
ATOM 21616 N N . ALA A 1 63 ? 9.924 1.155 -0.909 1.00 0.00 63 ALA A N 20
ATOM 21617 C CA . ALA A 1 63 ? 10.568 1.577 -2.147 1.00 0.00 63 ALA A CA 20
ATOM 21618 C C . ALA A 1 63 ? 11.958 2.143 -1.876 1.00 0.00 63 ALA A C 20
ATOM 21619 O O . ALA A 1 63 ? 12.371 2.283 -0.724 1.00 0.00 63 ALA A O 20
ATOM 21626 N N . LYS A 1 64 ? 12.677 2.468 -2.944 1.00 0.00 64 LYS A N 20
ATOM 21627 C CA . LYS A 1 64 ? 14.022 3.020 -2.824 1.00 0.00 64 LYS A CA 20
ATOM 21628 C C . LYS A 1 64 ? 14.295 4.035 -3.930 1.00 0.00 64 LYS A C 20
ATOM 21629 O O . LYS A 1 64 ? 14.261 3.700 -5.114 1.00 0.00 64 LYS A O 20
ATOM 21648 N N . ASP A 1 65 ? 14.567 5.274 -3.536 1.00 0.00 65 ASP A N 20
ATOM 21649 C CA . ASP A 1 65 ? 14.849 6.337 -4.493 1.00 0.00 65 ASP A CA 20
ATOM 21650 C C . ASP A 1 65 ? 16.350 6.471 -4.730 1.00 0.00 65 ASP A C 20
ATOM 21651 O O . ASP A 1 65 ? 17.064 7.071 -3.928 1.00 0.00 65 ASP A O 20
ATOM 21660 N N . SER A 1 66 ? 16.821 5.907 -5.838 1.00 0.00 66 SER A N 20
ATOM 21661 C CA . SER A 1 66 ? 18.238 5.959 -6.179 1.00 0.00 66 SER A CA 20
ATOM 21662 C C . SER A 1 66 ? 18.462 6.777 -7.447 1.00 0.00 66 SER A C 20
ATOM 21663 O O . SER A 1 66 ? 19.267 6.409 -8.302 1.00 0.00 66 SER A O 20
ATOM 21671 N N . GLY A 1 67 ? 17.744 7.890 -7.561 1.00 0.00 67 GLY A N 20
ATOM 21672 C CA . GLY A 1 67 ? 17.877 8.743 -8.728 1.00 0.00 67 GLY A CA 20
ATOM 21673 C C . GLY A 1 67 ? 19.310 9.175 -8.969 1.00 0.00 67 GLY A C 20
ATOM 21674 O O . GLY A 1 67 ? 20.034 8.582 -9.768 1.00 0.00 67 GLY A O 20
ATOM 21678 N N . PRO A 1 68 ? 19.736 10.236 -8.267 1.00 0.00 68 PRO A N 20
ATOM 21679 C CA . PRO A 1 68 ? 21.095 10.773 -8.393 1.00 0.00 68 PRO A CA 20
ATOM 21680 C C . PRO A 1 68 ? 22.145 9.837 -7.803 1.00 0.00 68 PRO A C 20
ATOM 21681 O O . PRO A 1 68 ? 22.539 9.980 -6.645 1.00 0.00 68 PRO A O 20
ATOM 21692 N N . SER A 1 69 ? 22.595 8.879 -8.608 1.00 0.00 69 SER A N 20
ATOM 21693 C CA . SER A 1 69 ? 23.597 7.918 -8.164 1.00 0.00 69 SER A CA 20
ATOM 21694 C C . SER A 1 69 ? 24.994 8.531 -8.202 1.00 0.00 69 SER A C 20
ATOM 21695 O O . SER A 1 69 ? 25.459 8.978 -9.250 1.00 0.00 69 SER A O 20
ATOM 21703 N N . SER A 1 70 ? 25.656 8.549 -7.050 1.00 0.00 70 SER A N 20
ATOM 21704 C CA . SER A 1 70 ? 26.998 9.112 -6.949 1.00 0.00 70 SER A CA 20
ATOM 21705 C C . SER A 1 70 ? 28.050 8.006 -6.917 1.00 0.00 70 SER A C 20
ATOM 21706 O O . SER A 1 70 ? 27.974 7.086 -6.103 1.00 0.00 70 SER A O 20
ATOM 21714 N N . GLY A 1 71 ? 29.030 8.104 -7.808 1.00 0.00 71 GLY A N 20
ATOM 21715 C CA . GLY A 1 71 ? 30.083 7.108 -7.866 1.00 0.00 71 GLY A CA 20
ATOM 21716 C C . GLY A 1 71 ? 30.922 7.076 -6.604 1.00 0.00 71 GLY A C 20
ATOM 21717 O O . GLY A 1 71 ? 31.719 7.981 -6.358 1.00 0.00 71 GLY A O 20
#

Secondary structure (DSSP, 8-state):
-------SEEEE-SS-B--SSTTB--B-TT-EEEE----SSSEEEEEETTEEEEEEGGG-EE-----S---

Radius of gyration: 12.56 Å; Cα contacts (8 Å, |Δi|>4): 127; chains: 1; bounding box: 36×26×26 Å

Organism: Homo sapiens (NCBI:txid9606)

Foldseek 3Di:
DPDDDDADFKWAFQAWDDDPDLQADTDHHGDIWGFDADDDVQWTWIDDPNGTHIDGCVRTGGDDDCPPPDD